Protein AF-0000000081340055 (afdb_homodimer)

Secondary structure (DSSP, 8-state):
--GGGGTT---------------------------------------------------------------------------------------------------------------------------------------HHHHHHHHHHHHHHHHHHHTTPPTTSHHHHHHHHHHGGGSBPPPTTTEEEEEEHHHHHHHHHHTTSGGG--SEEEEEE-TTS--B---TT--HHHHHHHH-TT-EEEEEETTTTEEEEEEHHHHHHHHH-SS--S--EEEEEEE-TT-HHHHTT-B--HHHHHHBHHHHHHHTT-S-GGG--TTS-EEEEE-TT-EEEEEE-GGG-EEEEEEEEEEEEEEEE---HHHHHHHHHHHHSS-TTS-GGGGGGGG-EEEEEETT-EEEE-TT-EEEEEEEEEEEEEEEEE-BGGGHHHHHHHHHHHHHHHHTTSS-GGGSPTTHHHHHHHHIIIIIHHHHHHHHHTT--HHHH-HHHHHHHHHHHHTHHHHHHHHHHHH-HHHHHHHHHHHHHHHHHHHHHHHHHHHHHHHHHHHHTS----/--GGGGTT---------------------------------------------------------------------------------------------------------------------------------------HHHHHHHHHHHHHHHHHHHTTPPTTSHHHHHHHHHHGGGSBPPPTTTEEEEEEHHHHHHHHHHHTSGGG--SEEEEEE-TTS--B---TT--HHHHHHHH-TT-EEEEEETTTTEEEEEEHHHHHHHHH-SS--S--EEEEEEE-TT-HHHHTT-B--HHHHHHBHHHHHHHTT-S-GGG--TTS-EEEEE-TT-EEEEEE-GGG-EEEEEEEEEEEEEEEE---HHHHHHHHHHHHSS-TTS-GGGGSGGG-EEEEEETT-EEEE-TT-EEEEEEEEEEEEEEEEE-BGGGHHHHHHHHHHHHHHHHTTSS-GGGSPTTHHHHHHHHIIIIIHHHHHHHHHTT--HHHH-HHHHHHHHHHHHTHHHHHHHHHHHH-HHHHHHHHHHHHHHHHHHHHHHHHHHHHHHHHHHHHTS----

Organism: NCBI:txid860376

Nearest PDB structures (foldseek):
  3n9o-assembly1_A  TM=9.324E-01  e=3.678E-40  Caenorhabditis elegans
  3puq-assembly2_C  TM=9.234E-01  e=2.428E-39  Caenorhabditis elegans
  3pur-assembly1_A  TM=9.350E-01  e=6.592E-39  Caenorhabditis elegans
  3n9n-assembly1_A  TM=9.316E-01  e=6.236E-39  Caenorhabditis elegans
  3pur-assembly2_C  TM=9.306E-01  e=1.148E-38  Caenorhabditis elegans

Structure (mmCIF, N/CA/C/O backbone):
data_AF-0000000081340055-model_v1
#
loop_
_entity.id
_entity.type
_entity.pdbx_description
1 polymer 'JmjC domain-containing protein'
#
loop_
_atom_site.group_PDB
_atom_site.id
_atom_site.type_symbol
_atom_site.label_atom_id
_atom_site.label_alt_id
_atom_site.label_comp_id
_atom_site.label_asym_id
_atom_site.label_entity_id
_atom_site.label_seq_id
_atom_site.pdbx_PDB_ins_code
_atom_site.Cartn_x
_atom_site.Cartn_y
_atom_site.Cartn_z
_atom_site.occupancy
_atom_site.B_iso_or_equiv
_atom_site.auth_seq_id
_atom_site.auth_comp_id
_atom_site.auth_asym_id
_atom_site.auth_atom_id
_atom_site.pdbx_PDB_model_num
ATOM 1 N N . MET A 1 1 ? -4.934 23.891 14.578 1 26 1 MET A N 1
ATOM 2 C CA . MET A 1 1 ? -6.066 24 15.492 1 26 1 MET A CA 1
ATOM 3 C C . MET A 1 1 ? -7.371 24.172 14.727 1 26 1 MET A C 1
ATOM 5 O O . MET A 1 1 ? -8.453 24.094 15.305 1 26 1 MET A O 1
ATOM 9 N N . ALA A 1 2 ? -7.152 24.594 13.43 1 32.16 2 ALA A N 1
ATOM 10 C CA . ALA A 1 2 ? -8.375 24.875 12.688 1 32.16 2 ALA A CA 1
ATOM 11 C C . ALA A 1 2 ? -9.102 23.594 12.305 1 32.16 2 ALA A C 1
ATOM 13 O O . ALA A 1 2 ? -10.336 23.531 12.312 1 32.16 2 ALA A O 1
ATOM 14 N N . LYS A 1 3 ? -8.375 22.578 11.961 1 35.69 3 LYS A N 1
ATOM 15 C CA . LYS A 1 3 ? -9.055 21.391 11.453 1 35.69 3 LYS A CA 1
ATOM 16 C C . LYS A 1 3 ? -9.836 20.688 12.555 1 35.69 3 LYS A C 1
ATOM 18 O O . LYS A 1 3 ? -10.875 20.078 12.297 1 35.69 3 LYS A O 1
ATOM 23 N N . ALA A 1 4 ? -9.5 20.578 13.758 1 31.42 4 ALA A N 1
ATOM 24 C CA . ALA A 1 4 ? -10.062 19.766 14.836 1 31.42 4 ALA A CA 1
ATOM 25 C C . ALA A 1 4 ? -11.461 20.25 15.219 1 31.42 4 ALA A C 1
ATOM 27 O O . ALA A 1 4 ? -12.195 19.562 15.922 1 31.42 4 ALA A O 1
ATOM 28 N N . ALA A 1 5 ? -11.844 21.328 14.977 1 28.83 5 ALA A N 1
ATOM 29 C CA . ALA A 1 5 ? -13.102 21.766 15.586 1 28.83 5 ALA A CA 1
ATOM 30 C C . ALA A 1 5 ? -14.273 20.953 15.055 1 28.83 5 ALA A C 1
ATOM 32 O O . ALA A 1 5 ? -15.344 20.906 15.68 1 28.83 5 ALA A O 1
ATOM 33 N N . GLN A 1 6 ? -14.203 20.453 13.867 1 29.7 6 GLN A N 1
ATOM 34 C CA . GLN A 1 6 ? -15.477 20.172 13.211 1 29.7 6 GLN A CA 1
ATOM 35 C C . GLN A 1 6 ? -15.977 18.766 13.547 1 29.7 6 GLN A C 1
ATOM 37 O O . GLN A 1 6 ? -17 18.328 13.031 1 29.7 6 GLN A O 1
ATOM 42 N N . LEU A 1 7 ? -15.398 17.906 14.242 1 27.39 7 LEU A N 1
ATOM 43 C CA . LEU A 1 7 ? -15.734 16.484 14.164 1 27.39 7 LEU A CA 1
ATOM 44 C C . LEU A 1 7 ? -17 16.188 14.961 1 27.39 7 LEU A C 1
ATOM 46 O O . LEU A 1 7 ? -17.297 15.016 15.227 1 27.39 7 LEU A O 1
ATOM 50 N N . ALA A 1 8 ? -17.891 16.938 15.539 1 21.75 8 ALA A N 1
ATOM 51 C CA . ALA A 1 8 ? -18.844 16.469 16.547 1 21.75 8 ALA A CA 1
ATOM 52 C C . ALA A 1 8 ? -20.047 15.797 15.891 1 21.75 8 ALA A C 1
ATOM 54 O O . ALA A 1 8 ? -20.859 15.156 16.562 1 21.75 8 ALA A O 1
ATOM 55 N N . SER A 1 9 ? -20.5 15.867 14.555 1 20.02 9 SER A N 1
ATOM 56 C CA . SER A 1 9 ? -21.953 15.789 14.469 1 20.02 9 SER A CA 1
ATOM 57 C C . SER A 1 9 ? -22.422 14.359 14.211 1 20.02 9 SER A C 1
ATOM 59 O O . SER A 1 9 ? -23.594 14.117 13.922 1 20.02 9 SER A O 1
ATOM 61 N N . ARG A 1 10 ? -21.75 13.227 14.156 1 21 10 ARG A N 1
ATOM 62 C CA . ARG A 1 10 ? -22.328 12.227 13.258 1 21 10 ARG A CA 1
ATOM 63 C C . ARG A 1 10 ? -23.438 11.445 13.938 1 21 10 ARG A C 1
ATOM 65 O O . ARG A 1 10 ? -23.188 10.414 14.57 1 21 10 ARG A O 1
ATOM 72 N N . LYS A 1 11 ? -24.422 11.914 14.664 1 19.48 11 LYS A N 1
ATOM 73 C CA . LYS A 1 11 ? -25.234 10.836 15.234 1 19.48 11 LYS A CA 1
ATOM 74 C C . LYS A 1 11 ? -26.156 10.227 14.188 1 19.48 11 LYS A C 1
ATOM 76 O O . LYS A 1 11 ? -27.219 10.781 13.891 1 19.48 11 LYS A O 1
ATOM 81 N N . ARG A 1 12 ? -25.781 9.844 12.805 1 17.83 12 ARG A N 1
ATOM 82 C CA . ARG A 1 12 ? -26.891 9.461 11.93 1 17.83 12 ARG A CA 1
ATOM 83 C C . ARG A 1 12 ? -27.438 8.086 12.297 1 17.83 12 ARG A C 1
ATOM 85 O O . ARG A 1 12 ? -26.656 7.168 12.594 1 17.83 12 ARG A O 1
ATOM 92 N N . THR A 1 13 ? -28.797 7.953 12.57 1 18.56 13 THR A N 1
ATOM 93 C CA . THR A 1 13 ? -29.75 6.91 12.938 1 18.56 13 THR A CA 1
ATOM 94 C C . THR A 1 13 ? -30.062 6.02 11.742 1 18.56 13 THR A C 1
ATOM 96 O O . THR A 1 13 ? -30.562 6.496 10.719 1 18.56 13 THR A O 1
ATOM 99 N N . LYS A 1 14 ? -29.203 5.047 11.312 1 20.17 14 LYS A N 1
ATOM 100 C CA . LYS A 1 14 ? -29.312 4.094 10.211 1 20.17 14 LYS A CA 1
ATOM 101 C C . LYS A 1 14 ? -30.594 3.283 10.32 1 20.17 14 LYS A C 1
ATOM 103 O O . LYS A 1 14 ? -30.844 2.629 11.336 1 20.17 14 LYS A O 1
ATOM 108 N N . SER A 1 15 ? -31.734 3.674 9.688 1 17.7 15 SER A N 1
ATOM 109 C CA . SER A 1 15 ? -32.969 2.916 9.602 1 17.7 15 SER A CA 1
ATOM 110 C C . SER A 1 15 ? -32.812 1.673 8.734 1 17.7 15 SER A C 1
ATOM 112 O O . SER A 1 15 ? -32.312 1.758 7.609 1 17.7 15 SER A O 1
ATOM 114 N N . ILE A 1 16 ? -32.625 0.493 9.211 1 18.08 16 ILE A N 1
ATOM 115 C CA . ILE A 1 16 ? -32.375 -0.893 8.836 1 18.08 16 ILE A CA 1
ATOM 116 C C . ILE A 1 16 ? -33.562 -1.425 8.008 1 18.08 16 ILE A C 1
ATOM 118 O O . ILE A 1 16 ? -34.656 -1.566 8.516 1 18.08 16 ILE A O 1
ATOM 122 N N . ALA A 1 17 ? -33.719 -0.918 6.742 1 17.42 17 ALA A N 1
ATOM 123 C CA . ALA A 1 17 ? -34.875 -1.454 6.004 1 17.42 17 ALA A CA 1
ATOM 124 C C . ALA A 1 17 ? -34.75 -2.961 5.809 1 17.42 17 ALA A C 1
ATOM 126 O O . ALA A 1 17 ? -33.625 -3.473 5.613 1 17.42 17 ALA A O 1
ATOM 127 N N . ALA A 1 18 ? -35.781 -3.791 6.039 1 17.92 18 ALA A N 1
ATOM 128 C CA . ALA A 1 18 ? -36.219 -5.164 6.25 1 17.92 18 ALA A CA 1
ATOM 129 C C . ALA A 1 18 ? -36.344 -5.91 4.922 1 17.92 18 ALA A C 1
ATOM 131 O O . ALA A 1 18 ? -37.219 -5.613 4.117 1 17.92 18 ALA A O 1
ATOM 132 N N . ALA A 1 19 ? -35.375 -5.879 3.971 1 18.47 19 ALA A N 1
ATOM 133 C CA . ALA A 1 19 ? -35.781 -6.496 2.711 1 18.47 19 ALA A CA 1
ATOM 134 C C . ALA A 1 19 ? -36.125 -7.961 2.914 1 18.47 19 ALA A C 1
ATOM 136 O O . ALA A 1 19 ? -35.562 -8.648 3.752 1 18.47 19 ALA A O 1
ATOM 137 N N . PRO A 1 20 ? -37.188 -8.477 2.174 1 17.44 20 PRO A N 1
ATOM 138 C CA . PRO A 1 20 ? -38 -9.68 2.293 1 17.44 20 PRO A CA 1
ATOM 139 C C . PRO A 1 20 ? -37.281 -10.945 1.85 1 17.44 20 PRO A C 1
ATOM 141 O O . PRO A 1 20 ? -36.312 -10.867 1.103 1 17.44 20 PRO A O 1
ATOM 144 N N . GLN A 1 21 ? -37.562 -12.062 2.5 1 16.98 21 GLN A N 1
ATOM 145 C CA . GLN A 1 21 ? -37.125 -13.438 2.717 1 16.98 21 GLN A CA 1
ATOM 146 C C . GLN A 1 21 ? -37.406 -14.305 1.491 1 16.98 21 GLN A C 1
ATOM 148 O O . GLN A 1 21 ? -37.531 -15.523 1.599 1 16.98 21 GLN A O 1
ATOM 153 N N . LYS A 1 22 ? -37.25 -13.773 0.214 1 16.59 22 LYS A N 1
ATOM 154 C CA . LYS A 1 22 ? -37.938 -14.719 -0.662 1 16.59 22 LYS A CA 1
ATOM 155 C C . LYS A 1 22 ? -37.344 -16.109 -0.533 1 16.59 22 LYS A C 1
ATOM 157 O O . LYS A 1 22 ? -36.125 -16.266 -0.433 1 16.59 22 LYS A O 1
ATOM 162 N N . ARG A 1 23 ? -38.094 -17.234 -0.459 1 16.23 23 ARG A N 1
ATOM 163 C CA . ARG A 1 23 ? -38.188 -18.656 -0.117 1 16.23 23 ARG A CA 1
ATOM 164 C C . ARG A 1 23 ? -37.688 -19.531 -1.262 1 16.23 23 ARG A C 1
ATOM 166 O O . ARG A 1 23 ? -37.719 -20.75 -1.182 1 16.23 23 ARG A O 1
ATOM 173 N N . GLN A 1 24 ? -36.812 -19.047 -2.203 1 16.69 24 GLN A N 1
ATOM 174 C CA . GLN A 1 24 ? -36.938 -19.906 -3.371 1 16.69 24 GLN A CA 1
ATOM 175 C C . GLN A 1 24 ? -36.5 -21.344 -3.047 1 16.69 24 GLN A C 1
ATOM 177 O O . GLN A 1 24 ? -35.594 -21.562 -2.258 1 16.69 24 GLN A O 1
ATOM 182 N N . LYS A 1 25 ? -37.281 -22.406 -3.59 1 16.56 25 LYS A N 1
ATOM 183 C CA . LYS A 1 25 ? -37.594 -23.828 -3.484 1 16.56 25 LYS A CA 1
ATOM 184 C C . LYS A 1 25 ? -36.469 -24.688 -4 1 16.56 25 LYS A C 1
ATOM 186 O O . LYS A 1 25 ? -35.875 -24.391 -5.039 1 16.56 25 LYS A O 1
ATOM 191 N N . ILE A 1 26 ? -35.875 -25.516 -3.188 1 16.91 26 ILE A N 1
ATOM 192 C CA . ILE A 1 26 ? -34.781 -26.438 -3.096 1 16.91 26 ILE A CA 1
ATOM 193 C C . ILE A 1 26 ? -35 -27.625 -4.031 1 16.91 26 ILE A C 1
ATOM 195 O O . ILE A 1 26 ? -35.812 -28.516 -3.734 1 16.91 26 ILE A O 1
ATOM 199 N N . ALA A 1 27 ? -35.281 -27.422 -5.41 1 16.36 27 ALA A N 1
ATOM 200 C CA . ALA A 1 27 ? -35.75 -28.656 -6.031 1 16.36 27 ALA A CA 1
ATOM 201 C C . ALA A 1 27 ? -34.688 -29.75 -5.984 1 16.36 27 ALA A C 1
ATOM 203 O O . ALA A 1 27 ? -33.5 -29.469 -6.199 1 16.36 27 ALA A O 1
ATOM 204 N N . PHE A 1 28 ? -34.938 -30.891 -5.414 1 16.53 28 PHE A N 1
ATOM 205 C CA . PHE A 1 28 ? -34.312 -32.125 -4.953 1 16.53 28 PHE A CA 1
ATOM 206 C C . PHE A 1 28 ? -33.938 -33 -6.129 1 16.53 28 PHE A C 1
ATOM 208 O O . PHE A 1 28 ? -33.406 -34.094 -5.941 1 16.53 28 PHE A O 1
ATOM 215 N N . THR A 1 29 ? -33.625 -32.5 -7.344 1 16.69 29 THR A N 1
ATOM 216 C CA . THR A 1 29 ? -33.812 -33.594 -8.297 1 16.69 29 THR A CA 1
ATOM 217 C C . THR A 1 29 ? -32.875 -34.75 -8.023 1 16.69 29 THR A C 1
ATOM 219 O O . THR A 1 29 ? -31.781 -34.531 -7.48 1 16.69 29 THR A O 1
ATOM 222 N N . SER A 1 30 ? -33.312 -36.094 -8.32 1 15.72 30 SER A N 1
ATOM 223 C CA . SER A 1 30 ? -33.094 -37.5 -7.996 1 15.72 30 SER A CA 1
ATOM 224 C C . SER A 1 30 ? -31.797 -38.031 -8.586 1 15.72 30 SER A C 1
ATOM 226 O O . SER A 1 30 ? -31.281 -37.469 -9.555 1 15.72 30 SER A O 1
ATOM 228 N N . PRO A 1 31 ? -31.203 -39 -8.039 1 17.2 31 PRO A N 1
ATOM 229 C CA . PRO A 1 31 ? -29.922 -39.719 -7.914 1 17.2 31 PRO A CA 1
ATOM 230 C C . PRO A 1 31 ? -29.594 -40.594 -9.133 1 17.2 31 PRO A C 1
ATOM 232 O O . PRO A 1 31 ? -28.516 -41.156 -9.211 1 17.2 31 PRO A O 1
ATOM 235 N N . PRO A 1 32 ? -29.859 -40.219 -10.469 1 16.7 32 PRO A N 1
ATOM 236 C CA . PRO A 1 32 ? -30.047 -41.531 -11.133 1 16.7 32 PRO A CA 1
ATOM 237 C C . PRO A 1 32 ? -28.797 -42.406 -11.055 1 16.7 32 PRO A C 1
ATOM 239 O O . PRO A 1 32 ? -27.688 -41.906 -10.898 1 16.7 32 PRO A O 1
ATOM 242 N N . VAL A 1 33 ? -28.953 -43.688 -10.859 1 17.12 33 VAL A N 1
ATOM 243 C CA . VAL A 1 33 ? -28.25 -44.938 -10.516 1 17.12 33 VAL A CA 1
ATOM 244 C C . VAL A 1 33 ? -27.422 -45.406 -11.703 1 17.12 33 VAL A C 1
ATOM 246 O O . VAL A 1 33 ? -27.969 -45.688 -12.773 1 17.12 33 VAL A O 1
ATOM 249 N N . ILE A 1 34 ? -26.344 -44.75 -11.977 1 16.73 34 ILE A N 1
ATOM 250 C CA . ILE A 1 34 ? -25.5 -45.094 -13.125 1 16.73 34 ILE A CA 1
ATOM 251 C C . ILE A 1 34 ? -25.125 -46.562 -13.094 1 16.73 34 ILE A C 1
ATOM 253 O O . ILE A 1 34 ? -24.641 -47.062 -12.078 1 16.73 34 ILE A O 1
ATOM 257 N N . SER A 1 35 ? -25.719 -47.312 -14.008 1 15.49 35 SER A N 1
ATOM 258 C CA . SER A 1 35 ? -25.625 -48.75 -14.227 1 15.49 35 SER A CA 1
ATOM 259 C C . SER A 1 35 ? -24.172 -49.156 -14.484 1 15.49 35 SER A C 1
ATOM 261 O O . SER A 1 35 ? -23.406 -48.406 -15.086 1 15.49 35 SER A O 1
ATOM 263 N N . ALA A 1 36 ? -23.75 -50.281 -13.922 1 16.58 36 ALA A N 1
ATOM 264 C CA . ALA A 1 36 ? -22.562 -51.031 -13.523 1 16.58 36 ALA A CA 1
ATOM 265 C C . ALA A 1 36 ? -21.938 -51.75 -14.719 1 16.58 36 ALA A C 1
ATOM 267 O O . ALA A 1 36 ? -20.875 -52.375 -14.602 1 16.58 36 ALA A O 1
ATOM 268 N N . HIS A 1 37 ? -22.281 -51.375 -15.992 1 16.06 37 HIS A N 1
ATOM 269 C CA . HIS A 1 37 ? -22.062 -52.625 -16.688 1 16.06 37 HIS A CA 1
ATOM 270 C C . HIS A 1 37 ? -20.594 -53.062 -16.625 1 16.06 37 HIS A C 1
ATOM 272 O O . HIS A 1 37 ? -19.703 -52.188 -16.719 1 16.06 37 HIS A O 1
ATOM 278 N N . PRO A 1 38 ? -20.297 -54.312 -16.406 1 15.76 38 PRO A N 1
ATOM 279 C CA . PRO A 1 38 ? -19.172 -55.125 -15.922 1 15.76 38 PRO A CA 1
ATOM 280 C C . PRO A 1 38 ? -18.078 -55.312 -16.969 1 15.76 38 PRO A C 1
ATOM 282 O O . PRO A 1 38 ? -16.891 -55.344 -16.625 1 15.76 38 PRO A O 1
ATOM 285 N N . GLN A 1 39 ? -18.406 -55.312 -18.312 1 15.02 39 GLN A N 1
ATOM 286 C CA . GLN A 1 39 ? -18.031 -56.625 -18.828 1 15.02 39 GLN A CA 1
ATOM 287 C C . GLN A 1 39 ? -16.516 -56.781 -18.891 1 15.02 39 GLN A C 1
ATOM 289 O O . GLN A 1 39 ? -15.781 -55.812 -18.734 1 15.02 39 GLN A O 1
ATOM 294 N N . HIS A 1 40 ? -16.047 -57.312 -20.156 1 15.46 40 HIS A N 1
ATOM 295 C CA . HIS A 1 40 ? -15.344 -58.531 -20.531 1 15.46 40 HIS A CA 1
ATOM 296 C C . HIS A 1 40 ? -13.836 -58.312 -20.531 1 15.46 40 HIS A C 1
ATOM 298 O O . HIS A 1 40 ? -13.367 -57.156 -20.562 1 15.46 40 HIS A O 1
ATOM 304 N N . LEU A 1 41 ? -13.102 -59.188 -21.375 1 15.11 41 LEU A N 1
ATOM 305 C CA . LEU A 1 41 ? -12.18 -60.312 -21.234 1 15.11 41 LEU A CA 1
ATOM 306 C C . LEU A 1 41 ? -10.758 -59.875 -21.578 1 15.11 41 LEU A C 1
ATOM 308 O O . LEU A 1 41 ? -9.812 -60.219 -20.859 1 15.11 41 LEU A O 1
ATOM 312 N N . THR A 1 42 ? -10.492 -59.344 -22.812 1 15.66 42 THR A N 1
ATOM 313 C CA . THR A 1 42 ? -9.633 -60.219 -23.609 1 15.66 42 THR A CA 1
ATOM 314 C C . THR A 1 42 ? -8.156 -59.938 -23.312 1 15.66 42 THR A C 1
ATOM 316 O O . THR A 1 42 ? -7.773 -58.781 -23.094 1 15.66 42 THR A O 1
ATOM 319 N N . GLU A 1 43 ? -7.348 -61 -23.188 1 15.72 43 GLU A N 1
ATOM 320 C CA . GLU A 1 43 ? -6.051 -61.438 -22.656 1 15.72 43 GLU A CA 1
ATOM 321 C C . GLU A 1 43 ? -4.91 -60.938 -23.547 1 15.72 43 GLU A C 1
ATOM 323 O O . GLU A 1 43 ? -3.748 -60.969 -23.141 1 15.72 43 GLU A O 1
ATOM 328 N N . LYS A 1 44 ? -5.047 -60.375 -24.703 1 16.55 44 LYS A N 1
ATOM 329 C CA . LYS A 1 44 ? -4.082 -60.969 -25.625 1 16.55 44 LYS A CA 1
ATOM 330 C C . LYS A 1 44 ? -2.652 -60.719 -25.172 1 16.55 44 LYS A C 1
ATOM 332 O O . LYS A 1 44 ? -2.344 -59.625 -24.656 1 16.55 44 LYS A O 1
ATOM 337 N N . ARG A 1 45 ? -1.72 -61.688 -25.516 1 15.41 45 ARG A N 1
ATOM 338 C CA . ARG A 1 45 ? -0.477 -62.344 -25.125 1 15.41 45 ARG A CA 1
ATOM 339 C C . ARG A 1 45 ? 0.719 -61.438 -25.344 1 15.41 45 ARG A C 1
ATOM 341 O O . ARG A 1 45 ? 1.474 -61.156 -24.406 1 15.41 45 ARG A O 1
ATOM 348 N N . ARG A 1 46 ? 1.57 -61.812 -26.391 1 15.01 46 ARG A N 1
ATOM 349 C CA . ARG A 1 46 ? 2.838 -62.5 -26.172 1 15.01 46 ARG A CA 1
ATOM 350 C C . ARG A 1 46 ? 4.008 -61.531 -26.219 1 15.01 46 ARG A C 1
ATOM 352 O O . ARG A 1 46 ? 4.848 -61.5 -25.312 1 15.01 46 ARG A O 1
ATOM 359 N N . ARG A 1 47 ? 4.488 -61.156 -27.453 1 15.45 47 ARG A N 1
ATOM 360 C CA . ARG A 1 47 ? 5.793 -61.656 -27.859 1 15.45 47 ARG A CA 1
ATOM 361 C C . ARG A 1 47 ? 6.914 -60.719 -27.422 1 15.45 47 ARG A C 1
ATOM 363 O O . ARG A 1 47 ? 6.719 -59.5 -27.344 1 15.45 47 ARG A O 1
ATOM 370 N N . SER A 1 48 ? 8.078 -61.312 -27.109 1 14.98 48 SER A N 1
ATOM 371 C CA . SER A 1 48 ? 9.352 -61.156 -26.406 1 14.98 48 SER A CA 1
ATOM 372 C C . SER A 1 48 ? 10.32 -60.281 -27.188 1 14.98 48 SER A C 1
ATOM 374 O O . SER A 1 48 ? 11.328 -59.844 -26.641 1 14.98 48 SER A O 1
ATOM 376 N N . LYS A 1 49 ? 10.188 -59.781 -28.375 1 15.27 49 LYS A N 1
ATOM 377 C CA . LYS A 1 49 ? 11.414 -60.031 -29.125 1 15.27 49 LYS A CA 1
ATOM 378 C C . LYS A 1 49 ? 12.586 -59.25 -28.516 1 15.27 49 LYS A C 1
ATOM 380 O O . LYS A 1 49 ? 12.422 -58.125 -28.062 1 15.27 49 LYS A O 1
ATOM 385 N N . THR A 1 50 ? 13.828 -59.844 -28.641 1 15.09 50 THR A N 1
ATOM 386 C CA . THR A 1 50 ? 15.156 -60 -28.047 1 15.09 50 THR A CA 1
ATOM 387 C C . THR A 1 50 ? 16.016 -58.781 -28.328 1 15.09 50 THR A C 1
ATOM 389 O O . THR A 1 50 ? 16.656 -58.25 -27.422 1 15.09 50 THR A O 1
ATOM 392 N N . PRO A 1 51 ? 16.5 -58.469 -29.625 1 14.82 51 PRO A N 1
ATOM 393 C CA . PRO A 1 51 ? 17.906 -58.844 -29.75 1 14.82 51 PRO A CA 1
ATOM 394 C C . PRO A 1 51 ? 18.859 -57.844 -29.125 1 14.82 51 PRO A C 1
ATOM 396 O O . PRO A 1 51 ? 18.422 -56.906 -28.438 1 14.82 51 PRO A O 1
ATOM 399 N N . ALA A 1 52 ? 19.844 -57.219 -30.094 1 15 52 ALA A N 1
ATOM 400 C CA . ALA A 1 52 ? 21.281 -57.375 -30.297 1 15 52 ALA A CA 1
ATOM 401 C C . ALA A 1 52 ? 22.047 -56.219 -29.656 1 15 52 ALA A C 1
ATOM 403 O O . ALA A 1 52 ? 21.5 -55.125 -29.469 1 15 52 ALA A O 1
ATOM 404 N N . ALA A 1 53 ? 23.375 -56.469 -29.391 1 14.92 53 ALA A N 1
ATOM 405 C CA . ALA A 1 53 ? 24.547 -56.25 -28.547 1 14.92 53 ALA A CA 1
ATOM 406 C C . ALA A 1 53 ? 25.281 -54.969 -28.969 1 14.92 53 ALA A C 1
ATOM 408 O O . ALA A 1 53 ? 26.016 -54.375 -28.172 1 14.92 53 ALA A O 1
ATOM 409 N N . SER A 1 54 ? 25.266 -54.438 -30.156 1 14.52 54 SER A N 1
ATOM 410 C CA . SER A 1 54 ? 26.641 -54.312 -30.656 1 14.52 54 SER A CA 1
ATOM 411 C C . SER A 1 54 ? 27.438 -53.312 -29.859 1 14.52 54 SER A C 1
ATOM 413 O O . SER A 1 54 ? 26.875 -52.375 -29.266 1 14.52 54 SER A O 1
ATOM 415 N N . THR A 1 55 ? 28.891 -53.406 -30.047 1 14.27 55 THR A N 1
ATOM 416 C CA . THR A 1 55 ? 30.234 -53.344 -29.484 1 14.27 55 THR A CA 1
ATOM 417 C C . THR A 1 55 ? 30.75 -51.906 -29.453 1 14.27 55 THR A C 1
ATOM 419 O O . THR A 1 55 ? 31.344 -51.5 -28.469 1 14.27 55 THR A O 1
ATOM 422 N N . ARG A 1 56 ? 30.922 -51.156 -30.625 1 14.23 56 ARG A N 1
ATOM 423 C CA . ARG A 1 56 ? 32.312 -50.969 -31 1 14.23 56 ARG A CA 1
ATOM 424 C C . ARG A 1 56 ? 32.969 -49.906 -30.125 1 14.23 56 ARG A C 1
ATOM 426 O O . ARG A 1 56 ? 32.281 -49.062 -29.531 1 14.23 56 ARG A O 1
ATOM 433 N N . GLN A 1 57 ? 34.094 -49.312 -30.766 1 13.93 57 GLN A N 1
ATOM 434 C CA . GLN A 1 57 ? 35.531 -49.219 -30.562 1 13.93 57 GLN A CA 1
ATOM 435 C C . GLN A 1 57 ? 35.875 -47.938 -29.797 1 13.93 57 GLN A C 1
ATOM 437 O O . GLN A 1 57 ? 36.531 -47.969 -28.734 1 13.93 57 GLN A O 1
ATOM 442 N N . ALA A 1 58 ? 36.875 -47.094 -30.422 1 13.76 58 ALA A N 1
ATOM 443 C CA . ALA A 1 58 ? 38.312 -46.938 -30.188 1 13.76 58 ALA A CA 1
ATOM 444 C C . ALA A 1 58 ? 38.625 -45.656 -29.438 1 13.76 58 ALA A C 1
ATOM 446 O O . ALA A 1 58 ? 39.312 -45.688 -28.406 1 13.76 58 ALA A O 1
ATOM 447 N N . LEU A 1 59 ? 39.312 -44.625 -30.156 1 14.01 59 LEU A N 1
ATOM 448 C CA . LEU A 1 59 ? 40.75 -44.344 -30.047 1 14.01 59 LEU A CA 1
ATOM 449 C C . LEU A 1 59 ? 41 -43.188 -29.078 1 14.01 59 LEU A C 1
ATOM 451 O O . LEU A 1 59 ? 40.094 -42.438 -28.719 1 14.01 59 LEU A O 1
ATOM 455 N N . GLN A 1 60 ? 41.906 -42.125 -29.484 1 14.25 60 GLN A N 1
ATOM 456 C CA . GLN A 1 60 ? 43.312 -41.906 -29.188 1 14.25 60 GLN A CA 1
ATOM 457 C C . GLN A 1 60 ? 43.469 -40.781 -28.188 1 14.25 60 GLN A C 1
ATOM 459 O O . GLN A 1 60 ? 42.562 -40 -27.953 1 14.25 60 GLN A O 1
ATOM 464 N N . GLN A 1 61 ? 44.594 -39.844 -28.453 1 14.09 61 GLN A N 1
ATOM 465 C CA . GLN A 1 61 ? 45.906 -39.625 -27.875 1 14.09 61 GLN A CA 1
ATOM 466 C C . GLN A 1 61 ? 45.938 -38.375 -27.016 1 14.09 61 GLN A C 1
ATOM 468 O O . GLN A 1 61 ? 46.406 -38.375 -25.875 1 14.09 61 GLN A O 1
ATOM 473 N N . ILE A 1 62 ? 46.188 -37.062 -27.578 1 13.83 62 ILE A N 1
ATOM 474 C CA . ILE A 1 62 ? 47.562 -36.562 -27.516 1 13.83 62 ILE A CA 1
ATOM 475 C C . ILE A 1 62 ? 47.719 -35.719 -26.25 1 13.83 62 ILE A C 1
ATOM 477 O O . ILE A 1 62 ? 46.75 -35.188 -25.719 1 13.83 62 ILE A O 1
ATOM 481 N N . THR A 1 63 ? 48.719 -34.719 -26.328 1 14.07 63 THR A N 1
ATOM 482 C CA . THR A 1 63 ? 50.031 -34.5 -25.75 1 14.07 63 THR A CA 1
ATOM 483 C C . THR A 1 63 ? 49.969 -33.438 -24.641 1 14.07 63 THR A C 1
ATOM 485 O O . THR A 1 63 ? 50.438 -33.656 -23.531 1 14.07 63 THR A O 1
ATOM 488 N N . ALA A 1 64 ? 50.625 -32.156 -24.859 1 13.89 64 ALA A N 1
ATOM 489 C CA . ALA A 1 64 ? 51.969 -31.844 -24.328 1 13.89 64 ALA A CA 1
ATOM 490 C C . ALA A 1 64 ? 51.875 -31.047 -23.031 1 13.89 64 ALA A C 1
ATOM 492 O O . ALA A 1 64 ? 50.812 -30.453 -22.734 1 13.89 64 ALA A O 1
ATOM 493 N N . PRO A 1 65 ? 52.875 -30.062 -22.859 1 14.06 65 PRO A N 1
ATOM 494 C CA . PRO A 1 65 ? 54.031 -29.938 -21.938 1 14.06 65 PRO A CA 1
ATOM 495 C C . PRO A 1 65 ? 53.75 -28.969 -20.797 1 14.06 65 PRO A C 1
ATOM 497 O O . PRO A 1 65 ? 52.656 -28.391 -20.719 1 14.06 65 PRO A O 1
ATOM 500 N N . ARG A 1 66 ? 54.719 -27.859 -20.703 1 13.77 66 ARG A N 1
ATOM 501 C CA . ARG A 1 66 ? 55.844 -27.609 -19.812 1 13.77 66 ARG A CA 1
ATOM 502 C C . ARG A 1 66 ? 55.469 -26.594 -18.734 1 13.77 66 ARG A C 1
ATOM 504 O O . ARG A 1 66 ? 55.688 -26.828 -17.547 1 13.77 66 ARG A O 1
ATOM 511 N N . SER A 1 67 ? 55.531 -25.172 -18.984 1 13.38 67 SER A N 1
ATOM 512 C CA . SER A 1 67 ? 56.719 -24.469 -18.5 1 13.38 67 SER A CA 1
ATOM 513 C C . SER A 1 67 ? 56.531 -23.953 -17.078 1 13.38 67 SER A C 1
ATOM 515 O O . SER A 1 67 ? 55.375 -23.797 -16.625 1 13.38 67 SER A O 1
ATOM 517 N N . ASN A 1 68 ? 57.531 -23.031 -16.516 1 13.48 68 ASN A N 1
ATOM 518 C CA . ASN A 1 68 ? 58.625 -22.859 -15.555 1 13.48 68 ASN A CA 1
ATOM 519 C C . ASN A 1 68 ? 58.219 -21.906 -14.43 1 13.48 68 ASN A C 1
ATOM 521 O O . ASN A 1 68 ? 58.406 -22.234 -13.25 1 13.48 68 ASN A O 1
ATOM 525 N N . ALA A 1 69 ? 58.5 -20.484 -14.484 1 13.53 69 ALA A N 1
ATOM 526 C CA . ALA A 1 69 ? 59.625 -19.891 -13.766 1 13.53 69 ALA A CA 1
ATOM 527 C C . ALA A 1 69 ? 59.219 -19.438 -12.375 1 13.53 69 ALA A C 1
ATOM 529 O O . ALA A 1 69 ? 59.844 -19.797 -11.383 1 13.53 69 ALA A O 1
ATOM 530 N N . GLY A 1 70 ? 59.094 -18.094 -12.133 1 13.75 70 GLY A N 1
ATOM 531 C CA . GLY A 1 70 ? 60.125 -17.359 -11.406 1 13.75 70 GLY A CA 1
ATOM 532 C C . GLY A 1 70 ? 59.875 -17.281 -9.914 1 13.75 70 GLY A C 1
ATOM 533 O O . GLY A 1 70 ? 58.719 -17.469 -9.469 1 13.75 70 GLY A O 1
ATOM 534 N N . LYS A 1 71 ? 60.812 -16.672 -9.031 1 14.51 71 LYS A N 1
ATOM 535 C CA . LYS A 1 71 ? 61.781 -16.812 -7.945 1 14.51 71 LYS A CA 1
ATOM 536 C C . LYS A 1 71 ? 61.281 -16.109 -6.68 1 14.51 71 LYS A C 1
ATOM 538 O O . LYS A 1 71 ? 61.312 -16.703 -5.598 1 14.51 71 LYS A O 1
ATOM 543 N N . SER A 1 72 ? 61.594 -14.836 -6.371 1 13.57 72 SER A N 1
ATOM 544 C CA . SER A 1 72 ? 62.625 -14.547 -5.395 1 13.57 72 SER A CA 1
ATOM 545 C C . SER A 1 72 ? 62.062 -14.367 -3.996 1 13.57 72 SER A C 1
ATOM 547 O O . SER A 1 72 ? 62.5 -15.016 -3.045 1 13.57 72 SER A O 1
ATOM 549 N N . LEU A 1 73 ? 62.125 -13.07 -3.363 1 13.84 73 LEU A N 1
ATOM 550 C CA . LEU A 1 73 ? 63.125 -12.695 -2.377 1 13.84 73 LEU A CA 1
ATOM 551 C C . LEU A 1 73 ? 62.562 -12.789 -0.962 1 13.84 73 LEU A C 1
ATOM 553 O O . LEU A 1 73 ? 61.344 -12.805 -0.773 1 13.84 73 LEU A O 1
ATOM 557 N N . GLN A 1 74 ? 63 -11.859 0.048 1 13.47 74 GLN A N 1
ATOM 558 C CA . GLN A 1 74 ? 63.875 -12 1.2 1 13.47 74 GLN A CA 1
ATOM 559 C C . GLN A 1 74 ? 63.094 -11.922 2.508 1 13.47 74 GLN A C 1
ATOM 561 O O . GLN A 1 74 ? 63.219 -12.805 3.361 1 13.47 74 GLN A O 1
ATOM 566 N N . PRO A 1 75 ? 63.219 -10.734 3.434 1 13.6 75 PRO A N 1
ATOM 567 C CA . PRO A 1 75 ? 64.062 -10.805 4.637 1 13.6 75 PRO A CA 1
ATOM 568 C C . PRO A 1 75 ? 63.25 -11.109 5.895 1 13.6 75 PRO A C 1
ATOM 570 O O . PRO A 1 75 ? 62 -11.07 5.863 1 13.6 75 PRO A O 1
ATOM 573 N N . ASN A 1 76 ? 63.594 -10.297 7.066 1 13.66 76 ASN A N 1
ATOM 574 C CA . ASN A 1 76 ? 64.312 -10.586 8.312 1 13.66 76 ASN A CA 1
ATOM 575 C C . ASN A 1 76 ? 63.312 -10.695 9.492 1 13.66 76 ASN A C 1
ATOM 577 O O . ASN A 1 76 ? 62.156 -10.32 9.375 1 13.66 76 ASN A O 1
ATOM 581 N N . VAL A 1 77 ? 63.562 -9.844 10.656 1 13.78 77 VAL A N 1
ATOM 582 C CA . VAL A 1 77 ? 64.188 -10.195 11.922 1 13.78 77 VAL A CA 1
ATOM 583 C C . VAL A 1 77 ? 63.156 -10.266 13.031 1 13.78 77 VAL A C 1
ATOM 585 O O . VAL A 1 77 ? 63.062 -11.266 13.742 1 13.78 77 VAL A O 1
ATOM 588 N N . LEU A 1 78 ? 62.969 -9.117 13.93 1 13.74 78 LEU A N 1
ATOM 589 C CA . LEU A 1 78 ? 63.531 -9.102 15.273 1 13.74 78 LEU A CA 1
ATOM 590 C C . LEU A 1 78 ? 62.531 -9.656 16.281 1 13.74 78 LEU A C 1
ATOM 592 O O . LEU A 1 78 ? 61.344 -9.719 16.016 1 13.74 78 LEU A O 1
ATOM 596 N N . SER A 1 79 ? 62.688 -9.164 17.656 1 13.77 79 SER A N 1
ATOM 597 C CA . SER A 1 79 ? 63.062 -9.719 18.938 1 13.77 79 SER A CA 1
ATOM 598 C C . SER A 1 79 ? 61.875 -9.93 19.844 1 13.77 79 SER A C 1
ATOM 600 O O . SER A 1 79 ? 60.781 -9.445 19.562 1 13.77 79 SER A O 1
ATOM 602 N N . ASN A 1 80 ? 62 -9.414 21.234 1 13.62 80 ASN A N 1
ATOM 603 C CA . ASN A 1 80 ? 62.25 -10.062 22.516 1 13.62 80 ASN A CA 1
ATOM 604 C C . ASN A 1 80 ? 60.938 -10.195 23.312 1 13.62 80 ASN A C 1
ATOM 606 O O . ASN A 1 80 ? 60.438 -11.305 23.516 1 13.62 80 ASN A O 1
ATOM 610 N N . ASP A 1 81 ? 60.875 -9.414 24.562 1 13.68 81 ASP A N 1
ATOM 611 C CA . ASP A 1 81 ? 61.094 -9.875 25.922 1 13.68 81 ASP A CA 1
ATOM 612 C C . ASP A 1 81 ? 59.75 -10.172 26.609 1 13.68 81 ASP A C 1
ATOM 614 O O . ASP A 1 81 ? 58.688 -9.734 26.141 1 13.68 81 ASP A O 1
ATOM 618 N N . ASP A 1 82 ? 59.719 -9.875 28.094 1 13.71 82 ASP A N 1
ATOM 619 C CA . ASP A 1 82 ? 59.688 -10.664 29.328 1 13.71 82 ASP A CA 1
ATOM 620 C C . ASP A 1 82 ? 58.281 -10.656 29.938 1 13.71 82 ASP A C 1
ATOM 622 O O . ASP A 1 82 ? 57.719 -11.711 30.219 1 13.71 82 ASP A O 1
ATOM 626 N N . ASP A 1 83 ? 58.031 -9.719 31 1 13.93 83 ASP A N 1
ATOM 627 C CA . ASP A 1 83 ? 58.031 -10.031 32.438 1 13.93 83 ASP A CA 1
ATOM 628 C C . ASP A 1 83 ? 56.656 -10.406 32.906 1 13.93 83 ASP A C 1
ATOM 630 O O . ASP A 1 83 ? 55.656 -10.109 32.25 1 13.93 83 ASP A O 1
ATOM 634 N N . ILE A 1 84 ? 56.344 -10.172 34.375 1 13.7 84 ILE A N 1
ATOM 635 C CA . ILE A 1 84 ? 56.188 -10.906 35.625 1 13.7 84 ILE A CA 1
ATOM 636 C C . ILE A 1 84 ? 54.719 -10.891 36.062 1 13.7 84 ILE A C 1
ATOM 638 O O . ILE A 1 84 ? 54.125 -11.945 36.281 1 13.7 84 ILE A O 1
ATOM 642 N N . MET A 1 85 ? 54.312 -9.961 37.125 1 13.85 85 MET A N 1
ATOM 643 C CA . MET A 1 85 ? 54.062 -10.312 38.5 1 13.85 85 MET A CA 1
ATOM 644 C C . MET A 1 85 ? 52.594 -10.641 38.719 1 13.85 85 MET A C 1
ATOM 646 O O . MET A 1 85 ? 51.75 -10.273 37.938 1 13.85 85 MET A O 1
ATOM 650 N N . GLN A 1 86 ? 52.125 -10.828 40.156 1 13.08 86 GLN A N 1
ATOM 651 C CA . GLN A 1 86 ? 51.625 -11.703 41.188 1 13.08 86 GLN A CA 1
ATOM 652 C C . GLN A 1 86 ? 50.219 -11.281 41.625 1 13.08 86 GLN A C 1
ATOM 654 O O . GLN A 1 86 ? 49.375 -12.133 41.938 1 13.08 86 GLN A O 1
ATOM 659 N N . ARG A 1 87 ? 49.75 -10.047 41.719 1 12.77 87 ARG A N 1
ATOM 660 C CA . ARG A 1 87 ? 49.25 -9.695 43.031 1 12.77 87 ARG A CA 1
ATOM 661 C C . ARG A 1 87 ? 47.969 -10.445 43.375 1 12.77 87 ARG A C 1
ATOM 663 O O . ARG A 1 87 ? 47.219 -10.812 42.469 1 12.77 87 ARG A O 1
ATOM 670 N N . THR A 1 88 ? 47.594 -10.484 44.75 1 13.39 88 THR A N 1
ATOM 671 C CA . THR A 1 88 ? 47.156 -11.172 45.969 1 13.39 88 THR A CA 1
ATOM 672 C C . THR A 1 88 ? 45.656 -11.141 46.094 1 13.39 88 THR A C 1
ATOM 674 O O . THR A 1 88 ? 45 -12.18 46.219 1 13.39 88 THR A O 1
ATOM 677 N N . THR A 1 89 ? 45.094 -10.289 47.125 1 13.24 89 THR A N 1
ATOM 678 C CA . THR A 1 89 ? 44.625 -10.703 48.438 1 13.24 89 THR A CA 1
ATOM 679 C C . THR A 1 89 ? 43.125 -10.883 48.438 1 13.24 89 THR A C 1
ATOM 681 O O . THR A 1 89 ? 42.625 -11.922 48.875 1 13.24 89 THR A O 1
ATOM 684 N N . ARG A 1 90 ? 42.25 -9.828 48.812 1 13.19 90 ARG A N 1
ATOM 685 C CA . ARG A 1 90 ? 41.625 -9.664 50.125 1 13.19 90 ARG A CA 1
ATOM 686 C C . ARG A 1 90 ? 40.281 -10.375 50.188 1 13.19 90 ARG A C 1
ATOM 688 O O . ARG A 1 90 ? 39.656 -10.594 49.188 1 13.19 90 ARG A O 1
ATOM 695 N N . SER A 1 91 ? 39.625 -10.438 51.531 1 13.14 91 SER A N 1
ATOM 696 C CA . SER A 1 91 ? 39 -11.211 52.625 1 13.14 91 SER A CA 1
ATOM 697 C C . SER A 1 91 ? 37.5 -11.125 52.562 1 13.14 91 SER A C 1
ATOM 699 O O . SER A 1 91 ? 36.781 -12.141 52.656 1 13.14 91 SER A O 1
ATOM 701 N N . ARG A 1 92 ? 36.75 -9.984 52.688 1 13.11 92 ARG A N 1
ATOM 702 C CA . ARG A 1 92 ? 36 -9.812 53.938 1 13.11 92 ARG A CA 1
ATOM 703 C C . ARG A 1 92 ? 34.719 -10.633 53.906 1 13.11 92 ARG A C 1
ATOM 705 O O . ARG A 1 92 ? 34.188 -10.945 52.844 1 13.11 92 ARG A O 1
ATOM 712 N N . SER A 1 93 ? 33.969 -10.758 55.219 1 13.08 93 SER A N 1
ATOM 713 C CA . SER A 1 93 ? 33.312 -11.586 56.219 1 13.08 93 SER A CA 1
ATOM 714 C C . SER A 1 93 ? 31.781 -11.484 56.094 1 13.08 93 SER A C 1
ATOM 716 O O . SER A 1 93 ? 31.078 -12.492 56.188 1 13.08 93 SER A O 1
ATOM 718 N N . LYS A 1 94 ? 31.062 -10.375 56.094 1 13.46 94 LYS A N 1
ATOM 719 C CA . LYS A 1 94 ? 30.156 -10.164 57.219 1 13.46 94 LYS A CA 1
ATOM 720 C C . LYS A 1 94 ? 28.938 -11.078 57.125 1 13.46 94 LYS A C 1
ATOM 722 O O . LYS A 1 94 ? 28.422 -11.32 56.031 1 13.46 94 LYS A O 1
ATOM 727 N N . SER A 1 95 ? 28.328 -11.477 58.344 1 13.39 95 SER A N 1
ATOM 728 C CA . SER A 1 95 ? 27.594 -12.484 59.094 1 13.39 95 SER A CA 1
ATOM 729 C C . SER A 1 95 ? 26.078 -12.281 58.938 1 13.39 95 SER A C 1
ATOM 731 O O . SER A 1 95 ? 25.344 -13.242 58.75 1 13.39 95 SER A O 1
ATOM 733 N N . VAL A 1 96 ? 25.453 -11.125 59.25 1 13.5 96 VAL A N 1
ATOM 734 C CA . VAL A 1 96 ? 24.578 -11.188 60.438 1 13.5 96 VAL A CA 1
ATOM 735 C C . VAL A 1 96 ? 23.281 -11.922 60.062 1 13.5 96 VAL A C 1
ATOM 737 O O . VAL A 1 96 ? 22.938 -12.039 58.906 1 13.5 96 VAL A O 1
ATOM 740 N N . ILE A 1 97 ? 22.156 -11.648 61.094 1 13.52 97 ILE A N 1
ATOM 741 C CA . ILE A 1 97 ? 21.391 -12.398 62.094 1 13.52 97 ILE A CA 1
ATOM 742 C C . ILE A 1 97 ? 20 -12.688 61.562 1 13.52 97 ILE A C 1
ATOM 744 O O . ILE A 1 97 ? 19.547 -13.844 61.531 1 13.52 97 ILE A O 1
ATOM 748 N N . PRO A 1 98 ? 18.875 -11.859 62.031 1 13.4 98 PRO A N 1
ATOM 749 C CA . PRO A 1 98 ? 18 -12.414 63.062 1 13.4 98 PRO A CA 1
ATOM 750 C C . PRO A 1 98 ? 16.766 -13.094 62.469 1 13.4 98 PRO A C 1
ATOM 752 O O . PRO A 1 98 ? 16.5 -12.984 61.281 1 13.4 98 PRO A O 1
ATOM 755 N N . SER A 1 99 ? 15.5 -12.57 63.125 1 13.15 99 SER A N 1
ATOM 756 C CA . SER A 1 99 ? 14.547 -13.18 64.062 1 13.15 99 SER A CA 1
ATOM 757 C C . SER A 1 99 ? 13.32 -13.703 63.312 1 13.15 99 SER A C 1
ATOM 759 O O . SER A 1 99 ? 13.039 -14.906 63.312 1 13.15 99 SER A O 1
ATOM 761 N N . GLY A 1 100 ? 12.047 -13.055 63.594 1 13.16 100 GLY A N 1
ATOM 762 C CA . GLY A 1 100 ? 11.039 -13.633 64.5 1 13.16 100 GLY A CA 1
ATOM 763 C C . GLY A 1 100 ? 9.938 -14.359 63.75 1 13.16 100 GLY A C 1
ATOM 764 O O . GLY A 1 100 ? 9.859 -15.594 63.781 1 13.16 100 GLY A O 1
ATOM 765 N N . LEU A 1 101 ? 8.641 -13.711 63.75 1 14.02 101 LEU A N 1
ATOM 766 C CA . LEU A 1 101 ? 7.484 -14.109 64.562 1 14.02 101 LEU A CA 1
ATOM 767 C C . LEU A 1 101 ? 6.566 -15.031 63.75 1 14.02 101 LEU A C 1
ATOM 769 O O . LEU A 1 101 ? 6.594 -15.023 62.531 1 14.02 101 LEU A O 1
ATOM 773 N N . LEU A 1 102 ? 5.367 -15.352 64.5 1 13.55 102 LEU A N 1
ATOM 774 C CA . LEU A 1 102 ? 4.668 -16.547 64.938 1 13.55 102 LEU A CA 1
ATOM 775 C C . LEU A 1 102 ? 3.52 -16.891 63.969 1 13.55 102 LEU A C 1
ATOM 777 O O . LEU A 1 102 ? 3.402 -18.031 63.531 1 13.55 102 LEU A O 1
ATOM 781 N N . PRO A 1 103 ? 2.256 -16.203 64 1 13.73 103 PRO A N 1
ATOM 782 C CA . PRO A 1 103 ? 1.206 -16.984 64.688 1 13.73 103 PRO A CA 1
ATOM 783 C C . PRO A 1 103 ? 0.468 -17.906 63.719 1 13.73 103 PRO A C 1
ATOM 785 O O . PRO A 1 103 ? 0.596 -17.781 62.5 1 13.73 103 PRO A O 1
ATOM 788 N N . THR A 1 104 ? -0.924 -18.156 64.188 1 13.72 104 THR A N 1
ATOM 789 C CA . THR A 1 104 ? -1.729 -19.312 64.625 1 13.72 104 THR A CA 1
ATOM 790 C C . THR A 1 104 ? -2.609 -19.781 63.469 1 13.72 104 THR A C 1
ATOM 792 O O . THR A 1 104 ? -2.879 -19.031 62.531 1 13.72 104 THR A O 1
ATOM 795 N N . PRO A 1 105 ? -3.602 -20.734 63.875 1 13.89 105 PRO A N 1
ATOM 796 C CA . PRO A 1 105 ? -4.027 -22.062 63.438 1 13.89 105 PRO A CA 1
ATOM 797 C C . PRO A 1 105 ? -5.336 -22.031 62.656 1 13.89 105 PRO A C 1
ATOM 799 O O . PRO A 1 105 ? -5.586 -22.922 61.844 1 13.89 105 PRO A O 1
ATOM 802 N N . LYS A 1 106 ? -6.223 -21.047 62.688 1 14.05 106 LYS A N 1
ATOM 803 C CA . LYS A 1 106 ? -7.492 -21.578 63.156 1 14.05 106 LYS A CA 1
ATOM 804 C C . LYS A 1 106 ? -8.109 -22.531 62.156 1 14.05 106 LYS A C 1
ATOM 806 O O . LYS A 1 106 ? -7.98 -22.312 60.938 1 14.05 106 LYS A O 1
ATOM 811 N N . THR A 1 107 ? -9.078 -23.469 62.688 1 13.45 107 THR A N 1
ATOM 812 C CA . THR A 1 107 ? -9.586 -24.828 62.531 1 13.45 107 THR A CA 1
ATOM 813 C C . THR A 1 107 ? -10.812 -24.844 61.625 1 13.45 107 THR A C 1
ATOM 815 O O . THR A 1 107 ? -11.055 -25.828 60.906 1 13.45 107 THR A O 1
ATOM 818 N N . ALA A 1 108 ? -11.773 -23.922 61.594 1 13.86 108 ALA A N 1
ATOM 819 C CA . ALA A 1 108 ? -13.047 -24.516 61.969 1 13.86 108 ALA A CA 1
ATOM 820 C C . ALA A 1 108 ? -13.555 -25.469 60.906 1 13.86 108 ALA A C 1
ATOM 822 O O . ALA A 1 108 ? -13.156 -25.375 59.719 1 13.86 108 ALA A O 1
ATOM 823 N N . GLN A 1 109 ? -14.938 -25.891 61.125 1 13.84 109 GLN A N 1
ATOM 824 C CA . GLN A 1 109 ? -15.773 -27.062 61.344 1 13.84 109 GLN A CA 1
ATOM 825 C C . GLN A 1 109 ? -16.453 -27.5 60.031 1 13.84 109 GLN A C 1
ATOM 827 O O . GLN A 1 109 ? -16.578 -26.703 59.094 1 13.84 109 GLN A O 1
ATOM 832 N N . ALA A 1 110 ? -17.5 -28.453 60.219 1 14.05 110 ALA A N 1
ATOM 833 C CA . ALA A 1 110 ? -17.875 -29.797 59.812 1 14.05 110 ALA A CA 1
ATOM 834 C C . ALA A 1 110 ? -18.953 -29.781 58.75 1 14.05 110 ALA A C 1
ATOM 836 O O . ALA A 1 110 ? -18.922 -30.562 57.812 1 14.05 110 ALA A O 1
ATOM 837 N N . THR A 1 111 ? -20 -28.906 58.75 1 14.34 111 THR A N 1
ATOM 838 C CA . THR A 1 111 ? -21.219 -29.672 58.938 1 14.34 111 THR A CA 1
ATOM 839 C C . THR A 1 111 ? -21.609 -30.422 57.688 1 14.34 111 THR A C 1
ATOM 841 O O . THR A 1 111 ? -21.344 -29.953 56.562 1 14.34 111 THR A O 1
ATOM 844 N N . PRO A 1 112 ? -22.625 -31.422 57.844 1 14.55 112 PRO A N 1
ATOM 845 C CA . PRO A 1 112 ? -22.906 -32.781 57.375 1 14.55 112 PRO A CA 1
ATOM 846 C C . PRO A 1 112 ? -23.703 -32.812 56.094 1 14.55 112 PRO A C 1
ATOM 848 O O . PRO A 1 112 ? -23.312 -33.469 55.125 1 14.55 112 PRO A O 1
ATOM 851 N N . GLY A 1 113 ? -25.109 -32.594 56.188 1 14.12 113 GLY A N 1
ATOM 852 C CA . GLY A 1 113 ? -25.969 -33.75 56.125 1 14.12 113 GLY A CA 1
ATOM 853 C C . GLY A 1 113 ? -26.406 -34.125 54.719 1 14.12 113 GLY A C 1
ATOM 854 O O . GLY A 1 113 ? -26.234 -35.25 54.281 1 14.12 113 GLY A O 1
ATOM 855 N N . LYS A 1 114 ? -27.672 -33.625 54.281 1 14.64 114 LYS A N 1
ATOM 856 C CA . LYS A 1 114 ? -28.891 -34.406 54.094 1 14.64 114 LYS A CA 1
ATOM 857 C C . LYS A 1 114 ? -29 -34.969 52.688 1 14.64 114 LYS A C 1
ATOM 859 O O . LYS A 1 114 ? -28.562 -34.312 51.719 1 14.64 114 LYS A O 1
ATOM 864 N N . THR A 1 115 ? -29.703 -36.125 52.5 1 15.09 115 THR A N 1
ATOM 865 C CA . THR A 1 115 ? -29.797 -37.375 51.719 1 15.09 115 THR A CA 1
ATOM 866 C C . THR A 1 115 ? -30.688 -37.219 50.5 1 15.09 115 THR A C 1
ATOM 868 O O . THR A 1 115 ? -30.531 -37.938 49.531 1 15.09 115 THR A O 1
ATOM 871 N N . ASN A 1 116 ? -31.688 -36.281 50.406 1 15 116 ASN A N 1
ATOM 872 C CA . ASN A 1 116 ? -32.938 -36.906 50.062 1 15 116 ASN A CA 1
ATOM 873 C C . ASN A 1 116 ? -32.938 -37.406 48.594 1 15 116 ASN A C 1
ATOM 875 O O . ASN A 1 116 ? -32.375 -36.75 47.719 1 15 116 ASN A O 1
ATOM 879 N N . VAL A 1 117 ? -33.625 -38.562 48.344 1 15.52 117 VAL A N 1
ATOM 880 C CA . VAL A 1 117 ? -33.719 -39.781 47.5 1 15.52 117 VAL A CA 1
ATOM 881 C C . VAL A 1 117 ? -34.594 -39.5 46.281 1 15.52 117 VAL A C 1
ATOM 883 O O . VAL A 1 117 ? -34.531 -40.25 45.312 1 15.52 117 VAL A O 1
ATOM 886 N N . LEU A 1 118 ? -35.25 -38.438 46.094 1 15.7 118 LEU A N 1
ATOM 887 C CA . LEU A 1 118 ? -36.562 -38.844 45.594 1 15.7 118 LEU A CA 1
ATOM 888 C C . LEU A 1 118 ? -36.438 -39.531 44.25 1 15.7 118 LEU A C 1
ATOM 890 O O . LEU A 1 118 ? -35.5 -39.281 43.5 1 15.7 118 LEU A O 1
ATOM 894 N N . PRO A 1 119 ? -37.625 -40.25 43.812 1 15.98 119 PRO A N 1
ATOM 895 C CA . PRO A 1 119 ? -38.031 -41.469 43.094 1 15.98 119 PRO A CA 1
ATOM 896 C C . PRO A 1 119 ? -37.969 -41.312 41.594 1 15.98 119 PRO A C 1
ATOM 898 O O . PRO A 1 119 ? -37.938 -40.188 41.094 1 15.98 119 PRO A O 1
ATOM 901 N N . THR A 1 120 ? -38.281 -42.469 40.906 1 15.94 120 THR A N 1
ATOM 902 C CA . THR A 1 120 ? -37.938 -43.344 39.812 1 15.94 120 THR A CA 1
ATOM 903 C C . THR A 1 120 ? -38.656 -42.906 38.531 1 15.94 120 THR A C 1
ATOM 905 O O . THR A 1 120 ? -38.094 -42.938 37.438 1 15.94 120 THR A O 1
ATOM 908 N N . ASP A 1 121 ? -40.031 -42.656 38.594 1 15.45 121 ASP A N 1
ATOM 909 C CA . ASP A 1 121 ? -40.781 -43.625 37.781 1 15.45 121 ASP A CA 1
ATOM 910 C C . ASP A 1 121 ? -40.719 -43.25 36.281 1 15.45 121 ASP A C 1
ATOM 912 O O . ASP A 1 121 ? -40.406 -44.094 35.438 1 15.45 121 ASP A O 1
ATOM 916 N N . GLY A 1 122 ? -41.625 -42.312 35.844 1 16.72 122 GLY A N 1
ATOM 917 C CA . GLY A 1 122 ? -42.688 -42.594 34.906 1 16.72 122 GLY A CA 1
ATOM 918 C C . GLY A 1 122 ? -42.219 -42.625 33.438 1 16.72 122 GLY A C 1
ATOM 919 O O . GLY A 1 122 ? -41.188 -42.031 33.125 1 16.72 122 GLY A O 1
ATOM 920 N N . SER A 1 123 ? -42.875 -43.531 32.531 1 16.67 123 SER A N 1
ATOM 921 C CA . SER A 1 123 ? -42.844 -44.375 31.359 1 16.67 123 SER A CA 1
ATOM 922 C C . SER A 1 123 ? -42.938 -43.562 30.078 1 16.67 123 SER A C 1
ATOM 924 O O . SER A 1 123 ? -42.719 -44.062 28.969 1 16.67 123 SER A O 1
ATOM 926 N N . SER A 1 124 ? -43.375 -42.312 30.078 1 17.55 124 SER A N 1
ATOM 927 C CA . SER A 1 124 ? -44.219 -42.062 28.906 1 17.55 124 SER A CA 1
ATOM 928 C C . SER A 1 124 ? -43.406 -42.125 27.625 1 17.55 124 SER A C 1
ATOM 930 O O . SER A 1 124 ? -42.281 -41.656 27.562 1 17.55 124 SER A O 1
ATOM 932 N N . GLN A 1 125 ? -43.906 -43 26.625 1 16.81 125 GLN A N 1
ATOM 933 C CA . GLN A 1 125 ? -43.625 -43.656 25.344 1 16.81 125 GLN A CA 1
ATOM 934 C C . GLN A 1 125 ? -43.562 -42.594 24.219 1 16.81 125 GLN A C 1
ATOM 936 O O . GLN A 1 125 ? -44.562 -42.344 23.547 1 16.81 125 GLN A O 1
ATOM 941 N N . ARG A 1 126 ? -43.25 -41.406 24.484 1 16.33 126 ARG A N 1
ATOM 942 C CA . ARG A 1 126 ? -43.594 -40.562 23.344 1 16.33 126 ARG A CA 1
ATOM 943 C C . ARG A 1 126 ? -42.938 -41.094 22.078 1 16.33 126 ARG A C 1
ATOM 945 O O . ARG A 1 126 ? -41.75 -41.5 22.109 1 16.33 126 ARG A O 1
ATOM 952 N N . LYS A 1 127 ? -43.781 -41.312 21.016 1 17.53 127 LYS A N 1
ATOM 953 C CA . LYS A 1 127 ? -43.812 -41.75 19.641 1 17.53 127 LYS A CA 1
ATOM 954 C C . LYS A 1 127 ? -42.812 -40.938 18.781 1 17.53 127 LYS A C 1
ATOM 956 O O . LYS A 1 127 ? -42.906 -39.719 18.719 1 17.53 127 LYS A O 1
ATOM 961 N N . ALA A 1 128 ? -41.656 -41.375 18.625 1 17.36 128 ALA A N 1
ATOM 962 C CA . ALA A 1 128 ? -40.531 -40.906 17.797 1 17.36 128 ALA A CA 1
ATOM 963 C C . ALA A 1 128 ? -40.906 -40.875 16.312 1 17.36 128 ALA A C 1
ATOM 965 O O . ALA A 1 128 ? -40.812 -41.906 15.641 1 17.36 128 ALA A O 1
ATOM 966 N N . ARG A 1 129 ? -42.156 -40.375 16.047 1 20 129 ARG A N 1
ATOM 967 C CA . ARG A 1 129 ? -42.406 -40.531 14.625 1 20 129 ARG A CA 1
ATOM 968 C C . ARG A 1 129 ? -41.281 -39.875 13.805 1 20 129 ARG A C 1
ATOM 970 O O . ARG A 1 129 ? -41.031 -38.688 13.969 1 20 129 ARG A O 1
ATOM 977 N N . GLU A 1 130 ? -40.281 -40.594 13.57 1 18.56 130 GLU A N 1
ATOM 978 C CA . GLU A 1 130 ? -39.125 -40.312 12.727 1 18.56 130 GLU A CA 1
ATOM 979 C C . GLU A 1 130 ? -39.562 -39.875 11.336 1 18.56 130 GLU A C 1
ATOM 981 O O . GLU A 1 130 ? -40.125 -40.656 10.562 1 18.56 130 GLU A O 1
ATOM 986 N N . SER A 1 131 ? -40.344 -38.781 11.281 1 20.11 131 SER A N 1
ATOM 987 C CA . SER A 1 131 ? -40.688 -38.375 9.906 1 20.11 131 SER A CA 1
ATOM 988 C C . SER A 1 131 ? -39.438 -38.281 9.047 1 20.11 131 SER A C 1
ATOM 990 O O . SER A 1 131 ? -38.438 -37.625 9.438 1 20.11 131 SER A O 1
ATOM 992 N N . ARG A 1 132 ? -39.156 -39.312 8.297 1 21.06 132 ARG A N 1
ATOM 993 C CA . ARG A 1 132 ? -38.156 -39.531 7.25 1 21.06 132 ARG A CA 1
ATOM 994 C C . ARG A 1 132 ? -38.219 -38.406 6.211 1 21.06 132 ARG A C 1
ATOM 996 O O . ARG A 1 132 ? -39.156 -38.344 5.414 1 21.06 132 ARG A O 1
ATOM 1003 N N . SER A 1 133 ? -37.969 -37.219 6.633 1 19.61 133 SER A N 1
ATOM 1004 C CA . SER A 1 133 ? -37.875 -36.156 5.633 1 19.61 133 SER A CA 1
ATOM 1005 C C . SER A 1 133 ? -36.938 -36.531 4.496 1 19.61 133 SER A C 1
ATOM 1007 O O . SER A 1 133 ? -35.781 -36.906 4.734 1 19.61 133 SER A O 1
ATOM 1009 N N . LYS A 1 134 ? -37.469 -37.094 3.438 1 22.89 134 LYS A N 1
ATOM 1010 C CA . LYS A 1 134 ? -36.906 -37.406 2.133 1 22.89 134 LYS A CA 1
ATOM 1011 C C . LYS A 1 134 ? -36.094 -36.219 1.584 1 22.89 134 LYS A C 1
ATOM 1013 O O . LYS A 1 134 ? -36.656 -35.188 1.27 1 22.89 134 LYS A O 1
ATOM 1018 N N . SER A 1 135 ? -34.906 -35.938 2.096 1 21.81 135 SER A N 1
ATOM 1019 C CA . SER A 1 135 ? -33.969 -34.969 1.559 1 21.81 135 SER A CA 1
ATOM 1020 C C . SER A 1 135 ? -33.688 -35.219 0.082 1 21.81 135 SER A C 1
ATOM 1022 O O . SER A 1 135 ? -33.094 -36.25 -0.271 1 21.81 135 SER A O 1
ATOM 1024 N N . VAL A 1 136 ? -34.656 -35 -0.757 1 23.2 136 VAL A N 1
ATOM 1025 C CA . VAL A 1 136 ? -34.406 -35.031 -2.195 1 23.2 136 VAL A CA 1
ATOM 1026 C C . VAL A 1 136 ? -33.219 -34.125 -2.531 1 23.2 136 VAL A C 1
ATOM 1028 O O . VAL A 1 136 ? -33.281 -32.906 -2.352 1 23.2 136 VAL A O 1
ATOM 1031 N N . VAL A 1 137 ? -32.062 -34.5 -2.344 1 26.55 137 VAL A N 1
ATOM 1032 C CA . VAL A 1 137 ? -30.844 -33.875 -2.898 1 26.55 137 VAL A CA 1
ATOM 1033 C C . VAL A 1 137 ? -31.016 -33.688 -4.402 1 26.55 137 VAL A C 1
ATOM 1035 O O . VAL A 1 137 ? -31.172 -34.656 -5.152 1 26.55 137 VAL A O 1
ATOM 1038 N N . GLY A 1 138 ? -31.734 -32.719 -4.859 1 26.48 138 GLY A N 1
ATOM 1039 C CA . GLY A 1 138 ? -31.844 -32.344 -6.262 1 26.48 138 GLY A CA 1
ATOM 1040 C C . GLY A 1 138 ? -30.516 -32.438 -7 1 26.48 138 GLY A C 1
ATOM 1041 O O . GLY A 1 138 ? -29.5 -31.922 -6.527 1 26.48 138 GLY A O 1
ATOM 1042 N N . ALA A 1 139 ? -30.266 -33.469 -7.664 1 29.08 139 ALA A N 1
ATOM 1043 C CA . ALA A 1 139 ? -29.234 -33.625 -8.695 1 29.08 139 ALA A CA 1
ATOM 1044 C C . ALA A 1 139 ? -29.125 -32.344 -9.547 1 29.08 139 ALA A C 1
ATOM 1046 O O . ALA A 1 139 ? -30.125 -31.875 -10.086 1 29.08 139 ALA A O 1
ATOM 1047 N N . GLN A 1 140 ? -28.344 -31.438 -9.242 1 32.19 140 GLN A N 1
ATOM 1048 C CA . GLN A 1 140 ? -28.016 -30.391 -10.195 1 32.19 140 GLN A CA 1
ATOM 1049 C C . GLN A 1 140 ? -28.062 -30.906 -11.625 1 32.19 140 GLN A C 1
ATOM 1051 O O . GLN A 1 140 ? -27.297 -31.781 -12.008 1 32.19 140 GLN A O 1
ATOM 1056 N N . GLY A 1 141 ? -29.141 -31.078 -12.203 1 34.69 141 GLY A N 1
ATOM 1057 C CA . GLY A 1 141 ? -29.516 -31.531 -13.531 1 34.69 141 GLY A CA 1
ATOM 1058 C C . GLY A 1 141 ? -28.609 -30.984 -14.617 1 34.69 141 GLY A C 1
ATOM 1059 O O . GLY A 1 141 ? -28.391 -29.781 -14.719 1 34.69 141 GLY A O 1
ATOM 1060 N N . ARG A 1 142 ? -27.547 -31.703 -15.031 1 43.47 142 ARG A N 1
ATOM 1061 C CA . ARG A 1 142 ? -26.859 -31.469 -16.297 1 43.47 142 ARG A CA 1
ATOM 1062 C C . ARG A 1 142 ? -27.859 -31.078 -17.391 1 43.47 142 ARG A C 1
ATOM 1064 O O . ARG A 1 142 ? -28.75 -31.844 -17.734 1 43.47 142 ARG A O 1
ATOM 1071 N N . THR A 1 143 ? -28 -29.891 -17.5 1 50.75 143 THR A N 1
ATOM 1072 C CA . THR A 1 143 ? -28.812 -29.547 -18.672 1 50.75 143 THR A CA 1
ATOM 1073 C C . THR A 1 143 ? -28.344 -30.312 -19.906 1 50.75 143 THR A C 1
ATOM 1075 O O . THR A 1 143 ? -27.141 -30.469 -20.109 1 50.75 143 THR A O 1
ATOM 1078 N N . PRO A 1 144 ? -29.156 -31.031 -20.516 1 56.19 144 PRO A N 1
ATOM 1079 C CA . PRO A 1 144 ? -28.844 -31.844 -21.703 1 56.19 144 PRO A CA 1
ATOM 1080 C C . PRO A 1 144 ? -27.859 -31.141 -22.656 1 56.19 144 PRO A C 1
ATOM 1082 O O . PRO A 1 144 ? -27.016 -31.797 -23.25 1 56.19 144 PRO A O 1
ATOM 1085 N N . GLY A 1 145 ? -27.828 -29.875 -22.719 1 67.31 145 GLY A N 1
ATOM 1086 C CA . GLY A 1 145 ? -26.922 -29.125 -23.578 1 67.31 145 GLY A CA 1
ATOM 1087 C C . GLY A 1 145 ? -25.484 -29.172 -23.094 1 67.31 145 GLY A C 1
ATOM 1088 O O . GLY A 1 145 ? -24.562 -29.406 -23.875 1 67.31 145 GLY A O 1
ATOM 1089 N N . LYS A 1 146 ? -25.359 -29.141 -21.875 1 75.31 146 LYS A N 1
ATOM 1090 C CA . LYS A 1 146 ? -24.031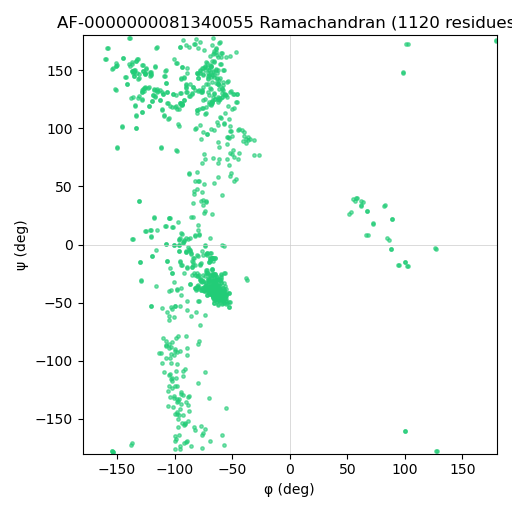 -29.188 -21.281 1 75.31 146 LYS A CA 1
ATOM 1091 C C . LYS A 1 146 ? -23.422 -30.578 -21.422 1 75.31 146 LYS A C 1
ATOM 1093 O O . LYS A 1 146 ? -22.219 -30.719 -21.703 1 75.31 146 LYS A O 1
ATOM 1098 N N . ALA A 1 147 ? -24.172 -31.594 -21.188 1 80.25 147 ALA A N 1
ATOM 1099 C CA . ALA A 1 147 ? -23.688 -32.969 -21.297 1 80.25 147 ALA A CA 1
ATOM 1100 C C . ALA A 1 147 ? -23.25 -33.281 -22.719 1 80.25 147 ALA A C 1
ATOM 1102 O O . ALA A 1 147 ? -22.219 -33.938 -22.938 1 80.25 147 ALA A O 1
ATOM 1103 N N . ARG A 1 148 ? -24 -32.844 -23.625 1 84.38 148 ARG A N 1
ATOM 1104 C CA . ARG A 1 148 ? -23.656 -33.062 -25.016 1 84.38 148 ARG A CA 1
ATOM 1105 C C . ARG A 1 148 ? -22.375 -32.312 -25.391 1 84.38 148 ARG A C 1
ATOM 1107 O O . ARG A 1 148 ? -21.516 -32.844 -26.109 1 84.38 148 ARG A O 1
ATOM 1114 N N . LYS A 1 149 ? -22.281 -31.156 -24.922 1 87.94 149 LYS A N 1
ATOM 1115 C CA . LYS A 1 149 ? -21.094 -30.359 -25.172 1 87.94 149 LYS A CA 1
ATOM 1116 C C . LYS A 1 149 ? -19.844 -31.016 -24.578 1 87.94 149 LYS A C 1
ATOM 1118 O O . LYS A 1 149 ? -18.797 -31.062 -25.219 1 87.94 149 LYS A O 1
ATOM 1123 N N . LEU A 1 150 ? -20.016 -31.594 -23.484 1 90.19 150 LEU A N 1
ATOM 1124 C CA . LEU A 1 150 ? -18.922 -32.281 -22.797 1 90.19 150 LEU A CA 1
ATOM 1125 C C . LEU A 1 150 ? -18.516 -33.531 -23.547 1 90.19 150 LEU A C 1
ATOM 1127 O O . LEU A 1 150 ? -17.344 -33.875 -23.609 1 90.19 150 LEU A O 1
ATOM 1131 N N . GLU A 1 151 ? -19.469 -34.188 -24 1 91.69 151 GLU A N 1
ATOM 1132 C CA . GLU A 1 151 ? -19.172 -35.406 -24.781 1 91.69 151 GLU A CA 1
ATOM 1133 C C . GLU A 1 151 ? -18.406 -35.062 -26.047 1 91.69 151 GLU A C 1
ATOM 1135 O O . GLU A 1 151 ? -17.469 -35.75 -26.422 1 91.69 151 GLU A O 1
ATOM 1140 N N . LYS A 1 152 ? -18.859 -34.094 -26.656 1 93.06 152 LYS A N 1
ATOM 1141 C CA . LYS A 1 152 ? -18.156 -33.625 -27.844 1 93.06 152 LYS A CA 1
ATOM 1142 C C . LYS A 1 152 ? -16.719 -33.219 -27.5 1 93.06 152 LYS A C 1
ATOM 1144 O O . LYS A 1 152 ? -15.789 -33.5 -28.25 1 93.06 152 LYS A O 1
ATOM 1149 N N . LEU A 1 153 ? -16.594 -32.5 -26.484 1 93.5 153 LEU A N 1
ATOM 1150 C CA . LEU A 1 153 ? -15.273 -32.062 -26.016 1 93.5 153 LEU A CA 1
ATOM 1151 C C . LEU A 1 153 ? -14.375 -33.281 -25.766 1 93.5 153 LEU A C 1
ATOM 1153 O O . LEU A 1 153 ? -13.219 -33.281 -26.172 1 93.5 153 LEU A O 1
ATOM 1157 N N . ARG A 1 154 ? -14.898 -34.281 -25.156 1 92.94 154 ARG A N 1
ATOM 1158 C CA . ARG A 1 154 ? -14.141 -35.5 -24.859 1 92.94 154 ARG A CA 1
ATOM 1159 C C . ARG A 1 154 ? -13.656 -36.156 -26.141 1 92.94 154 ARG A C 1
ATOM 1161 O O . ARG A 1 154 ? -12.516 -36.625 -26.219 1 92.94 154 ARG A O 1
ATOM 1168 N N . LYS A 1 155 ? -14.523 -36.188 -27.016 1 93.25 155 LYS A N 1
ATOM 1169 C CA . LYS A 1 155 ? -14.188 -36.812 -28.297 1 93.25 155 LYS A CA 1
ATOM 1170 C C . LYS A 1 155 ? -13.062 -36.031 -28.984 1 93.25 155 LYS A C 1
ATOM 1172 O O . LYS A 1 155 ? -12.102 -36.656 -29.469 1 93.25 155 LYS A O 1
ATOM 1177 N N . GLU A 1 156 ? -13.242 -34.781 -29.031 1 92.94 156 GLU A N 1
ATOM 1178 C CA . GLU A 1 156 ? -12.25 -33.938 -29.703 1 92.94 156 GLU A CA 1
ATOM 1179 C C . GLU A 1 156 ? -10.906 -34 -28.984 1 92.94 156 GLU A C 1
ATOM 1181 O O . GLU A 1 156 ? -9.852 -33.938 -29.609 1 92.94 156 GLU A O 1
ATOM 1186 N N . VAL A 1 157 ? -10.922 -34.031 -27.703 1 91.5 157 VAL A N 1
ATOM 1187 C CA . VAL A 1 157 ? -9.695 -34.094 -26.906 1 91.5 157 VAL A CA 1
ATOM 1188 C C . VAL A 1 157 ? -9.023 -35.469 -27.125 1 91.5 157 VAL A C 1
ATOM 1190 O O . VAL A 1 157 ? -7.801 -35.531 -27.219 1 91.5 157 VAL A O 1
ATOM 1193 N N . ASN A 1 158 ? -9.828 -36.5 -27.172 1 89.81 158 ASN A N 1
ATOM 1194 C CA . ASN A 1 158 ? -9.289 -37.812 -27.484 1 89.81 158 ASN A CA 1
ATOM 1195 C C . ASN A 1 158 ? -8.609 -37.844 -28.844 1 89.81 158 ASN A C 1
ATOM 1197 O O . ASN A 1 158 ? -7.562 -38.469 -29.016 1 89.81 158 ASN A O 1
ATOM 1201 N N . ASP A 1 159 ? -9.227 -37.188 -29.719 1 90.31 159 ASP A N 1
ATOM 1202 C CA . ASP A 1 159 ? -8.648 -37.094 -31.062 1 90.31 159 ASP A CA 1
ATOM 1203 C C . ASP A 1 159 ? -7.328 -36.344 -31.031 1 90.31 159 ASP A C 1
ATOM 1205 O O . ASP A 1 159 ? -6.379 -36.688 -31.734 1 90.31 159 ASP A O 1
ATOM 1209 N N . LEU A 1 160 ? -7.289 -35.281 -30.312 1 88.31 160 LEU A N 1
ATOM 1210 C CA . LEU A 1 160 ? -6.066 -34.5 -30.141 1 88.31 160 LEU A CA 1
ATOM 1211 C C . LEU A 1 160 ? -4.945 -35.375 -29.578 1 88.31 160 LEU A C 1
ATOM 1213 O O . LEU A 1 160 ? -3.809 -35.312 -30.062 1 88.31 160 LEU A O 1
ATOM 1217 N N . ASN A 1 161 ? -5.277 -36.219 -28.688 1 85.25 161 ASN A N 1
ATOM 1218 C CA . ASN A 1 161 ? -4.289 -37.031 -28.016 1 85.25 161 ASN A CA 1
ATOM 1219 C C . ASN A 1 161 ? -3.83 -38.188 -28.906 1 85.25 161 ASN A C 1
ATOM 1221 O O . ASN A 1 161 ? -2.691 -38.656 -28.797 1 85.25 161 ASN A O 1
ATOM 1225 N N . LYS A 1 162 ? -4.621 -38.656 -29.719 1 85.69 162 LYS A N 1
ATOM 1226 C CA . LYS A 1 162 ? -4.312 -39.781 -30.594 1 85.69 162 LYS A CA 1
ATOM 1227 C C . LYS A 1 162 ? -3.242 -39.406 -31.609 1 85.69 162 LYS A C 1
ATOM 1229 O O . LYS A 1 162 ? -2.486 -40.25 -32.062 1 85.69 162 LYS A O 1
ATOM 1234 N N . ASN A 1 163 ? -3.223 -38.188 -32 1 84.94 163 ASN A N 1
ATOM 1235 C CA . ASN A 1 163 ? -2.264 -37.75 -33 1 84.94 163 ASN A CA 1
ATOM 1236 C C . ASN A 1 163 ? -0.847 -37.688 -32.438 1 84.94 163 ASN A C 1
ATOM 1238 O O . ASN A 1 163 ? 0.12 -37.594 -33.188 1 84.94 163 ASN A O 1
ATOM 1242 N N . ASN A 1 164 ? -0.637 -37.875 -31.156 1 80.56 164 ASN A N 1
ATOM 1243 C CA . ASN A 1 164 ? 0.641 -37.875 -30.453 1 80.56 164 ASN A CA 1
ATOM 1244 C C . ASN A 1 164 ? 1.468 -36.625 -30.75 1 80.56 164 ASN A C 1
ATOM 1246 O O . ASN A 1 164 ? 2.678 -36.719 -30.969 1 80.56 164 ASN A O 1
ATOM 1250 N N . TRP A 1 165 ? 0.767 -35.531 -31.094 1 84.75 165 TRP A N 1
ATOM 1251 C CA . TRP A 1 165 ? 1.48 -34.25 -31.234 1 84.75 165 TRP A CA 1
ATOM 1252 C C . TRP A 1 165 ? 1.923 -33.719 -29.875 1 84.75 165 TRP A C 1
ATOM 1254 O O . TRP A 1 165 ? 1.173 -33.781 -28.906 1 84.75 165 TRP A O 1
ATOM 1264 N N . ASN A 1 166 ? 3.141 -33.219 -29.906 1 84.88 166 ASN A N 1
ATOM 1265 C CA . ASN A 1 166 ? 3.566 -32.531 -28.672 1 84.88 166 ASN A CA 1
ATOM 1266 C C . ASN A 1 166 ? 2.832 -31.219 -28.484 1 84.88 166 ASN A C 1
ATOM 1268 O O . ASN A 1 166 ? 2.576 -30.5 -29.453 1 84.88 166 ASN A O 1
ATOM 1272 N N . VAL A 1 167 ? 2.547 -30.953 -27.281 1 87.94 167 VAL A N 1
ATOM 1273 C CA . VAL A 1 167 ? 1.891 -29.703 -26.938 1 87.94 167 VAL A CA 1
ATOM 1274 C C . VAL A 1 167 ? 2.723 -28.531 -27.438 1 87.94 167 VAL A C 1
ATOM 1276 O O . VAL A 1 167 ? 3.941 -28.5 -27.25 1 87.94 167 VAL A O 1
ATOM 1279 N N . GLY A 1 168 ? 2.055 -27.594 -28.172 1 88.25 168 GLY A N 1
ATOM 1280 C CA . GLY A 1 168 ? 2.732 -26.391 -28.609 1 88.25 168 GLY A CA 1
ATOM 1281 C C . GLY A 1 168 ? 3.133 -26.422 -30.078 1 88.25 168 GLY A C 1
ATOM 1282 O O . GLY A 1 168 ? 3.455 -25.391 -30.672 1 88.25 168 GLY A O 1
ATOM 1283 N N . THR A 1 169 ? 3.17 -27.594 -30.641 1 90.06 169 THR A N 1
ATOM 1284 C CA . THR A 1 169 ? 3.469 -27.672 -32.062 1 90.06 169 THR A CA 1
ATOM 1285 C C . THR A 1 169 ? 2.395 -26.969 -32.875 1 90.06 169 THR A C 1
ATOM 1287 O O . THR A 1 169 ? 1.288 -26.734 -32.406 1 90.06 169 THR A O 1
ATOM 1290 N N . LYS A 1 170 ? 2.766 -26.688 -34.125 1 91.06 170 LYS A N 1
ATOM 1291 C CA . LYS A 1 170 ? 1.841 -25.969 -35 1 91.06 170 LYS A CA 1
ATOM 1292 C C . LYS A 1 170 ? 0.545 -26.75 -35.188 1 91.06 170 LYS A C 1
ATOM 1294 O O . LYS A 1 170 ? -0.544 -26.172 -35.188 1 91.06 170 LYS A O 1
ATOM 1299 N N . GLU A 1 171 ? 0.732 -28.031 -35.406 1 91.94 171 GLU A N 1
ATOM 1300 C CA . GLU A 1 171 ? -0.437 -28.875 -35.594 1 91.94 171 GLU A CA 1
ATOM 1301 C C . GLU A 1 171 ? -1.292 -28.953 -34.344 1 91.94 171 GLU A C 1
ATOM 1303 O O . GLU A 1 171 ? -2.521 -28.891 -34.406 1 91.94 171 GLU A O 1
ATOM 1308 N N . TRP A 1 172 ? -0.647 -29.125 -33.281 1 92.81 172 TRP A N 1
ATOM 1309 C CA . TRP A 1 172 ? -1.355 -29.172 -32.031 1 92.81 172 TRP A CA 1
ATOM 1310 C C . TRP A 1 172 ? -2.131 -27.891 -31.766 1 92.81 172 TRP A C 1
ATOM 1312 O O . TRP A 1 172 ? -3.307 -27.922 -31.406 1 92.81 172 TRP A O 1
ATOM 1322 N N . ILE A 1 173 ? -1.485 -26.781 -32 1 93.62 173 ILE A N 1
ATOM 1323 C CA . ILE A 1 173 ? -2.084 -25.469 -31.766 1 93.62 173 ILE A CA 1
ATOM 1324 C C . ILE A 1 173 ? -3.301 -25.297 -32.688 1 93.62 173 ILE A C 1
ATOM 1326 O O . ILE A 1 173 ? -4.336 -24.781 -32.25 1 93.62 173 ILE A O 1
ATOM 1330 N N . LYS A 1 174 ? -3.15 -25.625 -33.906 1 93.69 174 LYS A N 1
ATOM 1331 C CA . LYS A 1 174 ? -4.254 -25.516 -34.844 1 93.69 174 LYS A CA 1
ATOM 1332 C C . LYS A 1 174 ? -5.477 -26.281 -34.375 1 93.69 174 LYS A C 1
ATOM 1334 O O . LYS A 1 174 ? -6.594 -25.766 -34.375 1 93.69 174 LYS A O 1
ATOM 1339 N N . LYS A 1 175 ? -5.234 -27.484 -34 1 93.69 175 LYS A N 1
ATOM 1340 C CA . LYS A 1 175 ? -6.328 -28.312 -33.5 1 93.69 175 LYS A CA 1
ATOM 1341 C C . LYS A 1 175 ? -6.875 -27.766 -32.188 1 93.69 175 LYS A C 1
ATOM 1343 O O . LYS A 1 175 ? -8.086 -27.797 -31.953 1 93.69 175 LYS A O 1
ATOM 1348 N N . PHE A 1 176 ? -6.012 -27.422 -31.328 1 94 176 PHE A N 1
ATOM 1349 C CA . PHE A 1 176 ? -6.395 -26.891 -30.031 1 94 176 PHE A CA 1
ATOM 1350 C C . PHE A 1 176 ? -7.32 -25.688 -30.172 1 94 176 PHE A C 1
ATOM 1352 O O . PHE A 1 176 ? -8.312 -25.578 -29.453 1 94 176 PHE A O 1
ATOM 1359 N N . LYS A 1 177 ? -7.051 -24.828 -31.078 1 95.19 177 LYS A N 1
ATOM 1360 C CA . LYS A 1 177 ? -7.871 -23.641 -31.344 1 95.19 177 LYS A CA 1
ATOM 1361 C C . LYS A 1 177 ? -9.297 -24.047 -31.719 1 95.19 177 LYS A C 1
ATOM 1363 O O . LYS A 1 177 ? -10.25 -23.359 -31.359 1 95.19 177 LYS A O 1
ATOM 1368 N N . GLN A 1 178 ? -9.391 -25.125 -32.344 1 93.81 178 GLN A N 1
ATOM 1369 C CA . GLN A 1 178 ? -10.703 -25.609 -32.75 1 93.81 178 GLN A CA 1
ATOM 1370 C C . GLN A 1 178 ? -11.5 -26.156 -31.578 1 93.81 178 GLN A C 1
ATOM 1372 O O . GLN A 1 178 ? -12.734 -26.141 -31.594 1 93.81 178 GLN A O 1
ATOM 1377 N N . ILE A 1 179 ? -10.812 -26.594 -30.641 1 94 179 ILE A N 1
ATOM 1378 C CA . ILE A 1 179 ? -11.453 -27.266 -29.5 1 94 179 ILE A CA 1
ATOM 1379 C C . ILE A 1 179 ? -11.82 -26.234 -28.438 1 94 179 ILE A C 1
ATOM 1381 O O . ILE A 1 179 ? -12.688 -26.484 -27.594 1 94 179 ILE A O 1
ATOM 1385 N N . LEU A 1 180 ? -11.234 -25.078 -28.438 1 94.38 180 LEU A N 1
ATOM 1386 C CA . LEU A 1 180 ? -11.344 -24.078 -27.375 1 94.38 180 LEU A CA 1
ATOM 1387 C C . LEU A 1 180 ? -12.805 -23.719 -27.125 1 94.38 180 LEU A C 1
ATOM 1389 O O . LEU A 1 180 ? -13.25 -23.688 -25.969 1 94.38 180 LEU A O 1
ATOM 1393 N N . PRO A 1 181 ? -13.586 -23.516 -28.141 1 93.12 181 PRO A N 1
ATOM 1394 C CA . PRO A 1 181 ? -14.969 -23.094 -27.906 1 93.12 181 PRO A CA 1
ATOM 1395 C C . PRO A 1 181 ? -15.812 -24.188 -27.25 1 93.12 181 PRO A C 1
ATOM 1397 O O . PRO A 1 181 ? -16.922 -23.922 -26.797 1 93.12 181 PRO A O 1
ATOM 1400 N N . LEU A 1 182 ? -15.328 -25.406 -27.188 1 93.94 182 LEU A N 1
ATOM 1401 C CA . LEU A 1 182 ? -16.094 -26.516 -26.656 1 93.94 182 LEU A CA 1
ATOM 1402 C C . LEU A 1 182 ? -15.969 -26.594 -25.141 1 93.94 182 LEU A C 1
ATOM 1404 O O . LEU A 1 182 ? -16.75 -27.297 -24.484 1 93.94 182 LEU A O 1
ATOM 1408 N N . PHE A 1 183 ? -15.047 -25.906 -24.594 1 95.56 183 PHE A N 1
ATOM 1409 C CA . PHE A 1 183 ? -14.883 -25.922 -23.141 1 95.56 183 PHE A CA 1
ATOM 1410 C C . PHE A 1 183 ? -16.047 -25.219 -22.453 1 95.56 183 PHE A C 1
ATOM 1412 O O . PHE A 1 183 ? -16.656 -24.312 -23.031 1 95.56 183 PHE A O 1
ATOM 1419 N N . LEU A 1 184 ? -16.266 -25.625 -21.234 1 94.25 184 LEU A N 1
ATOM 1420 C CA . LEU A 1 184 ? -17.391 -25.094 -20.469 1 94.25 184 LEU A CA 1
ATOM 1421 C C . LEU A 1 184 ? -17.062 -23.703 -19.938 1 94.25 184 LEU A C 1
ATOM 1423 O O . LEU A 1 184 ? -15.938 -23.438 -19.516 1 94.25 184 LEU A O 1
ATOM 1427 N N . ASP A 1 185 ? -18.125 -22.906 -19.859 1 94.94 185 ASP A N 1
ATOM 1428 C CA . ASP A 1 185 ? -18.016 -21.609 -19.203 1 94.94 185 ASP A CA 1
ATOM 1429 C C . ASP A 1 185 ? -18.031 -21.75 -17.688 1 94.94 185 ASP A C 1
ATOM 1431 O O . ASP A 1 185 ? -18.625 -22.672 -17.141 1 94.94 185 ASP A O 1
ATOM 1435 N N . PRO A 1 186 ? -17.375 -20.859 -17.062 1 96.69 186 PRO A N 1
ATOM 1436 C CA . PRO A 1 186 ? -17.406 -20.922 -15.602 1 96.69 186 PRO A CA 1
ATOM 1437 C C . PRO A 1 186 ? -18.75 -20.469 -15.031 1 96.69 186 PRO A C 1
ATOM 1439 O O . PRO A 1 186 ? -19.453 -19.672 -15.648 1 96.69 186 PRO A O 1
ATOM 1442 N N . THR A 1 187 ? -19.031 -21.016 -13.867 1 94.5 187 THR A N 1
ATOM 1443 C CA . THR A 1 187 ? -20.172 -20.531 -13.109 1 94.5 187 THR A CA 1
ATOM 1444 C C . THR A 1 187 ? -19.812 -19.281 -12.32 1 94.5 187 THR A C 1
ATOM 1446 O O . THR A 1 187 ? -18.625 -18.953 -12.188 1 94.5 187 THR A O 1
ATOM 1449 N N . GLN A 1 188 ? -20.734 -18.672 -11.734 1 92.88 188 GLN A N 1
ATOM 1450 C CA . GLN A 1 188 ? -20.516 -17.469 -10.945 1 92.88 188 GLN A CA 1
ATOM 1451 C C . GLN A 1 188 ? -19.75 -17.797 -9.664 1 92.88 188 GLN A C 1
ATOM 1453 O O . GLN A 1 188 ? -19.078 -16.922 -9.094 1 92.88 188 GLN A O 1
ATOM 1458 N N . ASN A 1 189 ? -19.906 -18.953 -9.258 1 93.56 189 ASN A N 1
ATOM 1459 C CA . ASN A 1 189 ? -19.219 -19.359 -8.047 1 93.56 189 ASN A CA 1
ATOM 1460 C C . ASN A 1 189 ? -17.734 -19.641 -8.32 1 93.56 189 ASN A C 1
ATOM 1462 O O . ASN A 1 189 ? -16.938 -19.734 -7.387 1 93.56 189 ASN A O 1
ATOM 1466 N N . GLU A 1 190 ? -17.453 -19.781 -9.547 1 96.56 190 GLU A N 1
ATOM 1467 C CA . GLU A 1 190 ? -16.062 -20.078 -9.938 1 96.56 190 GLU A CA 1
ATOM 1468 C C . GLU A 1 190 ? -15.359 -18.812 -10.414 1 96.56 190 GLU A C 1
ATOM 1470 O O . GLU A 1 190 ? -14.25 -18.5 -9.961 1 96.56 190 GLU A O 1
ATOM 1475 N N . VAL A 1 191 ? -15.977 -18.172 -11.32 1 97.75 191 VAL A N 1
ATOM 1476 C CA . VAL A 1 191 ? -15.461 -16.922 -11.875 1 97.75 191 VAL A CA 1
ATOM 1477 C C . VAL A 1 191 ? -16.547 -15.852 -11.828 1 97.75 191 VAL A C 1
ATOM 1479 O O . VAL A 1 191 ? -17.656 -16.062 -12.32 1 97.75 191 VAL A O 1
ATOM 1482 N N . GLU A 1 192 ? -16.25 -14.797 -11.242 1 97.38 192 GLU A N 1
ATOM 1483 C CA . GLU A 1 192 ? -17.188 -13.688 -11.188 1 97.38 192 GLU A CA 1
ATOM 1484 C C . GLU A 1 192 ? -16.641 -12.453 -11.906 1 97.38 192 GLU A C 1
ATOM 1486 O O . GLU A 1 192 ? -15.516 -12.031 -11.648 1 97.38 192 GLU A O 1
ATOM 1491 N N . TYR A 1 193 ? -17.438 -11.93 -12.82 1 97.62 193 TYR A N 1
ATOM 1492 C CA . TYR A 1 193 ? -17.094 -10.703 -13.531 1 97.62 193 TYR A CA 1
ATOM 1493 C C . TYR A 1 193 ? -17.609 -9.477 -12.781 1 97.62 193 TYR A C 1
ATOM 1495 O O . TYR A 1 193 ? -18.766 -9.453 -12.328 1 97.62 193 TYR A O 1
ATOM 1503 N N . VAL A 1 194 ? -16.75 -8.531 -12.609 1 97.19 194 VAL A N 1
ATOM 1504 C CA . VAL A 1 194 ? -17.141 -7.281 -11.984 1 97.19 194 VAL A CA 1
ATOM 1505 C C . VAL A 1 194 ? -16.797 -6.109 -12.898 1 97.19 194 VAL A C 1
ATOM 1507 O O . VAL A 1 194 ? -15.852 -6.191 -13.695 1 97.19 194 VAL A O 1
ATOM 1510 N N . LYS A 1 195 ? -17.562 -5.051 -12.781 1 96.44 195 LYS A N 1
ATOM 1511 C CA . LYS A 1 195 ? -17.438 -3.912 -13.688 1 96.44 195 LYS A CA 1
ATOM 1512 C C . LYS A 1 195 ? -16.078 -3.225 -13.508 1 96.44 195 LYS A C 1
ATOM 1514 O O . LYS A 1 195 ? -15.445 -2.848 -14.492 1 96.44 195 LYS A O 1
ATOM 1519 N N . ASN A 1 196 ? -15.758 -2.934 -12.289 1 94.5 196 ASN A N 1
ATOM 1520 C CA . ASN A 1 196 ? -14.516 -2.232 -12 1 94.5 196 ASN A CA 1
ATOM 1521 C C . ASN A 1 196 ? -14.031 -2.525 -10.578 1 94.5 196 ASN A C 1
ATOM 1523 O O . ASN A 1 196 ? -14.586 -3.383 -9.891 1 94.5 196 ASN A O 1
ATOM 1527 N N . GLY A 1 197 ? -12.945 -1.885 -10.234 1 92.94 197 GLY A N 1
ATOM 1528 C CA . GLY A 1 197 ? -12.359 -2.115 -8.93 1 92.94 197 GLY A CA 1
ATOM 1529 C C . GLY A 1 197 ? -13.258 -1.688 -7.785 1 92.94 197 GLY A C 1
ATOM 1530 O O . GLY A 1 197 ? -13.227 -2.285 -6.707 1 92.94 197 GLY A O 1
ATOM 1531 N N . LEU A 1 198 ? -14.047 -0.68 -7.98 1 89.19 198 LEU A N 1
ATOM 1532 C CA . LEU A 1 198 ? -14.969 -0.197 -6.957 1 89.19 198 LEU A CA 1
ATOM 1533 C C . LEU A 1 198 ? -16.016 -1.256 -6.621 1 89.19 198 LEU A C 1
ATOM 1535 O O . LEU A 1 198 ? -16.312 -1.491 -5.445 1 89.19 198 LEU A O 1
ATOM 1539 N N . GLU A 1 199 ? -16.516 -1.78 -7.609 1 93.88 199 GLU A N 1
ATOM 1540 C CA . GLU A 1 199 ? -17.5 -2.832 -7.418 1 93.88 199 GLU A CA 1
ATOM 1541 C C . GLU A 1 199 ? -16.891 -4.043 -6.719 1 93.88 199 GLU A C 1
ATOM 1543 O O . GLU A 1 199 ? -17.531 -4.652 -5.852 1 93.88 199 GLU A O 1
ATOM 1548 N N . LEU A 1 200 ? -15.688 -4.414 -7.117 1 94.56 200 LEU A N 1
ATOM 1549 C CA . LEU A 1 200 ? -15.008 -5.527 -6.465 1 94.56 200 LEU A CA 1
ATOM 1550 C C . LEU A 1 200 ? -14.836 -5.258 -4.973 1 94.56 200 LEU A C 1
ATOM 1552 O O . LEU A 1 200 ? -15.133 -6.121 -4.145 1 94.56 200 LEU A O 1
ATOM 1556 N N . GLU A 1 201 ? -14.312 -4.129 -4.676 1 89.62 201 GLU A N 1
ATOM 1557 C CA . GLU A 1 201 ? -14.094 -3.76 -3.279 1 89.62 201 GLU A CA 1
ATOM 1558 C C . GLU A 1 201 ? -15.398 -3.783 -2.488 1 89.62 201 GLU A C 1
ATOM 1560 O O . GLU A 1 201 ? -15.43 -4.262 -1.354 1 89.62 201 GLU A O 1
ATOM 1565 N N . LYS A 1 202 ? -16.422 -3.193 -3.066 1 88.69 202 LYS A N 1
ATOM 1566 C CA . LYS A 1 202 ? -17.719 -3.193 -2.42 1 88.69 202 LYS A CA 1
ATOM 1567 C C . LYS A 1 202 ? -18.219 -4.617 -2.162 1 88.69 202 LYS A C 1
ATOM 1569 O O . LYS A 1 202 ? -18.719 -4.918 -1.082 1 88.69 202 LYS A O 1
ATOM 1574 N N . MET A 1 203 ? -18.062 -5.402 -3.09 1 91.94 203 MET A N 1
ATOM 1575 C CA . MET A 1 203 ? -18.516 -6.785 -2.984 1 91.94 203 MET A CA 1
ATOM 1576 C C . MET A 1 203 ? -17.75 -7.523 -1.891 1 91.94 203 MET A C 1
ATOM 1578 O O . MET A 1 203 ? -18.344 -8.227 -1.073 1 91.94 203 MET A O 1
ATOM 1582 N N . LEU A 1 204 ? -16.5 -7.391 -1.86 1 92.38 204 LEU A N 1
ATOM 1583 C CA . LEU A 1 204 ? -15.68 -8.086 -0.872 1 92.38 204 LEU A CA 1
ATOM 1584 C C . LEU A 1 204 ? -15.93 -7.527 0.526 1 92.38 204 LEU A C 1
ATOM 1586 O O . LEU A 1 204 ? -15.906 -8.273 1.509 1 92.38 204 LEU A O 1
ATOM 1590 N N . THR A 1 205 ? -16.062 -6.242 0.577 1 86.62 205 THR A N 1
ATOM 1591 C CA . THR A 1 205 ? -16.375 -5.625 1.859 1 86.62 205 THR A CA 1
ATOM 1592 C C . THR A 1 205 ? -17.672 -6.199 2.43 1 86.62 205 THR A C 1
ATOM 1594 O O . THR A 1 205 ? -17.766 -6.465 3.629 1 86.62 205 THR A O 1
ATOM 1597 N N . ARG A 1 206 ? -18.688 -6.367 1.565 1 87.62 206 ARG A N 1
ATOM 1598 C CA . ARG A 1 206 ? -19.969 -6.949 1.985 1 87.62 206 ARG A CA 1
ATOM 1599 C C . ARG A 1 206 ? -19.766 -8.375 2.486 1 87.62 206 ARG A C 1
ATOM 1601 O O . ARG A 1 206 ? -20.484 -8.828 3.385 1 87.62 206 ARG A O 1
ATOM 1608 N N . LYS A 1 207 ? -18.781 -9 1.929 1 89.81 207 LYS A N 1
ATOM 1609 C CA . LYS A 1 207 ? -18.531 -10.391 2.297 1 89.81 207 LYS A CA 1
ATOM 1610 C C . LYS A 1 207 ? -17.641 -10.469 3.539 1 89.81 207 LYS A C 1
ATOM 1612 O O . LYS A 1 207 ? -17.359 -11.562 4.035 1 89.81 207 LYS A O 1
ATOM 1617 N N . GLY A 1 208 ? -17.141 -9.43 4.035 1 86 208 GLY A N 1
ATOM 1618 C CA . GLY A 1 208 ? -16.344 -9.453 5.25 1 86 208 GLY A CA 1
ATOM 1619 C C . GLY A 1 208 ? -14.984 -8.789 5.086 1 86 208 GLY A C 1
ATOM 1620 O O . GLY A 1 208 ? -14.18 -8.789 6.016 1 86 208 GLY A O 1
ATOM 1621 N N . GLY A 1 209 ? -14.688 -8.367 3.898 1 88 209 GLY A N 1
ATOM 1622 C CA . GLY A 1 209 ? -13.422 -7.688 3.664 1 88 209 GLY A CA 1
ATOM 1623 C C . GLY A 1 209 ? -12.625 -8.281 2.52 1 88 209 GLY A C 1
ATOM 1624 O O . GLY A 1 209 ? -13.062 -9.25 1.895 1 88 209 GLY A O 1
ATOM 1625 N N . LEU A 1 210 ? -11.461 -7.77 2.271 1 88.81 210 LEU A N 1
ATOM 1626 C CA . LEU A 1 210 ? -10.617 -8.211 1.17 1 88.81 210 LEU A CA 1
ATOM 1627 C C . LEU A 1 210 ? -10.195 -9.664 1.353 1 88.81 210 LEU A C 1
ATOM 1629 O O . LEU A 1 210 ? -9.961 -10.375 0.373 1 88.81 210 LEU A O 1
ATOM 1633 N N . GLU A 1 211 ? -10.141 -10.078 2.559 1 90.5 211 GLU A N 1
ATOM 1634 C CA . GLU A 1 211 ? -9.703 -11.438 2.873 1 90.5 211 GLU A CA 1
ATOM 1635 C C . GLU A 1 211 ? -10.766 -12.461 2.482 1 90.5 211 GLU A C 1
ATOM 1637 O O . GLU A 1 211 ? -10.5 -13.664 2.467 1 90.5 211 GLU A O 1
ATOM 1642 N N . SER A 1 212 ? -11.891 -11.984 2.109 1 90.38 212 SER A N 1
ATOM 1643 C CA . SER A 1 212 ? -12.961 -12.867 1.656 1 90.38 212 SER A CA 1
ATOM 1644 C C . SER A 1 212 ? -12.773 -13.258 0.193 1 90.38 212 SER A C 1
ATOM 1646 O O . SER A 1 212 ? -13.641 -13.898 -0.399 1 90.38 212 SER A O 1
ATOM 1648 N N . TYR A 1 213 ? -11.703 -12.914 -0.358 1 89.88 213 TYR A N 1
ATOM 1649 C CA . TYR A 1 213 ? -11.281 -13.281 -1.706 1 89.88 213 TYR A CA 1
ATOM 1650 C C . TYR A 1 213 ? -11.234 -14.789 -1.871 1 89.88 213 TYR A C 1
ATOM 1652 O O . TYR A 1 213 ? -10.359 -15.453 -1.312 1 89.88 213 TYR A O 1
ATOM 1660 N N . ASP A 1 214 ? -12.305 -15.414 -2.617 1 88.44 214 ASP A N 1
ATOM 1661 C CA . ASP A 1 214 ? -12.484 -16.859 -2.523 1 88.44 214 ASP A CA 1
ATOM 1662 C C . ASP A 1 214 ? -12.594 -17.484 -3.908 1 88.44 214 ASP A C 1
ATOM 1664 O O . ASP A 1 214 ? -12.555 -18.719 -4.043 1 88.44 214 ASP A O 1
ATOM 1668 N N . LYS A 1 215 ? -12.812 -16.734 -4.883 1 96.19 215 LYS A N 1
ATOM 1669 C CA . LYS A 1 215 ? -12.953 -17.234 -6.246 1 96.19 215 LYS A CA 1
ATOM 1670 C C . LYS A 1 215 ? -12.242 -16.328 -7.242 1 96.19 215 LYS A C 1
ATOM 1672 O O . LYS A 1 215 ? -11.625 -15.328 -6.855 1 96.19 215 LYS A O 1
ATOM 1677 N N . ILE A 1 216 ? -12.281 -16.719 -8.492 1 98.25 216 ILE A N 1
ATOM 1678 C CA . ILE A 1 216 ? -11.641 -15.914 -9.523 1 98.25 216 ILE A CA 1
ATOM 1679 C C . ILE A 1 216 ? -12.508 -14.695 -9.836 1 98.25 216 ILE A C 1
ATOM 1681 O O . ILE A 1 216 ? -13.727 -14.812 -9.977 1 98.25 216 ILE A O 1
ATOM 1685 N N . TYR A 1 217 ? -11.906 -13.586 -9.859 1 98.31 217 TYR A N 1
ATOM 1686 C CA . TYR A 1 217 ? -12.594 -12.367 -10.273 1 98.31 217 TYR A CA 1
ATOM 1687 C C . TYR A 1 217 ? -11.953 -11.781 -11.523 1 98.31 217 TYR A C 1
ATOM 1689 O O . TYR A 1 217 ? -10.727 -11.719 -11.633 1 98.31 217 TYR A O 1
ATOM 1697 N N . ILE A 1 218 ? -12.758 -11.422 -12.445 1 98.62 218 ILE A N 1
ATOM 1698 C CA . ILE A 1 218 ? -12.32 -10.688 -13.625 1 98.62 218 ILE A CA 1
ATOM 1699 C C . ILE A 1 218 ? -12.867 -9.258 -13.57 1 98.62 218 ILE A C 1
ATOM 1701 O O . ILE A 1 218 ? -14.078 -9.055 -13.625 1 98.62 218 ILE A O 1
ATOM 1705 N N . VAL A 1 219 ? -11.961 -8.336 -13.477 1 98.25 219 VAL A N 1
ATOM 1706 C CA . VAL A 1 219 ? -12.328 -6.926 -13.406 1 98.25 219 VAL A CA 1
ATOM 1707 C C . VAL A 1 219 ? -12.266 -6.305 -14.805 1 98.25 219 VAL A C 1
ATOM 1709 O O . VAL A 1 219 ? -11.188 -6.238 -15.406 1 98.25 219 VAL A O 1
ATOM 1712 N N . LYS A 1 220 ? -13.328 -5.762 -15.289 1 98.06 220 LYS A N 1
ATOM 1713 C CA . LYS A 1 220 ? -13.438 -5.32 -16.672 1 98.06 220 LYS A CA 1
ATOM 1714 C C . LYS A 1 220 ? -12.703 -4 -16.891 1 98.06 220 LYS A C 1
ATOM 1716 O O . LYS A 1 220 ? -12.078 -3.793 -17.938 1 98.06 220 LYS A O 1
ATOM 1721 N N . GLU A 1 221 ? -12.828 -3.123 -15.867 1 94.75 221 GLU A N 1
ATOM 1722 C CA . GLU A 1 221 ? -12.172 -1.821 -15.93 1 94.75 221 GLU A CA 1
ATOM 1723 C C . GLU A 1 221 ? -11.32 -1.577 -14.688 1 94.75 221 GLU A C 1
ATOM 1725 O O . GLU A 1 221 ? -11.719 -1.933 -13.57 1 94.75 221 GLU A O 1
ATOM 1730 N N . LYS A 1 222 ? -10.242 -0.822 -14.836 1 91.44 222 LYS A N 1
ATOM 1731 C CA . LYS A 1 222 ? -9.25 -0.747 -13.766 1 91.44 222 LYS A CA 1
ATOM 1732 C C . LYS A 1 222 ? -9.633 0.317 -12.742 1 91.44 222 LYS A C 1
ATOM 1734 O O . LYS A 1 222 ? -9.016 0.411 -11.68 1 91.44 222 LYS A O 1
ATOM 1739 N N . THR A 1 223 ? -10.641 1.088 -13.047 1 87.62 223 THR A N 1
ATOM 1740 C CA . THR A 1 223 ? -11.031 2.141 -12.109 1 87.62 223 THR A CA 1
ATOM 1741 C C . THR A 1 223 ? -11.305 1.562 -10.727 1 87.62 223 THR A C 1
ATOM 1743 O O . THR A 1 223 ? -12.062 0.596 -10.586 1 87.62 223 THR A O 1
ATOM 1746 N N . GLY A 1 224 ? -10.695 2.125 -9.734 1 88.75 224 GLY A N 1
ATOM 1747 C CA . GLY A 1 224 ? -10.938 1.69 -8.367 1 88.75 224 GLY A CA 1
ATOM 1748 C C . GLY A 1 224 ? -10.031 0.555 -7.934 1 88.75 224 GLY A C 1
ATOM 1749 O O . GLY A 1 224 ? -10.016 0.178 -6.762 1 88.75 224 GLY A O 1
ATOM 1750 N N . LEU A 1 225 ? -9.195 0.029 -8.797 1 92.75 225 LEU A N 1
ATOM 1751 C CA . LEU A 1 225 ? -8.328 -1.098 -8.477 1 92.75 225 LEU A CA 1
ATOM 1752 C C . LEU A 1 225 ? -7.039 -0.62 -7.812 1 92.75 225 LEU A C 1
ATOM 1754 O O . LEU A 1 225 ? -6.316 -1.415 -7.203 1 92.75 225 LEU A O 1
ATOM 1758 N N . GLY A 1 226 ? -6.766 0.622 -7.996 1 89.94 226 GLY A N 1
ATOM 1759 C CA . GLY A 1 226 ? -5.508 1.143 -7.484 1 89.94 226 GLY A CA 1
ATOM 1760 C C . GLY A 1 226 ? -4.305 0.672 -8.273 1 89.94 226 GLY A C 1
ATOM 1761 O O . GLY A 1 226 ? -3.184 0.656 -7.762 1 89.94 226 GLY A O 1
ATOM 1762 N N . ILE A 1 227 ? -4.547 0.2 -9.477 1 92.88 227 ILE A N 1
ATOM 1763 C CA . ILE A 1 227 ? -3.471 -0.267 -10.352 1 92.88 227 ILE A CA 1
ATOM 1764 C C . ILE A 1 227 ? -2.959 0.89 -11.203 1 92.88 227 ILE A C 1
ATOM 1766 O O . ILE A 1 227 ? -3.732 1.76 -11.609 1 92.88 227 ILE A O 1
ATOM 1770 N N . GLU A 1 228 ? -1.623 0.969 -11.344 1 89.62 228 GLU A N 1
ATOM 1771 C CA . GLU A 1 228 ? -1.022 1.919 -12.273 1 89.62 228 GLU A CA 1
ATOM 1772 C C . GLU A 1 228 ? -0.334 1.197 -13.43 1 89.62 228 GLU A C 1
ATOM 1774 O O . GLU A 1 228 ? 0.483 0.301 -13.211 1 89.62 228 GLU A O 1
ATOM 1779 N N . ILE A 1 229 ? -0.735 1.555 -14.562 1 90.62 229 ILE A N 1
ATOM 1780 C CA . ILE A 1 229 ? -0.15 1.032 -15.789 1 90.62 229 ILE A CA 1
ATOM 1781 C C . ILE A 1 229 ? 0.077 2.174 -16.781 1 90.62 229 ILE A C 1
ATOM 1783 O O . ILE A 1 229 ? -0.601 3.203 -16.719 1 90.62 229 ILE A O 1
ATOM 1787 N N . PRO A 1 230 ? 1.127 1.962 -17.578 1 85.56 230 PRO A N 1
ATOM 1788 C CA . PRO A 1 230 ? 1.311 2.996 -18.594 1 85.56 230 PRO A CA 1
ATOM 1789 C C . PRO A 1 230 ? 0.104 3.133 -19.531 1 85.56 230 PRO A C 1
ATOM 1791 O O . PRO A 1 230 ? -0.8 2.295 -19.5 1 85.56 230 PRO A O 1
ATOM 1794 N N . ASP A 1 231 ? 0.093 4.203 -20.219 1 77.62 231 ASP A N 1
ATOM 1795 C CA . ASP A 1 231 ? -1.041 4.512 -21.078 1 77.62 231 ASP A CA 1
ATOM 1796 C C . ASP A 1 231 ? -1.229 3.439 -22.141 1 77.62 231 ASP A C 1
ATOM 1798 O O . ASP A 1 231 ? -0.398 2.537 -22.281 1 77.62 231 ASP A O 1
ATOM 1802 N N . SER A 1 232 ? -2.273 3.57 -22.875 1 73.69 232 SER A N 1
ATOM 1803 C CA . SER A 1 232 ? -2.709 2.545 -23.812 1 73.69 232 SER A CA 1
ATOM 1804 C C . SER A 1 232 ? -1.737 2.418 -24.984 1 73.69 232 SER A C 1
ATOM 1806 O O . SER A 1 232 ? -1.771 1.431 -25.719 1 73.69 232 SER A O 1
ATOM 1808 N N . ARG A 1 233 ? -0.781 3.223 -25.156 1 82.62 233 ARG A N 1
ATOM 1809 C CA . ARG A 1 233 ? 0.136 3.156 -26.297 1 82.62 233 ARG A CA 1
ATOM 1810 C C . ARG A 1 233 ? 1.406 2.395 -25.922 1 82.62 233 ARG A C 1
ATOM 1812 O O . ARG A 1 233 ? 2.291 2.215 -26.766 1 82.62 233 ARG A O 1
ATOM 1819 N N . PHE A 1 234 ? 1.39 1.883 -24.719 1 90.62 234 PHE A N 1
ATOM 1820 C CA . PHE A 1 234 ? 2.561 1.156 -24.25 1 90.62 234 PHE A CA 1
ATOM 1821 C C . PHE A 1 234 ? 2.709 -0.172 -24.984 1 90.62 234 PHE A C 1
ATOM 1823 O O . PHE A 1 234 ? 1.777 -0.98 -25 1 90.62 234 PHE A O 1
ATOM 1830 N N . ASP A 1 235 ? 3.859 -0.369 -25.641 1 93.56 235 ASP A N 1
ATOM 1831 C CA . ASP A 1 235 ? 4.117 -1.599 -26.391 1 93.56 235 ASP A CA 1
ATOM 1832 C C . ASP A 1 235 ? 5.547 -2.086 -26.172 1 93.56 235 ASP A C 1
ATOM 1834 O O . ASP A 1 235 ? 6.238 -1.609 -25.266 1 93.56 235 ASP A O 1
ATOM 1838 N N . ILE A 1 236 ? 5.867 -3.1 -26.953 1 95.25 236 ILE A N 1
ATOM 1839 C CA . ILE A 1 236 ? 7.145 -3.773 -26.734 1 95.25 236 ILE A CA 1
ATOM 1840 C C . ILE A 1 236 ? 8.289 -2.818 -27.062 1 95.25 236 ILE A C 1
ATOM 1842 O O . ILE A 1 236 ? 9.383 -2.928 -26.484 1 95.25 236 ILE A O 1
ATOM 1846 N N . ARG A 1 237 ? 8.102 -1.865 -27.906 1 94.5 237 ARG A N 1
ATOM 1847 C CA . ARG A 1 237 ? 9.133 -0.872 -28.203 1 94.5 237 ARG A CA 1
ATOM 1848 C C . ARG A 1 237 ? 9.445 -0.022 -26.984 1 94.5 237 ARG A C 1
ATOM 1850 O O . ARG A 1 237 ? 10.602 0.339 -26.75 1 94.5 237 ARG A O 1
ATOM 1857 N N . ASN A 1 238 ? 8.406 0.299 -26.266 1 94.38 238 ASN A N 1
ATOM 1858 C CA . ASN A 1 238 ? 8.602 1.035 -25.016 1 94.38 238 ASN A CA 1
ATOM 1859 C C . ASN A 1 238 ? 9.445 0.238 -24.031 1 94.38 238 ASN A C 1
ATOM 1861 O O . ASN A 1 238 ? 10.297 0.8 -23.328 1 94.38 238 ASN A O 1
ATOM 1865 N N . VAL A 1 239 ? 9.203 -1.038 -23.984 1 96.06 239 VAL A N 1
ATOM 1866 C CA . VAL A 1 239 ? 9.969 -1.903 -23.094 1 96.06 239 VAL A CA 1
ATOM 1867 C C . VAL A 1 239 ? 11.438 -1.881 -23.5 1 96.06 239 VAL A C 1
ATOM 1869 O O . VAL A 1 239 ? 12.32 -1.741 -22.641 1 96.06 239 VAL A O 1
ATOM 1872 N N . CYS A 1 240 ? 11.648 -1.973 -24.781 1 96.62 240 CYS A N 1
ATOM 1873 C CA . CYS A 1 240 ? 13.016 -1.94 -25.297 1 96.62 240 CYS A CA 1
ATOM 1874 C C . CYS A 1 240 ? 13.68 -0.599 -25.016 1 96.62 240 CYS A C 1
ATOM 1876 O O . CYS A 1 240 ? 14.859 -0.546 -24.672 1 96.62 240 CYS A O 1
ATOM 1878 N N . GLN A 1 241 ? 12.938 0.404 -25.109 1 94.94 241 GLN A N 1
ATOM 1879 C CA . GLN A 1 241 ? 13.469 1.739 -24.859 1 94.94 241 GLN A CA 1
ATOM 1880 C C . GLN A 1 241 ? 13.867 1.907 -23.406 1 94.94 241 GLN A C 1
ATOM 1882 O O . GLN A 1 241 ? 14.883 2.543 -23.109 1 94.94 241 GLN A O 1
ATOM 1887 N N . LEU A 1 242 ? 13.117 1.363 -22.578 1 92.94 242 LEU A N 1
ATOM 1888 C CA . LEU A 1 242 ? 13.328 1.548 -21.156 1 92.94 242 LEU A CA 1
ATOM 1889 C C . LEU A 1 242 ? 14.422 0.616 -20.641 1 92.94 242 LEU A C 1
ATOM 1891 O O . LEU A 1 242 ? 15.242 1.015 -19.812 1 92.94 242 LEU A O 1
ATOM 1895 N N . LEU A 1 243 ? 14.492 -0.601 -21.156 1 95.94 243 LEU A N 1
ATOM 1896 C CA . LEU A 1 243 ? 15.422 -1.589 -20.609 1 95.94 243 LEU A CA 1
ATOM 1897 C C . LEU A 1 243 ? 16.656 -1.731 -21.5 1 95.94 243 LEU A C 1
ATOM 1899 O O . LEU A 1 243 ? 17.703 -2.199 -21.047 1 95.94 243 LEU A O 1
ATOM 1903 N N . GLY A 1 244 ? 16.484 -1.408 -22.703 1 96.31 244 GLY A N 1
ATOM 1904 C CA . GLY A 1 244 ? 17.562 -1.586 -23.672 1 96.31 244 GLY A CA 1
ATOM 1905 C C . GLY A 1 244 ? 17.422 -2.857 -24.484 1 96.31 244 GLY A C 1
ATOM 1906 O O . GLY A 1 244 ? 17 -3.891 -23.969 1 96.31 244 GLY A O 1
ATOM 1907 N N . ASP A 1 245 ? 17.875 -2.826 -25.766 1 96.88 245 ASP A N 1
ATOM 1908 C CA . ASP A 1 245 ? 17.766 -3.949 -26.688 1 96.88 245 ASP A CA 1
ATOM 1909 C C . ASP A 1 245 ? 18.656 -5.113 -26.25 1 96.88 245 ASP A C 1
ATOM 1911 O O . ASP A 1 245 ? 18.344 -6.273 -26.531 1 96.88 245 ASP A O 1
ATOM 1915 N N . ASP A 1 246 ? 19.688 -4.75 -25.516 1 97.12 246 ASP A N 1
ATOM 1916 C CA . ASP A 1 246 ? 20.672 -5.758 -25.172 1 97.12 246 ASP A CA 1
ATOM 1917 C C . ASP A 1 246 ? 20.312 -6.461 -23.859 1 97.12 246 ASP A C 1
ATOM 1919 O O . ASP A 1 246 ? 21.031 -7.34 -23.391 1 97.12 246 ASP A O 1
ATOM 1923 N N . PHE A 1 247 ? 19.188 -6.152 -23.328 1 97 247 PHE A N 1
ATOM 1924 C CA . PHE A 1 247 ? 18.75 -6.77 -22.094 1 97 247 PHE A CA 1
ATOM 1925 C C . PHE A 1 247 ? 18.438 -8.25 -22.297 1 97 247 PHE A C 1
ATOM 1927 O O . PHE A 1 247 ? 17.75 -8.617 -23.25 1 97 247 PHE A O 1
ATOM 1934 N N . ASP A 1 248 ? 18.922 -9.086 -21.391 1 96.5 248 ASP A N 1
ATOM 1935 C CA . ASP A 1 248 ? 18.688 -10.523 -21.5 1 96.5 248 ASP A CA 1
ATOM 1936 C C . ASP A 1 248 ? 17.344 -10.906 -20.906 1 96.5 248 ASP A C 1
ATOM 1938 O O . ASP A 1 248 ? 16.984 -10.469 -19.812 1 96.5 248 ASP A O 1
ATOM 1942 N N . ILE A 1 249 ? 16.625 -11.75 -21.625 1 96.19 249 ILE A N 1
ATOM 1943 C CA . ILE A 1 249 ? 15.359 -12.25 -21.109 1 96.19 249 ILE A CA 1
ATOM 1944 C C . ILE A 1 249 ? 15.25 -13.742 -21.375 1 96.19 249 ILE A C 1
ATOM 1946 O O . ILE A 1 249 ? 15.875 -14.266 -22.297 1 96.19 249 ILE A O 1
ATOM 1950 N N . GLY A 1 250 ? 14.547 -14.406 -20.484 1 94.56 250 GLY A N 1
ATOM 1951 C CA . GLY A 1 250 ? 14.148 -15.781 -20.734 1 94.56 250 GLY A CA 1
ATOM 1952 C C . GLY A 1 250 ? 12.867 -15.898 -21.547 1 94.56 250 GLY A C 1
ATOM 1953 O O . GLY A 1 250 ? 11.891 -15.203 -21.266 1 94.56 250 GLY A O 1
ATOM 1954 N N . VAL A 1 251 ? 12.906 -16.734 -22.641 1 95.5 251 VAL A N 1
ATOM 1955 C CA . VAL A 1 251 ? 11.75 -16.891 -23.516 1 95.5 251 VAL A CA 1
ATOM 1956 C C . VAL A 1 251 ? 11.477 -18.375 -23.734 1 95.5 251 VAL A C 1
ATOM 1958 O O . VAL A 1 251 ? 12.406 -19.188 -23.828 1 95.5 251 VAL A O 1
ATOM 1961 N N . ILE A 1 252 ? 10.219 -18.703 -23.797 1 92.94 252 ILE A N 1
ATOM 1962 C CA . ILE A 1 252 ? 9.812 -20.078 -24.109 1 92.94 252 ILE A CA 1
ATOM 1963 C C . ILE A 1 252 ? 9.57 -20.234 -25.609 1 92.94 252 ILE A C 1
ATOM 1965 O O . ILE A 1 252 ? 8.789 -19.469 -26.188 1 92.94 252 ILE A O 1
ATOM 1969 N N . ASP A 1 253 ? 10.297 -21.109 -26.141 1 92.94 253 ASP A N 1
ATOM 1970 C CA . ASP A 1 253 ? 9.93 -21.562 -27.484 1 92.94 253 ASP A CA 1
ATOM 1971 C C . ASP A 1 253 ? 8.695 -22.453 -27.453 1 92.94 253 ASP A C 1
ATOM 1973 O O . ASP A 1 253 ? 8.766 -23.594 -27.016 1 92.94 253 ASP A O 1
ATOM 1977 N N . VAL A 1 254 ? 7.645 -22.016 -27.969 1 91.62 254 VAL A N 1
ATOM 1978 C CA . VAL A 1 254 ? 6.344 -22.641 -27.766 1 91.62 254 VAL A CA 1
ATOM 1979 C C . VAL A 1 254 ? 6.32 -24.016 -28.438 1 91.62 254 VAL A C 1
ATOM 1981 O O . VAL A 1 254 ? 5.762 -24.969 -27.891 1 91.62 254 VAL A O 1
ATOM 1984 N N . GLU A 1 255 ? 6.914 -24.156 -29.562 1 88.12 255 GLU A N 1
ATOM 1985 C CA . GLU A 1 255 ? 6.934 -25.422 -30.281 1 88.12 255 GLU A CA 1
ATOM 1986 C C . GLU A 1 255 ? 7.77 -26.469 -29.547 1 88.12 255 GLU A C 1
ATOM 1988 O O . GLU A 1 255 ? 7.414 -27.641 -29.5 1 88.12 255 GLU A O 1
ATOM 1993 N N . ARG A 1 256 ? 8.828 -25.969 -28.969 1 84.56 256 ARG A N 1
ATOM 1994 C CA . ARG A 1 256 ? 9.727 -26.891 -28.297 1 84.56 256 ARG A CA 1
ATOM 1995 C C . ARG A 1 256 ? 9.406 -26.984 -26.797 1 84.56 256 ARG A C 1
ATOM 1997 O O . ARG A 1 256 ? 9.883 -27.891 -26.109 1 84.56 256 ARG A O 1
ATOM 2004 N N . GLN A 1 257 ? 8.648 -26.062 -26.406 1 81.19 257 GLN A N 1
ATOM 2005 C CA . GLN A 1 257 ? 8.297 -25.969 -24.984 1 81.19 257 GLN A CA 1
ATOM 2006 C C . GLN A 1 257 ? 9.547 -25.906 -24.109 1 81.19 257 GLN A C 1
ATOM 2008 O O . GLN A 1 257 ? 9.609 -26.578 -23.078 1 81.19 257 GLN A O 1
ATOM 2013 N N . GLN A 1 258 ? 10.523 -25.203 -24.562 1 84.19 258 GLN A N 1
ATOM 2014 C CA . GLN A 1 258 ? 11.789 -25.031 -23.844 1 84.19 258 GLN A CA 1
ATOM 2015 C C . GLN A 1 258 ? 12.125 -23.547 -23.672 1 84.19 258 GLN A C 1
ATOM 2017 O O . GLN A 1 258 ? 11.844 -22.734 -24.547 1 84.19 258 GLN A O 1
ATOM 2022 N N . THR A 1 259 ? 12.742 -23.375 -22.578 1 88.12 259 THR A N 1
ATOM 2023 C CA . THR A 1 259 ? 13.141 -22 -22.281 1 88.12 259 THR A CA 1
ATOM 2024 C C . THR A 1 259 ? 14.531 -21.703 -22.844 1 88.12 259 THR A C 1
ATOM 2026 O O . THR A 1 259 ? 15.422 -22.547 -22.766 1 88.12 259 THR A O 1
ATOM 2029 N N . GLU A 1 260 ? 14.703 -20.594 -23.469 1 91.62 260 GLU A N 1
ATOM 2030 C CA . GLU A 1 260 ? 15.992 -20.125 -23.969 1 91.62 260 GLU A CA 1
ATOM 2031 C C . GLU A 1 260 ? 16.234 -18.656 -23.609 1 91.62 260 GLU A C 1
ATOM 2033 O O . GLU A 1 260 ? 15.281 -17.922 -23.312 1 91.62 260 GLU A O 1
ATOM 2038 N N . LYS A 1 261 ? 17.469 -18.312 -23.609 1 94.38 261 LYS A N 1
ATOM 2039 C CA . LYS A 1 261 ? 17.844 -16.922 -23.375 1 94.38 261 LYS A CA 1
ATOM 2040 C C . LYS A 1 261 ? 18.031 -16.172 -24.688 1 94.38 261 LYS A C 1
ATOM 2042 O O . LYS A 1 261 ? 18.562 -16.719 -25.656 1 94.38 261 LYS A O 1
ATOM 2047 N N . MET A 1 262 ? 17.625 -14.938 -24.672 1 95.12 262 MET A N 1
ATOM 2048 C CA . MET A 1 262 ? 17.844 -14.102 -25.844 1 95.12 262 MET A CA 1
ATOM 2049 C C . MET A 1 262 ? 17.797 -12.625 -25.484 1 95.12 262 MET A C 1
ATOM 2051 O O . MET A 1 262 ? 17.438 -12.266 -24.359 1 95.12 262 MET A O 1
ATOM 2055 N N . LYS A 1 263 ? 18.188 -11.844 -26.406 1 97.56 263 LYS A N 1
ATOM 2056 C CA . LYS A 1 263 ? 18.141 -10.398 -26.203 1 97.56 263 LYS A CA 1
ATOM 2057 C C . LYS A 1 263 ? 16.734 -9.859 -26.422 1 97.56 263 LYS A C 1
ATOM 2059 O O . LYS A 1 263 ? 16.031 -10.312 -27.312 1 97.56 263 LYS A O 1
ATOM 2064 N N . LEU A 1 264 ? 16.406 -8.875 -25.609 1 97.94 264 LEU A N 1
ATOM 2065 C CA . LEU A 1 264 ? 15.094 -8.266 -25.688 1 97.94 264 LEU A CA 1
ATOM 2066 C C . LEU A 1 264 ? 14.836 -7.699 -27.078 1 97.94 264 LEU A C 1
ATOM 2068 O O . LEU A 1 264 ? 13.734 -7.828 -27.609 1 97.94 264 LEU A O 1
ATOM 2072 N N . GLY A 1 265 ? 15.797 -7.086 -27.609 1 97.69 265 GLY A N 1
ATOM 2073 C CA . GLY A 1 265 ? 15.664 -6.547 -28.953 1 97.69 265 GLY A CA 1
ATOM 2074 C C . GLY A 1 265 ? 15.328 -7.602 -30 1 97.69 265 GLY A C 1
ATOM 2075 O O . GLY A 1 265 ? 14.508 -7.371 -30.891 1 97.69 265 GLY A O 1
ATOM 2076 N N . ASP A 1 266 ? 15.984 -8.734 -29.906 1 96.25 266 ASP A N 1
ATOM 2077 C CA . ASP A 1 266 ? 15.719 -9.828 -30.828 1 96.25 266 ASP A CA 1
ATOM 2078 C C . ASP A 1 266 ? 14.297 -10.352 -30.656 1 96.25 266 ASP A C 1
ATOM 2080 O O . ASP A 1 266 ? 13.617 -10.641 -31.656 1 96.25 266 ASP A O 1
ATOM 2084 N N . PHE A 1 267 ? 13.984 -10.523 -29.531 1 97.31 267 PHE A N 1
ATOM 2085 C CA . PHE A 1 267 ? 12.617 -10.945 -29.25 1 97.31 267 PHE A CA 1
ATOM 2086 C C . PHE A 1 267 ? 11.609 -9.961 -29.828 1 97.31 267 PHE A C 1
ATOM 2088 O O . PHE A 1 267 ? 10.641 -10.367 -30.469 1 97.31 267 PHE A O 1
ATOM 2095 N N . ALA A 1 268 ? 11.836 -8.664 -29.516 1 96.88 268 ALA A N 1
ATOM 2096 C CA . ALA A 1 268 ? 10.945 -7.609 -30 1 96.88 268 ALA A CA 1
ATOM 2097 C C . ALA A 1 268 ? 10.844 -7.637 -31.516 1 96.88 268 ALA A C 1
ATOM 2099 O O . ALA A 1 268 ? 9.742 -7.516 -32.062 1 96.88 268 ALA A O 1
ATOM 2100 N N . ASN A 1 269 ? 11.914 -7.809 -32.125 1 95.5 269 ASN A N 1
ATOM 2101 C CA . ASN A 1 269 ? 11.93 -7.867 -33.594 1 95.5 269 ASN A CA 1
ATOM 2102 C C . ASN A 1 269 ? 11.086 -9.023 -34.125 1 95.5 269 ASN A C 1
ATOM 2104 O O . ASN A 1 269 ? 10.352 -8.867 -35.094 1 95.5 269 ASN A O 1
ATOM 2108 N N . GLU A 1 270 ? 11.25 -10.125 -33.469 1 95.25 270 GLU A N 1
ATOM 2109 C CA . GLU A 1 270 ? 10.469 -11.281 -33.906 1 95.25 270 GLU A CA 1
ATOM 2110 C C . GLU A 1 270 ? 8.977 -11.062 -33.656 1 95.25 270 GLU A C 1
ATOM 2112 O O . GLU A 1 270 ? 8.148 -11.383 -34.5 1 95.25 270 GLU A O 1
ATOM 2117 N N . MET A 1 271 ? 8.625 -10.523 -32.562 1 95.31 271 MET A N 1
ATOM 2118 C CA . MET A 1 271 ? 7.23 -10.312 -32.188 1 95.31 271 MET A CA 1
ATOM 2119 C C . MET A 1 271 ? 6.559 -9.305 -33.094 1 95.31 271 MET A C 1
ATOM 2121 O O . MET A 1 271 ? 5.363 -9.414 -33.375 1 95.31 271 MET A O 1
ATOM 2125 N N . MET A 1 272 ? 7.301 -8.375 -33.531 1 94.31 272 MET A N 1
ATOM 2126 C CA . MET A 1 272 ? 6.734 -7.285 -34.312 1 94.31 272 MET A CA 1
ATOM 2127 C C . MET A 1 272 ? 6.527 -7.703 -35.75 1 94.31 272 MET A C 1
ATOM 2129 O O . MET A 1 272 ? 5.855 -7.008 -36.531 1 94.31 272 MET A O 1
ATOM 2133 N N . LYS A 1 273 ? 7.047 -8.828 -36.031 1 92 273 LYS A N 1
ATOM 2134 C CA . LYS A 1 273 ? 6.785 -9.336 -37.375 1 92 273 LYS A CA 1
ATOM 2135 C C . LYS A 1 273 ? 5.316 -9.695 -37.562 1 92 273 LYS A C 1
ATOM 2137 O O . LYS A 1 273 ? 4.758 -10.453 -36.75 1 92 273 LYS A O 1
ATOM 2142 N N . LYS A 1 274 ? 4.691 -9.117 -38.5 1 80.5 274 LYS A N 1
ATOM 2143 C CA . LYS A 1 274 ? 3.287 -9.422 -38.75 1 80.5 274 LYS A CA 1
ATOM 2144 C C . LYS A 1 274 ? 3.135 -10.773 -39.438 1 80.5 274 LYS A C 1
ATOM 2146 O O . LYS A 1 274 ? 2.17 -11.5 -39.219 1 80.5 274 LYS A O 1
ATOM 2151 N N . LYS A 1 275 ? 4.016 -11.055 -40.344 1 82.62 275 LYS A N 1
ATOM 2152 C CA . LYS A 1 275 ? 4.008 -12.312 -41.094 1 82.62 275 LYS A CA 1
ATOM 2153 C C . LYS A 1 275 ? 5.398 -12.945 -41.094 1 82.62 275 LYS A C 1
ATOM 2155 O O . LYS A 1 275 ? 6.406 -12.242 -41.031 1 82.62 275 LYS A O 1
ATOM 2160 N N . GLY A 1 276 ? 5.379 -14.281 -41.094 1 82.69 276 GLY A N 1
ATOM 2161 C CA . GLY A 1 276 ? 6.625 -15 -41.344 1 82.69 276 GLY A CA 1
ATOM 2162 C C . GLY A 1 276 ? 7.469 -15.133 -40.062 1 82.69 276 GLY A C 1
ATOM 2163 O O . GLY A 1 276 ? 8.695 -15.023 -40.125 1 82.69 276 GLY A O 1
ATOM 2164 N N . ARG A 1 277 ? 6.781 -15.266 -38.938 1 89.31 277 ARG A N 1
ATOM 2165 C CA . ARG A 1 277 ? 7.551 -15.523 -37.75 1 89.31 277 ARG A CA 1
ATOM 2166 C C . ARG A 1 277 ? 8.242 -16.875 -37.812 1 89.31 277 ARG A C 1
ATOM 2168 O O . ARG A 1 277 ? 7.648 -17.859 -38.25 1 89.31 277 ARG A O 1
ATOM 2175 N N . THR A 1 278 ? 9.492 -16.859 -37.531 1 85.69 278 THR A N 1
ATOM 2176 C CA . THR A 1 278 ? 10.273 -18.094 -37.562 1 85.69 278 THR A CA 1
ATOM 2177 C C . THR A 1 278 ? 9.969 -18.969 -36.344 1 85.69 278 THR A C 1
ATOM 2179 O O . THR A 1 278 ? 10.07 -20.188 -36.406 1 85.69 278 THR A O 1
ATOM 2182 N N . LYS A 1 279 ? 9.656 -18.297 -35.281 1 91.31 279 LYS A N 1
ATOM 2183 C CA . LYS A 1 279 ? 9.344 -18.953 -34.031 1 91.31 279 LYS A CA 1
ATOM 2184 C C . LYS A 1 279 ? 8.227 -18.234 -33.281 1 91.31 279 LYS A C 1
ATOM 2186 O O . LYS A 1 279 ? 8.094 -17 -33.375 1 91.31 279 LYS A O 1
ATOM 2191 N N . ILE A 1 280 ? 7.449 -19.047 -32.656 1 95 280 ILE A N 1
ATOM 2192 C CA . ILE A 1 280 ? 6.5 -18.469 -31.719 1 95 280 ILE A CA 1
ATOM 2193 C C . ILE A 1 280 ? 7.094 -18.484 -30.312 1 95 280 ILE A C 1
ATOM 2195 O O . ILE A 1 280 ? 7.406 -19.562 -29.781 1 95 280 ILE A O 1
ATOM 2199 N N . LEU A 1 281 ? 7.215 -17.266 -29.75 1 96.06 281 LEU A N 1
ATOM 2200 C CA . LEU A 1 281 ? 7.934 -17.125 -28.484 1 96.06 281 LEU A CA 1
ATOM 2201 C C . LEU A 1 281 ? 7.027 -16.516 -27.422 1 96.06 281 LEU A C 1
ATOM 2203 O O . LEU A 1 281 ? 6.109 -15.758 -27.734 1 96.06 281 LEU A O 1
ATOM 2207 N N . ASN A 1 282 ? 7.258 -16.906 -26.219 1 96.56 282 ASN A N 1
ATOM 2208 C CA . ASN A 1 282 ? 6.508 -16.453 -25.062 1 96.56 282 ASN A CA 1
ATOM 2209 C C . ASN A 1 282 ? 7.438 -16.062 -23.906 1 96.56 282 ASN A C 1
ATOM 2211 O O . ASN A 1 282 ? 8.125 -16.906 -23.344 1 96.56 282 ASN A O 1
ATOM 2215 N N . ALA A 1 283 ? 7.484 -14.758 -23.625 1 96.31 283 ALA A N 1
ATOM 2216 C CA . ALA A 1 283 ? 8.297 -14.258 -22.516 1 96.31 283 ALA A CA 1
ATOM 2217 C C . ALA A 1 283 ? 7.449 -14.07 -21.25 1 96.31 283 ALA A C 1
ATOM 2219 O O . ALA A 1 283 ? 6.785 -13.047 -21.094 1 96.31 283 ALA A O 1
ATOM 2220 N N . ILE A 1 284 ? 7.539 -14.961 -20.328 1 90.88 284 ILE A N 1
ATOM 2221 C CA . ILE A 1 284 ? 6.629 -14.891 -19.188 1 90.88 284 ILE A CA 1
ATOM 2222 C C . ILE A 1 284 ? 7.43 -14.758 -17.891 1 90.88 284 ILE A C 1
ATOM 2224 O O . ILE A 1 284 ? 6.879 -14.883 -16.797 1 90.88 284 ILE A O 1
ATOM 2228 N N . SER A 1 285 ? 8.758 -14.461 -18.016 1 89.62 285 SER A N 1
ATOM 2229 C CA . SER A 1 285 ? 9.578 -14.477 -16.797 1 89.62 285 SER A CA 1
ATOM 2230 C C . SER A 1 285 ? 10.312 -13.148 -16.625 1 89.62 285 SER A C 1
ATOM 2232 O O . SER A 1 285 ? 11.258 -13.062 -15.836 1 89.62 285 SER A O 1
ATOM 2234 N N . LEU A 1 286 ? 9.953 -12.172 -17.391 1 95.56 286 LEU A N 1
ATOM 2235 C CA . LEU A 1 286 ? 10.586 -10.867 -17.172 1 95.56 286 LEU A CA 1
ATOM 2236 C C . LEU A 1 286 ? 10.078 -10.227 -15.883 1 95.56 286 LEU A C 1
ATOM 2238 O O . LEU A 1 286 ? 9.039 -9.555 -15.883 1 95.56 286 LEU A O 1
ATOM 2242 N N . GLU A 1 287 ? 10.836 -10.445 -14.844 1 95.69 287 GLU A N 1
ATOM 2243 C CA . GLU A 1 287 ? 10.516 -9.875 -13.539 1 95.69 287 GLU A CA 1
ATOM 2244 C C . GLU A 1 287 ? 11.094 -8.469 -13.391 1 95.69 287 GLU A C 1
ATOM 2246 O O . GLU A 1 287 ? 12.305 -8.266 -13.562 1 95.69 287 GLU A O 1
ATOM 2251 N N . ILE A 1 288 ? 10.242 -7.48 -13 1 95.31 288 ILE A N 1
ATOM 2252 C CA . ILE A 1 288 ? 10.695 -6.105 -13.156 1 95.31 288 ILE A CA 1
ATOM 2253 C C . ILE A 1 288 ? 10.711 -5.406 -11.805 1 95.31 288 ILE A C 1
ATOM 2255 O O . ILE A 1 288 ? 10.977 -4.203 -11.719 1 95.31 288 ILE A O 1
ATOM 2259 N N . THR A 1 289 ? 10.477 -6.086 -10.711 1 92 289 THR A N 1
ATOM 2260 C CA . THR A 1 289 ? 10.359 -5.469 -9.391 1 92 289 THR A CA 1
ATOM 2261 C C . THR A 1 289 ? 11.578 -4.598 -9.094 1 92 289 THR A C 1
ATOM 2263 O O . THR A 1 289 ? 11.453 -3.5 -8.555 1 92 289 THR A O 1
ATOM 2266 N N . ASN A 1 290 ? 12.758 -5.078 -9.438 1 88.81 290 ASN A N 1
ATOM 2267 C CA . ASN A 1 290 ? 13.992 -4.383 -9.078 1 88.81 290 ASN A CA 1
ATOM 2268 C C . ASN A 1 290 ? 14.602 -3.668 -10.281 1 88.81 290 ASN A C 1
ATOM 2270 O O . ASN A 1 290 ? 15.812 -3.479 -10.344 1 88.81 290 ASN A O 1
ATOM 2274 N N . LEU A 1 291 ? 13.812 -3.379 -11.242 1 91.5 291 LEU A N 1
ATOM 2275 C CA . LEU A 1 291 ? 14.219 -2.605 -12.414 1 91.5 291 LEU A CA 1
ATOM 2276 C C . LEU A 1 291 ? 13.539 -1.241 -12.43 1 91.5 291 LEU A C 1
ATOM 2278 O O . LEU A 1 291 ? 12.539 -1.048 -13.133 1 91.5 291 LEU A O 1
ATOM 2282 N N . PRO A 1 292 ? 14.102 -0.36 -11.742 1 82.81 292 PRO A N 1
ATOM 2283 C CA . PRO A 1 292 ? 13.43 0.927 -11.547 1 82.81 292 PRO A CA 1
ATOM 2284 C C . PRO A 1 292 ? 13.156 1.655 -12.859 1 82.81 292 PRO A C 1
ATOM 2286 O O . PRO A 1 292 ? 12.219 2.451 -12.945 1 82.81 292 PRO A O 1
ATOM 2289 N N . GLN A 1 293 ? 13.953 1.402 -13.922 1 84.75 293 GLN A N 1
ATOM 2290 C CA . GLN A 1 293 ? 13.773 2.045 -15.219 1 84.75 293 GLN A CA 1
ATOM 2291 C C . GLN A 1 293 ? 12.367 1.803 -15.758 1 84.75 293 GLN A C 1
ATOM 2293 O O . GLN A 1 293 ? 11.836 2.617 -16.516 1 84.75 293 GLN A O 1
ATOM 2298 N N . ILE A 1 294 ? 11.781 0.708 -15.273 1 90.94 294 ILE A N 1
ATOM 2299 C CA . ILE A 1 294 ? 10.484 0.367 -15.844 1 90.94 294 ILE A CA 1
ATOM 2300 C C . ILE A 1 294 ? 9.477 0.144 -14.719 1 90.94 294 ILE A C 1
ATOM 2302 O O . ILE A 1 294 ? 8.289 0.444 -14.875 1 90.94 294 ILE A O 1
ATOM 2306 N N . SER A 1 295 ? 9.922 -0.321 -13.609 1 90 295 SER A N 1
ATOM 2307 C CA . SER A 1 295 ? 9.008 -0.697 -12.531 1 90 295 SER A CA 1
ATOM 2308 C C . SER A 1 295 ? 8.258 0.515 -11.992 1 90 295 SER A C 1
ATOM 2310 O O . SER A 1 295 ? 7.129 0.388 -11.508 1 90 295 SER A O 1
ATOM 2312 N N . SER A 1 296 ? 8.797 1.687 -12.117 1 82.75 296 SER A N 1
ATOM 2313 C CA . SER A 1 296 ? 8.203 2.906 -11.578 1 82.75 296 SER A CA 1
ATOM 2314 C C . SER A 1 296 ? 6.926 3.275 -12.328 1 82.75 296 SER A C 1
ATOM 2316 O O . SER A 1 296 ? 6.117 4.062 -11.836 1 82.75 296 SER A O 1
ATOM 2318 N N . MET A 1 297 ? 6.699 2.666 -13.453 1 86.25 297 MET A N 1
ATOM 2319 C CA . MET A 1 297 ? 5.531 2.967 -14.273 1 86.25 297 MET A CA 1
ATOM 2320 C C . MET A 1 297 ? 4.352 2.08 -13.891 1 86.25 297 MET A C 1
ATOM 2322 O O . MET A 1 297 ? 3.234 2.283 -14.367 1 86.25 297 MET A O 1
ATOM 2326 N N . PHE A 1 298 ? 4.66 1.182 -13.023 1 91.38 298 PHE A N 1
ATOM 2327 C CA . PHE A 1 298 ? 3.643 0.193 -12.695 1 91.38 298 PHE A CA 1
ATOM 2328 C C . PHE A 1 298 ? 3.404 0.141 -11.195 1 91.38 298 PHE A C 1
ATOM 2330 O O . PHE A 1 298 ? 4.32 0.381 -10.406 1 91.38 298 PHE A O 1
ATOM 2337 N N . GLU A 1 299 ? 2.17 -0.141 -10.836 1 92.12 299 GLU A N 1
ATOM 2338 C CA . GLU A 1 299 ? 1.809 -0.425 -9.445 1 92.12 299 GLU A CA 1
ATOM 2339 C C . GLU A 1 299 ? 0.768 -1.537 -9.367 1 92.12 299 GLU A C 1
ATOM 2341 O O . GLU A 1 299 ? -0.184 -1.563 -10.148 1 92.12 299 GLU A O 1
ATOM 2346 N N . GLN A 1 300 ? 0.973 -2.393 -8.422 1 95.62 300 GLN A N 1
ATOM 2347 C CA . GLN A 1 300 ? 0.047 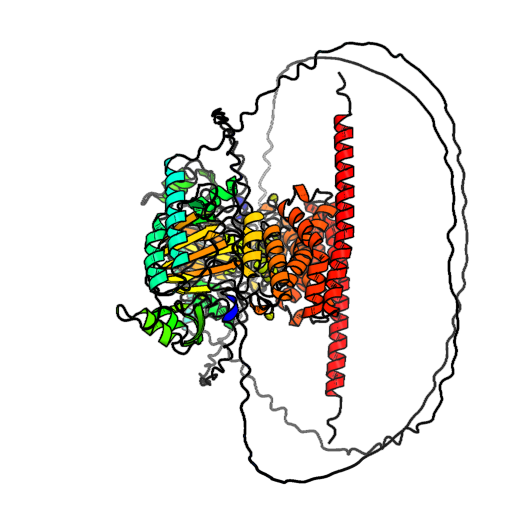-3.498 -8.203 1 95.62 300 GLN A CA 1
ATOM 2348 C C . GLN A 1 300 ? -1.319 -2.992 -7.754 1 95.62 300 GLN A C 1
ATOM 2350 O O . GLN A 1 300 ? -1.431 -1.891 -7.211 1 95.62 300 GLN A O 1
ATOM 2355 N N . PRO A 1 301 ? -2.34 -3.838 -7.98 1 95.75 301 PRO A N 1
ATOM 2356 C CA . PRO A 1 301 ? -3.635 -3.494 -7.391 1 95.75 301 PRO A CA 1
ATOM 2357 C C . PRO A 1 301 ? -3.568 -3.35 -5.871 1 95.75 301 PRO A C 1
ATOM 2359 O O . PRO A 1 301 ? -2.793 -4.051 -5.211 1 95.75 301 PRO A O 1
ATOM 2362 N N . LYS A 1 302 ? -4.438 -2.494 -5.34 1 92.44 302 LYS A N 1
ATOM 2363 C CA . LYS A 1 302 ? -4.508 -2.205 -3.91 1 92.44 302 LYS A CA 1
ATOM 2364 C C . LYS A 1 302 ? -4.715 -3.482 -3.1 1 92.44 302 LYS A C 1
ATOM 2366 O O . LYS A 1 302 ? -4.074 -3.678 -2.066 1 92.44 302 LYS A O 1
ATOM 2371 N N . MET A 1 303 ? -5.555 -4.289 -3.568 1 93.69 303 MET A N 1
ATOM 2372 C CA . MET A 1 303 ? -5.883 -5.523 -2.863 1 93.69 303 MET A CA 1
ATOM 2373 C C . MET A 1 303 ? -4.652 -6.414 -2.719 1 93.69 303 MET A C 1
ATOM 2375 O O . MET A 1 303 ? -4.457 -7.047 -1.679 1 93.69 303 MET A O 1
ATOM 2379 N N . VAL A 1 304 ? -3.826 -6.461 -3.715 1 96.81 304 VAL A N 1
ATOM 2380 C CA . VAL A 1 304 ? -2.615 -7.273 -3.707 1 96.81 304 VAL A CA 1
ATOM 2381 C C . VAL A 1 304 ? -1.647 -6.746 -2.648 1 96.81 304 VAL A C 1
ATOM 2383 O O . VAL A 1 304 ? -1.117 -7.516 -1.845 1 96.81 304 VAL A O 1
ATOM 2386 N N . ARG A 1 305 ? -1.481 -5.504 -2.627 1 94.5 305 ARG A N 1
ATOM 2387 C CA . ARG A 1 305 ? -0.568 -4.867 -1.683 1 94.5 305 ARG A CA 1
ATOM 2388 C C . ARG A 1 305 ? -1.031 -5.082 -0.245 1 94.5 305 ARG A C 1
ATOM 2390 O O . ARG A 1 305 ? -0.211 -5.277 0.654 1 94.5 305 ARG A O 1
ATOM 2397 N N . LYS A 1 306 ? -2.287 -5.055 -0.029 1 93 306 LYS A N 1
ATOM 2398 C CA . LYS A 1 306 ? -2.854 -5.164 1.312 1 93 306 LYS A CA 1
ATOM 2399 C C . LYS A 1 306 ? -2.822 -6.605 1.805 1 93 306 LYS A C 1
ATOM 2401 O O . LYS A 1 306 ? -2.648 -6.855 3 1 93 306 LYS A O 1
ATOM 2406 N N . LEU A 1 307 ? -2.936 -7.539 0.905 1 96.25 307 LEU A N 1
ATOM 2407 C CA . LEU A 1 307 ? -3.074 -8.93 1.306 1 96.25 307 LEU A CA 1
ATOM 2408 C C . LEU A 1 307 ? -1.719 -9.633 1.325 1 96.25 307 LEU A C 1
ATOM 2410 O O . LEU A 1 307 ? -1.573 -10.695 1.928 1 96.25 307 LEU A O 1
ATOM 2414 N N . SER A 1 308 ? -0.714 -9.133 0.712 1 97.5 308 SER A N 1
ATOM 2415 C CA . SER A 1 308 ? 0.57 -9.797 0.513 1 97.5 308 SER A CA 1
ATOM 2416 C C . SER A 1 308 ? 1.316 -9.961 1.832 1 97.5 308 SER A C 1
ATOM 2418 O O . SER A 1 308 ? 1.672 -8.977 2.479 1 97.5 308 SER A O 1
ATOM 2420 N N . MET A 1 309 ? 1.609 -11.203 2.18 1 97.38 309 MET A N 1
ATOM 2421 C CA . MET A 1 309 ? 2.412 -11.523 3.357 1 97.38 309 MET A CA 1
ATOM 2422 C C . MET A 1 309 ? 3.807 -10.914 3.246 1 97.38 309 MET A C 1
ATOM 2424 O O . MET A 1 309 ? 4.328 -10.367 4.223 1 97.38 309 MET A O 1
ATOM 2428 N N . THR A 1 310 ? 4.348 -11.047 2.084 1 97.31 310 THR A N 1
ATOM 2429 C CA . THR A 1 310 ? 5.699 -10.547 1.843 1 97.31 310 THR A CA 1
ATOM 2430 C C . THR A 1 310 ? 5.75 -9.031 1.994 1 97.31 310 THR A C 1
ATOM 2432 O O . THR A 1 310 ? 6.676 -8.492 2.607 1 97.31 310 THR A O 1
ATOM 2435 N N . GLN A 1 311 ? 4.742 -8.391 1.437 1 95.94 311 GLN A N 1
ATOM 2436 C CA . GLN A 1 311 ? 4.711 -6.934 1.536 1 95.94 311 GLN A CA 1
ATOM 2437 C C . GLN A 1 311 ? 4.59 -6.488 2.99 1 95.94 311 GLN A C 1
ATOM 2439 O O . GLN A 1 311 ? 5.211 -5.5 3.393 1 95.94 311 GLN A O 1
ATOM 2444 N N . LYS A 1 312 ? 3.777 -7.148 3.756 1 95.81 312 LYS A N 1
ATOM 2445 C CA . LYS A 1 312 ? 3.627 -6.82 5.172 1 95.81 312 LYS A CA 1
ATOM 2446 C C . LYS A 1 312 ? 4.965 -6.906 5.898 1 95.81 312 LYS A C 1
ATOM 2448 O O . LYS A 1 312 ? 5.312 -6.016 6.676 1 95.81 312 LYS A O 1
ATOM 2453 N N . LEU A 1 313 ? 5.711 -7.961 5.656 1 96.62 313 LEU A N 1
ATOM 2454 C CA . LEU A 1 313 ? 7.012 -8.148 6.293 1 96.62 313 LEU A CA 1
ATOM 2455 C C . LEU A 1 313 ? 7.992 -7.062 5.848 1 96.62 313 LEU A C 1
ATOM 2457 O O . LEU A 1 313 ? 8.773 -6.562 6.656 1 96.62 313 LEU A O 1
ATOM 2461 N N . ILE A 1 314 ? 7.941 -6.723 4.574 1 93.62 314 ILE A N 1
ATOM 2462 C CA . ILE A 1 314 ? 8.828 -5.699 4.027 1 93.62 314 ILE A CA 1
ATOM 2463 C C . ILE A 1 314 ? 8.523 -4.352 4.684 1 93.62 314 ILE A C 1
ATOM 2465 O O . ILE A 1 314 ? 9.445 -3.645 5.105 1 93.62 314 ILE A O 1
ATOM 2469 N N . ASP A 1 315 ? 7.273 -4.051 4.816 1 91.69 315 ASP A N 1
ATOM 2470 C CA . ASP A 1 315 ? 6.84 -2.74 5.297 1 91.69 315 ASP A CA 1
ATOM 2471 C C . ASP A 1 315 ? 7.27 -2.52 6.746 1 91.69 315 ASP A C 1
ATOM 2473 O O . ASP A 1 315 ? 7.555 -1.391 7.148 1 91.69 315 ASP A O 1
ATOM 2477 N N . ILE A 1 316 ? 7.352 -3.578 7.516 1 92.19 316 ILE A N 1
ATOM 2478 C CA . ILE A 1 316 ? 7.703 -3.41 8.922 1 92.19 316 ILE A CA 1
ATOM 2479 C C . ILE A 1 316 ? 9.18 -3.748 9.133 1 92.19 316 ILE A C 1
ATOM 2481 O O . ILE A 1 316 ? 9.664 -3.781 10.266 1 92.19 316 ILE A O 1
ATOM 2485 N N . GLY A 1 317 ? 9.891 -4.137 8.047 1 89.94 317 GLY A N 1
ATOM 2486 C CA . GLY A 1 317 ? 11.336 -4.25 8.078 1 89.94 317 GLY A CA 1
ATOM 2487 C C . GLY A 1 317 ? 11.82 -5.617 8.531 1 89.94 317 GLY A C 1
ATOM 2488 O O . GLY A 1 317 ? 12.922 -5.746 9.07 1 89.94 317 GLY A O 1
ATOM 2489 N N . HIS A 1 318 ? 10.984 -6.59 8.406 1 93.94 318 HIS A N 1
ATOM 2490 C CA . HIS A 1 318 ? 11.375 -7.91 8.891 1 93.94 318 HIS A CA 1
ATOM 2491 C C . HIS A 1 318 ? 11.648 -8.859 7.73 1 93.94 318 HIS A C 1
ATOM 2493 O O . HIS A 1 318 ? 11.688 -10.078 7.918 1 93.94 318 HIS A O 1
ATOM 2499 N N . LEU A 1 319 ? 11.82 -8.312 6.566 1 93.62 319 LEU A N 1
ATOM 2500 C CA . LEU A 1 319 ? 12.312 -9.047 5.406 1 93.62 319 LEU A CA 1
ATOM 2501 C C . LEU A 1 319 ? 13.406 -8.266 4.684 1 93.62 319 LEU A C 1
ATOM 2503 O O . LEU A 1 319 ? 13.109 -7.387 3.871 1 93.62 319 LEU A O 1
ATOM 2507 N N . PRO A 1 320 ? 14.586 -8.633 4.934 1 88.56 320 PRO A N 1
ATOM 2508 C CA . PRO A 1 320 ? 15.688 -7.906 4.301 1 88.56 320 PRO A CA 1
ATOM 2509 C C . PRO A 1 320 ? 15.633 -7.965 2.775 1 88.56 320 PRO A C 1
ATOM 2511 O O . PRO A 1 320 ? 15.102 -8.922 2.211 1 88.56 320 PRO A O 1
ATOM 2514 N N . LYS A 1 321 ? 16.219 -7.008 2.131 1 86.75 321 LYS A N 1
ATOM 2515 C CA . LYS A 1 321 ? 16.125 -6.801 0.689 1 86.75 321 LYS A CA 1
ATOM 2516 C C . LYS A 1 321 ? 16.625 -8.023 -0.078 1 86.75 321 LYS A C 1
ATOM 2518 O O . LYS A 1 321 ? 16.031 -8.406 -1.091 1 86.75 321 LYS A O 1
ATOM 2523 N N . ASN A 1 322 ? 17.688 -8.625 0.382 1 88.81 322 ASN A N 1
ATOM 2524 C CA . ASN A 1 322 ? 18.281 -9.758 -0.33 1 88.81 322 ASN A CA 1
ATOM 2525 C C . ASN A 1 322 ? 17.359 -10.977 -0.299 1 88.81 322 ASN A C 1
ATOM 2527 O O . ASN A 1 322 ? 17.562 -11.93 -1.054 1 88.81 322 ASN A O 1
ATOM 2531 N N . LEU A 1 323 ? 16.328 -10.914 0.536 1 91.31 323 LEU A N 1
ATOM 2532 C CA . LEU A 1 323 ? 15.422 -12.047 0.672 1 91.31 323 LEU A CA 1
ATOM 2533 C C . LEU A 1 323 ? 14.078 -11.758 0.008 1 91.31 323 LEU A C 1
ATOM 2535 O O . LEU A 1 323 ? 13.188 -12.602 0.009 1 91.31 323 LEU A O 1
ATOM 2539 N N . HIS A 1 324 ? 13.938 -10.57 -0.582 1 93.44 324 HIS A N 1
ATOM 2540 C CA . HIS A 1 324 ? 12.695 -10.234 -1.273 1 93.44 324 HIS A CA 1
ATOM 2541 C C . HIS A 1 324 ? 12.438 -11.195 -2.428 1 93.44 324 HIS A C 1
ATOM 2543 O O . HIS A 1 324 ? 13.297 -11.391 -3.287 1 93.44 324 HIS A O 1
ATOM 2549 N N . PRO A 1 325 ? 11.234 -11.797 -2.393 1 94 325 PRO A N 1
ATOM 2550 C CA . PRO A 1 325 ? 10.93 -12.641 -3.553 1 94 325 PRO A CA 1
ATOM 2551 C C . PRO A 1 325 ? 10.75 -11.836 -4.836 1 94 325 PRO A C 1
ATOM 2553 O O . PRO A 1 325 ? 9.953 -10.891 -4.875 1 94 325 PRO A O 1
ATOM 2556 N N . THR A 1 326 ? 11.484 -12.133 -5.832 1 91.44 326 THR A N 1
ATOM 2557 C CA . THR A 1 326 ? 11.406 -11.453 -7.117 1 91.44 326 THR A CA 1
ATOM 2558 C C . THR A 1 326 ? 10.352 -12.094 -8.016 1 91.44 326 THR A C 1
ATOM 2560 O O . THR A 1 326 ? 10.672 -12.625 -9.078 1 91.44 326 THR A O 1
ATOM 2563 N N . VAL A 1 327 ? 9.141 -12.102 -7.605 1 94.38 327 VAL A N 1
ATOM 2564 C CA . VAL A 1 327 ? 8.023 -12.703 -8.312 1 94.38 327 VAL A CA 1
ATOM 2565 C C . VAL A 1 327 ? 6.816 -11.766 -8.266 1 94.38 327 VAL A C 1
ATOM 2567 O O . VAL A 1 327 ? 5.727 -12.125 -8.719 1 94.38 327 VAL A O 1
ATOM 2570 N N . ARG A 1 328 ? 6.957 -10.617 -7.73 1 93.69 328 ARG A N 1
ATOM 2571 C CA . ARG A 1 328 ? 5.852 -9.727 -7.379 1 93.69 328 ARG A CA 1
ATOM 2572 C C . ARG A 1 328 ? 5.34 -8.977 -8.602 1 93.69 328 ARG A C 1
ATOM 2574 O O . ARG A 1 328 ? 4.156 -8.648 -8.688 1 93.69 328 ARG A O 1
ATOM 2581 N N . ASN A 1 329 ? 6.23 -8.633 -9.5 1 96.69 329 ASN A N 1
ATOM 2582 C CA . ASN A 1 329 ? 5.867 -7.891 -10.703 1 96.69 329 ASN A CA 1
ATOM 2583 C C . ASN A 1 329 ? 6.523 -8.484 -11.945 1 96.69 329 ASN A C 1
ATOM 2585 O O . ASN A 1 329 ? 7.754 -8.492 -12.062 1 96.69 329 ASN A O 1
ATOM 2589 N N . TYR A 1 330 ? 5.699 -8.891 -12.844 1 97.19 330 TYR A N 1
ATOM 2590 C CA . TYR A 1 330 ? 6.176 -9.414 -14.125 1 97.19 330 TYR A CA 1
ATOM 2591 C C . TYR A 1 330 ? 5.609 -8.602 -15.281 1 97.19 330 TYR A C 1
ATOM 2593 O O . TYR A 1 330 ? 4.504 -8.062 -15.195 1 97.19 330 TYR A O 1
ATOM 2601 N N . LEU A 1 331 ? 6.422 -8.484 -16.266 1 97.19 331 LEU A N 1
ATOM 2602 C CA . LEU A 1 331 ? 5.914 -8.148 -17.594 1 97.19 331 LEU A CA 1
ATOM 2603 C C . LEU A 1 331 ? 5.93 -9.359 -18.516 1 97.19 331 LEU A C 1
ATOM 2605 O O . LEU A 1 331 ? 6.996 -9.828 -18.922 1 97.19 331 LEU A O 1
ATOM 2609 N N . LEU A 1 332 ? 4.762 -9.852 -18.781 1 97.75 332 LEU A N 1
ATOM 2610 C CA . LEU A 1 332 ? 4.629 -10.984 -19.688 1 97.75 332 LEU A CA 1
ATOM 2611 C C . LEU A 1 332 ? 4.34 -10.516 -21.109 1 97.75 332 LEU A C 1
ATOM 2613 O O . LEU A 1 332 ? 3.504 -9.633 -21.328 1 97.75 332 LEU A O 1
ATOM 2617 N N . MET A 1 333 ? 5.094 -11.039 -22.016 1 97.75 333 MET A N 1
ATOM 2618 C CA . MET A 1 333 ? 4.906 -10.719 -23.422 1 97.75 333 MET A CA 1
ATOM 2619 C C . MET A 1 333 ? 4.793 -11.992 -24.266 1 97.75 333 MET A C 1
ATOM 2621 O O . MET A 1 333 ? 5.762 -12.742 -24.391 1 97.75 333 MET A O 1
ATOM 2625 N N . GLY A 1 334 ? 3.639 -12.18 -24.812 1 96.88 334 GLY A N 1
ATOM 2626 C CA . GLY A 1 334 ? 3.379 -13.398 -25.578 1 96.88 334 GLY A CA 1
ATOM 2627 C C . GLY A 1 334 ? 2.957 -13.125 -27 1 96.88 334 GLY A C 1
ATOM 2628 O O . GLY A 1 334 ? 2.137 -12.242 -27.266 1 96.88 334 GLY A O 1
ATOM 2629 N N . MET A 1 335 ? 3.539 -13.891 -27.984 1 96.81 335 MET A N 1
ATOM 2630 C CA . MET A 1 335 ? 3.146 -13.812 -29.391 1 96.81 335 MET A CA 1
ATOM 2631 C C . MET A 1 335 ? 1.822 -14.531 -29.625 1 96.81 335 MET A C 1
ATOM 2633 O O . MET A 1 335 ? 1.475 -15.453 -28.891 1 96.81 335 MET A O 1
ATOM 2637 N N . LYS A 1 336 ? 1.146 -14.023 -30.656 1 96.56 336 LYS A N 1
ATOM 2638 C CA . LYS A 1 336 ? -0.035 -14.758 -31.094 1 96.56 336 LYS A CA 1
ATOM 2639 C C . LYS A 1 336 ? 0.275 -16.25 -31.281 1 96.56 336 LYS A C 1
ATOM 2641 O O . LYS A 1 336 ? 1.325 -16.609 -31.812 1 96.56 336 LYS A O 1
ATOM 2646 N N . ASP A 1 337 ? -0.601 -17.094 -30.656 1 95.38 337 ASP A N 1
ATOM 2647 C CA . ASP A 1 337 ? -0.568 -18.547 -30.781 1 95.38 337 ASP A CA 1
ATOM 2648 C C . ASP A 1 337 ? 0.388 -19.156 -29.766 1 95.38 337 ASP A C 1
ATOM 2650 O O . ASP A 1 337 ? 0.673 -20.359 -29.828 1 95.38 337 ASP A O 1
ATOM 2654 N N . SER A 1 338 ? 0.936 -18.312 -28.922 1 95.75 338 SER A N 1
ATOM 2655 C CA . SER A 1 338 ? 1.715 -18.891 -27.828 1 95.75 338 SER A CA 1
ATOM 2656 C C . SER A 1 338 ? 0.814 -19.609 -26.828 1 95.75 338 SER A C 1
ATOM 2658 O O . SER A 1 338 ? -0.336 -19.203 -26.625 1 95.75 338 SER A O 1
ATOM 2660 N N . TYR A 1 339 ? 1.336 -20.672 -26.25 1 94.31 339 TYR A N 1
ATOM 2661 C CA . TYR A 1 339 ? 0.594 -21.5 -25.297 1 94.31 339 TYR A CA 1
ATOM 2662 C C . TYR A 1 339 ? 1.46 -21.859 -24.094 1 94.31 339 TYR A C 1
ATOM 2664 O O . TYR A 1 339 ? 2.609 -22.281 -24.25 1 94.31 339 TYR A O 1
ATOM 2672 N N . THR A 1 340 ? 0.962 -21.594 -22.938 1 92.44 340 THR A N 1
ATOM 2673 C CA . THR A 1 340 ? 1.554 -22.078 -21.703 1 92.44 340 THR A CA 1
ATOM 2674 C C . THR A 1 340 ? 0.751 -23.25 -21.141 1 92.44 340 THR A C 1
ATOM 2676 O O . THR A 1 340 ? -0.436 -23.109 -20.844 1 92.44 340 THR A O 1
ATOM 2679 N N . ASN A 1 341 ? 1.399 -24.328 -21.047 1 90.69 341 ASN A N 1
ATOM 2680 C CA . ASN A 1 341 ? 0.738 -25.562 -20.625 1 90.69 341 ASN A CA 1
ATOM 2681 C C . ASN A 1 341 ? 0.226 -25.453 -19.188 1 90.69 341 ASN A C 1
ATOM 2683 O O . ASN A 1 341 ? 0.538 -24.5 -18.484 1 90.69 341 ASN A O 1
ATOM 2687 N N . SER A 1 342 ? -0.6 -26.484 -18.812 1 92.75 342 SER A N 1
ATOM 2688 C CA . SER A 1 342 ? -1.241 -26.516 -17.5 1 92.75 342 SER A CA 1
ATOM 2689 C C . SER A 1 342 ? -0.207 -26.5 -16.391 1 92.75 342 SER A C 1
ATOM 2691 O O . SER A 1 342 ? 0.777 -27.25 -16.422 1 92.75 342 SER A O 1
ATOM 2693 N N . HIS A 1 343 ? -0.417 -25.703 -15.406 1 92.5 343 HIS A N 1
ATOM 2694 C CA . HIS A 1 343 ? 0.468 -25.594 -14.258 1 92.5 343 HIS A CA 1
ATOM 2695 C C . HIS A 1 343 ? -0.25 -24.969 -13.062 1 92.5 343 HIS A C 1
ATOM 2697 O O . HIS A 1 343 ? -1.338 -24.406 -13.211 1 92.5 343 HIS A O 1
ATOM 2703 N N . CYS A 1 344 ? 0.286 -25.203 -11.961 1 95.31 344 CYS A N 1
ATOM 2704 C CA . CYS A 1 344 ? -0.042 -24.469 -10.742 1 95.31 344 CYS A CA 1
ATOM 2705 C C . CYS A 1 344 ? 1.083 -23.516 -10.359 1 95.31 344 CYS A C 1
ATOM 2707 O O . CYS A 1 344 ? 2.256 -23.891 -10.375 1 95.31 344 CYS A O 1
ATOM 2709 N N . ASP A 1 345 ? 0.71 -22.328 -10.086 1 96.19 345 ASP A N 1
ATOM 2710 C CA . ASP A 1 345 ? 1.756 -21.359 -9.742 1 96.19 345 ASP A CA 1
ATOM 2711 C C . ASP A 1 345 ? 2.475 -21.781 -8.461 1 96.19 345 ASP A C 1
ATOM 2713 O O . ASP A 1 345 ? 1.847 -22.266 -7.523 1 96.19 345 ASP A O 1
ATOM 2717 N N . PHE A 1 346 ? 3.734 -21.562 -8.43 1 96.56 346 PHE A N 1
ATOM 2718 C CA . PHE A 1 346 ? 4.59 -22.016 -7.34 1 96.56 346 PHE A CA 1
ATOM 2719 C C . PHE A 1 346 ? 4.055 -21.531 -5.996 1 96.56 346 PHE A C 1
ATOM 2721 O O . PHE A 1 346 ? 3.527 -20.422 -5.898 1 96.56 346 PHE A O 1
ATOM 2728 N N . GLY A 1 347 ? 4.141 -22.375 -5.008 1 96.81 347 GLY A N 1
ATOM 2729 C CA . GLY A 1 347 ? 3.701 -22.047 -3.662 1 96.81 347 GLY A CA 1
ATOM 2730 C C . GLY A 1 347 ? 2.199 -21.844 -3.559 1 96.81 347 GLY A C 1
ATOM 2731 O O . GLY A 1 347 ? 1.697 -21.406 -2.523 1 96.81 347 GLY A O 1
ATOM 2732 N N . GLY A 1 348 ? 1.504 -22.156 -4.664 1 97.69 348 GLY A N 1
ATOM 2733 C CA . GLY A 1 348 ? 0.075 -21.891 -4.648 1 97.69 348 GLY A CA 1
ATOM 2734 C C . GLY A 1 348 ? -0.249 -20.422 -4.512 1 97.69 348 GLY A C 1
ATOM 2735 O O . GLY A 1 348 ? -1.194 -20.047 -3.812 1 97.69 348 GLY A O 1
ATOM 2736 N N . THR A 1 349 ? 0.503 -19.594 -5.098 1 98.12 349 THR A N 1
ATOM 2737 C CA . THR A 1 349 ? 0.388 -18.141 -4.93 1 98.12 349 THR A CA 1
ATOM 2738 C C . THR A 1 349 ? -0.883 -17.625 -5.594 1 98.12 349 THR A C 1
ATOM 2740 O O . THR A 1 349 ? -1.391 -18.234 -6.539 1 98.12 349 THR A O 1
ATOM 2743 N N . ASN A 1 350 ? -1.411 -16.547 -5.02 1 98.25 350 ASN A N 1
ATOM 2744 C CA . ASN A 1 350 ? -2.395 -15.734 -5.738 1 98.25 350 ASN A CA 1
ATOM 2745 C C . ASN A 1 350 ? -1.767 -15.008 -6.922 1 98.25 350 ASN A C 1
ATOM 2747 O O . ASN A 1 350 ? -0.571 -14.703 -6.91 1 98.25 350 ASN A O 1
ATOM 2751 N N . VAL A 1 351 ? -2.648 -14.75 -7.879 1 98.06 351 VAL A N 1
ATOM 2752 C CA . VAL A 1 351 ? -2.15 -14.109 -9.086 1 98.06 351 VAL A CA 1
ATOM 2753 C C . VAL A 1 351 ? -2.994 -12.875 -9.406 1 98.06 351 VAL A C 1
ATOM 2755 O O . VAL A 1 351 ? -4.219 -12.906 -9.273 1 98.06 351 VAL A O 1
ATOM 2758 N N . TYR A 1 352 ? -2.359 -11.766 -9.664 1 98.31 352 TYR A N 1
ATOM 2759 C CA . TYR A 1 352 ? -3.004 -10.68 -10.383 1 98.31 352 TYR A CA 1
ATOM 2760 C C . TYR A 1 352 ? -2.449 -10.555 -11.797 1 98.31 352 TYR A C 1
ATOM 2762 O O . TYR A 1 352 ? -1.261 -10.789 -12.023 1 98.31 352 TYR A O 1
ATOM 2770 N N . TYR A 1 353 ? -3.312 -10.312 -12.75 1 98.44 353 TYR A N 1
ATOM 2771 C CA . TYR A 1 353 ? -3.008 -10.414 -14.18 1 98.44 353 TYR A CA 1
ATOM 2772 C C . TYR A 1 353 ? -3.783 -9.367 -14.969 1 98.44 353 TYR A C 1
ATOM 2774 O O . TYR A 1 353 ? -4.965 -9.555 -15.273 1 98.44 353 TYR A O 1
ATOM 2782 N N . HIS A 1 354 ? -3.074 -8.289 -15.352 1 97.94 354 HIS A N 1
ATOM 2783 C CA . HIS A 1 354 ? -3.713 -7.211 -16.094 1 97.94 354 HIS A CA 1
ATOM 2784 C C . HIS A 1 354 ? -3.287 -7.234 -17.562 1 97.94 354 HIS A C 1
ATOM 2786 O O . HIS A 1 354 ? -2.1 -7.098 -17.875 1 97.94 354 HIS A O 1
ATOM 2792 N N . LEU A 1 355 ? -4.211 -7.348 -18.422 1 97.5 355 LEU A N 1
ATOM 2793 C CA . LEU A 1 355 ? -3.912 -7.355 -19.844 1 97.5 355 LEU A CA 1
ATOM 2794 C C . LEU A 1 355 ? -3.744 -5.938 -20.375 1 97.5 355 LEU A C 1
ATOM 2796 O O . LEU A 1 355 ? -4.727 -5.27 -20.703 1 97.5 355 LEU A O 1
ATOM 2800 N N . VAL A 1 356 ? -2.506 -5.531 -20.516 1 96.25 356 VAL A N 1
ATOM 2801 C CA . VAL A 1 356 ? -2.197 -4.199 -21.031 1 96.25 356 VAL A CA 1
ATOM 2802 C C . VAL A 1 356 ? -2.627 -4.098 -22.5 1 96.25 356 VAL A C 1
ATOM 2804 O O . VAL A 1 356 ? -3.207 -3.094 -22.922 1 96.25 356 VAL A O 1
ATOM 2807 N N . SER A 1 357 ? -2.322 -5.164 -23.281 1 96.06 357 SER A N 1
ATOM 2808 C CA . SER A 1 357 ? -2.746 -5.27 -24.672 1 96.06 357 SER A CA 1
ATOM 2809 C C . SER A 1 357 ? -2.928 -6.723 -25.094 1 96.06 357 SER A C 1
ATOM 2811 O O . SER A 1 357 ? -2.365 -7.629 -24.469 1 96.06 357 SER A O 1
ATOM 2813 N N . GLY A 1 358 ? -3.781 -6.875 -26.062 1 96.69 358 GLY A N 1
ATOM 2814 C CA . GLY A 1 358 ? -3.98 -8.195 -26.641 1 96.69 358 GLY A CA 1
ATOM 2815 C C . GLY A 1 358 ? -5.219 -8.898 -26.109 1 96.69 358 GLY A C 1
ATOM 2816 O O . GLY A 1 358 ? -6.203 -8.242 -25.766 1 96.69 358 GLY A O 1
ATOM 2817 N N . LYS A 1 359 ? -5.172 -10.25 -26.312 1 98.12 359 LYS A N 1
ATOM 2818 C CA . LYS A 1 359 ? -6.277 -11.125 -25.938 1 98.12 359 LYS A CA 1
ATOM 2819 C C . LYS A 1 359 ? -5.777 -12.523 -25.594 1 98.12 359 LYS A C 1
ATOM 2821 O O . LYS A 1 359 ? -4.93 -13.078 -26.297 1 98.12 359 LYS A O 1
ATOM 2826 N N . LYS A 1 360 ? -6.266 -13.016 -24.5 1 98.12 360 LYS A N 1
ATOM 2827 C CA . LYS A 1 360 ? -5.82 -14.344 -24.062 1 98.12 360 LYS A CA 1
ATOM 2828 C C . LYS A 1 360 ? -6.996 -15.188 -23.578 1 98.12 360 LYS A C 1
ATOM 2830 O O . LYS A 1 360 ? -8.039 -14.656 -23.203 1 98.12 360 LYS A O 1
ATOM 2835 N N . VAL A 1 361 ? -6.781 -16.484 -23.656 1 98.31 361 VAL A N 1
ATOM 2836 C CA . VAL A 1 361 ? -7.75 -17.453 -23.172 1 98.31 361 VAL A CA 1
ATOM 2837 C C . VAL A 1 361 ? -7.148 -18.234 -22 1 98.31 361 VAL A C 1
ATOM 2839 O O . VAL A 1 361 ? -6.012 -18.719 -22.078 1 98.31 361 VAL A O 1
ATOM 2842 N N . PHE A 1 362 ? -7.945 -18.344 -20.984 1 98.56 362 PHE A N 1
ATOM 2843 C CA . PHE A 1 362 ? -7.555 -19.156 -19.828 1 98.56 362 PHE A CA 1
ATOM 2844 C C . PHE A 1 362 ? -8.391 -20.422 -19.734 1 98.56 362 PHE A C 1
ATOM 2846 O O . PHE A 1 362 ? -9.617 -20.375 -19.891 1 98.56 362 PHE A O 1
ATOM 2853 N N . LEU A 1 363 ? -7.766 -21.516 -19.594 1 98.12 363 LEU A N 1
ATOM 2854 C CA . LEU A 1 363 ? -8.375 -22.734 -19.078 1 98.12 363 LEU A CA 1
ATOM 2855 C C . LEU A 1 363 ? -7.996 -22.953 -17.609 1 98.12 363 LEU A C 1
ATOM 2857 O O . LEU A 1 363 ? -6.816 -22.906 -17.266 1 98.12 363 LEU A O 1
ATOM 2861 N N . VAL A 1 364 ? -9.039 -23.188 -16.781 1 98.31 364 VAL A N 1
ATOM 2862 C CA . VAL A 1 364 ? -8.75 -23.281 -15.359 1 98.31 364 VAL A CA 1
ATOM 2863 C C . VAL A 1 364 ? -9.484 -24.469 -14.758 1 98.31 364 VAL A C 1
ATOM 2865 O O . VAL A 1 364 ? -10.547 -24.875 -15.242 1 98.31 364 VAL A O 1
ATOM 2868 N N . ALA A 1 365 ? -8.93 -25.078 -13.75 1 97.94 365 ALA A N 1
ATOM 2869 C CA . ALA A 1 365 ? -9.555 -26.094 -12.906 1 97.94 365 ALA A CA 1
ATOM 2870 C C . ALA A 1 365 ? -9.422 -25.734 -11.43 1 97.94 365 ALA A C 1
ATOM 2872 O O . ALA A 1 365 ? -8.344 -25.328 -10.977 1 97.94 365 ALA A O 1
ATOM 2873 N N . PRO A 1 366 ? -10.484 -25.812 -10.609 1 97.31 366 PRO A N 1
ATOM 2874 C CA . PRO A 1 366 ? -10.445 -25.406 -9.203 1 97.31 366 PRO A CA 1
ATOM 2875 C C . PRO A 1 366 ? -9.5 -26.266 -8.367 1 97.31 366 PRO A C 1
ATOM 2877 O O . PRO A 1 366 ? -9.289 -27.453 -8.68 1 97.31 366 PRO A O 1
ATOM 2880 N N . PRO A 1 367 ? -8.953 -25.719 -7.367 1 96.56 367 PRO A N 1
ATOM 2881 C CA . PRO A 1 367 ? -7.984 -26.422 -6.531 1 96.56 367 PRO A CA 1
ATOM 2882 C C . PRO A 1 367 ? -8.648 -27.375 -5.539 1 96.56 367 PRO A C 1
ATOM 2884 O O . PRO A 1 367 ? -8.336 -27.344 -4.344 1 96.56 367 PRO A O 1
ATOM 2887 N N . THR A 1 368 ? -9.43 -28.234 -6.008 1 95.88 368 THR A N 1
ATOM 2888 C CA . THR A 1 368 ? -9.945 -29.297 -5.156 1 95.88 368 THR A CA 1
ATOM 2889 C C . THR A 1 368 ? -8.844 -30.312 -4.844 1 95.88 368 THR A C 1
ATOM 2891 O O . THR A 1 368 ? -7.871 -30.438 -5.586 1 95.88 368 THR A O 1
ATOM 2894 N N . GLU A 1 369 ? -9.055 -31.016 -3.73 1 95.56 369 GLU A N 1
ATOM 2895 C CA . GLU A 1 369 ? -8.062 -32.031 -3.385 1 95.56 369 GLU A CA 1
ATOM 2896 C C . GLU A 1 369 ? -7.898 -33.031 -4.508 1 95.56 369 GLU A C 1
ATOM 2898 O O . GLU A 1 369 ? -6.785 -33.5 -4.785 1 95.56 369 GLU A O 1
ATOM 2903 N N . ASN A 1 370 ? -8.961 -33.375 -5.121 1 95.94 370 ASN A N 1
ATOM 2904 C CA . ASN A 1 370 ? -8.898 -34.312 -6.234 1 95.94 370 ASN A CA 1
ATOM 2905 C C . ASN A 1 370 ? -8.078 -33.781 -7.391 1 95.94 370 ASN A C 1
ATOM 2907 O O . ASN A 1 370 ? -7.199 -34.469 -7.918 1 95.94 370 ASN A O 1
ATOM 2911 N N . ASN A 1 371 ? -8.375 -32.625 -7.816 1 96.94 371 ASN A N 1
ATOM 2912 C CA . ASN A 1 371 ? -7.641 -32 -8.93 1 96.94 371 ASN A CA 1
ATOM 2913 C C . ASN A 1 371 ? -6.16 -31.859 -8.602 1 96.94 371 ASN A C 1
ATOM 2915 O O . ASN A 1 371 ? -5.305 -32.094 -9.453 1 96.94 371 ASN A O 1
ATOM 2919 N N . LEU A 1 372 ? -5.855 -31.484 -7.398 1 96.19 372 LEU A N 1
ATOM 2920 C CA . LEU A 1 372 ? -4.469 -31.281 -6.992 1 96.19 372 LEU A CA 1
ATOM 2921 C C . LEU A 1 372 ? -3.715 -32.594 -6.965 1 96.19 372 LEU A C 1
ATOM 2923 O O . LEU A 1 372 ? -2.549 -32.656 -7.359 1 96.19 372 LEU A O 1
ATOM 2927 N N . LYS A 1 373 ? -4.383 -33.594 -6.496 1 94.75 373 LYS A N 1
ATOM 2928 C CA . LYS A 1 373 ? -3.764 -34.938 -6.484 1 94.75 373 LYS A CA 1
ATOM 2929 C C . LYS A 1 373 ? -3.498 -35.438 -7.902 1 94.75 373 LYS A C 1
ATOM 2931 O O . LYS A 1 373 ? -2.424 -35.969 -8.188 1 94.75 373 LYS A O 1
ATOM 2936 N N . MET A 1 374 ? -4.508 -35.281 -8.734 1 94.31 374 MET A N 1
ATOM 2937 C CA . MET A 1 374 ? -4.348 -35.688 -10.125 1 94.31 374 MET A CA 1
ATOM 2938 C C . MET A 1 374 ? -3.213 -34.938 -10.797 1 94.31 374 MET A C 1
ATOM 2940 O O . MET A 1 374 ? -2.455 -35.5 -11.586 1 94.31 374 MET A O 1
ATOM 2944 N N . PHE A 1 375 ? -3.152 -33.719 -10.469 1 94.06 375 PHE A N 1
ATOM 2945 C CA . PHE A 1 375 ? -2.094 -32.875 -11.031 1 94.06 375 PHE A CA 1
ATOM 2946 C C . PHE A 1 375 ? -0.727 -33.344 -10.531 1 94.06 375 PHE A C 1
ATOM 2948 O O . PHE A 1 375 ? 0.229 -33.406 -11.305 1 94.06 375 PHE A O 1
ATOM 2955 N N . ALA A 1 376 ? -0.603 -33.562 -9.258 1 92.94 376 ALA A N 1
ATOM 2956 C CA . ALA A 1 376 ? 0.646 -34.062 -8.672 1 92.94 376 ALA A CA 1
ATOM 2957 C C . ALA A 1 376 ? 1.086 -35.344 -9.328 1 92.94 376 ALA A C 1
ATOM 2959 O O . ALA A 1 376 ? 2.262 -35.531 -9.656 1 92.94 376 ALA A O 1
ATOM 2960 N N . ASP A 1 377 ? 0.154 -36.219 -9.523 1 92.06 377 ASP A N 1
ATOM 2961 C CA . ASP A 1 377 ? 0.438 -37.5 -10.164 1 92.06 377 ASP A CA 1
ATOM 2962 C C . ASP A 1 377 ? 0.9 -37.312 -11.602 1 92.06 377 ASP A C 1
ATOM 2964 O O . ASP A 1 377 ? 1.795 -38.031 -12.078 1 92.06 377 ASP A O 1
ATOM 2968 N N . PHE A 1 378 ? 0.221 -36.438 -12.188 1 91.19 378 PHE A N 1
ATOM 2969 C CA . PHE A 1 378 ? 0.577 -36.094 -13.562 1 91.19 378 PHE A CA 1
ATOM 2970 C C . PHE A 1 378 ? 2.01 -35.594 -13.648 1 91.19 378 PHE A C 1
ATOM 2972 O O . PHE A 1 378 ? 2.771 -36 -14.523 1 91.19 378 PHE A O 1
ATOM 2979 N N . GLU A 1 379 ? 2.42 -34.719 -12.812 1 89.5 379 GLU A N 1
ATOM 2980 C CA . GLU A 1 379 ? 3.758 -34.125 -12.805 1 89.5 379 GLU A CA 1
ATOM 2981 C C . GLU A 1 379 ? 4.816 -35.188 -12.492 1 89.5 379 GLU A C 1
ATOM 2983 O O . GLU A 1 379 ? 5.949 -35.094 -12.969 1 89.5 379 GLU A O 1
ATOM 2988 N N . LEU A 1 380 ? 4.426 -36.094 -11.727 1 88.38 380 LEU A N 1
ATOM 2989 C CA . LEU A 1 380 ? 5.352 -37.156 -11.352 1 88.38 380 LEU A CA 1
ATOM 2990 C C . LEU A 1 380 ? 5.609 -38.094 -12.523 1 88.38 380 LEU A C 1
ATOM 2992 O O . LEU A 1 380 ? 6.656 -38.75 -12.594 1 88.38 380 LEU A O 1
ATOM 2996 N N . ARG A 1 381 ? 4.625 -38.062 -13.359 1 80.25 381 ARG A N 1
ATOM 2997 C CA . ARG A 1 381 ? 4.785 -38.938 -14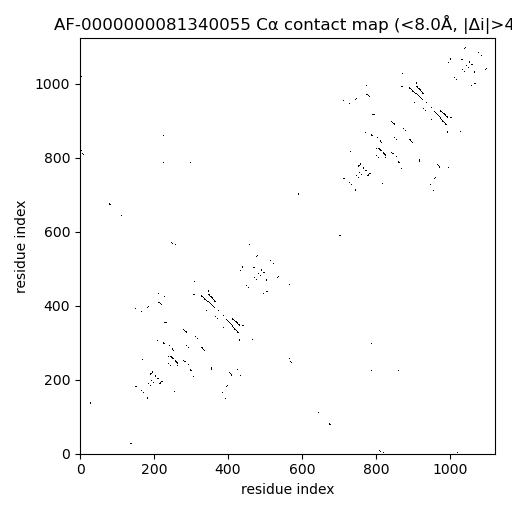.516 1 80.25 381 ARG A CA 1
ATOM 2998 C C . ARG A 1 381 ? 5.707 -38.312 -15.555 1 80.25 381 ARG A C 1
ATOM 3000 O O . ARG A 1 381 ? 5.715 -37.094 -15.734 1 80.25 381 ARG A O 1
ATOM 3007 N N . GLN A 1 382 ? 6.91 -38.844 -15.938 1 61.38 382 GLN A N 1
ATOM 3008 C CA . GLN A 1 382 ? 8.047 -38.375 -16.734 1 61.38 382 GLN A CA 1
ATOM 3009 C C . GLN A 1 382 ? 7.617 -37.969 -18.141 1 61.38 382 GLN A C 1
ATOM 3011 O O . GLN A 1 382 ? 8.391 -37.375 -18.875 1 61.38 382 GLN A O 1
ATOM 3016 N N . ASN A 1 383 ? 6.324 -38.094 -18.516 1 58.81 383 ASN A N 1
ATOM 3017 C CA . ASN A 1 383 ? 6.02 -37.75 -19.891 1 58.81 383 ASN A CA 1
ATOM 3018 C C . ASN A 1 383 ? 5.449 -36.344 -20 1 58.81 383 ASN A C 1
ATOM 3020 O O . ASN A 1 383 ? 4.23 -36.156 -20.047 1 58.81 383 ASN A O 1
ATOM 3024 N N . ARG A 1 384 ? 6.297 -35.25 -20 1 57.94 384 ARG A N 1
ATOM 3025 C CA . ARG A 1 384 ? 5.973 -33.844 -19.859 1 57.94 384 ARG A CA 1
ATOM 3026 C C . ARG A 1 384 ? 5.324 -33.281 -21.141 1 57.94 384 ARG A C 1
ATOM 3028 O O . ARG A 1 384 ? 4.883 -32.125 -21.172 1 57.94 384 ARG A O 1
ATOM 3035 N N . THR A 1 385 ? 5.191 -34.094 -22.078 1 61.88 385 THR A N 1
ATOM 3036 C CA . THR A 1 385 ? 4.672 -33.562 -23.328 1 61.88 385 THR A CA 1
ATOM 3037 C C . THR A 1 385 ? 3.158 -33.75 -23.406 1 61.88 385 THR A C 1
ATOM 3039 O O . THR A 1 385 ? 2.527 -33.344 -24.375 1 61.88 385 THR A O 1
ATOM 3042 N N . GLU A 1 386 ? 2.732 -34.125 -22.297 1 74.75 386 GLU A N 1
ATOM 3043 C CA . GLU A 1 386 ? 1.301 -34.438 -22.297 1 74.75 386 GLU A CA 1
ATOM 3044 C C . GLU A 1 386 ? 0.502 -33.25 -21.75 1 74.75 386 GLU A C 1
ATOM 3046 O O . GLU A 1 386 ? 1.074 -32.312 -21.172 1 74.75 386 GLU A O 1
ATOM 3051 N N . TRP A 1 387 ? -0.699 -33.25 -22.156 1 84.38 387 TRP A N 1
ATOM 3052 C CA . TRP A 1 387 ? -1.675 -32.25 -21.75 1 84.38 387 TRP A CA 1
ATOM 3053 C C . TRP A 1 387 ? -2.488 -32.75 -20.547 1 84.38 387 TRP A C 1
ATOM 3055 O O . TRP A 1 387 ? -3.1 -33.812 -20.594 1 84.38 387 TRP A O 1
ATOM 3065 N N . PHE A 1 388 ? -2.48 -32.062 -19.469 1 87.56 388 PHE A N 1
ATOM 3066 C CA . PHE A 1 388 ? -3.035 -32.5 -18.203 1 87.56 388 PHE A CA 1
ATOM 3067 C C . PHE A 1 388 ? -4.559 -32.438 -18.219 1 87.56 388 PHE A C 1
ATOM 3069 O O . PHE A 1 388 ? -5.23 -33.281 -17.594 1 87.56 388 PHE A O 1
ATOM 3076 N N . PHE A 1 389 ? -5.129 -31.453 -18.781 1 90.88 389 PHE A N 1
ATOM 3077 C CA . PHE A 1 389 ? -6.531 -31.125 -18.578 1 90.88 389 PHE A CA 1
ATOM 3078 C C . PHE A 1 389 ? -7.434 -32.219 -19.109 1 90.88 389 PHE A C 1
ATOM 3080 O O . PHE A 1 389 ? -8.625 -32.281 -18.781 1 90.88 389 PHE A O 1
ATOM 3087 N N . ASP A 1 390 ? -6.941 -33.125 -19.828 1 88.38 390 ASP A N 1
ATOM 3088 C CA . ASP A 1 390 ? -7.738 -34.281 -20.281 1 88.38 390 ASP A CA 1
ATOM 3089 C C . ASP A 1 390 ? -8.117 -35.188 -19.109 1 88.38 390 ASP A C 1
ATOM 3091 O O . ASP A 1 390 ? -9.094 -35.906 -19.172 1 88.38 390 ASP A O 1
ATOM 3095 N N . GLN A 1 391 ? -7.371 -35.094 -18.031 1 87.88 391 GLN A N 1
ATOM 3096 C CA . GLN A 1 391 ? -7.59 -35.938 -16.859 1 87.88 391 GLN A CA 1
ATOM 3097 C C . GLN A 1 391 ? -8.727 -35.406 -16 1 87.88 391 GLN A C 1
ATOM 3099 O O . GLN A 1 391 ? -9.32 -36.125 -15.211 1 87.88 391 GLN A O 1
ATOM 3104 N N . VAL A 1 392 ? -8.961 -34.094 -16.125 1 92.56 392 VAL A N 1
ATOM 3105 C CA . VAL A 1 392 ? -9.977 -33.469 -15.273 1 92.56 392 VAL A CA 1
ATOM 3106 C C . VAL A 1 392 ? -10.922 -32.625 -16.125 1 92.56 392 VAL A C 1
ATOM 3108 O O . VAL A 1 392 ? -11.328 -31.547 -15.727 1 92.56 392 VAL A O 1
ATOM 3111 N N . LEU A 1 393 ? -11.242 -33.031 -17.234 1 91.69 393 LEU A N 1
ATOM 3112 C CA . LEU A 1 393 ? -11.938 -32.281 -18.266 1 91.69 393 LEU A CA 1
ATOM 3113 C C . LEU A 1 393 ? -13.258 -31.734 -17.75 1 91.69 393 LEU A C 1
ATOM 3115 O O . LEU A 1 393 ? -13.664 -30.625 -18.109 1 91.69 393 LEU A O 1
ATOM 3119 N N . GLU A 1 394 ? -13.945 -32.438 -16.922 1 91.81 394 GLU A N 1
ATOM 3120 C CA . GLU A 1 394 ? -15.258 -32.031 -16.422 1 91.81 394 GLU A CA 1
ATOM 3121 C C . GLU A 1 394 ? -15.148 -30.797 -15.539 1 91.81 394 GLU A C 1
ATOM 3123 O O . GLU A 1 394 ? -16.109 -30.031 -15.422 1 91.81 394 GLU A O 1
ATOM 3128 N N . ASP A 1 395 ? -14 -30.656 -14.992 1 95.31 395 ASP A N 1
ATOM 3129 C CA . ASP A 1 395 ? -13.812 -29.547 -14.055 1 95.31 395 ASP A CA 1
ATOM 3130 C C . ASP A 1 395 ? -13.18 -28.344 -14.75 1 95.31 395 ASP A C 1
ATOM 3132 O O . ASP A 1 395 ? -13.062 -27.266 -14.156 1 95.31 395 ASP A O 1
ATOM 3136 N N . VAL A 1 396 ? -12.781 -28.469 -16.016 1 97.25 396 VAL A N 1
ATOM 3137 C CA . VAL A 1 396 ? -12.07 -27.391 -16.703 1 97.25 396 VAL A CA 1
ATOM 3138 C C . VAL A 1 396 ? -13.062 -26.328 -17.188 1 97.25 396 VAL A C 1
ATOM 3140 O O . VAL A 1 396 ? -14.125 -26.672 -17.703 1 97.25 396 VAL A O 1
ATOM 3143 N N . ARG A 1 397 ? -12.75 -25.094 -16.906 1 97.5 397 ARG A N 1
ATOM 3144 C CA . ARG A 1 397 ? -13.516 -23.938 -17.391 1 97.5 397 ARG A CA 1
ATOM 3145 C C . ARG A 1 397 ? -12.672 -23.062 -18.297 1 97.5 397 ARG A C 1
ATOM 3147 O O . ARG A 1 397 ? -11.445 -23.031 -18.188 1 97.5 397 ARG A O 1
ATOM 3154 N N . MET A 1 398 ? -13.367 -22.391 -19.156 1 97.56 398 MET A N 1
ATOM 3155 C CA . MET A 1 398 ? -12.672 -21.516 -20.094 1 97.56 398 MET A CA 1
ATOM 3156 C C . MET A 1 398 ? -13.234 -20.094 -20.016 1 97.56 398 MET A C 1
ATOM 3158 O O . MET A 1 398 ? -14.445 -19.906 -19.938 1 97.56 398 MET A O 1
ATOM 3162 N N . PHE A 1 399 ? -12.352 -19.078 -19.984 1 98 399 PHE A N 1
ATOM 3163 C CA . PHE A 1 399 ? -12.766 -17.688 -20.141 1 98 399 PHE A CA 1
ATOM 3164 C C . PHE A 1 399 ? -11.711 -16.891 -20.891 1 98 399 PHE A C 1
ATOM 3166 O O . PHE A 1 399 ? -10.57 -17.328 -21.016 1 98 399 PHE A O 1
ATOM 3173 N N . GLU A 1 400 ? -12.117 -15.797 -21.422 1 97.94 400 GLU A N 1
ATOM 3174 C CA . GLU A 1 400 ? -11.234 -14.922 -22.188 1 97.94 400 GLU A CA 1
ATOM 3175 C C . GLU A 1 400 ? -10.922 -13.648 -21.406 1 97.94 400 GLU A C 1
ATOM 3177 O O . GLU A 1 400 ? -11.742 -13.164 -20.641 1 97.94 400 GLU A O 1
ATOM 3182 N N . LEU A 1 401 ? -9.727 -13.195 -21.578 1 98.12 401 LEU A N 1
ATOM 3183 C CA . LEU A 1 401 ? -9.289 -11.891 -21.094 1 98.12 401 LEU A CA 1
ATOM 3184 C C . LEU A 1 401 ? -8.953 -10.953 -22.25 1 98.12 401 LEU A C 1
ATOM 3186 O O . LEU A 1 401 ? -8.234 -11.336 -23.172 1 98.12 401 LEU A O 1
ATOM 3190 N N . GLU A 1 402 ? -9.492 -9.773 -22.141 1 97.62 402 GLU A N 1
ATOM 3191 C CA . GLU A 1 402 ? -9.242 -8.758 -23.156 1 97.62 402 GLU A CA 1
ATOM 3192 C C . GLU A 1 402 ? -8.492 -7.562 -22.578 1 97.62 402 GLU A C 1
ATOM 3194 O O . GLU A 1 402 ? -8.328 -7.457 -21.359 1 97.62 402 GLU A O 1
ATOM 3199 N N . ARG A 1 403 ? -8.062 -6.738 -23.531 1 96.38 403 ARG A N 1
ATOM 3200 C CA . ARG A 1 403 ? -7.297 -5.559 -23.141 1 96.38 403 ARG A CA 1
ATOM 3201 C C . ARG A 1 403 ? -8.031 -4.77 -22.062 1 96.38 403 ARG A C 1
ATOM 3203 O O . ARG A 1 403 ? -9.234 -4.531 -22.172 1 96.38 403 ARG A O 1
ATOM 3210 N N . GLY A 1 404 ? -7.266 -4.438 -21.031 1 95.62 404 GLY A N 1
ATOM 3211 C CA . GLY A 1 404 ? -7.82 -3.594 -19.984 1 95.62 404 GLY A CA 1
ATOM 3212 C C . GLY A 1 404 ? -8.383 -4.379 -18.812 1 95.62 404 GLY A C 1
ATOM 3213 O O . GLY A 1 404 ? -8.602 -3.83 -17.734 1 95.62 404 GLY A O 1
ATOM 3214 N N . MET A 1 405 ? -8.641 -5.645 -19.016 1 97.75 405 MET A N 1
ATOM 3215 C CA . MET A 1 405 ? -9.195 -6.477 -17.969 1 97.75 405 MET A CA 1
ATOM 3216 C C . MET A 1 405 ? -8.102 -6.945 -17 1 97.75 405 MET A C 1
ATOM 3218 O O . MET A 1 405 ? -6.941 -7.082 -17.406 1 97.75 405 MET A O 1
ATOM 3222 N N . THR A 1 406 ? -8.492 -7.09 -15.766 1 98.5 406 THR A N 1
ATOM 3223 C CA . THR A 1 406 ? -7.594 -7.609 -14.742 1 98.5 406 THR A CA 1
ATOM 3224 C C . THR A 1 406 ? -8.141 -8.898 -14.141 1 98.5 406 THR A C 1
ATOM 3226 O O . THR A 1 406 ? -9.281 -8.93 -13.672 1 98.5 406 THR A O 1
ATOM 3229 N N . LEU A 1 407 ? -7.355 -9.891 -14.219 1 98.69 407 LEU A N 1
ATOM 3230 C CA . LEU A 1 407 ? -7.668 -11.164 -13.586 1 98.69 407 LEU A CA 1
ATOM 3231 C C . LEU A 1 407 ? -7.098 -11.234 -12.172 1 98.69 407 LEU A C 1
ATOM 3233 O O . LEU A 1 407 ? -5.914 -10.969 -11.969 1 98.69 407 LEU A O 1
ATOM 3237 N N . MET A 1 408 ? -7.926 -11.492 -11.203 1 98.31 408 MET A N 1
ATOM 3238 C CA . MET A 1 408 ? -7.543 -11.836 -9.836 1 98.31 408 MET A CA 1
ATOM 3239 C C . MET A 1 408 ? -7.836 -13.305 -9.539 1 98.31 408 MET A C 1
ATOM 3241 O O . MET A 1 408 ? -9 -13.703 -9.422 1 98.31 408 MET A O 1
ATOM 3245 N N . MET A 1 409 ? -6.812 -14.07 -9.383 1 98.25 409 MET A N 1
ATOM 3246 C CA . MET A 1 409 ? -6.996 -15.516 -9.234 1 98.25 409 MET A CA 1
ATOM 3247 C C . MET A 1 409 ? -6.391 -16 -7.926 1 98.25 409 MET A C 1
ATOM 3249 O O . MET A 1 409 ? -5.184 -15.891 -7.715 1 98.25 409 MET A O 1
ATOM 3253 N N . PRO A 1 410 ? -7.215 -16.562 -7.059 1 97.19 410 PRO A N 1
ATOM 3254 C CA . PRO A 1 410 ? -6.676 -17.109 -5.812 1 97.19 410 PRO A CA 1
ATOM 3255 C C . PRO A 1 410 ? -5.75 -18.312 -6.039 1 97.19 410 PRO A C 1
ATOM 3257 O O . PRO A 1 410 ? -5.793 -18.938 -7.098 1 97.19 410 PRO A O 1
ATOM 3260 N N . GLY A 1 411 ? -5.047 -18.594 -5.012 1 96.75 411 GLY A N 1
ATOM 3261 C CA . GLY A 1 411 ? -4.016 -19.625 -5.098 1 96.75 411 GLY A CA 1
ATOM 3262 C C . GLY A 1 411 ? -4.57 -21.016 -5.34 1 96.75 411 GLY A C 1
ATOM 3263 O O . GLY A 1 411 ? -5.656 -21.344 -4.859 1 96.75 411 GLY A O 1
ATOM 3264 N N . GLY A 1 412 ? -3.748 -21.797 -6.121 1 96.81 412 GLY A N 1
ATOM 3265 C CA . GLY A 1 412 ? -3.998 -23.219 -6.238 1 96.81 412 GLY A CA 1
ATOM 3266 C C . GLY A 1 412 ? -4.723 -23.594 -7.516 1 96.81 412 GLY A C 1
ATOM 3267 O O . GLY A 1 412 ? -4.766 -24.766 -7.887 1 96.81 412 GLY A O 1
ATOM 3268 N N . TRP A 1 413 ? -5.293 -22.625 -8.18 1 98 413 TRP A N 1
ATOM 3269 C CA . TRP A 1 413 ? -5.984 -22.953 -9.43 1 98 413 TRP A CA 1
ATOM 3270 C C . TRP A 1 413 ? -5.004 -23.453 -10.484 1 98 413 TRP A C 1
ATOM 3272 O O . TRP A 1 413 ? -3.988 -22.812 -10.75 1 98 413 TRP A O 1
ATOM 3282 N N . ILE A 1 414 ? -5.297 -24.625 -11.008 1 97.62 414 ILE A N 1
ATOM 3283 C CA . ILE A 1 414 ? -4.539 -25.125 -12.148 1 97.62 414 ILE A CA 1
ATOM 3284 C C . ILE A 1 414 ? -4.992 -24.406 -13.422 1 97.62 414 ILE A C 1
ATOM 3286 O O . ILE A 1 414 ? -6.191 -24.234 -13.648 1 97.62 414 ILE A O 1
ATOM 3290 N N . HIS A 1 415 ? -4.035 -23.953 -14.188 1 98 415 HIS A N 1
ATOM 3291 C CA . HIS A 1 415 ? -4.488 -23.203 -15.344 1 98 415 HIS A CA 1
ATOM 3292 C C . HIS A 1 415 ? -3.496 -23.312 -16.5 1 98 415 HIS A C 1
ATOM 3294 O O . HIS A 1 415 ? -2.342 -23.688 -16.297 1 98 415 HIS A O 1
ATOM 3300 N N . SER A 1 416 ? -3.941 -23.125 -17.672 1 96.5 416 SER A N 1
ATOM 3301 C CA . SER A 1 416 ? -3.178 -22.938 -18.906 1 96.5 416 SER A CA 1
ATOM 3302 C C . SER A 1 416 ? -3.637 -21.688 -19.656 1 96.5 416 SER A C 1
ATOM 3304 O O . SER A 1 416 ? -4.746 -21.203 -19.438 1 96.5 416 SER A O 1
ATOM 3306 N N . VAL A 1 417 ? -2.742 -21.141 -20.438 1 97.5 417 VAL A N 1
ATOM 3307 C CA . VAL A 1 417 ? -3.045 -19.859 -21.062 1 97.5 417 VAL A CA 1
ATOM 3308 C C . VAL A 1 417 ? -2.727 -19.938 -22.562 1 97.5 417 VAL A C 1
ATOM 3310 O O . VAL A 1 417 ? -1.636 -20.359 -22.953 1 97.5 417 VAL A O 1
ATOM 3313 N N . PHE A 1 418 ? -3.67 -19.578 -23.344 1 97.56 418 PHE A N 1
ATOM 3314 C CA . PHE A 1 418 ? -3.498 -19.469 -24.781 1 97.56 418 PHE A CA 1
ATOM 3315 C C . PHE A 1 418 ? -3.592 -18.016 -25.234 1 97.56 418 PHE A C 1
ATOM 3317 O O . PHE A 1 418 ? -4.512 -17.297 -24.844 1 97.56 418 PHE A O 1
ATOM 3324 N N . THR A 1 419 ? -2.65 -17.578 -26.062 1 97.81 419 THR A N 1
ATOM 3325 C CA . THR A 1 419 ? -2.592 -16.188 -26.516 1 97.81 419 THR A CA 1
ATOM 3326 C C . THR A 1 419 ? -3.238 -16.047 -27.891 1 97.81 419 THR A C 1
ATOM 3328 O O . THR A 1 419 ? -2.703 -16.531 -28.891 1 97.81 419 THR A O 1
ATOM 3331 N N . LEU A 1 420 ? -4.27 -15.32 -27.953 1 97.12 420 LEU A N 1
ATOM 3332 C CA . LEU A 1 420 ? -5.023 -15.156 -29.203 1 97.12 420 LEU A CA 1
ATOM 3333 C C . LEU A 1 420 ? -4.438 -14.031 -30.047 1 97.12 420 LEU A C 1
ATOM 3335 O O . LEU A 1 420 ? -4.516 -14.07 -31.281 1 97.12 420 LEU A O 1
ATOM 3339 N N . GLU A 1 421 ? -3.934 -13.023 -29.375 1 96.88 421 GLU A N 1
ATOM 3340 C CA . GLU A 1 421 ? -3.271 -11.875 -29.984 1 96.88 421 GLU A CA 1
ATOM 3341 C C . GLU A 1 421 ? -1.981 -11.523 -29.25 1 96.88 421 GLU A C 1
ATOM 3343 O O . GLU A 1 421 ? -1.842 -11.82 -28.047 1 96.88 421 GLU A O 1
ATOM 3348 N N . ASP A 1 422 ? -0.99 -10.938 -30.078 1 97.06 422 ASP A N 1
ATOM 3349 C CA . ASP A 1 422 ? 0.195 -10.461 -29.375 1 97.06 422 ASP A CA 1
ATOM 3350 C C . ASP A 1 422 ? -0.193 -9.664 -28.125 1 97.06 422 ASP A C 1
ATOM 3352 O O . ASP A 1 422 ? -1.04 -8.773 -28.203 1 97.06 422 ASP A O 1
ATOM 3356 N N . SER A 1 423 ? 0.45 -10.062 -27.031 1 97.12 423 SER A N 1
ATOM 3357 C CA . SER A 1 423 ? -0.05 -9.523 -25.766 1 97.12 423 SER A CA 1
ATOM 3358 C C . SER A 1 423 ? 1.095 -9.07 -24.875 1 97.12 423 SER A C 1
ATOM 3360 O O . SER A 1 423 ? 2.18 -9.648 -24.891 1 97.12 423 SER A O 1
ATOM 3362 N N . ILE A 1 424 ? 0.846 -8 -24.125 1 97.19 424 ILE A N 1
ATOM 3363 C CA . ILE A 1 424 ? 1.66 -7.555 -23 1 97.19 424 ILE A CA 1
ATOM 3364 C C . ILE A 1 424 ? 0.824 -7.566 -21.719 1 97.19 424 ILE A C 1
ATOM 3366 O O . ILE A 1 424 ? -0.288 -7.035 -21.703 1 97.19 424 ILE A O 1
ATOM 3370 N N . VAL A 1 425 ? 1.353 -8.188 -20.719 1 97.62 425 VAL A N 1
ATOM 3371 C CA . VAL A 1 425 ? 0.625 -8.359 -19.469 1 97.62 425 VAL A CA 1
ATOM 3372 C C . VAL A 1 425 ? 1.475 -7.859 -18.297 1 97.62 425 VAL A C 1
ATOM 3374 O O . VAL A 1 425 ? 2.689 -8.078 -18.266 1 97.62 425 VAL A O 1
ATOM 3377 N N . PHE A 1 426 ? 0.87 -7.086 -17.406 1 97.5 426 PHE A N 1
ATOM 3378 C CA . PHE A 1 426 ? 1.446 -6.797 -16.094 1 97.5 426 PHE A CA 1
ATOM 3379 C C . PHE A 1 426 ? 0.835 -7.691 -15.031 1 97.5 426 PHE A C 1
ATOM 3381 O O . PHE A 1 426 ? -0.377 -7.66 -14.805 1 97.5 426 PHE A O 1
ATOM 3388 N N . GLY A 1 427 ? 1.67 -8.469 -14.422 1 97.94 427 GLY A N 1
ATOM 3389 C CA . GLY A 1 427 ? 1.157 -9.406 -13.438 1 97.94 427 GLY A CA 1
ATOM 3390 C C . GLY A 1 427 ? 2.18 -9.781 -12.375 1 97.94 427 GLY A C 1
ATOM 3391 O O . GLY A 1 427 ? 3.275 -9.219 -12.336 1 97.94 427 GLY A O 1
ATOM 3392 N N . GLY A 1 428 ? 1.729 -10.664 -11.477 1 97.81 428 GLY A N 1
ATOM 3393 C CA . GLY A 1 428 ? 2.611 -11.117 -10.414 1 97.81 428 GLY A CA 1
ATOM 3394 C C . GLY A 1 428 ? 1.948 -12.102 -9.469 1 97.81 428 GLY A C 1
ATOM 3395 O O . GLY A 1 428 ? 0.789 -12.469 -9.656 1 97.81 428 GLY A O 1
ATOM 3396 N N . ASN A 1 429 ? 2.73 -12.578 -8.578 1 98.12 429 ASN A N 1
ATOM 3397 C CA . ASN A 1 429 ? 2.324 -13.586 -7.598 1 98.12 429 ASN A CA 1
ATOM 3398 C C . ASN A 1 429 ? 2.514 -13.086 -6.168 1 98.12 429 ASN A C 1
ATOM 3400 O O . ASN A 1 429 ? 3.395 -12.266 -5.902 1 98.12 429 ASN A O 1
ATOM 3404 N N . TYR A 1 430 ? 1.643 -13.531 -5.285 1 97.94 430 TYR A N 1
ATOM 3405 C CA . TYR A 1 430 ? 1.807 -13.148 -3.889 1 97.94 430 TYR A CA 1
ATOM 3406 C C . TYR A 1 430 ? 1.178 -14.18 -2.961 1 97.94 430 TYR A C 1
ATOM 3408 O O . TYR A 1 430 ? 0.276 -14.922 -3.363 1 97.94 430 TYR A O 1
ATOM 3416 N N . LEU A 1 431 ? 1.737 -14.273 -1.769 1 98.25 431 LEU A N 1
ATOM 3417 C CA . LEU A 1 431 ? 1.183 -15.086 -0.695 1 98.25 431 LEU A CA 1
ATOM 3418 C C . LEU A 1 431 ? 0.244 -14.266 0.184 1 98.25 431 LEU A C 1
ATOM 3420 O O . LEU A 1 431 ? 0.472 -13.078 0.399 1 98.25 431 LEU A O 1
ATOM 3424 N N . SER A 1 432 ? -0.782 -14.867 0.633 1 97.69 432 SER A N 1
ATOM 3425 C CA . SER A 1 432 ? -1.718 -14.195 1.527 1 97.69 432 SER A CA 1
ATOM 3426 C C . SER A 1 432 ? -2.18 -15.125 2.646 1 97.69 432 SER A C 1
ATOM 3428 O O . SER A 1 432 ? -2.195 -16.344 2.48 1 97.69 432 SER A O 1
ATOM 3430 N N . LEU A 1 433 ? -2.568 -14.602 3.758 1 96.75 433 LEU A N 1
ATOM 3431 C CA . LEU A 1 433 ? -2.93 -15.383 4.934 1 96.75 433 LEU A CA 1
ATOM 3432 C C . LEU A 1 433 ? -4.238 -16.141 4.707 1 96.75 433 LEU A C 1
ATOM 3434 O O . LEU A 1 433 ? -4.422 -17.234 5.223 1 96.75 433 LEU A O 1
ATOM 3438 N N . ASN A 1 434 ? -5.145 -15.547 3.961 1 95.19 434 ASN A N 1
ATOM 3439 C CA . ASN A 1 434 ? -6.449 -16.172 3.77 1 95.19 434 ASN A CA 1
ATOM 3440 C C . ASN A 1 434 ? -6.352 -17.422 2.912 1 95.19 434 ASN A C 1
ATOM 3442 O O . ASN A 1 434 ? -7.289 -18.219 2.867 1 95.19 434 ASN A O 1
ATOM 3446 N N . LYS A 1 435 ? -5.219 -17.578 2.238 1 96.38 435 LYS A N 1
ATOM 3447 C CA . LYS A 1 435 ? -5.027 -18.75 1.401 1 96.38 435 LYS A CA 1
ATOM 3448 C C . LYS A 1 435 ? -3.855 -19.594 1.897 1 96.38 435 LYS A C 1
ATOM 3450 O O . LYS A 1 435 ? -3.303 -20.406 1.147 1 96.38 435 LYS A O 1
ATOM 3455 N N . ILE A 1 436 ? -3.518 -19.5 3.082 1 96.69 436 ILE A N 1
ATOM 3456 C CA . ILE A 1 436 ? -2.314 -20.125 3.633 1 96.69 436 ILE A CA 1
ATOM 3457 C C . ILE A 1 436 ? -2.416 -21.641 3.521 1 96.69 436 ILE A C 1
ATOM 3459 O O . ILE A 1 436 ? -1.411 -22.312 3.299 1 96.69 436 ILE A O 1
ATOM 3463 N N . ASN A 1 437 ? -3.611 -22.188 3.711 1 95.06 437 ASN A N 1
ATOM 3464 C CA . ASN A 1 437 ? -3.791 -23.625 3.592 1 95.06 437 ASN A CA 1
ATOM 3465 C C . ASN A 1 437 ? -3.41 -24.125 2.201 1 95.06 437 ASN A C 1
ATOM 3467 O O . ASN A 1 437 ? -2.738 -25.156 2.064 1 95.06 437 ASN A O 1
ATOM 3471 N N . ILE A 1 438 ? -3.818 -23.406 1.218 1 96.69 438 ILE A N 1
ATOM 3472 C CA . ILE A 1 438 ? -3.516 -23.781 -0.16 1 96.69 438 ILE A CA 1
ATOM 3473 C C . ILE A 1 438 ? -2.025 -23.578 -0.433 1 96.69 438 ILE A C 1
ATOM 3475 O O . ILE A 1 438 ? -1.4 -24.375 -1.125 1 96.69 438 ILE A O 1
ATOM 3479 N N . HIS A 1 439 ? -1.44 -22.469 0.075 1 97.88 439 HIS A N 1
ATOM 3480 C CA . HIS A 1 439 ? -0.013 -22.219 -0.092 1 97.88 439 HIS A CA 1
ATOM 3481 C C . HIS A 1 439 ? 0.814 -23.391 0.436 1 97.88 439 HIS A C 1
ATOM 3483 O O . HIS A 1 439 ? 1.697 -23.891 -0.261 1 97.88 439 HIS A O 1
ATOM 3489 N N . LEU A 1 440 ? 0.476 -23.828 1.598 1 97 440 LEU A N 1
ATOM 3490 C CA . LEU A 1 440 ? 1.236 -24.891 2.258 1 97 440 LEU A CA 1
ATOM 3491 C C . LEU A 1 440 ? 0.999 -26.234 1.581 1 97 440 LEU A C 1
ATOM 3493 O O . LEU A 1 440 ? 1.928 -27.031 1.431 1 97 440 LEU A O 1
ATOM 3497 N N . ARG A 1 441 ? -0.22 -26.469 1.173 1 95.81 441 ARG A N 1
ATOM 3498 C CA . ARG A 1 441 ? -0.55 -27.719 0.499 1 95.81 441 ARG A CA 1
ATOM 3499 C C . ARG A 1 441 ? 0.216 -27.859 -0.813 1 95.81 441 ARG A C 1
ATOM 3501 O O . ARG A 1 441 ? 0.773 -28.906 -1.107 1 95.81 441 ARG A O 1
ATOM 3508 N N . ILE A 1 442 ? 0.201 -26.812 -1.56 1 97.12 442 ILE A N 1
ATOM 3509 C CA . ILE A 1 442 ? 0.902 -26.844 -2.838 1 97.12 442 ILE A CA 1
ATOM 3510 C C . ILE A 1 442 ? 2.406 -26.969 -2.602 1 97.12 442 ILE A C 1
ATOM 3512 O O . ILE A 1 442 ? 3.102 -27.672 -3.334 1 97.12 442 ILE A O 1
ATOM 3516 N N . HIS A 1 443 ? 2.867 -26.281 -1.613 1 94.94 443 HIS A N 1
ATOM 3517 C CA . HIS A 1 443 ? 4.281 -26.391 -1.279 1 94.94 443 HIS A CA 1
ATOM 3518 C C . HIS A 1 443 ? 4.641 -27.828 -0.901 1 94.94 443 HIS A C 1
ATOM 3520 O O . HIS A 1 443 ? 5.73 -28.312 -1.228 1 94.94 443 HIS A O 1
ATOM 3526 N N . GLU A 1 444 ? 3.787 -28.484 -0.213 1 94.06 444 GLU A N 1
ATOM 3527 C CA . GLU A 1 444 ? 3.986 -29.891 0.122 1 94.06 444 GLU A CA 1
ATOM 3528 C C . GLU A 1 444 ? 4.113 -30.734 -1.137 1 94.06 444 GLU A C 1
ATOM 3530 O O . GLU A 1 444 ? 4.98 -31.609 -1.219 1 94.06 444 GLU A O 1
ATOM 3535 N N . ILE A 1 445 ? 3.25 -30.5 -2.057 1 94.44 445 ILE A N 1
ATOM 3536 C CA . ILE A 1 445 ? 3.312 -31.203 -3.332 1 94.44 445 ILE A CA 1
ATOM 3537 C C . ILE A 1 445 ? 4.645 -30.906 -4.02 1 94.44 445 ILE A C 1
ATOM 3539 O O . ILE A 1 445 ? 5.301 -31.812 -4.531 1 94.44 445 ILE A O 1
ATOM 3543 N N . GLU A 1 446 ? 5.035 -29.672 -4.016 1 94.88 446 GLU A N 1
ATOM 3544 C CA . GLU A 1 446 ? 6.297 -29.266 -4.633 1 94.88 446 GLU A CA 1
ATOM 3545 C C . GLU A 1 446 ? 7.48 -29.969 -3.969 1 94.88 446 GLU A C 1
ATOM 3547 O O . GLU A 1 446 ? 8.422 -30.391 -4.648 1 94.88 446 GLU A O 1
ATOM 3552 N N . GLU A 1 447 ? 7.445 -30.078 -2.705 1 91.25 447 GLU A N 1
ATOM 3553 C CA . GLU A 1 447 ? 8.516 -30.75 -1.977 1 91.25 447 GLU A CA 1
ATOM 3554 C C . GLU A 1 447 ? 8.633 -32.219 -2.393 1 91.25 447 GLU A C 1
ATOM 3556 O O . GLU A 1 447 ? 9.742 -32.75 -2.496 1 91.25 447 GLU A O 1
ATOM 3561 N N . GLU A 1 448 ? 7.531 -32.812 -2.566 1 91.62 448 GLU A N 1
ATOM 3562 C CA . GLU A 1 448 ? 7.535 -34.188 -3.041 1 91.62 448 GLU A CA 1
ATOM 3563 C C . GLU A 1 448 ? 8.156 -34.312 -4.43 1 91.62 448 GLU A C 1
ATOM 3565 O O . GLU A 1 448 ? 8.93 -35.219 -4.703 1 91.62 448 GLU A O 1
ATOM 3570 N N . LEU A 1 449 ? 7.797 -33.406 -5.246 1 92.44 449 LEU A N 1
ATOM 3571 C CA . LEU A 1 449 ? 8.344 -33.375 -6.602 1 92.44 449 LEU A CA 1
ATOM 3572 C C . LEU A 1 449 ? 9.844 -33.156 -6.578 1 92.44 449 LEU A C 1
ATOM 3574 O O . LEU A 1 449 ? 10.578 -33.688 -7.418 1 92.44 449 LEU A O 1
ATOM 3578 N N . ILE A 1 450 ? 10.266 -32.312 -5.684 1 90.56 450 ILE A N 1
ATOM 3579 C CA . ILE A 1 450 ? 11.695 -32.062 -5.539 1 90.56 450 ILE A CA 1
ATOM 3580 C C . ILE A 1 450 ? 12.414 -33.312 -5.078 1 90.56 450 ILE A C 1
ATOM 3582 O O . ILE A 1 450 ? 13.477 -33.656 -5.609 1 90.56 450 ILE A O 1
ATOM 3586 N N . GLN A 1 451 ? 11.883 -34 -4.137 1 89.56 451 GLN A N 1
ATOM 3587 C CA . GLN A 1 451 ? 12.477 -35.219 -3.607 1 89.56 451 GLN A CA 1
ATOM 3588 C C . GLN A 1 451 ? 12.609 -36.281 -4.695 1 89.56 451 GLN A C 1
ATOM 3590 O O . GLN A 1 451 ? 13.578 -37.031 -4.703 1 89.56 451 GLN A O 1
ATOM 3595 N N . LYS A 1 452 ? 11.711 -36.219 -5.594 1 91.88 452 LYS A N 1
ATOM 3596 C CA . LYS A 1 452 ? 11.719 -37.188 -6.688 1 91.88 452 LYS A CA 1
ATOM 3597 C C . LYS A 1 452 ? 12.492 -36.656 -7.887 1 91.88 452 LYS A C 1
ATOM 3599 O O . LYS A 1 452 ? 12.484 -37.25 -8.961 1 91.88 452 LYS A O 1
ATOM 3604 N N . GLN A 1 453 ? 13.039 -35.469 -7.75 1 90.31 453 GLN A N 1
ATOM 3605 C CA . GLN A 1 453 ? 13.922 -34.844 -8.734 1 90.31 453 GLN A CA 1
ATOM 3606 C C . GLN A 1 453 ? 13.164 -34.5 -10.016 1 90.31 453 GLN A C 1
ATOM 3608 O O . GLN A 1 453 ? 13.711 -34.594 -11.109 1 90.31 453 GLN A O 1
ATOM 3613 N N . VAL A 1 454 ? 11.922 -34.25 -9.852 1 87.38 454 VAL A N 1
ATOM 3614 C CA . VAL A 1 454 ? 11.094 -33.844 -10.977 1 87.38 454 VAL A CA 1
ATOM 3615 C C . VAL A 1 454 ? 11.273 -32.375 -11.25 1 87.38 454 VAL A C 1
ATOM 3617 O O . VAL A 1 454 ? 11.297 -31.922 -12.406 1 87.38 454 VAL A O 1
ATOM 3620 N N . ILE A 1 455 ? 11.383 -31.609 -10.195 1 88.5 455 ILE A N 1
ATOM 3621 C CA . ILE A 1 455 ? 11.617 -30.172 -10.328 1 88.5 455 ILE A CA 1
ATOM 3622 C C . ILE A 1 455 ? 12.758 -29.75 -9.398 1 88.5 455 ILE A C 1
ATOM 3624 O O . ILE A 1 455 ? 13.102 -30.469 -8.469 1 88.5 455 ILE A O 1
ATOM 3628 N N . ASP A 1 456 ? 13.305 -28.578 -9.789 1 89.56 456 ASP A N 1
ATOM 3629 C CA . ASP A 1 456 ? 14.328 -27.969 -8.953 1 89.56 456 ASP A CA 1
ATOM 3630 C C . ASP A 1 456 ? 13.719 -26.969 -7.973 1 89.56 456 ASP A C 1
ATOM 3632 O O . ASP A 1 456 ? 12.695 -26.359 -8.266 1 89.56 456 ASP A O 1
ATOM 3636 N N . TYR A 1 457 ? 14.406 -26.812 -6.871 1 87.75 457 TYR A N 1
ATOM 3637 C CA . TYR A 1 457 ? 13.945 -25.875 -5.848 1 87.75 457 TYR A CA 1
ATOM 3638 C C . TYR A 1 457 ? 13.852 -24.469 -6.398 1 87.75 457 TYR A C 1
ATOM 3640 O O . TYR A 1 457 ? 13.016 -23.672 -5.953 1 87.75 457 TYR A O 1
ATOM 3648 N N . SER A 1 458 ? 14.664 -24.156 -7.344 1 86.56 458 SER A N 1
ATOM 3649 C CA . SER A 1 458 ? 14.695 -22.812 -7.914 1 86.56 458 SER A CA 1
ATOM 3650 C C . SER A 1 458 ? 13.391 -22.484 -8.633 1 86.56 458 SER A C 1
ATOM 3652 O O . SER A 1 458 ? 13.117 -21.328 -8.922 1 86.56 458 SER A O 1
ATOM 3654 N N . LEU A 1 459 ? 12.539 -23.484 -8.852 1 89.44 459 LEU A N 1
ATOM 3655 C CA . LEU A 1 459 ? 11.281 -23.281 -9.555 1 89.44 459 LEU A CA 1
ATOM 3656 C C . LEU A 1 459 ? 10.133 -23.078 -8.562 1 89.44 459 LEU A C 1
ATOM 3658 O O . LEU A 1 459 ? 8.984 -22.906 -8.969 1 89.44 459 LEU A O 1
ATOM 3662 N N . THR A 1 460 ? 10.469 -23.125 -7.309 1 94 460 THR A N 1
ATOM 3663 C CA . THR A 1 460 ? 9.477 -22.875 -6.273 1 94 460 THR A CA 1
ATOM 3664 C C . THR A 1 460 ? 9.516 -21.422 -5.824 1 94 460 THR A C 1
ATOM 3666 O O . THR A 1 460 ? 10.375 -20.641 -6.266 1 94 460 THR A O 1
ATOM 3669 N N . PHE A 1 461 ? 8.508 -21.062 -5.047 1 96.44 461 PHE A N 1
ATOM 3670 C CA . PHE A 1 461 ? 8.445 -19.703 -4.531 1 96.44 461 PHE A CA 1
ATOM 3671 C C . PHE A 1 461 ? 9.688 -19.375 -3.701 1 96.44 461 PHE A C 1
ATOM 3673 O O . PHE A 1 461 ? 9.984 -20.078 -2.734 1 96.44 461 PHE A O 1
ATOM 3680 N N . PRO A 1 462 ? 10.383 -18.25 -4.039 1 94.75 462 PRO A N 1
ATOM 3681 C CA . PRO A 1 462 ? 11.625 -17.922 -3.34 1 94.75 462 PRO A CA 1
ATOM 3682 C C . PRO A 1 462 ? 11.422 -17.703 -1.843 1 94.75 462 PRO A C 1
ATOM 3684 O O . PRO A 1 462 ? 10.602 -16.875 -1.446 1 94.75 462 PRO A O 1
ATOM 3687 N N . ASN A 1 463 ? 12.188 -18.484 -1.08 1 94.25 463 ASN A N 1
ATOM 3688 C CA . ASN A 1 463 ? 12.203 -18.344 0.371 1 94.25 463 ASN A CA 1
ATOM 3689 C C . ASN A 1 463 ? 10.836 -18.609 0.977 1 94.25 463 ASN A C 1
ATOM 3691 O O . ASN A 1 463 ? 10.43 -17.938 1.93 1 94.25 463 ASN A O 1
ATOM 3695 N N . PHE A 1 464 ? 10.141 -19.5 0.379 1 96.44 464 PHE A N 1
ATOM 3696 C CA . PHE A 1 464 ? 8.789 -19.828 0.813 1 96.44 464 PHE A CA 1
ATOM 3697 C C . PHE A 1 464 ? 8.758 -20.156 2.301 1 96.44 464 PHE A C 1
ATOM 3699 O O . PHE A 1 464 ? 7.98 -19.562 3.057 1 96.44 464 PHE A O 1
ATOM 3706 N N . GLU A 1 465 ? 9.578 -21.094 2.814 1 95.19 465 GLU A N 1
ATOM 3707 C CA . GLU A 1 465 ? 9.586 -21.547 4.203 1 95.19 465 GLU A CA 1
ATOM 3708 C C . GLU A 1 465 ? 9.93 -20.406 5.152 1 95.19 465 GLU A C 1
ATOM 3710 O O . GLU A 1 465 ? 9.273 -20.234 6.18 1 95.19 465 GLU A O 1
ATOM 3715 N N . LEU A 1 466 ? 10.914 -19.688 4.773 1 94.94 466 LEU A N 1
ATOM 3716 C CA . LEU A 1 466 ? 11.344 -18.578 5.613 1 94.94 466 LEU A CA 1
ATOM 3717 C C . LEU A 1 466 ? 10.227 -17.562 5.781 1 94.94 466 LEU A C 1
ATOM 3719 O O . LEU A 1 466 ? 10.031 -17.016 6.875 1 94.94 466 LEU A O 1
ATOM 3723 N N . ILE A 1 467 ? 9.547 -17.234 4.742 1 96.88 467 ILE A N 1
ATOM 3724 C CA . ILE A 1 467 ? 8.469 -16.25 4.781 1 96.88 467 ILE A CA 1
ATOM 3725 C C . ILE A 1 467 ? 7.367 -16.734 5.727 1 96.88 467 ILE A C 1
ATOM 3727 O O . ILE A 1 467 ? 6.832 -15.953 6.516 1 96.88 467 ILE A O 1
ATOM 3731 N N . GLN A 1 468 ? 7.035 -18.047 5.664 1 97.25 468 GLN A N 1
ATOM 3732 C CA . GLN A 1 468 ? 6.051 -18.594 6.602 1 97.25 468 GLN A CA 1
ATOM 3733 C C . GLN A 1 468 ? 6.504 -18.391 8.047 1 97.25 468 GLN A C 1
ATOM 3735 O O . GLN A 1 468 ? 5.715 -17.984 8.898 1 97.25 468 GLN A O 1
ATOM 3740 N N . LEU A 1 469 ? 7.742 -18.719 8.289 1 96.56 469 LEU A N 1
ATOM 3741 C CA . LEU A 1 469 ? 8.289 -18.656 9.641 1 96.56 469 LEU A CA 1
ATOM 3742 C C . LEU A 1 469 ? 8.344 -17.219 10.141 1 96.56 469 LEU A C 1
ATOM 3744 O O . LEU A 1 469 ? 8.031 -16.953 11.297 1 96.56 469 LEU A O 1
ATOM 3748 N N . ARG A 1 470 ? 8.672 -16.312 9.305 1 96.12 470 ARG A N 1
ATOM 3749 C CA . ARG A 1 470 ? 8.781 -14.906 9.703 1 96.12 470 ARG A CA 1
ATOM 3750 C C . ARG A 1 470 ? 7.402 -14.289 9.922 1 96.12 470 ARG A C 1
ATOM 3752 O O . ARG A 1 470 ? 7.223 -13.461 10.812 1 96.12 470 ARG A O 1
ATOM 3759 N N . VAL A 1 471 ? 6.461 -14.633 9.078 1 97.81 471 VAL A N 1
ATOM 3760 C CA . VAL A 1 471 ? 5.098 -14.148 9.281 1 97.81 471 VAL A CA 1
ATOM 3761 C C . VAL A 1 471 ? 4.574 -14.633 10.633 1 97.81 471 VAL A C 1
ATOM 3763 O O . VAL A 1 471 ? 3.906 -13.891 11.352 1 97.81 471 VAL A O 1
ATOM 3766 N N . LEU A 1 472 ? 4.832 -15.922 10.93 1 97.88 472 LEU A N 1
ATOM 3767 C CA . LEU A 1 472 ? 4.43 -16.453 12.227 1 97.88 472 LEU A CA 1
ATOM 3768 C C . LEU A 1 472 ? 5.07 -15.648 13.359 1 97.88 472 LEU A C 1
ATOM 3770 O O . LEU A 1 472 ? 4.387 -15.242 14.305 1 97.88 472 LEU A O 1
ATOM 3774 N N . LYS A 1 473 ? 6.344 -15.43 13.25 1 96.38 473 LYS A N 1
ATOM 3775 C CA . LYS A 1 473 ? 7.137 -14.836 14.328 1 96.38 473 LYS A CA 1
ATOM 3776 C C . LYS A 1 473 ? 6.777 -13.367 14.531 1 96.38 473 LYS A C 1
ATOM 3778 O O . LYS A 1 473 ? 6.629 -12.906 15.664 1 96.38 473 LYS A O 1
ATOM 3783 N N . TRP A 1 474 ? 6.621 -12.641 13.445 1 96.06 474 TRP A N 1
ATOM 3784 C CA . TRP A 1 474 ? 6.625 -11.188 13.57 1 96.06 474 TRP A CA 1
ATOM 3785 C C . TRP A 1 474 ? 5.215 -10.625 13.406 1 96.06 474 TRP A C 1
ATOM 3787 O O . TRP A 1 474 ? 4.965 -9.469 13.734 1 96.06 474 TRP A O 1
ATOM 3797 N N . ILE A 1 475 ? 4.297 -11.367 12.922 1 96.38 475 ILE A N 1
ATOM 3798 C CA . ILE A 1 475 ? 2.961 -10.828 12.68 1 96.38 475 ILE A CA 1
ATOM 3799 C C . ILE A 1 475 ? 1.931 -11.617 13.477 1 96.38 475 ILE A C 1
ATOM 3801 O O . ILE A 1 475 ? 1.216 -11.062 14.312 1 96.38 475 ILE A O 1
ATOM 3805 N N . LEU A 1 476 ? 1.912 -12.938 13.352 1 97.56 476 LEU A N 1
ATOM 3806 C CA . LEU A 1 476 ? 0.826 -13.742 13.891 1 97.56 476 LEU A CA 1
ATOM 3807 C C . LEU A 1 476 ? 1.001 -13.945 15.398 1 97.56 476 LEU A C 1
ATOM 3809 O O . LEU A 1 476 ? 0.045 -13.805 16.156 1 97.56 476 LEU A O 1
ATOM 3813 N N . LEU A 1 477 ? 2.24 -14.344 15.812 1 97 477 LEU A N 1
ATOM 3814 C CA . LEU A 1 477 ? 2.482 -14.594 17.234 1 97 477 LEU A CA 1
ATOM 3815 C C . LEU A 1 477 ? 2.244 -13.328 18.047 1 97 477 LEU A C 1
ATOM 3817 O O . LEU A 1 477 ? 1.581 -13.367 19.078 1 97 477 LEU A O 1
ATOM 3821 N N . PRO A 1 478 ? 2.766 -12.188 17.594 1 95.19 478 PRO A N 1
ATOM 3822 C CA . PRO A 1 478 ? 2.471 -10.953 18.344 1 95.19 478 PRO A CA 1
ATOM 3823 C C . PRO A 1 478 ? 0.973 -10.68 18.453 1 95.19 478 PRO A C 1
ATOM 3825 O O . PRO A 1 478 ? 0.51 -10.18 19.484 1 95.19 478 PRO A O 1
ATOM 3828 N N . LYS A 1 479 ? 0.221 -10.945 17.453 1 94.81 479 LYS A N 1
ATOM 3829 C CA . LYS A 1 479 ? -1.228 -10.773 17.516 1 94.81 479 LYS A CA 1
ATOM 3830 C C . LYS A 1 479 ? -1.85 -11.688 18.562 1 94.81 479 LYS A C 1
ATOM 3832 O O . LYS A 1 479 ? -2.775 -11.289 19.266 1 94.81 479 LYS A O 1
ATOM 3837 N N . LEU A 1 480 ? -1.39 -12.898 18.562 1 96.06 480 LEU A N 1
ATOM 3838 C CA . LEU A 1 480 ? -1.875 -13.859 19.547 1 96.06 480 LEU A CA 1
ATOM 3839 C C . LEU A 1 480 ? -1.542 -13.398 20.953 1 96.06 480 LEU A C 1
ATOM 3841 O O . LEU A 1 480 ? -2.373 -13.508 21.859 1 96.06 480 LEU A O 1
ATOM 3845 N N . VAL A 1 481 ? -0.32 -12.914 21.141 1 93.75 481 VAL A N 1
ATOM 3846 C CA . VAL A 1 481 ? 0.103 -12.391 22.438 1 93.75 481 VAL A CA 1
ATOM 3847 C C . VAL A 1 481 ? -0.808 -11.234 22.844 1 93.75 481 VAL A C 1
ATOM 3849 O O . VAL A 1 481 ? -1.254 -11.164 24 1 93.75 481 VAL A O 1
ATOM 3852 N N . GLU A 1 482 ? -1.068 -10.336 21.922 1 91.75 482 GLU A N 1
ATOM 3853 C CA . GLU A 1 482 ? -1.941 -9.203 22.219 1 91.75 482 GLU A CA 1
ATOM 3854 C C . GLU A 1 482 ? -3.34 -9.672 22.609 1 91.75 482 GLU A C 1
ATOM 3856 O O . GLU A 1 482 ? -3.941 -9.133 23.547 1 91.75 482 GLU A O 1
ATOM 3861 N N . ALA A 1 483 ? -3.873 -10.594 21.859 1 93.31 483 ALA A N 1
ATOM 3862 C CA . ALA A 1 483 ? -5.191 -11.133 22.172 1 93.31 483 ALA A CA 1
ATOM 3863 C C . ALA A 1 483 ? -5.211 -11.727 23.578 1 93.31 483 ALA A C 1
ATOM 3865 O O . ALA A 1 483 ? -6.164 -11.523 24.344 1 93.31 483 ALA A O 1
ATOM 3866 N N . ASN A 1 484 ? -4.184 -12.508 23.922 1 92.56 484 ASN A N 1
ATOM 3867 C CA . ASN A 1 484 ? -4.074 -13.102 25.25 1 92.56 484 ASN A CA 1
ATOM 3868 C C . ASN A 1 484 ? -3.992 -12.031 26.344 1 92.56 484 ASN A C 1
ATOM 3870 O O . ASN A 1 484 ? -4.652 -12.141 27.375 1 92.56 484 ASN A O 1
ATOM 3874 N N . ASP A 1 485 ? -3.168 -11.016 26.062 1 87 485 ASP A N 1
ATOM 3875 C CA . ASP A 1 485 ? -3 -9.93 27.016 1 87 485 ASP A CA 1
ATOM 3876 C C . ASP A 1 485 ? -4.324 -9.219 27.281 1 87 485 ASP A C 1
ATOM 3878 O O . ASP A 1 485 ? -4.586 -8.773 28.406 1 87 485 ASP A O 1
ATOM 3882 N N . GLN A 1 486 ? -5.121 -9.102 26.281 1 87.19 486 GLN A N 1
ATOM 3883 C CA . GLN A 1 486 ? -6.398 -8.414 26.406 1 87.19 486 GLN A CA 1
ATOM 3884 C C . GLN A 1 486 ? -7.516 -9.383 26.766 1 87.19 486 GLN A C 1
ATOM 3886 O O . GLN A 1 486 ? -8.688 -8.992 26.844 1 87.19 486 GLN A O 1
ATOM 3891 N N . LYS A 1 487 ? -7.16 -10.672 26.984 1 90.12 487 LYS A N 1
ATOM 3892 C CA . LYS A 1 487 ? -8.102 -11.719 27.359 1 90.12 487 LYS A CA 1
ATOM 3893 C C . LYS A 1 487 ? -9.211 -11.852 26.312 1 90.12 487 LYS A C 1
ATOM 3895 O O . LYS A 1 487 ? -10.391 -11.938 26.656 1 90.12 487 LYS A O 1
ATOM 3900 N N . LEU A 1 488 ? -8.797 -11.742 25.094 1 91.75 488 LEU A N 1
ATOM 3901 C CA . LEU A 1 488 ? -9.734 -11.883 23.984 1 91.75 488 LEU A CA 1
ATOM 3902 C C . LEU A 1 488 ? -9.508 -13.203 23.25 1 91.75 488 LEU A C 1
ATOM 3904 O O . LEU A 1 488 ? -8.383 -13.711 23.203 1 91.75 488 LEU A O 1
ATOM 3908 N N . ASP A 1 489 ? -10.602 -13.719 22.703 1 93.12 489 ASP A N 1
ATOM 3909 C CA . ASP A 1 489 ? -10.531 -14.898 21.844 1 93.12 489 ASP A CA 1
ATOM 3910 C C . ASP A 1 489 ? -9.977 -14.547 20.469 1 93.12 489 ASP A C 1
ATOM 3912 O O . ASP A 1 489 ? -10.641 -13.867 19.688 1 93.12 489 ASP A O 1
ATOM 3916 N N . MET A 1 490 ? -8.828 -15.148 20.172 1 93.44 490 MET A N 1
ATOM 3917 C CA . MET A 1 490 ? -8.148 -14.82 18.906 1 93.44 490 MET A CA 1
ATOM 3918 C C . MET A 1 490 ? -9.023 -15.188 17.719 1 93.44 490 MET A C 1
ATOM 3920 O O . MET A 1 490 ? -9.023 -14.477 16.703 1 93.44 490 MET A O 1
ATOM 3924 N N . GLU A 1 491 ? -9.703 -16.266 17.703 1 91.38 491 GLU A N 1
ATOM 3925 C CA . GLU A 1 491 ? -10.555 -16.719 16.609 1 91.38 491 GLU A CA 1
ATOM 3926 C C . GLU A 1 491 ? -11.672 -15.719 16.328 1 91.38 491 GLU A C 1
ATOM 3928 O O . GLU A 1 491 ? -12.07 -15.539 15.18 1 91.38 491 GLU A O 1
ATOM 3933 N N . MET A 1 492 ? -12.078 -15.047 17.344 1 90.38 492 MET A N 1
ATOM 3934 C CA . MET A 1 492 ? -13.148 -14.062 17.203 1 90.38 492 MET A CA 1
ATOM 3935 C C . MET A 1 492 ? -12.602 -12.742 16.688 1 90.38 492 MET A C 1
ATOM 3937 O O . MET A 1 492 ? -13.281 -12.031 15.938 1 90.38 492 MET A O 1
ATOM 3941 N N . VAL A 1 493 ? -11.422 -12.438 17.172 1 89.31 493 VAL A N 1
ATOM 3942 C CA . VAL A 1 493 ? -10.852 -11.148 16.812 1 89.31 493 VAL A CA 1
ATOM 3943 C C . VAL A 1 493 ? -10.242 -11.211 15.422 1 89.31 493 VAL A C 1
ATOM 3945 O O . VAL A 1 493 ? -10.305 -10.234 14.664 1 89.31 493 VAL A O 1
ATOM 3948 N N . ASP A 1 494 ? -9.648 -12.328 15.07 1 92.88 494 ASP A N 1
ATOM 3949 C CA . ASP A 1 494 ? -8.953 -12.523 13.805 1 92.88 494 ASP A CA 1
ATOM 3950 C C . ASP A 1 494 ? -9.016 -13.977 13.359 1 92.88 494 ASP A C 1
ATOM 3952 O O . ASP A 1 494 ? -8.039 -14.719 13.508 1 92.88 494 ASP A O 1
ATOM 3956 N N . ARG A 1 495 ? -10.078 -14.258 12.758 1 92.62 495 ARG A N 1
ATOM 3957 C CA . ARG A 1 495 ? -10.336 -15.641 12.344 1 92.62 495 ARG A CA 1
ATOM 3958 C C . ARG A 1 495 ? -9.281 -16.109 11.359 1 92.62 495 ARG A C 1
ATOM 3960 O O . ARG A 1 495 ? -8.812 -17.25 11.438 1 92.62 495 ARG A O 1
ATOM 3967 N N . ILE A 1 496 ? -8.922 -15.352 10.445 1 93.88 496 ILE A N 1
ATOM 3968 C CA . ILE A 1 496 ? -7.961 -15.711 9.406 1 93.88 496 ILE A CA 1
ATOM 3969 C C . ILE A 1 496 ? -6.582 -15.914 10.031 1 93.88 496 ILE A C 1
ATOM 3971 O O . ILE A 1 496 ? -5.891 -16.891 9.711 1 93.88 496 ILE A O 1
ATOM 3975 N N . GLY A 1 497 ? -6.188 -14.984 10.898 1 95.31 497 GLY A N 1
ATOM 3976 C CA . GLY A 1 497 ? -4.922 -15.141 11.602 1 95.31 497 GLY A CA 1
ATOM 3977 C C . GLY A 1 497 ? -4.852 -16.406 12.43 1 95.31 497 GLY A C 1
ATOM 3978 O O . GLY A 1 497 ? -3.824 -17.094 12.438 1 95.31 497 GLY A O 1
ATOM 3979 N N . TRP A 1 498 ? -5.949 -16.703 13.117 1 95.69 498 TRP A N 1
ATOM 3980 C CA . TRP A 1 498 ? -6.016 -17.906 13.938 1 95.69 498 TRP A CA 1
ATOM 3981 C C . TRP A 1 498 ? -5.859 -19.156 13.086 1 95.69 498 TRP A C 1
ATOM 3983 O O . TRP A 1 498 ? -5.09 -20.047 13.422 1 95.69 498 TRP A O 1
ATOM 3993 N N . ALA A 1 499 ? -6.566 -19.156 11.992 1 95.62 499 ALA A N 1
ATOM 3994 C CA . ALA A 1 499 ? -6.461 -20.297 11.078 1 95.62 499 ALA A CA 1
ATOM 3995 C C . ALA A 1 499 ? -5.043 -20.422 10.531 1 95.62 499 ALA A C 1
ATOM 3997 O O . ALA A 1 499 ? -4.523 -21.531 10.383 1 95.62 499 ALA A O 1
ATOM 3998 N N . ALA A 1 500 ? -4.445 -19.359 10.188 1 97.12 500 ALA A N 1
ATOM 3999 C CA . ALA A 1 500 ? -3.084 -19.359 9.656 1 97.12 500 ALA A CA 1
ATOM 4000 C C . ALA A 1 500 ? -2.102 -19.953 10.664 1 97.12 500 ALA A C 1
ATOM 4002 O O . ALA A 1 500 ? -1.218 -20.719 10.297 1 97.12 500 ALA A O 1
ATOM 4003 N N . ILE A 1 501 ? -2.27 -19.547 11.914 1 97.38 501 ILE A N 1
ATOM 4004 C CA . ILE A 1 501 ? -1.42 -20.062 12.984 1 97.38 501 ILE A CA 1
ATOM 4005 C C . ILE A 1 501 ? -1.527 -21.594 13.023 1 97.38 501 ILE A C 1
ATOM 4007 O O . ILE A 1 501 ? -0.513 -22.297 13.094 1 97.38 501 ILE A O 1
ATOM 4011 N N . TYR A 1 502 ? -2.717 -22.031 12.945 1 95.69 502 TYR A N 1
ATOM 4012 C CA . TYR A 1 502 ? -2.957 -23.484 13 1 95.69 502 TYR A CA 1
ATOM 4013 C C . TYR A 1 502 ? -2.279 -24.188 11.836 1 95.69 502 TYR A C 1
ATOM 4015 O O . TYR A 1 502 ? -1.593 -25.188 12.031 1 95.69 502 TYR A O 1
ATOM 4023 N N . HIS A 1 503 ? -2.455 -23.703 10.68 1 96.56 503 HIS A N 1
ATOM 4024 C CA . HIS A 1 503 ? -1.905 -24.344 9.492 1 96.56 503 HIS A CA 1
ATOM 4025 C C . HIS A 1 503 ? -0.381 -24.312 9.5 1 96.56 503 HIS A C 1
ATOM 4027 O O . HIS A 1 503 ? 0.268 -25.312 9.188 1 96.56 503 HIS A O 1
ATOM 4033 N N . ILE A 1 504 ? 0.229 -23.219 9.852 1 97.19 504 ILE A N 1
ATOM 4034 C CA . ILE A 1 504 ? 1.683 -23.125 9.906 1 97.19 504 ILE A CA 1
ATOM 4035 C C . ILE A 1 504 ? 2.229 -24.078 10.961 1 97.19 504 ILE A C 1
ATOM 4037 O O . ILE A 1 504 ? 3.246 -24.75 10.734 1 97.19 504 ILE A O 1
ATOM 4041 N N . ASN A 1 505 ? 1.482 -24.125 12.086 1 96.62 505 ASN A N 1
ATOM 4042 C CA . ASN A 1 505 ? 1.894 -25.016 13.156 1 96.62 505 ASN A CA 1
ATOM 4043 C C . ASN A 1 505 ? 1.854 -26.469 12.719 1 96.62 505 ASN A C 1
ATOM 4045 O O . ASN A 1 505 ? 2.686 -27.281 13.148 1 96.62 505 ASN A O 1
ATOM 4049 N N . GLN A 1 506 ? 0.917 -26.828 11.906 1 95.31 506 GLN A N 1
ATOM 4050 C CA . GLN A 1 506 ? 0.805 -28.188 11.391 1 95.31 506 GLN A CA 1
ATOM 4051 C C . GLN A 1 506 ? 2.012 -28.547 10.523 1 95.31 506 GLN A C 1
ATOM 4053 O O . GLN A 1 506 ? 2.414 -29.719 10.461 1 95.31 506 GLN A O 1
ATOM 4058 N N . TYR A 1 507 ? 2.562 -27.578 9.891 1 95.88 507 TYR A N 1
ATOM 4059 C CA . TYR A 1 507 ? 3.674 -27.828 8.977 1 95.88 507 TYR A CA 1
ATOM 4060 C C . TYR A 1 507 ? 5.004 -27.453 9.633 1 95.88 507 TYR A C 1
ATOM 4062 O O . TYR A 1 507 ? 6.023 -27.344 8.945 1 95.88 507 TYR A O 1
ATOM 4070 N N . LYS A 1 508 ? 5.031 -27.281 10.906 1 95.69 508 LYS A N 1
ATOM 4071 C CA . LYS A 1 508 ? 6.184 -26.812 11.664 1 95.69 508 LYS A CA 1
ATOM 4072 C C . LYS A 1 508 ? 7.426 -27.641 11.352 1 95.69 508 LYS A C 1
ATOM 4074 O O . LYS A 1 508 ? 8.469 -27.078 11 1 95.69 508 LYS A O 1
ATOM 4079 N N . ASN A 1 509 ? 7.344 -28.938 11.398 1 93.31 509 ASN A N 1
ATOM 4080 C CA . ASN A 1 509 ? 8.508 -29.797 11.211 1 93.31 509 ASN A CA 1
ATOM 4081 C C . ASN A 1 509 ? 9.055 -29.703 9.789 1 93.31 509 ASN A C 1
ATOM 4083 O O . ASN A 1 509 ? 10.266 -29.625 9.594 1 93.31 509 ASN A O 1
ATOM 4087 N N . ALA A 1 510 ? 8.156 -29.719 8.859 1 92 510 ALA A N 1
ATOM 4088 C CA . ALA A 1 510 ? 8.578 -29.625 7.461 1 92 510 ALA A CA 1
ATOM 4089 C C . ALA A 1 510 ? 9.266 -28.297 7.188 1 92 510 ALA A C 1
ATOM 4091 O O . ALA A 1 510 ? 10.281 -28.234 6.488 1 92 510 ALA A O 1
ATOM 4092 N N . LEU A 1 511 ? 8.742 -27.234 7.703 1 93.31 511 LEU A N 1
ATOM 4093 C CA . LEU A 1 511 ? 9.289 -25.891 7.496 1 93.31 511 LEU A CA 1
ATOM 4094 C C . LEU A 1 511 ? 10.672 -25.766 8.125 1 93.31 511 LEU A C 1
ATOM 4096 O O . LEU A 1 511 ? 11.602 -25.266 7.496 1 93.31 511 LEU A O 1
ATOM 4100 N N . LEU A 1 512 ? 10.797 -26.25 9.352 1 93.12 512 LEU A N 1
ATOM 4101 C CA . LEU A 1 512 ? 12.055 -26.156 10.07 1 93.12 512 LEU A CA 1
ATOM 4102 C C . LEU A 1 512 ? 13.125 -27.016 9.414 1 93.12 512 LEU A C 1
ATOM 4104 O O . LEU A 1 512 ? 14.281 -26.609 9.305 1 93.12 512 LEU A O 1
ATOM 4108 N N . GLU A 1 513 ? 12.742 -28.188 8.984 1 90.5 513 GLU A N 1
ATOM 4109 C CA . GLU A 1 513 ? 13.695 -29.094 8.336 1 90.5 513 GLU A CA 1
ATOM 4110 C C . GLU A 1 513 ? 14.195 -28.516 7.012 1 90.5 513 GLU A C 1
ATOM 4112 O O . GLU A 1 513 ? 15.375 -28.641 6.684 1 90.5 513 GLU A O 1
ATOM 4117 N N . SER A 1 514 ? 13.312 -27.984 6.297 1 87.19 514 SER A N 1
ATOM 4118 C CA . SER A 1 514 ? 13.695 -27.359 5.035 1 87.19 514 SER A CA 1
ATOM 4119 C C . SER A 1 514 ? 14.664 -26.188 5.266 1 87.19 514 SER A C 1
ATOM 4121 O O . SER A 1 514 ? 15.656 -26.062 4.551 1 87.19 514 SER A O 1
ATOM 4123 N N . GLU A 1 515 ? 14.375 -25.359 6.238 1 87.38 515 GLU A N 1
ATOM 4124 C CA . GLU A 1 515 ? 15.234 -24.219 6.535 1 87.38 515 GLU A CA 1
ATOM 4125 C C . GLU A 1 515 ? 16.578 -24.672 7.094 1 87.38 515 GLU A C 1
ATOM 4127 O O . GLU A 1 515 ? 17.609 -24.031 6.844 1 87.38 515 GLU A O 1
ATOM 4132 N N . LYS A 1 516 ? 16.562 -25.703 7.875 1 87.94 516 LYS A N 1
ATOM 4133 C CA . LYS A 1 516 ? 17.812 -26.266 8.383 1 87.94 516 LYS A CA 1
ATOM 4134 C C . LYS A 1 516 ? 18.719 -26.703 7.238 1 87.94 516 LYS A C 1
ATOM 4136 O O . LYS A 1 516 ? 19.922 -26.469 7.266 1 87.94 516 LYS A O 1
ATOM 4141 N N . THR A 1 517 ? 18.109 -27.312 6.227 1 83.75 517 THR A N 1
ATOM 4142 C CA . THR A 1 517 ? 18.844 -27.828 5.074 1 83.75 517 THR A CA 1
ATOM 4143 C C . THR A 1 517 ? 19.375 -26.672 4.223 1 83.75 517 THR A C 1
ATOM 4145 O O . THR A 1 517 ? 20.484 -26.75 3.697 1 83.75 517 THR A O 1
ATOM 4148 N N . ARG A 1 518 ? 18.734 -25.594 4.195 1 81.38 518 ARG A N 1
ATOM 4149 C CA . ARG A 1 518 ? 19.078 -24.531 3.264 1 81.38 518 ARG A CA 1
ATOM 4150 C C . ARG A 1 518 ? 19.953 -23.469 3.932 1 81.38 518 ARG A C 1
ATOM 4152 O O . ARG A 1 518 ? 20.812 -22.875 3.285 1 81.38 518 ARG A O 1
ATOM 4159 N N . ARG A 1 519 ? 19.656 -23.188 5.16 1 81.38 519 ARG A N 1
ATOM 4160 C CA . ARG A 1 519 ? 20.312 -22.047 5.766 1 81.38 519 ARG A CA 1
ATOM 4161 C C . ARG A 1 519 ? 21.125 -22.469 6.984 1 81.38 519 ARG A C 1
ATOM 4163 O O . ARG A 1 519 ? 21.891 -21.656 7.543 1 81.38 519 ARG A O 1
ATOM 4170 N N . GLY A 1 520 ? 21 -23.625 7.414 1 80.31 520 GLY A N 1
ATOM 4171 C CA . GLY A 1 520 ? 21.844 -24.125 8.492 1 80.31 520 GLY A CA 1
ATOM 4172 C C . GLY A 1 520 ? 21.141 -24.125 9.836 1 80.31 520 GLY A C 1
ATOM 4173 O O . GLY A 1 520 ? 20.094 -23.484 10.008 1 80.31 520 GLY A O 1
ATOM 4174 N N . LYS A 1 521 ? 21.75 -24.672 10.781 1 77 521 LYS A N 1
ATOM 4175 C CA . LYS A 1 521 ? 21.156 -24.984 12.078 1 77 521 LYS A CA 1
ATOM 4176 C C . LYS A 1 521 ? 21.062 -23.719 12.945 1 77 521 LYS A C 1
ATOM 4178 O O . LYS A 1 521 ? 20.125 -23.578 13.734 1 77 521 LYS A O 1
ATOM 4183 N N . ARG A 1 522 ? 21.859 -22.875 12.797 1 72.81 522 ARG A N 1
ATOM 4184 C CA . ARG A 1 522 ? 21.875 -21.688 13.648 1 72.81 522 ARG A CA 1
ATOM 4185 C C . ARG A 1 522 ? 20.641 -20.828 13.414 1 72.81 522 ARG A C 1
ATOM 4187 O O . ARG A 1 522 ? 20.078 -20.281 14.359 1 72.81 522 ARG A O 1
ATOM 4194 N N . MET A 1 523 ? 20.219 -20.828 12.227 1 77.06 523 MET A N 1
ATOM 4195 C CA . MET A 1 523 ? 19.062 -20.016 11.875 1 77.06 523 MET A CA 1
ATOM 4196 C C . MET A 1 523 ? 17.781 -20.625 12.438 1 77.06 523 MET A C 1
ATOM 4198 O O . MET A 1 523 ? 16.844 -19.906 12.781 1 77.06 523 MET A O 1
ATOM 4202 N N . ILE A 1 524 ? 17.891 -21.844 12.688 1 85.38 524 ILE A N 1
ATOM 4203 C CA . ILE A 1 524 ? 16.688 -22.594 13.039 1 85.38 524 ILE A CA 1
ATOM 4204 C C . ILE A 1 524 ? 16.375 -22.406 14.523 1 85.38 524 ILE A C 1
ATOM 4206 O O . ILE A 1 524 ? 15.227 -22.484 14.945 1 85.38 524 ILE A O 1
ATOM 4210 N N . LYS A 1 525 ? 17.375 -22.141 15.25 1 86.38 525 LYS A N 1
ATOM 4211 C CA . LYS A 1 525 ? 17.172 -22.031 16.703 1 86.38 525 LYS A CA 1
ATOM 4212 C C . LYS A 1 525 ? 16.188 -20.938 17.047 1 86.38 525 LYS A C 1
ATOM 4214 O O . LYS A 1 525 ? 15.352 -21.109 17.938 1 86.38 525 LYS A O 1
ATOM 4219 N N . GLU A 1 526 ? 16.297 -19.922 16.375 1 87.81 526 GLU A N 1
ATOM 4220 C CA . GLU A 1 526 ? 15.398 -18.812 16.609 1 87.81 526 GLU A CA 1
ATOM 4221 C C . GLU A 1 526 ? 13.953 -19.188 16.328 1 87.81 526 GLU A C 1
ATOM 4223 O O . GLU A 1 526 ? 13.039 -18.797 17.062 1 87.81 526 GLU A O 1
ATOM 4228 N N . TYR A 1 527 ? 13.695 -19.938 15.32 1 93.25 527 TYR A N 1
ATOM 4229 C CA . TYR A 1 527 ? 12.336 -20.297 14.945 1 93.25 527 TYR A CA 1
ATOM 4230 C C . TYR A 1 527 ? 11.812 -21.438 15.812 1 93.25 527 TYR A C 1
ATOM 4232 O O . TYR A 1 527 ? 10.609 -21.531 16.062 1 93.25 527 TYR A O 1
ATOM 4240 N N . GLU A 1 528 ? 12.773 -22.234 16.297 1 93.94 528 GLU A N 1
ATOM 4241 C CA . GLU A 1 528 ? 12.367 -23.234 17.297 1 93.94 528 GLU A CA 1
ATOM 4242 C C . GLU A 1 528 ? 11.828 -22.547 18.547 1 93.94 528 GLU A C 1
ATOM 4244 O O . GLU A 1 528 ? 10.812 -22.984 19.109 1 93.94 528 GLU A O 1
ATOM 4249 N N . ARG A 1 529 ? 12.492 -21.547 18.938 1 93.5 529 ARG A N 1
ATOM 4250 C CA . ARG A 1 529 ? 12.023 -20.766 20.094 1 93.5 529 ARG A CA 1
ATOM 4251 C C . ARG A 1 529 ? 10.664 -20.156 19.812 1 93.5 529 ARG A C 1
ATOM 4253 O O . ARG A 1 529 ? 9.805 -20.094 20.688 1 93.5 529 ARG A O 1
ATOM 4260 N N . THR A 1 530 ? 10.484 -19.672 18.609 1 95.06 530 THR A N 1
ATOM 4261 C CA . THR A 1 530 ? 9.211 -19.078 18.203 1 95.06 530 THR A CA 1
ATOM 4262 C C . THR A 1 530 ? 8.078 -20.078 18.375 1 95.06 530 THR A C 1
ATOM 4264 O O . THR A 1 530 ? 7.004 -19.734 18.875 1 95.06 530 THR A O 1
ATOM 4267 N N . PHE A 1 531 ? 8.32 -21.328 17.969 1 96.69 531 PHE A N 1
ATOM 4268 C CA . PHE A 1 531 ? 7.281 -22.344 18.078 1 96.69 531 PHE A CA 1
ATOM 4269 C C . PHE A 1 531 ? 7.035 -22.703 19.531 1 96.69 531 PHE A C 1
ATOM 4271 O O . PHE A 1 531 ? 5.906 -23.031 19.922 1 96.69 531 PHE A O 1
ATOM 4278 N N . THR A 1 532 ? 8.086 -22.625 20.375 1 96.62 532 THR A N 1
ATOM 4279 C CA . THR A 1 532 ? 7.914 -22.844 21.812 1 96.62 532 THR A CA 1
ATOM 4280 C C . THR A 1 532 ? 7.023 -21.766 22.422 1 96.62 532 THR A C 1
ATOM 4282 O O . THR A 1 532 ? 6.109 -22.062 23.188 1 96.62 532 THR A O 1
ATOM 4285 N N . ASP A 1 533 ? 7.336 -20.562 22.062 1 96.25 533 ASP A N 1
ATOM 4286 C CA . ASP A 1 533 ? 6.508 -19.453 22.516 1 96.25 533 ASP A CA 1
ATOM 4287 C C . ASP A 1 533 ? 5.074 -19.594 22.016 1 96.25 533 ASP A C 1
ATOM 4289 O O . ASP A 1 533 ? 4.125 -19.297 22.734 1 96.25 533 ASP A O 1
ATOM 4293 N N . LEU A 1 534 ? 4.961 -20 20.75 1 97.62 534 LEU A N 1
ATOM 4294 C CA . LEU A 1 534 ? 3.639 -20.203 20.172 1 97.62 534 LEU A CA 1
ATOM 4295 C C . LEU A 1 534 ? 2.836 -21.219 20.969 1 97.62 534 LEU A C 1
ATOM 4297 O O . LEU A 1 534 ? 1.657 -21 21.266 1 97.62 534 LEU A O 1
ATOM 4301 N N . ASP A 1 535 ? 3.473 -22.281 21.328 1 96.81 535 ASP A N 1
ATOM 4302 C CA . ASP A 1 535 ? 2.816 -23.328 22.094 1 96.81 535 ASP A CA 1
ATOM 4303 C C . ASP A 1 535 ? 2.299 -22.781 23.422 1 96.81 535 ASP A C 1
ATOM 4305 O O . ASP A 1 535 ? 1.184 -23.109 23.844 1 96.81 535 ASP A O 1
ATOM 4309 N N . GLN A 1 536 ? 3.104 -22.031 24.062 1 97 536 GLN A N 1
ATOM 4310 C CA . GLN A 1 536 ? 2.717 -21.422 25.328 1 97 536 GLN A CA 1
ATOM 4311 C C . GLN A 1 536 ? 1.515 -20.5 25.156 1 97 536 GLN A C 1
ATOM 4313 O O . GLN A 1 536 ? 0.578 -20.531 25.953 1 97 536 GLN A O 1
ATOM 4318 N N . GLN A 1 537 ? 1.574 -19.719 24.125 1 97 537 GLN A N 1
ATOM 4319 C CA . GLN A 1 537 ? 0.491 -18.781 23.875 1 97 537 GLN A CA 1
ATOM 4320 C C . GLN A 1 537 ? -0.789 -19.5 23.469 1 97 537 GLN A C 1
ATOM 4322 O O . GLN A 1 537 ? -1.89 -19.062 23.812 1 97 537 GLN A O 1
ATOM 4327 N N . MET A 1 538 ? -0.656 -20.5 22.688 1 96.38 538 MET A N 1
ATOM 4328 C CA . MET A 1 538 ? -1.818 -21.297 22.281 1 96.38 538 MET A CA 1
ATOM 4329 C C . MET A 1 538 ? -2.469 -21.969 23.484 1 96.38 538 MET A C 1
ATOM 4331 O O . MET A 1 538 ? -3.695 -22.047 23.562 1 96.38 538 MET A O 1
ATOM 4335 N N . LYS A 1 539 ? -1.672 -22.422 24.438 1 95.75 539 LYS A N 1
ATOM 4336 C CA . LYS A 1 539 ? -2.197 -23 25.672 1 95.75 539 LYS A CA 1
ATOM 4337 C C . LYS A 1 539 ? -2.969 -21.953 26.469 1 95.75 539 LYS A C 1
ATOM 4339 O O . LYS A 1 539 ? -4.023 -22.25 27.031 1 95.75 539 LYS A O 1
ATOM 4344 N N . GLN A 1 540 ? -2.395 -20.844 26.5 1 95.31 540 GLN A N 1
ATOM 4345 C CA . GLN A 1 540 ? -3.084 -19.75 27.188 1 95.31 540 GLN A CA 1
ATOM 4346 C C . GLN A 1 540 ? -4.418 -19.438 26.516 1 95.31 540 GLN A C 1
ATOM 4348 O O . GLN A 1 540 ? -5.414 -19.172 27.203 1 95.31 540 GLN A O 1
ATOM 4353 N N . GLN A 1 541 ? -4.418 -19.391 25.234 1 94.31 541 GLN A N 1
ATOM 4354 C CA . GLN A 1 541 ? -5.641 -19.141 24.484 1 94.31 541 GLN A CA 1
ATOM 4355 C C . GLN A 1 541 ? -6.695 -20.203 24.781 1 94.31 541 GLN A C 1
ATOM 4357 O O . GLN A 1 541 ? -7.883 -19.891 24.906 1 94.31 541 GLN A O 1
ATOM 4362 N N . GLU A 1 542 ? -6.297 -21.422 24.859 1 92.31 542 GLU A N 1
ATOM 4363 C CA . GLU A 1 542 ? -7.203 -22.531 25.172 1 92.31 542 GLU A CA 1
ATOM 4364 C C . GLU A 1 542 ? -7.789 -22.391 26.578 1 92.31 542 GLU A C 1
ATOM 4366 O O . GLU A 1 542 ? -8.969 -22.656 26.781 1 92.31 542 GLU A O 1
ATOM 4371 N N . ARG A 1 543 ? -6.953 -21.984 27.469 1 92.56 543 ARG A N 1
ATOM 4372 C CA . ARG A 1 543 ? -7.418 -21.75 28.844 1 92.56 543 ARG A CA 1
ATOM 4373 C C . ARG A 1 543 ? -8.461 -20.641 28.875 1 92.56 543 ARG A C 1
ATOM 4375 O O . ARG A 1 543 ? -9.461 -20.75 29.594 1 92.56 543 ARG A O 1
ATOM 4382 N N . LEU A 1 544 ? -8.18 -19.656 28.156 1 91.5 544 LEU A N 1
ATOM 4383 C CA . LEU A 1 544 ? -9.109 -18.531 28.078 1 91.5 544 LEU A CA 1
ATOM 4384 C C . LEU A 1 544 ? -10.445 -18.969 27.5 1 91.5 544 LEU A C 1
ATOM 4386 O O . LEU A 1 544 ? -11.508 -18.547 27.984 1 91.5 544 LEU A O 1
ATOM 4390 N N . LYS A 1 545 ? -10.461 -19.734 26.453 1 88.25 545 LYS A N 1
ATOM 4391 C CA . LYS A 1 545 ? -11.68 -20.219 25.812 1 88.25 545 LYS A CA 1
ATOM 4392 C C . LYS A 1 545 ? -12.484 -21.109 26.734 1 88.25 545 LYS A C 1
ATOM 4394 O O . LYS A 1 545 ? -13.711 -21.062 26.75 1 88.25 545 LYS A O 1
ATOM 4399 N N . LYS A 1 546 ? -11.82 -21.859 27.547 1 85.81 546 LYS A N 1
ATOM 4400 C CA . LYS A 1 546 ? -12.477 -22.719 28.531 1 85.81 546 LYS A CA 1
ATOM 4401 C C . LYS A 1 546 ? -13.117 -21.906 29.641 1 85.81 546 LYS A C 1
ATOM 4403 O O . LYS A 1 546 ? -14.234 -22.219 30.078 1 85.81 546 LYS A O 1
ATOM 4408 N N . THR A 1 547 ? -12.398 -20.875 30 1 84 547 THR A N 1
ATOM 4409 C CA . THR A 1 547 ? -12.922 -20 31.062 1 84 547 THR A CA 1
ATOM 4410 C C . THR A 1 547 ? -14.148 -19.234 30.562 1 84 547 THR A C 1
ATOM 4412 O O . THR A 1 547 ? -15.109 -19.062 31.312 1 84 547 THR A O 1
ATOM 4415 N N . ASN A 1 548 ? -14.133 -18.75 29.375 1 75.5 548 ASN A N 1
ATOM 4416 C CA . ASN A 1 548 ? -15.25 -18 28.797 1 75.5 548 ASN A CA 1
ATOM 4417 C C . ASN A 1 548 ? -16.469 -18.906 28.609 1 75.5 548 ASN A C 1
ATOM 4419 O O . ASN A 1 548 ? -17.609 -18.469 28.812 1 75.5 548 ASN A O 1
ATOM 4423 N N . LYS A 1 549 ? -16.297 -20.125 28.203 1 68.69 549 LYS A N 1
ATOM 4424 C CA . LYS A 1 549 ? -17.391 -21.078 28.047 1 68.69 549 LYS A CA 1
ATOM 4425 C C . LYS A 1 549 ? -18.016 -21.406 29.406 1 68.69 549 LYS A C 1
ATOM 4427 O O . LYS A 1 549 ? -19.234 -21.547 29.516 1 68.69 549 LYS A O 1
ATOM 4432 N N . LEU A 1 550 ? -17.141 -21.375 30.391 1 65.06 550 LEU A N 1
ATOM 4433 C CA . LEU A 1 550 ? -17.625 -21.641 31.734 1 65.06 550 LEU A CA 1
ATOM 4434 C C . LEU A 1 550 ? -18.422 -20.453 32.281 1 65.06 550 LEU A C 1
ATOM 4436 O O . LEU A 1 550 ? -19.453 -20.641 32.938 1 65.06 550 LEU A O 1
ATOM 4440 N N . ARG A 1 551 ? -18 -19.234 31.922 1 62.16 551 ARG A N 1
ATOM 4441 C CA . ARG A 1 551 ? -18.688 -18.031 32.375 1 62.16 551 ARG A CA 1
ATOM 4442 C C . ARG A 1 551 ? -20.047 -17.891 31.672 1 62.16 551 ARG A C 1
ATOM 4444 O O . ARG A 1 551 ? -21.031 -17.484 32.281 1 62.16 551 ARG A O 1
ATOM 4451 N N . THR A 1 552 ? -20.031 -18.203 30.406 1 63.72 552 THR A N 1
ATOM 4452 C CA . THR A 1 552 ? -21.297 -18.141 29.672 1 63.72 552 THR A CA 1
ATOM 4453 C C . THR A 1 552 ? -22.25 -19.219 30.141 1 63.72 552 THR A C 1
ATOM 4455 O O . THR A 1 552 ? -23.469 -18.984 30.234 1 63.72 552 THR A O 1
ATOM 4458 N N . ARG A 1 553 ? -21.812 -20.344 30.578 1 56.47 553 ARG A N 1
ATOM 4459 C CA . ARG A 1 553 ? -22.656 -21.422 31.125 1 56.47 553 ARG A CA 1
ATOM 4460 C C . ARG A 1 553 ? -23.172 -21.047 32.5 1 56.47 553 ARG A C 1
ATOM 4462 O O . ARG A 1 553 ? -24.312 -21.359 32.844 1 56.47 553 ARG A O 1
ATOM 4469 N N . GLN A 1 554 ? -22.281 -20.312 33.219 1 53.97 554 GLN A N 1
ATOM 4470 C CA . GLN A 1 554 ? -22.688 -19.891 34.562 1 53.97 554 GLN A CA 1
ATOM 4471 C C . GLN A 1 554 ? -23.703 -18.75 34.5 1 53.97 554 GLN A C 1
ATOM 4473 O O . GLN A 1 554 ? -24.625 -18.688 35.281 1 53.97 554 GLN A O 1
ATOM 4478 N N . THR A 1 555 ? -23.5 -17.844 33.5 1 56.06 555 THR A N 1
ATOM 4479 C CA . THR A 1 555 ? -24.469 -16.75 33.344 1 56.06 555 THR A CA 1
ATOM 4480 C C . THR A 1 555 ? -25.781 -17.281 32.781 1 56.06 555 THR A C 1
ATOM 4482 O O . THR A 1 555 ? -26.859 -16.781 33.125 1 56.06 555 THR A O 1
ATOM 4485 N N . SER A 1 556 ? -25.734 -18.156 31.938 1 48.34 556 SER A N 1
ATOM 4486 C CA . SER A 1 556 ? -26.953 -18.766 31.438 1 48.34 556 SER A CA 1
ATOM 4487 C C . SER A 1 556 ? -27.594 -19.672 32.5 1 48.34 556 SER A C 1
ATOM 4489 O O . SER A 1 556 ? -28.797 -19.953 32.438 1 48.34 556 SER A O 1
ATOM 4491 N N . ALA A 1 557 ? -26.875 -20.203 33.469 1 43.47 557 ALA A N 1
ATOM 4492 C CA . ALA A 1 557 ? -27.438 -21.031 34.531 1 43.47 557 ALA A CA 1
ATOM 4493 C C . ALA A 1 557 ? -28 -20.172 35.656 1 43.47 557 ALA A C 1
ATOM 4495 O O . ALA A 1 557 ? -28.516 -20.688 36.656 1 43.47 557 ALA A O 1
ATOM 4496 N N . VAL A 1 558 ? -27.719 -18.844 35.688 1 40.97 558 VAL A N 1
ATOM 4497 C CA . VAL A 1 558 ? -28.422 -18.016 36.656 1 40.97 558 VAL A CA 1
ATOM 4498 C C . VAL A 1 558 ? -29.922 -18.031 36.375 1 40.97 558 VAL A C 1
ATOM 4500 O O . VAL A 1 558 ? -30.359 -17.656 35.312 1 40.97 558 VAL A O 1
ATOM 4503 N N . PRO A 1 559 ? -30.75 -18.766 37.125 1 36.75 559 PRO A N 1
ATOM 4504 C CA . PRO A 1 559 ? -32.219 -18.859 37 1 36.75 559 PRO A CA 1
ATOM 4505 C C . PRO A 1 559 ? -32.875 -17.5 36.906 1 36.75 559 PRO A C 1
ATOM 4507 O O . PRO A 1 559 ? -32.406 -16.531 37.5 1 36.75 559 PRO A O 1
ATOM 4510 N N . SER A 1 560 ? -33.531 -17.203 35.812 1 32.56 560 SER A N 1
ATOM 4511 C CA . SER A 1 560 ? -34.531 -16.141 35.812 1 32.56 560 SER A CA 1
ATOM 4512 C C . SER A 1 560 ? -35.312 -16.109 37.125 1 32.56 560 SER A C 1
ATOM 4514 O O . SER A 1 560 ? -35.906 -17.109 37.531 1 32.56 560 SER A O 1
ATOM 4516 N N . LEU A 1 561 ? -34.906 -15.398 38.094 1 30.28 561 LEU A N 1
ATOM 4517 C CA . LEU A 1 561 ? -35.875 -15.086 39.125 1 30.28 561 LEU A CA 1
ATOM 4518 C C . LEU A 1 561 ? -37.219 -14.648 38.531 1 30.28 561 LEU A C 1
ATOM 4520 O O . LEU A 1 561 ? -37.25 -13.688 37.75 1 30.28 561 LEU A O 1
ATOM 4524 N N . GLN A 1 562 ? -38.25 -15.57 38.438 1 23.66 562 GLN A N 1
ATOM 4525 C CA . GLN A 1 562 ? -39.625 -15.125 38.531 1 23.66 562 GLN A CA 1
ATOM 4526 C C . GLN A 1 562 ? -39.844 -14.297 39.812 1 23.66 562 GLN A C 1
ATOM 4528 O O . GLN A 1 562 ? -39.438 -14.695 40.906 1 23.66 562 GLN A O 1
ATOM 4533 N N . MET B 1 1 ? 5.828 -24.75 -12.695 1 26.31 1 MET B N 1
ATOM 4534 C CA . MET B 1 1 ? 7.199 -25.188 -12.953 1 26.31 1 MET B CA 1
ATOM 4535 C C . MET B 1 1 ? 7.797 -24.453 -14.141 1 26.31 1 MET B C 1
ATOM 4537 O O . MET B 1 1 ? 9.008 -24.5 -14.367 1 26.31 1 MET B O 1
ATOM 4541 N N . ALA B 1 2 ? 6.84 -23.875 -14.922 1 32.59 2 ALA B N 1
ATOM 4542 C CA . ALA B 1 2 ? 7.355 -23.25 -16.141 1 32.59 2 ALA B CA 1
ATOM 4543 C C . ALA B 1 2 ? 8.078 -21.953 -15.828 1 32.59 2 ALA B C 1
ATOM 4545 O O . ALA B 1 2 ? 9.094 -21.641 -16.453 1 32.59 2 ALA B O 1
ATOM 4546 N N . LYS B 1 3 ? 7.602 -21.188 -14.906 1 35.97 3 LYS B N 1
ATOM 4547 C CA . LYS B 1 3 ? 8.188 -19.875 -14.727 1 35.97 3 LYS B CA 1
ATOM 4548 C C . LYS B 1 3 ? 9.609 -19.969 -14.172 1 35.97 3 LYS B C 1
ATOM 4550 O O . LYS B 1 3 ? 10.445 -19.109 -14.43 1 35.97 3 LYS B O 1
ATOM 4555 N N . ALA B 1 4 ? 10.039 -20.781 -13.352 1 31.48 4 ALA B N 1
ATOM 4556 C CA . ALA B 1 4 ? 11.297 -20.828 -12.609 1 31.48 4 ALA B CA 1
ATOM 4557 C C . ALA B 1 4 ? 12.469 -21.062 -13.555 1 31.48 4 ALA B C 1
ATOM 4559 O O . ALA B 1 4 ? 13.633 -20.953 -13.148 1 31.48 4 ALA B O 1
ATOM 4560 N N . ALA B 1 5 ? 12.391 -21.422 -14.664 1 28.66 5 ALA B N 1
ATOM 4561 C CA . ALA B 1 5 ? 13.609 -21.828 -15.367 1 28.66 5 ALA B CA 1
ATOM 4562 C C . ALA B 1 5 ? 14.492 -20.625 -15.672 1 28.66 5 ALA B C 1
ATOM 4564 O O . ALA B 1 5 ? 15.703 -20.766 -15.867 1 28.66 5 ALA B O 1
ATOM 4565 N N . GLN B 1 6 ? 13.914 -19.453 -15.875 1 29.66 6 GLN B N 1
ATOM 4566 C CA . GLN B 1 6 ? 14.664 -18.484 -16.672 1 29.66 6 GLN B CA 1
ATOM 4567 C C . GLN B 1 6 ? 15.594 -17.656 -15.812 1 29.66 6 GLN B C 1
ATOM 4569 O O . GLN B 1 6 ? 16.297 -16.766 -16.312 1 29.66 6 GLN B O 1
ATOM 4574 N N . LEU B 1 7 ? 15.734 -17.656 -14.578 1 27.44 7 LEU B N 1
ATOM 4575 C CA . LEU B 1 7 ? 16.281 -16.547 -13.812 1 27.44 7 LEU B CA 1
ATOM 4576 C C . LEU B 1 7 ? 17.812 -16.516 -13.914 1 27.44 7 LEU B C 1
ATOM 4578 O O . LEU B 1 7 ? 18.469 -15.75 -13.211 1 27.44 7 LEU B O 1
ATOM 4582 N N . ALA B 1 8 ? 18.641 -17.203 -14.656 1 22.05 8 ALA B N 1
ATOM 4583 C CA . ALA B 1 8 ? 20.062 -17.266 -14.289 1 22.05 8 ALA B CA 1
ATOM 4584 C C . ALA B 1 8 ? 20.828 -16.047 -14.828 1 22.05 8 ALA B C 1
ATOM 4586 O O . ALA B 1 8 ? 21.953 -15.789 -14.422 1 22.05 8 ALA B O 1
ATOM 4587 N N . SER B 1 9 ? 20.469 -15.117 -15.852 1 19.78 9 SER B N 1
ATOM 4588 C CA . SER B 1 9 ? 21.656 -14.641 -16.562 1 19.78 9 SER B CA 1
ATOM 4589 C C . SER B 1 9 ? 22.141 -13.305 -16.016 1 19.78 9 SER B C 1
ATOM 4591 O O . SER B 1 9 ? 23 -12.664 -16.594 1 19.78 9 SER B O 1
ATOM 4593 N N . ARG B 1 10 ? 21.938 -12.703 -14.922 1 20.48 10 ARG B N 1
ATOM 4594 C CA . ARG B 1 10 ? 21.906 -11.25 -14.961 1 20.48 10 ARG B CA 1
ATOM 4595 C C . ARG B 1 10 ? 23.312 -10.672 -14.812 1 20.48 10 ARG B C 1
ATOM 4597 O O . ARG B 1 10 ? 23.484 -9.453 -14.703 1 20.48 10 ARG B O 1
ATOM 4604 N N . LYS B 1 11 ? 24.5 -11.055 -14.75 1 20.16 11 LYS B N 1
ATOM 4605 C CA . LYS B 1 11 ? 25.359 -10.117 -14.039 1 20.16 11 LYS B CA 1
ATOM 4606 C C . LYS B 1 11 ? 25.781 -8.961 -14.938 1 20.16 11 LYS B C 1
ATOM 4608 O O . LYS B 1 11 ? 26.641 -9.133 -15.812 1 20.16 11 LYS B O 1
ATOM 4613 N N . ARG B 1 12 ? 24.859 -7.98 -15.555 1 17.36 12 ARG B N 1
ATOM 4614 C CA . ARG B 1 12 ? 25.5 -6.996 -16.422 1 17.36 12 ARG B CA 1
ATOM 4615 C C . ARG B 1 12 ? 26.328 -6.004 -15.609 1 17.36 12 ARG B C 1
ATOM 4617 O O . ARG B 1 12 ? 25.922 -5.59 -14.523 1 17.36 12 ARG B O 1
ATOM 4624 N N . THR B 1 13 ? 27.609 -5.68 -15.93 1 18.27 13 THR B N 1
ATOM 4625 C CA . THR B 1 13 ? 28.781 -4.93 -15.477 1 18.27 13 THR B CA 1
ATOM 4626 C C . THR B 1 13 ? 28.672 -3.461 -15.875 1 18.27 13 THR B C 1
ATOM 4628 O O . THR B 1 13 ? 28.844 -3.115 -17.047 1 18.27 13 THR B O 1
ATOM 4631 N N . LYS B 1 14 ? 27.438 -2.727 -15.734 1 19.64 14 LYS B N 1
ATOM 4632 C CA . LYS B 1 14 ? 27.406 -1.396 -16.328 1 19.64 14 LYS B CA 1
ATOM 4633 C C . LYS B 1 14 ? 28.5 -0.509 -15.75 1 19.64 14 LYS B C 1
ATOM 4635 O O . LYS B 1 14 ? 28.781 -0.566 -14.555 1 19.64 14 LYS B O 1
ATOM 4640 N N . SER B 1 15 ? 29.328 0.275 -16.578 1 17.77 15 SER B N 1
ATOM 4641 C CA . SER B 1 15 ? 30.438 1.207 -16.656 1 17.77 15 SER B CA 1
ATOM 4642 C C . SER B 1 15 ? 30.031 2.607 -16.219 1 17.77 15 SER B C 1
ATOM 4644 O O . SER B 1 15 ? 29.031 3.148 -16.703 1 17.77 15 SER B O 1
ATOM 4646 N N . ILE B 1 16 ? 30.219 3.078 -15.023 1 18.11 16 ILE B N 1
ATOM 4647 C CA . ILE B 1 16 ? 29.953 4.266 -14.219 1 18.11 16 ILE B CA 1
ATOM 4648 C C . ILE B 1 16 ? 30.641 5.477 -14.836 1 18.11 16 ILE B C 1
ATOM 4650 O O . ILE B 1 16 ? 31.875 5.547 -14.883 1 18.11 16 ILE B O 1
ATOM 4654 N N . ALA B 1 17 ? 30.109 6.012 -15.984 1 18.2 17 ALA B N 1
ATOM 4655 C CA . ALA B 1 17 ? 30.797 7.16 -16.578 1 18.2 17 ALA B CA 1
ATOM 4656 C C . ALA B 1 17 ? 30.828 8.344 -15.617 1 18.2 17 ALA B C 1
ATOM 4658 O O . ALA B 1 17 ? 29.875 8.555 -14.867 1 18.2 17 ALA B O 1
ATOM 4659 N N . ALA B 1 18 ? 31.953 9.102 -15.453 1 18.23 18 ALA B N 1
ATOM 4660 C CA . ALA B 1 18 ? 32.688 10.062 -14.633 1 18.23 18 ALA B CA 1
ATOM 4661 C C . ALA B 1 18 ? 32.188 11.484 -14.898 1 18.23 18 ALA B C 1
ATOM 4663 O O . ALA B 1 18 ? 32.406 12.031 -15.984 1 18.23 18 ALA B O 1
ATOM 4664 N N . ALA B 1 19 ? 30.891 11.844 -14.781 1 18.86 19 ALA B N 1
ATOM 4665 C CA . ALA B 1 19 ? 30.578 13.195 -15.234 1 18.86 19 ALA B CA 1
ATOM 4666 C C . ALA B 1 19 ? 31.312 14.242 -14.406 1 18.86 19 ALA B C 1
ATOM 4668 O O . ALA B 1 19 ? 31.5 14.062 -13.203 1 18.86 19 ALA B O 1
ATOM 4669 N N . PRO B 1 20 ? 31.859 15.305 -15.031 1 18.34 20 PRO B N 1
ATOM 4670 C CA . PRO B 1 20 ? 32.844 16.328 -14.664 1 18.34 20 PRO B CA 1
ATOM 4671 C C . PRO B 1 20 ? 32.281 17.375 -13.719 1 18.34 20 PRO B C 1
ATOM 4673 O O . PRO B 1 20 ? 31.047 17.578 -13.68 1 18.34 20 PRO B O 1
ATOM 4676 N N . GLN B 1 21 ? 33 17.75 -12.68 1 18.08 21 GLN B N 1
ATOM 4677 C CA . GLN B 1 21 ? 32.906 18.484 -11.422 1 18.08 21 GLN B CA 1
ATOM 4678 C C . GLN B 1 21 ? 32.844 19.984 -11.68 1 18.08 21 GLN B C 1
ATOM 4680 O O . GLN B 1 21 ? 33.844 20.688 -11.703 1 18.08 21 GLN B O 1
ATOM 4685 N N . LYS B 1 22 ? 31.938 20.578 -12.562 1 17.45 22 LYS B N 1
ATOM 4686 C CA . LYS B 1 22 ? 32.219 22 -12.797 1 17.45 22 LYS B CA 1
ATOM 4687 C C . LYS B 1 22 ? 32.094 22.797 -11.5 1 17.45 22 LYS B C 1
ATOM 4689 O O . LYS B 1 22 ? 31.203 22.531 -10.688 1 17.45 22 LYS B O 1
ATOM 4694 N N . ARG B 1 23 ? 32.938 23.719 -11.203 1 17.45 23 ARG B N 1
ATOM 4695 C CA . ARG B 1 23 ? 33.531 24.547 -10.172 1 17.45 23 ARG B CA 1
ATOM 4696 C C . ARG B 1 23 ? 32.688 25.797 -9.922 1 17.45 23 ARG B C 1
ATOM 4698 O O . ARG B 1 23 ? 33.062 26.656 -9.109 1 17.45 23 ARG B O 1
ATOM 4705 N N . GLN B 1 24 ? 31.344 25.859 -10.227 1 17.52 24 GLN B N 1
ATOM 4706 C CA . GLN B 1 24 ? 31.016 27.281 -10.383 1 17.52 24 GLN B CA 1
ATOM 4707 C C . GLN B 1 24 ? 31.125 28.016 -9.047 1 17.52 24 GLN B C 1
ATOM 4709 O O . GLN B 1 24 ? 30.828 27.438 -7.996 1 17.52 24 GLN B O 1
ATOM 4714 N N . LYS B 1 25 ? 31.688 29.312 -8.992 1 17.78 25 LYS B N 1
ATOM 4715 C CA . LYS B 1 25 ? 32.281 30.359 -8.156 1 17.78 25 LYS B CA 1
ATOM 4716 C C . LYS B 1 25 ? 31.219 31.094 -7.363 1 17.78 25 LYS B C 1
ATOM 4718 O O . LYS B 1 25 ? 30.266 31.641 -7.949 1 17.78 25 LYS B O 1
ATOM 4723 N N . ILE B 1 26 ? 30.906 30.672 -6.172 1 17.61 26 ILE B N 1
ATOM 4724 C CA . ILE B 1 26 ? 29.922 31.125 -5.215 1 17.61 26 ILE B CA 1
ATOM 4725 C C . ILE B 1 26 ? 30.219 32.562 -4.801 1 17.61 26 ILE B C 1
ATOM 4727 O O . ILE B 1 26 ? 31.281 32.844 -4.234 1 17.61 26 ILE B O 1
ATOM 4731 N N . ALA B 1 27 ? 29.766 33.562 -5.59 1 17.09 27 ALA B N 1
ATOM 4732 C CA . ALA B 1 27 ? 30.109 34.969 -5.301 1 17.09 27 ALA B CA 1
ATOM 4733 C C . ALA B 1 27 ? 29.547 35.406 -3.947 1 17.09 27 ALA B C 1
ATOM 4735 O O . ALA B 1 27 ? 28.453 34.969 -3.557 1 17.09 27 ALA B O 1
ATOM 4736 N N . PHE B 1 28 ? 30.312 35.938 -3.047 1 17.34 28 PHE B N 1
ATOM 4737 C CA . PHE B 1 28 ? 30.406 36.281 -1.633 1 17.34 28 PHE B CA 1
ATOM 4738 C C . PHE B 1 28 ? 29.594 37.531 -1.33 1 17.34 28 PHE B C 1
ATOM 4740 O O . PHE B 1 28 ? 29.641 38.062 -0.22 1 17.34 28 PHE B O 1
ATOM 4747 N N . THR B 1 29 ? 28.375 37.812 -1.921 1 17.52 29 THR B N 1
ATOM 4748 C CA . THR B 1 29 ? 28.109 39.219 -1.736 1 17.52 29 THR B CA 1
ATOM 4749 C C . THR B 1 29 ? 27.812 39.531 -0.271 1 17.52 29 THR B C 1
ATOM 4751 O O . THR B 1 29 ? 27.312 38.688 0.462 1 17.52 29 THR B O 1
ATOM 4754 N N . SER B 1 30 ? 28.203 40.781 0.339 1 16.75 30 SER B N 1
ATOM 4755 C CA . SER B 1 30 ? 28.547 41.438 1.599 1 16.75 30 SER B CA 1
ATOM 4756 C C . SER B 1 30 ? 27.281 41.812 2.381 1 16.75 30 SER B C 1
ATOM 4758 O O . SER B 1 30 ? 26.297 42.281 1.801 1 16.75 30 SER B O 1
ATOM 4760 N N . PRO B 1 31 ? 26.984 41.281 3.559 1 17.52 31 PRO B N 1
ATOM 4761 C CA . PRO B 1 31 ? 25.828 41.375 4.457 1 17.52 31 PRO B CA 1
ATOM 4762 C C . PRO B 1 31 ? 25.578 42.781 4.984 1 17.52 31 PRO B C 1
ATOM 4764 O O . PRO B 1 31 ? 26.5 43.406 5.512 1 17.52 31 PRO B O 1
ATOM 4767 N N . PRO B 1 32 ? 24.828 43.656 4.34 1 17.25 32 PRO B N 1
ATOM 4768 C CA . PRO B 1 32 ? 24.891 45.031 4.895 1 17.25 32 PRO B CA 1
ATOM 4769 C C . PRO B 1 32 ? 24.438 45.094 6.352 1 17.25 32 PRO B C 1
ATOM 4771 O O . PRO B 1 32 ? 23.734 44.188 6.82 1 17.25 32 PRO B O 1
ATOM 4774 N N . VAL B 1 33 ? 24.812 46.219 7.117 1 17.06 33 VAL B N 1
ATOM 4775 C CA . VAL B 1 33 ? 25.047 46.688 8.477 1 17.06 33 VAL B CA 1
ATOM 4776 C C . VAL B 1 33 ? 23.719 47.031 9.141 1 17.06 33 VAL B C 1
ATOM 4778 O O . VAL B 1 33 ? 22.891 47.75 8.562 1 17.06 33 VAL B O 1
ATOM 4781 N N . ILE B 1 34 ? 23.25 46.344 10.148 1 17.44 34 ILE B N 1
ATOM 4782 C CA . ILE B 1 34 ? 22.094 46.25 11.031 1 17.44 34 ILE B CA 1
ATOM 4783 C C . ILE B 1 34 ? 22.031 47.5 11.898 1 17.44 34 ILE B C 1
ATOM 4785 O O . ILE B 1 34 ? 22.891 47.75 12.75 1 17.44 34 ILE B O 1
ATOM 4789 N N . SER B 1 35 ? 21.625 48.688 11.344 1 15.89 35 SER B N 1
ATOM 4790 C CA . SER B 1 35 ? 21.734 49.844 12.25 1 15.89 35 SER B CA 1
ATOM 4791 C C . SER B 1 35 ? 20.75 49.719 13.406 1 15.89 35 SER B C 1
ATOM 4793 O O . SER B 1 35 ? 19.594 49.344 13.203 1 15.89 35 SER B O 1
ATOM 4795 N N . ALA B 1 36 ? 21.125 49.719 14.672 1 16.83 36 ALA B N 1
ATOM 4796 C CA . ALA B 1 36 ? 20.703 49.469 16.047 1 16.83 36 ALA B CA 1
ATOM 4797 C C . ALA B 1 36 ? 19.812 50.594 16.562 1 16.83 36 ALA B C 1
ATOM 4799 O O . ALA B 1 36 ? 19.359 50.531 17.703 1 16.83 36 ALA B O 1
ATOM 4800 N N . HIS B 1 37 ? 18.938 51.281 15.758 1 16.67 37 HIS B N 1
ATOM 4801 C CA . HIS B 1 37 ? 18.703 52.5 16.547 1 16.67 37 HIS B CA 1
ATOM 4802 C C . HIS B 1 37 ? 17.953 52.188 17.844 1 16.67 37 HIS B C 1
ATOM 4804 O O . HIS B 1 37 ? 17.156 51.25 17.875 1 16.67 37 HIS B O 1
ATOM 4810 N N . PRO B 1 38 ? 18.156 52.906 18.969 1 16.25 38 PRO B N 1
ATOM 4811 C CA . PRO B 1 38 ? 18.094 52.781 20.422 1 16.25 38 PRO B CA 1
ATOM 4812 C C . PRO B 1 38 ? 16.688 52.938 20.969 1 16.25 38 PRO B C 1
ATOM 4814 O O . PRO B 1 38 ? 16.25 52.125 21.797 1 16.25 38 PRO B O 1
ATOM 4817 N N . GLN B 1 39 ? 15.93 54.094 20.75 1 15.27 39 GLN B N 1
ATOM 4818 C CA . GLN B 1 39 ? 15.773 54.875 21.969 1 15.27 39 GLN B CA 1
ATOM 4819 C C . GLN B 1 39 ? 14.531 54.438 22.75 1 15.27 39 GLN B C 1
ATOM 4821 O O . GLN B 1 39 ? 14.617 54.156 23.938 1 15.27 39 GLN B O 1
ATOM 4826 N N . HIS B 1 40 ? 13.242 55.031 22.5 1 16.28 40 HIS B N 1
ATOM 4827 C CA . HIS B 1 40 ? 12.617 55.938 23.484 1 16.28 40 HIS B CA 1
ATOM 4828 C C . HIS B 1 40 ? 11.594 55.188 24.328 1 16.28 40 HIS B C 1
ATOM 4830 O O . HIS B 1 40 ? 10.898 54.312 23.828 1 16.28 40 HIS B O 1
ATOM 4836 N N . LEU B 1 41 ? 11.602 55.219 25.641 1 15.57 41 LEU B N 1
ATOM 4837 C CA . LEU B 1 41 ? 11.117 54.688 26.906 1 15.57 41 LEU B CA 1
ATOM 4838 C C . LEU B 1 41 ? 9.641 55.031 27.109 1 15.57 41 LEU B C 1
ATOM 4840 O O . LEU B 1 41 ? 8.992 54.5 28.016 1 15.57 41 LEU B O 1
ATOM 4844 N N . THR B 1 42 ? 8.977 55.938 26.312 1 15.55 42 THR B N 1
ATOM 4845 C CA . THR B 1 42 ? 8.211 56.781 27.234 1 15.55 42 THR B CA 1
ATOM 4846 C C . THR B 1 42 ? 7.109 55.969 27.922 1 15.55 42 THR B C 1
ATOM 4848 O O . THR B 1 42 ? 6.699 54.906 27.422 1 15.55 42 THR B O 1
ATOM 4851 N N . GLU B 1 43 ? 6.309 56.594 28.875 1 15.27 43 GLU B N 1
ATOM 4852 C CA . GLU B 1 43 ? 5.707 56.656 30.203 1 15.27 43 GLU B CA 1
ATOM 4853 C C . GLU B 1 43 ? 4.223 56.312 30.156 1 15.27 43 GLU B C 1
ATOM 4855 O O . GLU B 1 43 ? 3.533 56.375 31.172 1 15.27 43 GLU B O 1
ATOM 4860 N N . LYS B 1 44 ? 3.686 55.594 29.188 1 16.05 44 LYS B N 1
ATOM 4861 C CA . LYS B 1 44 ? 2.252 55.875 29.234 1 16.05 44 LYS B CA 1
ATOM 4862 C C . LYS B 1 44 ? 1.664 55.469 30.594 1 16.05 44 LYS B C 1
ATOM 4864 O O . LYS B 1 44 ? 1.774 54.312 31 1 16.05 44 LYS B O 1
ATOM 4869 N N . ARG B 1 45 ? 1.262 56.438 31.438 1 15.2 45 ARG B N 1
ATOM 4870 C CA . ARG B 1 45 ? 0.667 56.5 32.781 1 15.2 45 ARG B CA 1
ATOM 4871 C C . ARG B 1 45 ? -0.619 55.688 32.844 1 15.2 45 ARG B C 1
ATOM 4873 O O . ARG B 1 45 ? -1.16 55.281 31.797 1 15.2 45 ARG B O 1
ATOM 4880 N N . ARG B 1 46 ? -1.674 56.25 33.594 1 15.52 46 ARG B N 1
ATOM 4881 C CA . ARG B 1 46 ? -2.324 55.938 34.844 1 15.52 46 ARG B CA 1
ATOM 4882 C C . ARG B 1 46 ? -3.701 55.312 34.625 1 15.52 46 ARG B C 1
ATOM 4884 O O . ARG B 1 46 ? -4.086 54.375 35.344 1 15.52 46 ARG B O 1
ATOM 4891 N N . ARG B 1 47 ? -4.562 55.781 33.625 1 15.94 47 ARG B N 1
ATOM 4892 C CA . ARG B 1 47 ? -5.785 56.25 34.25 1 15.94 47 ARG B CA 1
ATOM 4893 C C . ARG B 1 47 ? -6.703 55.094 34.625 1 15.94 47 ARG B C 1
ATOM 4895 O O . ARG B 1 47 ? -6.797 54.125 33.906 1 15.94 47 ARG B O 1
ATOM 4902 N N . SER B 1 48 ? -7.227 55.125 35.844 1 15.39 48 SER B N 1
ATOM 4903 C CA . SER B 1 48 ? -7.945 54.344 36.875 1 15.39 48 SER B CA 1
ATOM 4904 C C . SER B 1 48 ? -9.383 54.062 36.438 1 15.39 48 SER B C 1
ATOM 4906 O O . SER B 1 48 ? -10.086 53.281 37.062 1 15.39 48 SER B O 1
ATOM 4908 N N . LYS B 1 49 ? -9.867 54.406 35.188 1 15.88 49 LYS B N 1
ATOM 4909 C CA . LYS B 1 49 ? -11.242 54.812 35.5 1 15.88 49 LYS B CA 1
ATOM 4910 C C . LYS B 1 49 ? -12.055 53.625 36 1 15.88 49 LYS B C 1
ATOM 4912 O O . LYS B 1 49 ? -11.859 52.5 35.562 1 15.88 49 LYS B O 1
ATOM 4917 N N . THR B 1 50 ? -12.961 53.906 36.969 1 15.51 50 THR B N 1
ATOM 4918 C CA . THR B 1 50 ? -13.836 53.438 38.031 1 15.51 50 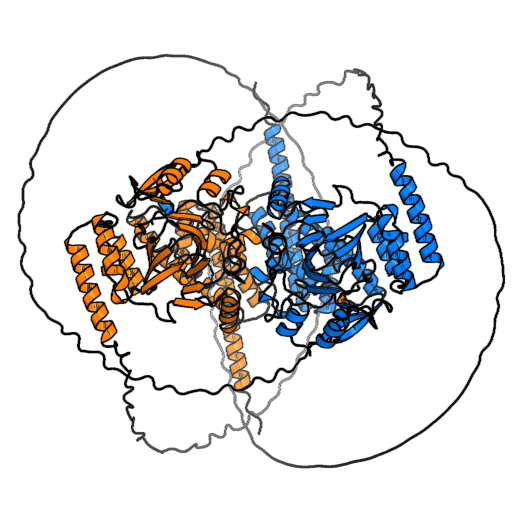THR B CA 1
ATOM 4919 C C . THR B 1 50 ? -15.055 52.719 37.469 1 15.51 50 THR B C 1
ATOM 4921 O O . THR B 1 50 ? -15.898 52.219 38.219 1 15.51 50 THR B O 1
ATOM 4924 N N . PRO B 1 51 ? -14.93 51.969 36.406 1 15.7 51 PRO B N 1
ATOM 4925 C CA . PRO B 1 51 ? -16.344 51.844 36.062 1 15.7 51 PRO B CA 1
ATOM 4926 C C . PRO B 1 51 ? -17.172 51.219 37.188 1 15.7 51 PRO B C 1
ATOM 4928 O O . PRO B 1 51 ? -16.688 50.375 37.906 1 15.7 51 PRO B O 1
ATOM 4931 N N . ALA B 1 52 ? -18.297 51.906 37.5 1 15.19 52 ALA B N 1
ATOM 4932 C CA . ALA B 1 52 ? -19.359 51.844 38.5 1 15.19 52 ALA B CA 1
ATOM 4933 C C . ALA B 1 52 ? -20.047 50.469 38.469 1 15.19 52 ALA B C 1
ATOM 4935 O O . ALA B 1 52 ? -19.953 49.75 37.469 1 15.19 52 ALA B O 1
ATOM 4936 N N . ALA B 1 53 ? -21.172 50.375 39.281 1 14.95 53 ALA B N 1
ATOM 4937 C CA . ALA B 1 53 ? -21.828 49.656 40.375 1 14.95 53 ALA B CA 1
ATOM 4938 C C . ALA B 1 53 ? -22.875 48.688 39.812 1 14.95 53 ALA B C 1
ATOM 4940 O O . ALA B 1 53 ? -23.125 47.625 40.406 1 14.95 53 ALA B O 1
ATOM 4941 N N . SER B 1 54 ? -23.578 48.938 38.688 1 14.84 54 SER B N 1
ATOM 4942 C CA . SER B 1 54 ? -24.984 48.844 39.031 1 14.84 54 SER B CA 1
ATOM 4943 C C . SER B 1 54 ? -25.391 47.406 39.375 1 14.84 54 SER B C 1
ATOM 4945 O O . SER B 1 54 ? -24.891 46.469 38.75 1 14.84 54 SER B O 1
ATOM 4947 N N . THR B 1 55 ? -26.359 47.25 40.406 1 14.37 55 THR B N 1
ATOM 4948 C CA . THR B 1 55 ? -27 46.438 41.438 1 14.37 55 THR B CA 1
ATOM 4949 C C . THR B 1 55 ? -27.891 45.375 40.781 1 14.37 55 THR B C 1
ATOM 4951 O O . THR B 1 55 ? -27.891 44.219 41.25 1 14.37 55 THR B O 1
ATOM 4954 N N . ARG B 1 56 ? -28.969 45.719 39.969 1 14.36 56 ARG B N 1
ATOM 4955 C CA . ARG B 1 56 ? -30.281 45.5 40.562 1 14.36 56 ARG B CA 1
ATOM 4956 C C . ARG B 1 56 ? -30.594 44 40.594 1 14.36 56 ARG B C 1
ATOM 4958 O O . ARG B 1 56 ? -30.031 43.219 39.844 1 14.36 56 ARG B O 1
ATOM 4965 N N . GLN B 1 57 ? -32.031 43.75 40.688 1 14.01 57 GLN B N 1
ATOM 4966 C CA . GLN B 1 57 ? -33 43.125 41.594 1 14.01 57 GLN B CA 1
ATOM 4967 C C . GLN B 1 57 ? -33.25 41.688 41.25 1 14.01 57 GLN B C 1
ATOM 4969 O O . GLN B 1 57 ? -32.781 41.188 40.219 1 14.01 57 GLN B O 1
ATOM 4974 N N . ALA B 1 58 ? -34.656 41.312 41.125 1 13.87 58 ALA B N 1
ATOM 4975 C CA . ALA B 1 58 ? -35.594 40.656 42 1 13.87 58 ALA B CA 1
ATOM 4976 C C . ALA B 1 58 ? -35.812 39.219 41.594 1 13.87 58 ALA B C 1
ATOM 4978 O O . ALA B 1 58 ? -35.656 38.281 42.406 1 13.87 58 ALA B O 1
ATOM 4979 N N . LEU B 1 59 ? -37.125 38.875 41.156 1 13.98 59 LEU B N 1
ATOM 4980 C CA . LEU B 1 59 ? -38.156 38.125 41.906 1 13.98 59 LEU B CA 1
ATOM 4981 C C . LEU B 1 59 ? -38.156 36.656 41.5 1 13.98 59 LEU B C 1
ATOM 4983 O O . LEU B 1 59 ? -38.094 35.781 42.344 1 13.98 59 LEU B O 1
ATOM 4987 N N . GLN B 1 60 ? -39.406 36.125 40.969 1 14.19 60 GLN B N 1
ATOM 4988 C CA . GLN B 1 60 ? -40.438 35.344 41.656 1 14.19 60 GLN B CA 1
ATOM 4989 C C . GLN B 1 60 ? -40.312 33.844 41.344 1 14.19 60 GLN B C 1
ATOM 4991 O O . GLN B 1 60 ? -39.625 33.469 40.406 1 14.19 60 GLN B O 1
ATOM 4996 N N . GLN B 1 61 ? -41.531 33.219 40.969 1 14.27 61 GLN B N 1
ATOM 4997 C CA . GLN B 1 61 ? -42.438 32.312 41.688 1 14.27 61 GLN B CA 1
ATOM 4998 C C . GLN B 1 61 ? -42.188 30.859 41.25 1 14.27 61 GLN B C 1
ATOM 5000 O O . GLN B 1 61 ? -41.969 29.984 42.094 1 14.27 61 GLN B O 1
ATOM 5005 N N . ILE B 1 62 ? -43.344 30.156 40.688 1 13.95 62 ILE B N 1
ATOM 5006 C CA . ILE B 1 62 ? -44.219 29.234 41.375 1 13.95 62 ILE B CA 1
ATOM 5007 C C . ILE B 1 62 ? -43.875 27.797 40.969 1 13.95 62 ILE B C 1
ATOM 5009 O O . ILE B 1 62 ? -43.688 26.938 41.844 1 13.95 62 ILE B O 1
ATOM 5013 N N . THR B 1 63 ? -44.562 27.234 39.969 1 14.12 63 THR B N 1
ATOM 5014 C CA . THR B 1 63 ? -45.594 26.266 40.344 1 14.12 63 THR B CA 1
ATOM 5015 C C . THR B 1 63 ? -45.031 24.844 40.344 1 14.12 63 THR B C 1
ATOM 5017 O O . THR B 1 63 ? -44 24.594 39.719 1 14.12 63 THR B O 1
ATOM 5020 N N . ALA B 1 64 ? -46 23.797 39.938 1 13.98 64 ALA B N 1
ATOM 5021 C CA . ALA B 1 64 ? -46.688 22.75 40.688 1 13.98 64 ALA B CA 1
ATOM 5022 C C . ALA B 1 64 ? -45.969 21.406 40.562 1 13.98 64 ALA B C 1
ATOM 5024 O O . ALA B 1 64 ? -45.125 21.25 39.688 1 13.98 64 ALA B O 1
ATOM 5025 N N . PRO B 1 65 ? -46.812 20.312 40.312 1 13.99 65 PRO B N 1
ATOM 5026 C CA . PRO B 1 65 ? -47.219 19.203 41.188 1 13.99 65 PRO B CA 1
ATOM 5027 C C . PRO B 1 65 ? -46.5 17.891 40.844 1 13.99 65 PRO B C 1
ATOM 5029 O O . PRO B 1 65 ? -46.062 17.172 41.719 1 13.99 65 PRO B O 1
ATOM 5032 N N . ARG B 1 66 ? -46.656 17.328 39.625 1 13.73 66 ARG B N 1
ATOM 5033 C CA . ARG B 1 66 ? -47.469 16.109 39.719 1 13.73 66 ARG B CA 1
ATOM 5034 C C . ARG B 1 66 ? -46.656 14.961 40.281 1 13.73 66 ARG B C 1
ATOM 5036 O O . ARG B 1 66 ? -45.406 14.969 40.219 1 13.73 66 ARG B O 1
ATOM 5043 N N . SER B 1 67 ? -47.25 13.688 40.062 1 13.4 67 SER B N 1
ATOM 5044 C CA . SER B 1 67 ? -47.781 12.555 40.844 1 13.4 67 SER B CA 1
ATOM 5045 C C . SER B 1 67 ? -46.719 11.469 40.969 1 13.4 67 SER B C 1
ATOM 5047 O O . SER B 1 67 ? -45.719 11.445 40.25 1 13.4 67 SER B O 1
ATOM 5049 N N . ASN B 1 68 ? -47.25 10.172 41.219 1 13.17 68 ASN B N 1
ATOM 5050 C CA . ASN B 1 68 ? -47.375 9.164 42.281 1 13.17 68 ASN B CA 1
ATOM 5051 C C . ASN B 1 68 ? -46.469 7.977 42.031 1 13.17 68 ASN B C 1
ATOM 5053 O O . ASN B 1 68 ? -45.719 7.547 42.906 1 13.17 68 ASN B O 1
ATOM 5057 N N . ALA B 1 69 ? -46.906 6.938 41.156 1 13.39 69 ALA B N 1
ATOM 5058 C CA . ALA B 1 69 ? -47.281 5.688 41.812 1 13.39 69 ALA B CA 1
ATOM 5059 C C . ALA B 1 69 ? -46.062 4.82 42.094 1 13.39 69 ALA B C 1
ATOM 5061 O O . ALA B 1 69 ? -45 5.023 41.531 1 13.39 69 ALA B O 1
ATOM 5062 N N . GLY B 1 70 ? -46.438 3.438 42.219 1 13.51 70 GLY B N 1
ATOM 5063 C CA . GLY B 1 70 ? -46.469 2.422 43.25 1 13.51 70 GLY B CA 1
ATOM 5064 C C . GLY B 1 70 ? -45.25 1.545 43.281 1 13.51 70 GLY B C 1
ATOM 5065 O O . GLY B 1 70 ? -44.406 1.603 42.375 1 13.51 70 GLY B O 1
ATOM 5066 N N . LYS B 1 71 ? -45.531 0.126 43.469 1 13.81 71 LYS B N 1
ATOM 5067 C CA . LYS B 1 71 ? -45.375 -0.778 44.625 1 13.81 71 LYS B CA 1
ATOM 5068 C C . LYS B 1 71 ? -44.188 -1.689 44.438 1 13.81 71 LYS B C 1
ATOM 5070 O O . LYS B 1 71 ? -43.562 -1.723 43.375 1 13.81 71 LYS B O 1
ATOM 5075 N N . SER B 1 72 ? -44.438 -3.141 44.469 1 13.38 72 SER B N 1
ATOM 5076 C CA . SER B 1 72 ? -44.219 -4.062 45.594 1 13.38 72 SER B CA 1
ATOM 5077 C C . SER B 1 72 ? -42.969 -4.906 45.375 1 13.38 72 SER B C 1
ATOM 5079 O O . SER B 1 72 ? -42.094 -4.992 46.25 1 13.38 72 SER B O 1
ATOM 5081 N N . LEU B 1 73 ? -43.062 -6.156 44.688 1 13.66 73 LEU B N 1
ATOM 5082 C CA . LEU B 1 73 ? -43.094 -7.395 45.469 1 13.66 73 LEU B CA 1
ATOM 5083 C C . LEU B 1 73 ? -41.688 -7.91 45.719 1 13.66 73 LEU B C 1
ATOM 5085 O O . LEU B 1 73 ? -40.75 -7.57 44.969 1 13.66 73 LEU B O 1
ATOM 5089 N N . GLN B 1 74 ? -41.562 -9.289 46.281 1 13.26 74 GLN B N 1
ATOM 5090 C CA . GLN B 1 74 ? -41.062 -9.969 47.469 1 13.26 74 GLN B CA 1
ATOM 5091 C C . GLN B 1 74 ? -39.781 -10.727 47.156 1 13.26 74 GLN B C 1
ATOM 5093 O O . GLN B 1 74 ? -38.75 -10.578 47.844 1 13.26 74 GLN B O 1
ATOM 5098 N N . PRO B 1 75 ? -39.781 -12.102 46.625 1 13.64 75 PRO B N 1
ATOM 5099 C CA . PRO B 1 75 ? -39.5 -13.188 47.562 1 13.64 75 PRO B CA 1
ATOM 5100 C C . PRO B 1 75 ? -38.031 -13.469 47.75 1 13.64 75 PRO B C 1
ATOM 5102 O O . PRO B 1 75 ? -37.219 -13.07 46.906 1 13.64 75 PRO B O 1
ATOM 5105 N N . ASN B 1 76 ? -37.719 -14.656 48.562 1 13.64 76 ASN B N 1
ATOM 5106 C CA . ASN B 1 76 ? -37 -15.172 49.719 1 13.64 76 ASN B CA 1
ATOM 5107 C C . ASN B 1 76 ? -35.75 -15.922 49.312 1 13.64 76 ASN B C 1
ATOM 5109 O O . ASN B 1 76 ? -34.656 -15.648 49.812 1 13.64 76 ASN B O 1
ATOM 5113 N N . VAL B 1 77 ? -35.875 -17.312 49.031 1 13.62 77 VAL B N 1
ATOM 5114 C CA . VAL B 1 77 ? -35.5 -18.312 50.031 1 13.62 77 VAL B CA 1
ATOM 5115 C C . VAL B 1 77 ? -34 -18.641 49.875 1 13.62 77 VAL B C 1
ATOM 5117 O O . VAL B 1 77 ? -33.375 -18.297 48.875 1 13.62 77 VAL B O 1
ATOM 5120 N N . LEU B 1 78 ? -33.719 -20.125 49.844 1 14.02 78 LEU B N 1
ATOM 5121 C CA . LEU B 1 78 ? -33.219 -21.062 50.812 1 14.02 78 LEU B CA 1
ATOM 5122 C C . LEU B 1 78 ? -31.703 -21.297 50.625 1 14.02 78 LEU B C 1
ATOM 5124 O O . LEU B 1 78 ? -31.156 -20.953 49.594 1 14.02 78 LEU B O 1
ATOM 5128 N N . SER B 1 79 ? -31.281 -22.609 51.031 1 13.75 79 SER B N 1
ATOM 5129 C CA . SER B 1 79 ? -30.484 -23.25 52.062 1 13.75 79 SER B CA 1
ATOM 5130 C C . SER B 1 79 ? -29.094 -23.609 51.531 1 13.75 79 SER B C 1
ATOM 5132 O O . SER B 1 79 ? -28.844 -23.531 50.344 1 13.75 79 SER B O 1
ATOM 5134 N N . ASN B 1 80 ? -28.734 -25 51.812 1 13.57 80 ASN B N 1
ATOM 5135 C CA . ASN B 1 80 ? -27.828 -25.641 52.781 1 13.57 80 ASN B CA 1
ATOM 5136 C C . ASN B 1 80 ? -26.5 -26.031 52.094 1 13.57 80 ASN B C 1
ATOM 5138 O O . ASN B 1 80 ? -25.438 -25.672 52.594 1 13.57 80 ASN B O 1
ATOM 5142 N N . ASP B 1 81 ? -26.438 -27.406 51.625 1 13.64 81 ASP B N 1
ATOM 5143 C CA . ASP B 1 81 ? -25.719 -28.484 52.312 1 13.64 81 ASP B CA 1
ATOM 5144 C C . ASP B 1 81 ? -24.266 -28.531 51.875 1 13.64 81 ASP B C 1
ATOM 5146 O O . ASP B 1 81 ? -23.891 -27.906 50.875 1 13.64 81 ASP B O 1
ATOM 5150 N N . ASP B 1 82 ? -23.844 -29.875 51.5 1 13.81 82 ASP B N 1
ATOM 5151 C CA . ASP B 1 82 ? -23.031 -30.906 52.125 1 13.81 82 ASP B CA 1
ATOM 5152 C C . ASP B 1 82 ? -21.578 -30.828 51.625 1 13.81 82 ASP B C 1
ATOM 5154 O O . ASP B 1 82 ? -21.297 -30.203 50.625 1 13.81 82 ASP B O 1
ATOM 5158 N N . ASP B 1 83 ? -21.016 -32.094 51.438 1 13.59 83 ASP B N 1
ATOM 5159 C CA . ASP B 1 83 ? -20.016 -32.938 52.094 1 13.59 83 ASP B CA 1
ATOM 5160 C C . ASP B 1 83 ? -18.672 -32.875 51.375 1 13.59 83 ASP B C 1
ATOM 5162 O O . ASP B 1 83 ? -17.641 -32.656 52 1 13.59 83 ASP B O 1
ATOM 5166 N N . ILE B 1 84 ? -18.469 -33.844 50.375 1 13.66 84 ILE B N 1
ATOM 5167 C CA . ILE B 1 84 ? -17.672 -35.062 50.625 1 13.66 84 ILE B CA 1
ATOM 5168 C C . ILE B 1 84 ? -16.203 -34.75 50.344 1 13.66 84 ILE B C 1
ATOM 5170 O O . ILE B 1 84 ? -15.883 -33.781 49.625 1 13.66 84 ILE B O 1
ATOM 5174 N N . MET B 1 85 ? -15.484 -35.812 49.75 1 13.97 85 MET B N 1
ATOM 5175 C CA . MET B 1 85 ? -14.484 -36.812 50.188 1 13.97 85 MET B CA 1
ATOM 5176 C C . MET B 1 85 ? -13.086 -36.344 49.781 1 13.97 85 MET B C 1
ATOM 5178 O O . MET B 1 85 ? -12.938 -35.5 48.875 1 13.97 85 MET B O 1
ATOM 5182 N N . GLN B 1 86 ? -12.102 -37.375 49.844 1 13.17 86 GLN B N 1
ATOM 5183 C CA . GLN B 1 86 ? -10.867 -37.844 50.469 1 13.17 86 GLN B CA 1
ATOM 5184 C C . GLN B 1 86 ? -9.68 -37.688 49.531 1 13.17 86 GLN B C 1
ATOM 5186 O O . GLN B 1 86 ? -8.625 -37.188 49.938 1 13.17 86 GLN B O 1
ATOM 5191 N N . ARG B 1 87 ? -9.609 -38.406 48.344 1 13.46 87 ARG B N 1
ATOM 5192 C CA . ARG B 1 87 ? -8.617 -39.469 48.312 1 13.46 87 ARG B CA 1
ATOM 5193 C C . ARG B 1 87 ? -7.215 -38.906 48.125 1 13.46 87 ARG B C 1
ATOM 5195 O O . ARG B 1 87 ? -7.051 -37.781 47.625 1 13.46 87 ARG B O 1
ATOM 5202 N N . THR B 1 88 ? -6.207 -39.938 47.969 1 13.47 88 THR B N 1
ATOM 5203 C CA . THR B 1 88 ? -4.977 -40.562 48.438 1 13.47 88 THR B CA 1
ATOM 5204 C C . THR B 1 88 ? -3.775 -40.062 47.625 1 13.47 88 THR B C 1
ATOM 5206 O O . THR B 1 88 ? -2.779 -39.625 48.219 1 13.47 88 THR B O 1
ATOM 5209 N N . THR B 1 89 ? -3.287 -40.938 46.656 1 13.45 89 THR B N 1
ATOM 5210 C CA . THR B 1 89 ? -2.119 -41.812 46.781 1 13.45 89 THR B CA 1
ATOM 5211 C C . THR B 1 89 ? -0.862 -41.094 46.312 1 13.45 89 THR B C 1
ATOM 5213 O O . THR B 1 89 ? -0.945 -40.031 45.688 1 13.45 89 THR B O 1
ATOM 5216 N N . ARG B 1 90 ? 0.021 -41.906 45.438 1 13.34 90 ARG B N 1
ATOM 5217 C CA . ARG B 1 90 ? 1.236 -42.688 45.594 1 13.34 90 ARG B CA 1
ATOM 5218 C C . ARG B 1 90 ? 2.457 -41.938 45.094 1 13.34 90 ARG B C 1
ATOM 5220 O O . ARG B 1 90 ? 3.441 -41.75 45.812 1 13.34 90 ARG B O 1
ATOM 5227 N N . SER B 1 91 ? 3.127 -42.562 44 1 13.45 91 SER B N 1
ATOM 5228 C CA . SER B 1 91 ? 4.348 -43.344 43.969 1 13.45 91 SER B CA 1
ATOM 5229 C C . SER B 1 91 ? 5.559 -42.5 43.594 1 13.45 91 SER B C 1
ATOM 5231 O O . SER B 1 91 ? 5.41 -41.375 43.125 1 13.45 91 SER B O 1
ATOM 5233 N N . ARG B 1 92 ? 6.637 -43.188 42.812 1 13.41 92 ARG B N 1
ATOM 5234 C CA . ARG B 1 92 ? 7.957 -43.781 43.031 1 13.41 92 ARG B CA 1
ATOM 5235 C C . ARG B 1 92 ? 9.039 -42.938 42.375 1 13.41 92 ARG B C 1
ATOM 5237 O O . ARG B 1 92 ? 10.141 -42.781 42.906 1 13.41 92 ARG B O 1
ATOM 5244 N N . SER B 1 93 ? 9.039 -42.594 41.094 1 12.93 93 SER B N 1
ATOM 5245 C CA . SER B 1 93 ? 10.141 -43.219 40.375 1 12.93 93 SER B CA 1
ATOM 5246 C C . SER B 1 93 ? 11.461 -42.5 40.656 1 12.93 93 SER B C 1
ATOM 5248 O O . SER B 1 93 ? 11.469 -41.344 41 1 12.93 93 SER B O 1
ATOM 5250 N N . LYS B 1 94 ? 12.68 -43.188 40.031 1 13.59 94 LYS B N 1
ATOM 5251 C CA . LYS B 1 94 ? 14.008 -43.781 40.219 1 13.59 94 LYS B CA 1
ATOM 5252 C C . LYS B 1 94 ? 15.102 -42.75 39.938 1 13.59 94 LYS B C 1
ATOM 5254 O O . LYS B 1 94 ? 16.016 -42.562 40.719 1 13.59 94 LYS B O 1
ATOM 5259 N N . SER B 1 95 ? 15.617 -42.656 38.656 1 13.2 95 SER B N 1
ATOM 5260 C CA . SER B 1 95 ? 16.906 -43.281 38.375 1 13.2 95 SER B CA 1
ATOM 5261 C C . SER B 1 95 ? 18.047 -42.312 38.656 1 13.2 95 SER B C 1
ATOM 5263 O O . SER B 1 95 ? 17.828 -41.125 38.844 1 13.2 95 SER B O 1
ATOM 5265 N N . VAL B 1 96 ? 19.125 -42.312 37.656 1 13.45 96 VAL B N 1
ATOM 5266 C CA . VAL B 1 96 ? 20.469 -42.875 37.625 1 13.45 96 VAL B CA 1
ATOM 5267 C C . VAL B 1 96 ? 21.5 -41.781 37.906 1 13.45 96 VAL B C 1
ATOM 5269 O O . VAL B 1 96 ? 21.203 -40.594 37.781 1 13.45 96 VAL B O 1
ATOM 5272 N N . ILE B 1 97 ? 22.75 -41.875 37.062 1 13.59 97 ILE B N 1
ATOM 5273 C CA . ILE B 1 97 ? 24.109 -42.25 37.375 1 13.59 97 ILE B CA 1
ATOM 5274 C C . ILE B 1 97 ? 24.969 -41.031 37.562 1 13.59 97 ILE B C 1
ATOM 5276 O O . ILE B 1 97 ? 24.672 -39.969 37.031 1 13.59 97 ILE B O 1
ATOM 5280 N N . PRO B 1 98 ? 26.375 -41.281 37.781 1 13.8 98 PRO B N 1
ATOM 5281 C CA . PRO B 1 98 ? 27.438 -40.906 38.719 1 13.8 98 PRO B CA 1
ATOM 5282 C C . PRO B 1 98 ? 28.328 -39.812 38.188 1 13.8 98 PRO B C 1
ATOM 5284 O O . PRO B 1 98 ? 28.547 -38.812 38.875 1 13.8 98 PRO B O 1
ATOM 5287 N N . SER B 1 99 ? 29.484 -40.188 37.438 1 13.3 99 SER B N 1
ATOM 5288 C CA . SER B 1 99 ? 30.828 -40.25 38 1 13.3 99 SER B CA 1
ATOM 5289 C C . SER B 1 99 ? 31.594 -38.969 37.719 1 13.3 99 SER B C 1
ATOM 5291 O O . SER B 1 99 ? 31.188 -38.125 36.906 1 13.3 99 SER B O 1
ATOM 5293 N N . GLY B 1 100 ? 33.031 -39.125 37.188 1 13.53 100 GLY B N 1
ATOM 5294 C CA . GLY B 1 100 ? 34.312 -38.969 37.875 1 13.53 100 GLY B CA 1
ATOM 5295 C C . GLY B 1 100 ? 35.062 -37.719 37.469 1 13.53 100 GLY B C 1
ATOM 5296 O O . GLY B 1 100 ? 35.469 -36.938 38.344 1 13.53 100 GLY B O 1
ATOM 5297 N N . LEU B 1 101 ? 35.969 -37.719 36.312 1 14.11 101 LEU B N 1
ATOM 5298 C CA . LEU B 1 101 ? 37.406 -37.844 36.406 1 14.11 101 LEU B CA 1
ATOM 5299 C C . LEU B 1 101 ? 38.062 -36.469 36.406 1 14.11 101 LEU B C 1
ATOM 5301 O O . LEU B 1 101 ? 37.469 -35.5 35.906 1 14.11 101 LEU B O 1
ATOM 5305 N N . LEU B 1 102 ? 39.531 -36.375 36.344 1 14.49 102 LEU B N 1
ATOM 5306 C CA . LEU B 1 102 ? 40.656 -35.906 37.125 1 14.49 102 LEU B CA 1
ATOM 5307 C C . LEU B 1 102 ? 41.281 -34.688 36.5 1 14.49 102 LEU B C 1
ATOM 5309 O O . LEU B 1 102 ? 41.469 -33.656 37.156 1 14.49 102 LEU B O 1
ATOM 5313 N N . PRO B 1 103 ? 42.25 -34.719 35.344 1 14.45 103 PRO B N 1
ATOM 5314 C CA . PRO B 1 103 ? 43.656 -34.469 35.688 1 14.45 103 PRO B CA 1
ATOM 5315 C C . PRO B 1 103 ? 44.094 -33.031 35.5 1 14.45 103 PRO B C 1
ATOM 5317 O O . PRO B 1 103 ? 43.375 -32.25 34.844 1 14.45 103 PRO B O 1
ATOM 5320 N N . THR B 1 104 ? 45.562 -32.75 35.469 1 15.09 104 THR B N 1
ATOM 5321 C CA . THR B 1 104 ? 46.656 -32.031 36.125 1 15.09 104 THR B CA 1
ATOM 5322 C C . THR B 1 104 ? 47.25 -30.984 35.219 1 15.09 104 THR B C 1
ATOM 5324 O O . THR B 1 104 ? 48.094 -30.188 35.656 1 15.09 104 THR B O 1
ATOM 5327 N N . PRO B 1 105 ? 46.719 -30.578 34.094 1 14.05 105 PRO B N 1
ATOM 5328 C CA . PRO B 1 105 ? 47.875 -30.328 33.219 1 14.05 105 PRO B CA 1
ATOM 5329 C C . PRO B 1 105 ? 48.719 -29.141 33.688 1 14.05 105 PRO B C 1
ATOM 5331 O O . PRO B 1 105 ? 48.219 -28.266 34.406 1 14.05 105 PRO B O 1
ATOM 5334 N N . LYS B 1 106 ? 49.938 -28.984 32.969 1 14.99 106 LYS B N 1
ATOM 5335 C CA . LYS B 1 106 ? 51.344 -28.656 33.094 1 14.99 106 LYS B CA 1
ATOM 5336 C C . LYS B 1 106 ? 51.562 -27.156 33 1 14.99 106 LYS B C 1
ATOM 5338 O O . LYS B 1 106 ? 50.75 -26.438 32.406 1 14.99 106 LYS B O 1
ATOM 5343 N N . THR B 1 107 ? 52.812 -26.641 33.312 1 14.9 107 THR B N 1
ATOM 5344 C CA . THR B 1 107 ? 53.562 -25.656 34.094 1 14.9 107 THR B CA 1
ATOM 5345 C C . THR B 1 107 ? 53.969 -24.469 33.188 1 14.9 107 THR B C 1
ATOM 5347 O O . THR B 1 107 ? 53.844 -23.312 33.594 1 14.9 107 THR B O 1
ATOM 5350 N N . ALA B 1 108 ? 54.688 -24.625 32 1 15.07 108 ALA B N 1
ATOM 5351 C CA . ALA B 1 108 ? 56.062 -24.094 32.062 1 15.07 108 ALA B CA 1
ATOM 5352 C C . ALA B 1 108 ? 56.062 -22.594 31.812 1 15.07 108 ALA B C 1
ATOM 5354 O O . ALA B 1 108 ? 55.094 -22.047 31.281 1 15.07 108 ALA B O 1
ATOM 5355 N N . GLN B 1 109 ? 57.312 -22.031 31.406 1 15.55 109 GLN B N 1
ATOM 5356 C CA . GLN B 1 109 ? 58.375 -21.125 31.875 1 15.55 109 GLN B CA 1
ATOM 5357 C C . GLN B 1 109 ? 58.469 -19.875 31 1 15.55 109 GLN B C 1
ATOM 5359 O O . GLN B 1 109 ? 59.125 -18.906 31.359 1 15.55 109 GLN B O 1
ATOM 5364 N N . ALA B 1 110 ? 57.688 -19.75 29.875 1 15.66 110 ALA B N 1
ATOM 5365 C CA . ALA B 1 110 ? 58.469 -19.125 28.812 1 15.66 110 ALA B CA 1
ATOM 5366 C C . ALA B 1 110 ? 58.75 -17.656 29.125 1 15.66 110 ALA B C 1
ATOM 5368 O O . ALA B 1 110 ? 57.875 -16.953 29.641 1 15.66 110 ALA B O 1
ATOM 5369 N N . THR B 1 111 ? 60.031 -17.266 29.031 1 16.72 111 THR B N 1
ATOM 5370 C CA . THR B 1 111 ? 60.969 -16.25 29.469 1 16.72 111 THR B CA 1
ATOM 5371 C C . THR B 1 111 ? 60.75 -14.953 28.688 1 16.72 111 THR B C 1
ATOM 5373 O O . THR B 1 111 ? 60.969 -14.922 27.469 1 16.72 111 THR B O 1
ATOM 5376 N N . PRO B 1 112 ? 59.719 -14.164 28.812 1 16.14 112 PRO B N 1
ATOM 5377 C CA . PRO B 1 112 ? 59.344 -13.133 27.844 1 16.14 112 PRO B CA 1
ATOM 5378 C C . PRO B 1 112 ? 60.375 -12.008 27.766 1 16.14 112 PRO B C 1
ATOM 5380 O O . PRO B 1 112 ? 60.844 -11.508 28.797 1 16.14 112 PRO B O 1
ATOM 5383 N N . GLY B 1 113 ? 61.188 -12.148 26.766 1 16.06 113 GLY B N 1
ATOM 5384 C CA . GLY B 1 113 ? 62.312 -11.328 26.391 1 16.06 113 GLY B CA 1
ATOM 5385 C C . GLY B 1 113 ? 62.031 -9.844 26.406 1 16.06 113 GLY B C 1
ATOM 5386 O O . GLY B 1 113 ? 60.875 -9.438 26.406 1 16.06 113 GLY B O 1
ATOM 5387 N N . LYS B 1 114 ? 63.156 -9.078 26.359 1 16.73 114 LYS B N 1
ATOM 5388 C CA . LYS B 1 114 ? 63.75 -7.812 26.797 1 16.73 114 LYS B CA 1
ATOM 5389 C C . LYS B 1 114 ? 63.25 -6.648 25.938 1 16.73 114 LYS B C 1
ATOM 5391 O O . LYS B 1 114 ? 63.25 -6.723 24.719 1 16.73 114 LYS B O 1
ATOM 5396 N N . THR B 1 115 ? 62.344 -5.859 26.422 1 17.41 115 THR B N 1
ATOM 5397 C CA . THR B 1 115 ? 61.531 -4.727 25.984 1 17.41 115 THR B CA 1
ATOM 5398 C C . THR B 1 115 ? 62.438 -3.547 25.609 1 17.41 115 THR B C 1
ATOM 5400 O O . THR B 1 115 ? 63 -2.895 26.484 1 17.41 115 THR B O 1
ATOM 5403 N N . ASN B 1 116 ? 63.344 -3.904 24.609 1 16.33 116 ASN B N 1
ATOM 5404 C CA . ASN B 1 116 ? 64.375 -2.877 24.406 1 16.33 116 ASN B CA 1
ATOM 5405 C C . ASN B 1 116 ? 63.719 -1.509 24.156 1 16.33 116 ASN B C 1
ATOM 5407 O O . ASN B 1 116 ? 62.781 -1.392 23.391 1 16.33 116 ASN B O 1
ATOM 5411 N N . VAL B 1 117 ? 64 -0.568 25.016 1 18 117 VAL B N 1
ATOM 5412 C CA . VAL B 1 117 ? 63.562 0.761 25.438 1 18 117 VAL B CA 1
ATOM 5413 C C . VAL B 1 117 ? 64 1.794 24.391 1 18 117 VAL B C 1
ATOM 5415 O O . VAL B 1 117 ? 63.781 2.996 24.594 1 18 117 VAL B O 1
ATOM 5418 N N . LEU B 1 118 ? 64.125 1.264 23.125 1 16.88 118 LEU B N 1
ATOM 5419 C CA . LEU B 1 118 ? 65.062 2.178 22.484 1 16.88 118 LEU B CA 1
ATOM 5420 C C . LEU B 1 118 ? 64.562 3.615 22.547 1 16.88 118 LEU B C 1
ATOM 5422 O O . LEU B 1 118 ? 63.375 3.85 22.641 1 16.88 118 LEU B O 1
ATOM 5426 N N . PRO B 1 119 ? 65.562 4.582 22.344 1 17.38 119 PRO B N 1
ATOM 5427 C CA . PRO B 1 119 ? 65.875 5.941 22.75 1 17.38 119 PRO B CA 1
ATOM 5428 C C . PRO B 1 119 ? 65.188 7.012 21.906 1 17.38 119 PRO B C 1
ATOM 5430 O O . PRO B 1 119 ? 65.5 8.203 22.047 1 17.38 119 PRO B O 1
ATOM 5433 N N . THR B 1 120 ? 63.969 6.656 21.531 1 17 120 THR B N 1
ATOM 5434 C CA . THR B 1 120 ? 63.625 7.488 20.375 1 17 120 THR B CA 1
ATOM 5435 C C . THR B 1 120 ? 63.75 8.969 20.719 1 17 120 THR B C 1
ATOM 5437 O O . THR B 1 120 ? 63.188 9.422 21.734 1 17 120 THR B O 1
ATOM 5440 N N . ASP B 1 121 ? 64.688 9.562 20.094 1 16.89 121 ASP B N 1
ATOM 5441 C CA . ASP B 1 121 ? 65.312 10.867 20.141 1 16.89 121 ASP B CA 1
ATOM 5442 C C . ASP B 1 121 ? 64.312 12 20.062 1 16.89 121 ASP B C 1
ATOM 5444 O O . ASP B 1 121 ? 63.188 11.789 19.609 1 16.89 121 ASP B O 1
ATOM 5448 N N . GLY B 1 122 ? 64.75 13.227 20.469 1 16.19 122 GLY B N 1
ATOM 5449 C CA . GLY B 1 122 ? 64.438 14.422 21.234 1 16.19 122 GLY B CA 1
ATOM 5450 C C . GLY B 1 122 ? 63.531 15.383 20.484 1 16.19 122 GLY B C 1
ATOM 5451 O O . GLY B 1 122 ? 62.469 15.773 21 1 16.19 122 GLY B O 1
ATOM 5452 N N . SER B 1 123 ? 64.125 16.266 19.641 1 15.96 123 SER B N 1
ATOM 5453 C CA . SER B 1 123 ? 64.188 17.703 19.875 1 15.96 123 SER B CA 1
ATOM 5454 C C . SER B 1 123 ? 63.062 18.438 19.172 1 15.96 123 SER B C 1
ATOM 5456 O O . SER B 1 123 ? 62.531 19.422 19.703 1 15.96 123 SER B O 1
ATOM 5458 N N . SER B 1 124 ? 62.875 18.234 17.875 1 18.12 124 SER B N 1
ATOM 5459 C CA . SER B 1 124 ? 62.875 19.422 17.031 1 18.12 124 SER B CA 1
ATOM 5460 C C . SER B 1 124 ? 61.562 20.203 17.172 1 18.12 124 SER B C 1
ATOM 5462 O O . SER B 1 124 ? 60.5 19.609 17.156 1 18.12 124 SER B O 1
ATOM 5464 N N . GLN B 1 125 ? 61.625 21.531 17.531 1 16.55 125 GLN B N 1
ATOM 5465 C CA . GLN B 1 125 ? 60.906 22.656 18.078 1 16.55 125 GLN B CA 1
ATOM 5466 C C . GLN B 1 125 ? 59.656 22.984 17.219 1 16.55 125 GLN B C 1
ATOM 5468 O O . GLN B 1 125 ? 59.562 22.516 16.094 1 16.55 125 GLN B O 1
ATOM 5473 N N . ARG B 1 126 ? 59.094 24.281 17.453 1 15.81 126 ARG B N 1
ATOM 5474 C CA . ARG B 1 126 ? 57.906 25.062 17.828 1 15.81 126 ARG B CA 1
ATOM 5475 C C . ARG B 1 126 ? 57.156 25.516 16.594 1 15.81 126 ARG B C 1
ATOM 5477 O O . ARG B 1 126 ? 55.906 25.641 16.625 1 15.81 126 ARG B O 1
ATOM 5484 N N . LYS B 1 127 ? 57.875 26.016 15.523 1 16.7 127 LYS B N 1
ATOM 5485 C CA . LYS B 1 127 ? 57.375 27.328 15.109 1 16.7 127 LYS B CA 1
ATOM 5486 C C . LYS B 1 127 ? 56.125 27.188 14.258 1 16.7 127 LYS B C 1
ATOM 5488 O O . LYS B 1 127 ? 56.031 27.719 13.148 1 16.7 127 LYS B O 1
ATOM 5493 N N . ALA B 1 128 ? 55.531 26.062 14.211 1 16.83 128 ALA B N 1
ATOM 5494 C CA . ALA B 1 128 ? 54.625 26.141 13.055 1 16.83 128 ALA B CA 1
ATOM 5495 C C . ALA B 1 128 ? 53.625 27.266 13.203 1 16.83 128 ALA B C 1
ATOM 5497 O O . ALA B 1 128 ? 52.938 27.359 14.219 1 16.83 128 ALA B O 1
ATOM 5498 N N . ARG B 1 129 ? 53.812 28.375 12.359 1 18.89 129 ARG B N 1
ATOM 5499 C CA . ARG B 1 129 ? 53.094 29.625 12.109 1 18.89 129 ARG B CA 1
ATOM 5500 C C . ARG B 1 129 ? 51.625 29.359 11.82 1 18.89 129 ARG B C 1
ATOM 5502 O O . ARG B 1 129 ? 51.281 28.516 10.992 1 18.89 129 ARG B O 1
ATOM 5509 N N . GLU B 1 130 ? 50.844 29.5 12.805 1 19.16 130 GLU B N 1
ATOM 5510 C CA . GLU B 1 130 ? 49.375 29.438 12.859 1 19.16 130 GLU B CA 1
ATOM 5511 C C . GLU B 1 130 ? 48.75 30.297 11.75 1 19.16 130 GLU B C 1
ATOM 5513 O O . GLU B 1 130 ? 48.812 31.516 11.789 1 19.16 130 GLU B O 1
ATOM 5518 N N . SER B 1 131 ? 49.188 30.016 10.445 1 20.39 131 SER B N 1
ATOM 5519 C CA . SER B 1 131 ? 48.531 30.906 9.492 1 20.39 131 SER B CA 1
ATOM 5520 C C . SER B 1 131 ? 47.031 30.875 9.656 1 20.39 131 SER B C 1
ATOM 5522 O O . SER B 1 131 ? 46.406 29.812 9.617 1 20.39 131 SER B O 1
ATOM 5524 N N . ARG B 1 132 ? 46.469 31.766 10.477 1 20.66 132 ARG B N 1
ATOM 5525 C CA . ARG B 1 132 ? 45.094 32.125 10.734 1 20.66 132 ARG B CA 1
ATOM 5526 C C . ARG B 1 132 ? 44.312 32.312 9.43 1 20.66 132 ARG B C 1
ATOM 5528 O O . ARG B 1 132 ? 44.469 33.344 8.773 1 20.66 132 ARG B O 1
ATOM 5535 N N . SER B 1 133 ? 44.281 31.312 8.594 1 20.39 133 SER B N 1
ATOM 5536 C CA . SER B 1 133 ? 43.469 31.562 7.41 1 20.39 133 SER B CA 1
ATOM 5537 C C . SER B 1 133 ? 42.094 32.031 7.789 1 20.39 133 SER B C 1
ATOM 5539 O O . SER B 1 133 ? 41.406 31.406 8.617 1 20.39 133 SER B O 1
ATOM 5541 N N . LYS B 1 134 ? 41.812 33.344 7.695 1 23.28 134 LYS B N 1
ATOM 5542 C CA . LYS B 1 134 ? 40.594 34.125 7.805 1 23.28 134 LYS B CA 1
ATOM 5543 C C . LYS B 1 134 ? 39.469 33.5 6.957 1 23.28 134 LYS B C 1
ATOM 5545 O O . LYS B 1 134 ? 39.562 33.469 5.727 1 23.28 134 LYS B O 1
ATOM 5550 N N . SER B 1 135 ? 38.906 32.469 7.367 1 23.09 135 SER B N 1
ATOM 5551 C CA . SER B 1 135 ? 37.719 31.875 6.746 1 23.09 135 SER B CA 1
ATOM 5552 C C . SER B 1 135 ? 36.625 32.938 6.5 1 23.09 135 SER B C 1
ATOM 5554 O O . SER B 1 135 ? 36.125 33.531 7.441 1 23.09 135 SER B O 1
ATOM 5556 N N . VAL B 1 136 ? 36.781 33.656 5.418 1 22.38 136 VAL B N 1
ATOM 5557 C CA . VAL B 1 136 ? 35.75 34.594 4.953 1 22.38 136 VAL B CA 1
ATOM 5558 C C . VAL B 1 136 ? 34.406 33.844 4.812 1 22.38 136 VAL B C 1
ATOM 5560 O O . VAL B 1 136 ? 34.281 32.938 3.979 1 22.38 136 VAL B O 1
ATOM 5563 N N . VAL B 1 137 ? 33.781 33.531 5.848 1 26.55 137 VAL B N 1
ATOM 5564 C CA . VAL B 1 137 ? 32.375 33.125 5.836 1 26.55 137 VAL B CA 1
ATOM 5565 C C . VAL B 1 137 ? 31.594 34.062 4.922 1 26.55 137 VAL B C 1
ATOM 5567 O O . VAL B 1 137 ? 31.484 35.281 5.18 1 26.55 137 VAL B O 1
ATOM 5570 N N . GLY B 1 138 ? 31.672 33.875 3.639 1 25.98 138 GLY B N 1
ATOM 5571 C CA . GLY B 1 138 ? 30.891 34.625 2.668 1 25.98 138 GLY B CA 1
ATOM 5572 C C . GLY B 1 138 ? 29.453 34.844 3.1 1 25.98 138 GLY B C 1
ATOM 5573 O O . GLY B 1 138 ? 28.781 33.938 3.535 1 25.98 138 GLY B O 1
ATOM 5574 N N . ALA B 1 139 ? 29.125 35.969 3.625 1 28.14 139 ALA B N 1
ATOM 5575 C CA . ALA B 1 139 ? 27.781 36.5 3.814 1 28.14 139 ALA B CA 1
ATOM 5576 C C . ALA B 1 139 ? 26.891 36.156 2.621 1 28.14 139 ALA B C 1
ATOM 5578 O O . ALA B 1 139 ? 27.234 36.438 1.476 1 28.14 139 ALA B O 1
ATOM 5579 N N . GLN B 1 140 ? 26.25 35.094 2.553 1 32.06 140 GLN B N 1
ATOM 5580 C CA . GLN B 1 140 ? 25.172 34.906 1.587 1 32.06 140 GLN B CA 1
ATOM 5581 C C . GLN B 1 140 ? 24.547 36.25 1.214 1 32.06 140 GLN B C 1
ATOM 5583 O O . GLN B 1 140 ? 23.953 36.906 2.062 1 32.06 140 GLN B O 1
ATOM 5588 N N . GLY B 1 141 ? 25.109 37.031 0.432 1 34.22 141 GLY B N 1
ATOM 5589 C CA . GLY B 1 141 ? 24.781 38.344 -0.11 1 34.22 141 GLY B CA 1
ATOM 5590 C C . GLY B 1 141 ? 23.312 38.5 -0.479 1 34.22 141 GLY B C 1
ATOM 5591 O O . GLY B 1 141 ? 22.766 37.656 -1.229 1 34.22 141 GLY B O 1
ATOM 5592 N N . ARG B 1 142 ? 22.391 38.938 0.386 1 42.44 142 ARG B N 1
ATOM 5593 C CA . ARG B 1 142 ? 21.094 39.5 0.001 1 42.44 142 ARG B CA 1
ATOM 5594 C C . ARG B 1 142 ? 21.172 40.219 -1.326 1 42.44 142 ARG B C 1
ATOM 5596 O O . ARG B 1 142 ? 21.891 41.219 -1.439 1 42.44 142 ARG B O 1
ATOM 5603 N N . THR B 1 143 ? 20.953 39.531 -2.309 1 50.66 143 THR B N 1
ATOM 5604 C CA . THR B 1 143 ? 20.875 40.312 -3.543 1 50.66 143 THR B CA 1
ATOM 5605 C C . THR B 1 143 ? 20.016 41.562 -3.346 1 50.66 143 THR B C 1
ATOM 5607 O O . THR B 1 143 ? 18.984 41.5 -2.686 1 50.66 143 THR B O 1
ATOM 5610 N N . PRO B 1 144 ? 20.531 42.656 -3.578 1 56.25 144 PRO B N 1
ATOM 5611 C CA . PRO B 1 144 ? 19.828 43.938 -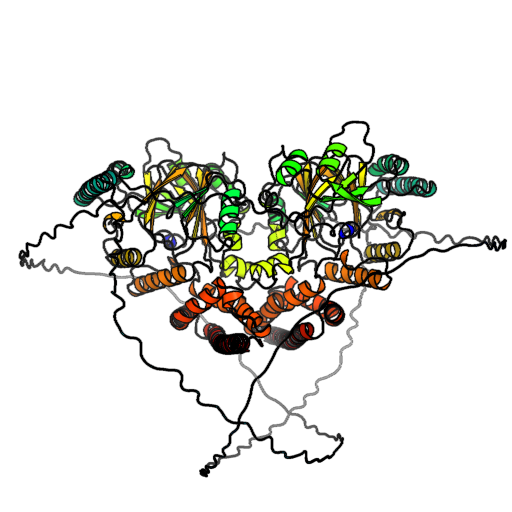3.414 1 56.25 144 PRO B CA 1
ATOM 5612 C C . PRO B 1 144 ? 18.359 43.875 -3.818 1 56.25 144 PRO B C 1
ATOM 5614 O O . PRO B 1 144 ? 17.516 44.5 -3.182 1 56.25 144 PRO B O 1
ATOM 5617 N N . GLY B 1 145 ? 17.984 43.062 -4.734 1 67.56 145 GLY B N 1
ATOM 5618 C CA . GLY B 1 145 ? 16.609 42.906 -5.168 1 67.56 145 GLY B CA 1
ATOM 5619 C C . GLY B 1 145 ? 15.727 42.219 -4.137 1 67.56 145 GLY B C 1
ATOM 5620 O O . GLY B 1 145 ? 14.625 42.688 -3.844 1 67.56 145 GLY B O 1
ATOM 5621 N N . LYS B 1 146 ? 16.312 41.312 -3.514 1 76.88 146 LYS B N 1
ATOM 5622 C CA . LYS B 1 146 ? 15.578 40.594 -2.48 1 76.88 146 LYS B CA 1
ATOM 5623 C C . LYS B 1 146 ? 15.367 41.469 -1.244 1 76.88 146 LYS B C 1
ATOM 5625 O O . LYS B 1 146 ? 14.289 41.469 -0.647 1 76.88 146 LYS B O 1
ATOM 5630 N N . ALA B 1 147 ? 16.344 42.156 -0.841 1 80.81 147 ALA B N 1
ATOM 5631 C CA . ALA B 1 147 ? 16.25 43.031 0.326 1 80.81 147 ALA B CA 1
ATOM 5632 C C . ALA B 1 147 ? 15.211 44.125 0.113 1 80.81 147 ALA B C 1
ATOM 5634 O O . ALA B 1 147 ? 14.438 44.438 1.022 1 80.81 147 ALA B O 1
ATOM 5635 N N . ARG B 1 148 ? 15.211 44.656 -1.045 1 84.19 148 ARG B N 1
ATOM 5636 C CA . ARG B 1 148 ? 14.227 45.688 -1.367 1 84.19 148 ARG B CA 1
ATOM 5637 C C . ARG B 1 148 ? 12.812 45.125 -1.364 1 84.19 148 ARG B C 1
ATOM 5639 O O . ARG B 1 148 ? 11.883 45.75 -0.875 1 84.19 148 ARG B O 1
ATOM 5646 N N . LYS B 1 149 ? 12.703 44 -1.906 1 87.5 149 LYS B N 1
ATOM 5647 C CA . LYS B 1 149 ? 11.398 43.312 -1.938 1 87.5 149 LYS B CA 1
ATOM 5648 C C . LYS B 1 149 ? 10.898 43.031 -0.527 1 87.5 149 LYS B C 1
ATOM 5650 O O . LYS B 1 149 ? 9.719 43.25 -0.232 1 87.5 149 LYS B O 1
ATOM 5655 N N . LEU B 1 150 ? 11.789 42.688 0.288 1 90.06 150 LEU B N 1
ATOM 5656 C CA . LEU B 1 150 ? 11.445 42.375 1.671 1 90.06 150 LEU B CA 1
ATOM 5657 C C . LEU B 1 150 ? 11.047 43.625 2.428 1 90.06 150 LEU B C 1
ATOM 5659 O O . LEU B 1 150 ? 10.148 43.594 3.273 1 90.06 150 LEU B O 1
ATOM 5663 N N . GLU B 1 151 ? 11.719 44.656 2.164 1 91.5 151 GLU B N 1
ATOM 5664 C CA . GLU B 1 151 ? 11.375 45.906 2.797 1 91.5 151 GLU B CA 1
ATOM 5665 C C . GLU B 1 151 ? 9.984 46.375 2.383 1 91.5 151 GLU B C 1
ATOM 5667 O O . GLU B 1 151 ? 9.211 46.875 3.213 1 91.5 151 GLU B O 1
ATOM 5672 N N . LYS B 1 152 ? 9.773 46.281 1.172 1 92.88 152 LYS B N 1
ATOM 5673 C CA . LYS B 1 152 ? 8.438 46.625 0.681 1 92.88 152 LYS B CA 1
ATOM 5674 C C . LYS B 1 152 ? 7.371 45.719 1.315 1 92.88 152 LYS B C 1
ATOM 5676 O O . LYS B 1 152 ? 6.293 46.219 1.68 1 92.88 152 LYS B O 1
ATOM 5681 N N . LEU B 1 153 ? 7.633 44.5 1.369 1 93.44 153 LEU B N 1
ATOM 5682 C CA . LEU B 1 153 ? 6.715 43.562 2.002 1 93.44 153 LEU B CA 1
ATOM 5683 C C . LEU B 1 153 ? 6.445 43.938 3.449 1 93.44 153 LEU B C 1
ATOM 5685 O O . LEU B 1 153 ? 5.293 43.969 3.893 1 93.44 153 LEU B O 1
ATOM 5689 N N . ARG B 1 154 ? 7.441 44.344 4.152 1 92.88 154 ARG B N 1
ATOM 5690 C CA . ARG B 1 154 ? 7.305 44.75 5.547 1 92.88 154 ARG B CA 1
ATOM 5691 C C . ARG B 1 154 ? 6.398 45.969 5.672 1 92.88 154 ARG B C 1
ATOM 5693 O O . ARG B 1 154 ? 5.562 46.031 6.574 1 92.88 154 ARG B O 1
ATOM 5700 N N . LYS B 1 155 ? 6.629 46.844 4.824 1 93.06 155 LYS B N 1
ATOM 5701 C CA . LYS B 1 155 ? 5.824 48.062 4.836 1 93.06 155 LYS B CA 1
ATOM 5702 C C . LYS B 1 155 ? 4.352 47.75 4.59 1 93.06 155 LYS B C 1
ATOM 5704 O O . LYS B 1 155 ? 3.479 48.25 5.301 1 93.06 155 LYS B O 1
ATOM 5709 N N . GLU B 1 156 ? 4.145 46.969 3.588 1 92.75 156 GLU B N 1
ATOM 5710 C CA . GLU B 1 156 ? 2.768 46.625 3.225 1 92.75 156 GLU B CA 1
ATOM 5711 C C . GLU B 1 156 ? 2.094 45.812 4.312 1 92.75 156 GLU B C 1
ATOM 5713 O O . GLU B 1 156 ? 0.893 45.938 4.555 1 92.75 156 GLU B O 1
ATOM 5718 N N . VAL B 1 157 ? 2.814 44.938 4.922 1 91.38 157 VAL B N 1
ATOM 5719 C CA . VAL B 1 157 ? 2.279 44.125 6.004 1 91.38 157 VAL B CA 1
ATOM 5720 C C . VAL B 1 157 ? 1.978 45 7.215 1 91.38 157 VAL B C 1
ATOM 5722 O O . VAL B 1 157 ? 0.964 44.812 7.891 1 91.38 157 VAL B O 1
ATOM 5725 N N . ASN B 1 158 ? 2.867 45.938 7.492 1 89.62 158 ASN B N 1
ATOM 5726 C CA . ASN B 1 158 ? 2.604 46.906 8.562 1 89.62 158 ASN B CA 1
ATOM 5727 C C . ASN B 1 158 ? 1.328 47.688 8.297 1 89.62 158 ASN B C 1
ATOM 5729 O O . ASN B 1 158 ? 0.561 47.969 9.227 1 89.62 158 ASN B O 1
ATOM 5733 N N . ASP B 1 159 ? 1.174 48.031 7.105 1 90.12 159 ASP B N 1
ATOM 5734 C CA . ASP B 1 159 ? -0.034 48.75 6.711 1 90.12 159 ASP B CA 1
ATOM 5735 C C . ASP B 1 159 ? -1.276 47.906 6.91 1 90.12 159 ASP B C 1
ATOM 5737 O O . ASP B 1 159 ? -2.32 48.375 7.344 1 90.12 159 ASP B O 1
ATOM 5741 N N . LEU B 1 160 ? -1.193 46.688 6.543 1 88.12 160 LEU B N 1
ATOM 5742 C CA . LEU B 1 160 ? -2.279 45.719 6.738 1 88.12 160 LEU B CA 1
ATOM 5743 C C . LEU B 1 160 ? -2.656 45.625 8.211 1 88.12 160 LEU B C 1
ATOM 5745 O O . LEU B 1 160 ? -3.84 45.625 8.555 1 88.12 160 LEU B O 1
ATOM 5749 N N . ASN B 1 161 ? -1.69 45.625 9.023 1 84.94 161 ASN B N 1
ATOM 5750 C CA . ASN B 1 161 ? -1.905 45.469 10.461 1 84.94 161 ASN B CA 1
ATOM 5751 C C . ASN B 1 161 ? -2.457 46.75 11.094 1 84.94 161 ASN B C 1
ATOM 5753 O O . ASN B 1 161 ? -3.201 46.688 12.07 1 84.94 161 ASN B O 1
ATOM 5757 N N . LYS B 1 162 ? -2.143 47.812 10.617 1 85.5 162 LYS B N 1
ATOM 5758 C CA . LYS B 1 162 ? -2.572 49.125 11.164 1 85.5 162 LYS B CA 1
ATOM 5759 C C . LYS B 1 162 ? -4.078 49.312 10.984 1 85.5 162 LYS B C 1
ATOM 5761 O O . LYS B 1 162 ? -4.711 50 11.781 1 85.5 162 LYS B O 1
ATOM 5766 N N . ASN B 1 163 ? -4.613 48.75 9.969 1 84.81 163 ASN B N 1
ATOM 5767 C CA . ASN B 1 163 ? -6.039 48.906 9.703 1 84.81 163 ASN B CA 1
ATOM 5768 C C . ASN B 1 163 ? -6.891 48.125 10.688 1 84.81 163 ASN B C 1
ATOM 5770 O O . ASN B 1 163 ? -8.102 48.312 10.758 1 84.81 163 ASN B O 1
ATOM 5774 N N . ASN B 1 164 ? -6.328 47.281 11.516 1 80.44 164 ASN B N 1
ATOM 5775 C CA . ASN B 1 164 ? -6.977 46.469 12.547 1 80.44 164 ASN B CA 1
ATOM 5776 C C . ASN B 1 164 ? -8.117 45.656 11.977 1 80.44 164 ASN B C 1
ATOM 5778 O O . ASN B 1 164 ? -9.188 45.562 12.586 1 80.44 164 ASN B O 1
ATOM 5782 N N . TRP B 1 165 ? -8.023 45.312 10.664 1 84.44 165 TRP B N 1
ATOM 5783 C CA . TRP B 1 165 ? -9 44.406 10.094 1 84.44 165 TRP B CA 1
ATOM 5784 C C . TRP B 1 165 ? -8.766 42.969 10.602 1 84.44 165 TRP B C 1
ATOM 5786 O O . TRP B 1 165 ? -7.617 42.531 10.711 1 84.44 165 TRP B O 1
ATOM 5796 N N . ASN B 1 166 ? -9.883 42.344 10.898 1 84.69 166 ASN B N 1
ATOM 5797 C CA . ASN B 1 166 ? -9.742 40.938 11.227 1 84.69 166 ASN B CA 1
ATOM 5798 C C . ASN B 1 166 ? -9.391 40.094 9.992 1 84.69 166 ASN B C 1
ATOM 5800 O O . ASN B 1 166 ? -9.891 40.344 8.898 1 84.69 166 ASN B O 1
ATOM 5804 N N . VAL B 1 167 ? -8.57 39.156 10.219 1 87.88 167 VAL B N 1
ATOM 5805 C CA . VAL B 1 167 ? -8.188 38.25 9.148 1 87.88 167 VAL B CA 1
ATOM 5806 C C . VAL B 1 167 ? -9.43 37.594 8.539 1 87.88 167 VAL B C 1
ATOM 5808 O O . VAL B 1 167 ? -10.32 37.125 9.266 1 87.88 167 VAL B O 1
ATOM 5811 N N . GLY B 1 168 ? -9.531 37.656 7.176 1 88.38 168 GLY B N 1
ATOM 5812 C CA . GLY B 1 168 ? -10.625 37 6.492 1 88.38 168 GLY B CA 1
ATOM 5813 C C . GLY B 1 168 ? -11.727 37.938 6.051 1 88.38 168 GLY B C 1
ATOM 5814 O O . GLY B 1 168 ? -12.562 37.562 5.223 1 88.38 168 GLY B O 1
ATOM 5815 N N . THR B 1 169 ? -11.758 39.094 6.629 1 89.94 169 THR B N 1
ATOM 5816 C CA . THR B 1 169 ? -12.742 40.094 6.176 1 89.94 169 THR B CA 1
ATOM 5817 C C . THR B 1 169 ? -12.5 40.469 4.715 1 89.94 169 THR B C 1
ATOM 5819 O O . THR B 1 169 ? -11.406 40.25 4.188 1 89.94 169 THR B O 1
ATOM 5822 N N . LYS B 1 170 ? -13.531 41.031 4.133 1 91.06 170 LYS B N 1
ATOM 5823 C CA . LYS B 1 170 ? -13.445 41.406 2.721 1 91.06 170 LYS B CA 1
ATOM 5824 C C . LYS B 1 170 ? -12.305 42.406 2.482 1 91.06 170 LYS B C 1
ATOM 5826 O O . LYS B 1 170 ? -11.57 42.281 1.501 1 91.06 170 LYS B O 1
ATOM 5831 N N . GLU B 1 171 ? -12.227 43.344 3.387 1 91.75 171 GLU B N 1
ATOM 5832 C CA . GLU B 1 171 ? -11.18 44.375 3.258 1 91.75 171 GLU B CA 1
ATOM 5833 C C . GLU B 1 171 ? -9.797 43.75 3.441 1 91.75 171 GLU B C 1
ATOM 5835 O O . GLU B 1 171 ? -8.867 44.062 2.701 1 91.75 171 GLU B O 1
ATOM 5840 N N . TRP B 1 172 ? -9.711 42.938 4.402 1 92.75 172 TRP B N 1
ATOM 5841 C CA . TRP B 1 172 ? -8.438 42.281 4.66 1 92.75 172 TRP B CA 1
ATOM 5842 C C . TRP B 1 172 ? -8.016 41.438 3.457 1 92.75 172 TRP B C 1
ATOM 5844 O O . TRP B 1 172 ? -6.863 41.5 3.02 1 92.75 172 TRP B O 1
ATOM 5854 N N . ILE B 1 173 ? -8.945 40.719 2.916 1 93.69 173 ILE B N 1
ATOM 5855 C CA . ILE B 1 173 ? -8.68 39.812 1.788 1 93.69 173 ILE B CA 1
ATOM 5856 C C . ILE B 1 173 ? -8.234 40.656 0.581 1 93.69 173 ILE B C 1
ATOM 5858 O O . ILE B 1 173 ? -7.297 40.25 -0.127 1 93.69 173 ILE B O 1
ATOM 5862 N N . LYS B 1 174 ? -8.922 41.688 0.311 1 93.62 174 LYS B N 1
ATOM 5863 C CA . LYS B 1 174 ? -8.578 42.562 -0.81 1 93.62 174 LYS B CA 1
ATOM 5864 C C . LYS B 1 174 ? -7.141 43.031 -0.699 1 93.62 174 LYS B C 1
ATOM 5866 O O . LYS B 1 174 ? -6.383 43 -1.669 1 93.62 174 LYS B O 1
ATOM 5871 N N . LYS B 1 175 ? -6.828 43.531 0.449 1 93.56 175 LYS B N 1
ATOM 5872 C CA . LYS B 1 175 ? -5.469 44.031 0.672 1 93.56 175 LYS B CA 1
ATOM 5873 C C . LYS B 1 175 ? -4.457 42.875 0.622 1 93.56 175 LYS B C 1
ATOM 5875 O O . LYS B 1 175 ? -3.355 43.031 0.098 1 93.56 175 LYS B O 1
ATOM 5880 N N . PHE B 1 176 ? -4.793 41.812 1.237 1 94 176 PHE B N 1
ATOM 5881 C CA . PHE B 1 176 ? -3.92 40.656 1.278 1 94 176 PHE B CA 1
ATOM 5882 C C . PHE B 1 176 ? -3.564 40.188 -0.13 1 94 176 PHE B C 1
ATOM 5884 O O . PHE B 1 176 ? -2.412 39.844 -0.408 1 94 176 PHE B O 1
ATOM 5891 N N . LYS B 1 177 ? -4.488 40.156 -1.018 1 95.12 177 LYS B N 1
ATOM 5892 C CA . LYS B 1 177 ? -4.277 39.781 -2.408 1 95.12 177 LYS B CA 1
ATOM 5893 C C . LYS B 1 177 ? -3.232 40.656 -3.074 1 95.12 177 LYS B C 1
ATOM 5895 O O . LYS B 1 177 ? -2.449 40.219 -3.906 1 95.12 177 LYS B O 1
ATOM 5900 N N . GLN B 1 178 ? -3.201 41.844 -2.656 1 93.62 178 GLN B N 1
ATOM 5901 C CA . GLN B 1 178 ? -2.258 42.812 -3.23 1 93.62 178 GLN B CA 1
ATOM 5902 C C . GLN B 1 178 ? -0.841 42.562 -2.721 1 93.62 178 GLN B C 1
ATOM 5904 O O . GLN B 1 178 ? 0.135 42.875 -3.402 1 93.62 178 GLN B O 1
ATOM 5909 N N . ILE B 1 179 ? -0.771 42 -1.595 1 93.94 179 ILE B N 1
ATOM 5910 C CA . ILE B 1 179 ? 0.521 41.812 -0.942 1 93.94 179 ILE B CA 1
ATOM 5911 C C . ILE B 1 179 ? 1.127 40.5 -1.36 1 93.94 179 ILE B C 1
ATOM 5913 O O . ILE B 1 179 ? 2.338 40.281 -1.249 1 93.94 179 ILE B O 1
ATOM 5917 N N . LEU B 1 180 ? 0.36 39.562 -1.857 1 94.31 180 LEU B N 1
ATOM 5918 C CA . LEU B 1 180 ? 0.755 38.188 -2.125 1 94.31 180 LEU B CA 1
ATOM 5919 C C . LEU B 1 180 ? 1.974 38.125 -3.041 1 94.31 180 LEU B C 1
ATOM 5921 O O . LEU B 1 180 ? 2.945 37.438 -2.752 1 94.31 180 LEU B O 1
ATOM 5925 N N . PRO B 1 181 ? 2.006 38.906 -4.066 1 93 181 PRO B N 1
ATOM 5926 C CA . PRO B 1 181 ? 3.133 38.812 -4.996 1 93 181 PRO B CA 1
ATOM 5927 C C . PRO B 1 181 ? 4.445 39.312 -4.387 1 93 181 PRO B C 1
ATOM 5929 O O . PRO B 1 181 ? 5.516 39.094 -4.961 1 93 181 PRO B O 1
ATOM 5932 N N . LEU B 1 182 ? 4.41 39.969 -3.242 1 93.75 182 LEU B N 1
ATOM 5933 C CA . LEU B 1 182 ? 5.605 40.531 -2.627 1 93.75 182 LEU B CA 1
ATOM 5934 C C . LEU B 1 182 ? 6.344 39.469 -1.799 1 93.75 182 LEU B C 1
ATOM 5936 O O . LEU B 1 182 ? 7.5 39.688 -1.419 1 93.75 182 LEU B O 1
ATOM 5940 N N . PHE B 1 183 ? 5.711 38.406 -1.519 1 95.5 183 PHE B N 1
ATOM 5941 C CA . PHE B 1 183 ? 6.363 37.344 -0.737 1 95.5 183 PHE B CA 1
ATOM 5942 C C . PHE B 1 183 ? 7.484 36.688 -1.537 1 95.5 183 PHE B C 1
ATOM 5944 O O . PHE B 1 183 ? 7.434 36.656 -2.768 1 95.5 183 PHE B O 1
ATOM 5951 N N . LEU B 1 184 ? 8.422 36.188 -0.8 1 94.19 184 LEU B N 1
ATOM 5952 C CA . LEU B 1 184 ? 9.602 35.562 -1.418 1 94.19 184 LEU B CA 1
ATOM 5953 C C . LEU B 1 184 ? 9.273 34.188 -1.971 1 94.19 184 LEU B C 1
ATOM 5955 O O . LEU B 1 184 ? 8.516 33.438 -1.358 1 94.19 184 LEU B O 1
ATOM 5959 N N . ASP B 1 185 ? 9.953 33.875 -3.061 1 94.88 185 ASP B N 1
ATOM 5960 C CA . ASP B 1 185 ? 9.883 32.531 -3.617 1 94.88 185 ASP B CA 1
ATOM 5961 C C . ASP B 1 185 ? 10.75 31.562 -2.814 1 94.88 185 ASP B C 1
ATOM 5963 O O . ASP B 1 185 ? 11.766 31.953 -2.244 1 94.88 185 ASP B O 1
ATOM 5967 N N . PRO B 1 186 ? 10.328 30.375 -2.783 1 96.62 186 PRO B N 1
ATOM 5968 C CA . PRO B 1 186 ? 11.164 29.391 -2.084 1 96.62 186 PRO B CA 1
ATOM 5969 C C . PRO B 1 186 ? 12.43 29.047 -2.857 1 96.62 186 PRO B C 1
ATOM 5971 O O . PRO B 1 186 ? 12.453 29.125 -4.086 1 96.62 186 PRO B O 1
ATOM 5974 N N . THR B 1 187 ? 13.422 28.656 -2.074 1 94.5 187 THR B N 1
ATOM 5975 C CA . THR B 1 187 ? 14.617 28.094 -2.68 1 94.5 187 THR B CA 1
ATOM 5976 C C . THR B 1 187 ? 14.422 26.609 -2.99 1 94.5 187 THR B C 1
ATOM 5978 O O . THR B 1 187 ? 13.461 26 -2.523 1 94.5 187 THR B O 1
ATOM 5981 N N . GLN B 1 188 ? 15.328 26.031 -3.648 1 92.88 188 GLN B N 1
ATOM 5982 C CA . GLN B 1 188 ? 15.266 24.609 -3.998 1 92.88 188 GLN B CA 1
ATOM 5983 C C . GLN B 1 188 ? 15.43 23.734 -2.764 1 92.88 188 GLN B C 1
ATOM 5985 O O . GLN B 1 188 ? 14.969 22.594 -2.744 1 92.88 188 GLN B O 1
ATOM 5990 N N . ASN B 1 189 ? 16.062 24.266 -1.843 1 93.56 189 ASN B N 1
ATOM 5991 C CA . ASN B 1 189 ? 16.266 23.516 -0.61 1 93.56 189 ASN B CA 1
ATOM 5992 C C . ASN B 1 189 ? 15.008 23.516 0.254 1 93.56 189 ASN B C 1
ATOM 5994 O O . ASN B 1 189 ? 14.891 22.719 1.188 1 93.56 189 ASN B O 1
ATOM 5998 N N . GLU B 1 190 ? 14.156 24.406 -0.069 1 96.5 190 GLU B N 1
ATOM 5999 C CA . GLU B 1 190 ? 12.922 24.516 0.693 1 96.5 190 GLU B CA 1
ATOM 6000 C C . GLU B 1 190 ? 11.766 23.828 -0.027 1 96.5 190 GLU B C 1
ATOM 6002 O O . GLU B 1 190 ? 11.047 23.016 0.572 1 96.5 190 GLU B O 1
ATOM 6007 N N . VAL B 1 191 ? 11.609 24.203 -1.238 1 97.69 191 VAL B N 1
ATOM 6008 C CA . VAL B 1 191 ? 10.57 23.625 -2.092 1 97.69 191 VAL B CA 1
ATOM 6009 C C . VAL B 1 191 ? 11.188 23.156 -3.408 1 97.69 191 VAL B C 1
ATOM 6011 O O . VAL B 1 191 ? 11.867 23.922 -4.09 1 97.69 191 VAL B O 1
ATOM 6014 N N . GLU B 1 192 ? 10.992 21.953 -3.713 1 97.31 192 GLU B N 1
ATOM 6015 C CA . GLU B 1 192 ? 11.492 21.422 -4.973 1 97.31 192 GLU B CA 1
ATOM 6016 C C . GLU B 1 192 ? 10.352 20.969 -5.875 1 97.31 192 GLU B C 1
ATOM 6018 O O . GLU B 1 192 ? 9.477 20.219 -5.441 1 97.31 192 GLU B O 1
ATOM 6023 N N . TYR B 1 193 ? 10.367 21.453 -7.102 1 97.62 193 TYR B N 1
ATOM 6024 C CA . TYR B 1 193 ? 9.391 21.047 -8.109 1 97.62 193 TYR B CA 1
ATOM 6025 C C . TYR B 1 193 ? 9.891 19.844 -8.891 1 97.62 193 TYR B C 1
ATOM 6027 O O . TYR B 1 193 ? 11.047 19.812 -9.32 1 97.62 193 TYR B O 1
ATOM 6035 N N . VAL B 1 194 ? 9.047 18.875 -9 1 97.19 194 VAL B N 1
ATOM 6036 C CA . VAL B 1 194 ? 9.391 17.703 -9.805 1 97.19 194 VAL B CA 1
ATOM 6037 C C . VAL B 1 194 ? 8.312 17.484 -10.867 1 97.19 194 VAL B C 1
ATOM 6039 O O . VAL B 1 194 ? 7.152 17.844 -10.664 1 97.19 194 VAL B O 1
ATOM 6042 N N . LYS B 1 195 ? 8.719 16.891 -11.961 1 96.44 195 LYS B N 1
ATOM 6043 C CA . LYS B 1 195 ? 7.836 16.734 -13.109 1 96.44 195 LYS B CA 1
ATOM 6044 C C . LYS B 1 195 ? 6.668 15.805 -12.781 1 96.44 195 LYS B C 1
ATOM 6046 O O . LYS B 1 195 ? 5.527 16.078 -13.164 1 96.44 195 LYS B O 1
ATOM 6051 N N . ASN B 1 196 ? 6.984 14.672 -12.242 1 94.56 196 ASN B N 1
ATOM 6052 C CA . ASN B 1 196 ? 5.961 13.68 -11.922 1 94.56 196 ASN B CA 1
ATOM 6053 C C . ASN B 1 196 ? 6.406 12.758 -10.797 1 94.56 196 ASN B C 1
ATOM 6055 O O . ASN B 1 196 ? 7.445 12.984 -10.172 1 94.56 196 ASN B O 1
ATOM 6059 N N . GLY B 1 197 ? 5.555 11.812 -10.5 1 92.94 197 GLY B N 1
ATOM 6060 C CA . GLY B 1 197 ? 5.848 10.898 -9.406 1 92.94 197 GLY B CA 1
ATOM 6061 C C . GLY B 1 197 ? 7.074 10.047 -9.656 1 92.94 197 GLY B C 1
ATOM 6062 O O . GLY B 1 197 ? 7.785 9.672 -8.719 1 92.94 197 GLY B O 1
ATOM 6063 N N . LEU B 1 198 ? 7.352 9.711 -10.883 1 89.31 198 LEU B N 1
ATOM 6064 C CA . LEU B 1 198 ? 8.516 8.906 -11.234 1 89.31 198 LEU B CA 1
ATOM 6065 C C . LEU B 1 198 ? 9.805 9.641 -10.898 1 89.31 198 LEU B C 1
ATOM 6067 O O . LEU B 1 198 ? 10.734 9.047 -10.344 1 89.31 198 LEU B O 1
ATOM 6071 N N . GLU B 1 199 ? 9.812 10.812 -11.266 1 93.88 199 GLU B N 1
ATOM 6072 C CA . GLU B 1 199 ? 10.977 11.633 -10.977 1 93.88 199 GLU B CA 1
ATOM 6073 C C . GLU B 1 199 ? 11.18 11.797 -9.469 1 93.88 199 GLU B C 1
ATOM 6075 O O . GLU B 1 199 ? 12.312 11.758 -8.984 1 93.88 199 GLU B O 1
ATOM 6080 N N . LEU B 1 200 ? 10.086 12.008 -8.75 1 94.56 200 LEU B N 1
ATOM 6081 C CA . LEU B 1 200 ? 10.172 12.117 -7.297 1 94.56 200 LEU B CA 1
ATOM 6082 C C . LEU B 1 200 ? 10.766 10.852 -6.691 1 94.56 200 LEU B C 1
ATOM 6084 O O . LEU B 1 200 ? 11.68 10.922 -5.863 1 94.56 200 LEU B O 1
ATOM 6088 N N . GLU B 1 201 ? 10.227 9.75 -7.07 1 89.56 201 GLU B N 1
ATOM 6089 C CA . GLU B 1 201 ? 10.703 8.469 -6.559 1 89.56 201 GLU B CA 1
ATOM 6090 C C . GLU B 1 201 ? 12.188 8.266 -6.875 1 89.56 201 GLU B C 1
ATOM 6092 O O . GLU B 1 201 ? 12.945 7.797 -6.031 1 89.56 201 GLU B O 1
ATOM 6097 N N . LYS B 1 202 ? 12.547 8.547 -8.102 1 88.69 202 LYS B N 1
ATOM 6098 C CA . LYS B 1 202 ? 13.938 8.43 -8.508 1 88.69 202 LYS B CA 1
ATOM 6099 C C . LYS B 1 202 ? 14.836 9.312 -7.648 1 88.69 202 LYS B C 1
ATOM 6101 O O . LYS B 1 202 ? 15.906 8.891 -7.211 1 88.69 202 LYS B O 1
ATOM 6106 N N . MET B 1 203 ? 14.43 10.461 -7.453 1 92.06 203 MET B N 1
ATOM 6107 C CA . MET B 1 203 ? 15.195 11.422 -6.672 1 92.06 203 MET B CA 1
ATOM 6108 C C . MET B 1 203 ? 15.359 10.945 -5.23 1 92.06 203 MET B C 1
ATOM 6110 O O . MET B 1 203 ? 16.469 10.992 -4.68 1 92.06 203 MET B O 1
ATOM 6114 N N . LEU B 1 204 ? 14.344 10.516 -4.645 1 92.38 204 LEU B N 1
ATOM 6115 C CA . LEU B 1 204 ? 14.398 10.078 -3.254 1 92.38 204 LEU B CA 1
ATOM 6116 C C . LEU B 1 204 ? 15.203 8.789 -3.125 1 92.38 204 LEU B C 1
ATOM 6118 O O . LEU B 1 204 ? 15.906 8.586 -2.133 1 92.38 204 LEU B O 1
ATOM 6122 N N . THR B 1 205 ? 15.016 7.93 -4.07 1 86.69 205 THR B N 1
ATOM 6123 C CA . THR B 1 205 ? 15.797 6.703 -4.074 1 86.69 205 THR B CA 1
ATOM 6124 C C . THR B 1 205 ? 17.297 7.016 -4.105 1 86.69 205 THR B C 1
ATOM 6126 O O . THR B 1 205 ? 18.078 6.379 -3.404 1 86.69 205 THR B O 1
ATOM 6129 N N . ARG B 1 206 ? 17.688 7.992 -4.934 1 87.69 206 ARG B N 1
ATOM 6130 C CA . ARG B 1 206 ? 19.078 8.414 -5.02 1 87.69 206 ARG B CA 1
ATOM 6131 C C . ARG B 1 206 ? 19.562 8.969 -3.682 1 87.69 206 ARG B C 1
ATOM 6133 O O . ARG B 1 206 ? 20.75 8.82 -3.334 1 87.69 206 ARG B O 1
ATOM 6140 N N . LYS B 1 207 ? 18.625 9.523 -2.975 1 89.88 207 LYS B N 1
ATOM 6141 C CA . LYS B 1 207 ? 18.984 10.117 -1.688 1 89.88 207 LYS B CA 1
ATOM 6142 C C . LYS B 1 207 ? 18.953 9.078 -0.575 1 89.88 207 LYS B C 1
ATOM 6144 O O . LYS B 1 207 ? 19.297 9.383 0.573 1 89.88 207 LYS B O 1
ATOM 6149 N N . GLY B 1 208 ? 18.562 7.914 -0.801 1 86 208 GLY B N 1
ATOM 6150 C CA . GLY B 1 208 ? 18.578 6.875 0.216 1 86 208 GLY B CA 1
ATOM 6151 C C . GLY B 1 208 ? 17.234 6.203 0.406 1 86 208 GLY B C 1
ATOM 6152 O O . GLY B 1 208 ? 17.078 5.352 1.285 1 86 208 GLY B O 1
ATOM 6153 N N . GLY B 1 209 ? 16.234 6.656 -0.29 1 88.06 209 GLY B N 1
ATOM 6154 C CA . GLY B 1 209 ? 14.922 6.047 -0.194 1 88.06 209 GLY B CA 1
ATOM 6155 C C . GLY B 1 209 ? 13.828 7.043 0.123 1 88.06 209 GLY B C 1
ATOM 6156 O O . GLY B 1 209 ? 14.086 8.234 0.279 1 88.06 209 GLY B O 1
ATOM 6157 N N . LEU B 1 210 ? 12.633 6.574 0.272 1 88.81 210 LEU B N 1
ATOM 6158 C CA . LEU B 1 210 ? 11.469 7.422 0.524 1 88.81 210 LEU B CA 1
ATOM 6159 C C . LEU B 1 210 ? 11.609 8.156 1.855 1 88.81 210 LEU B C 1
ATOM 6161 O O . LEU B 1 210 ? 11.078 9.258 2.02 1 88.81 210 LEU B O 1
ATOM 6165 N N . GLU B 1 211 ? 12.32 7.574 2.74 1 90.44 211 GLU B N 1
ATOM 6166 C CA . GLU B 1 211 ? 12.492 8.148 4.07 1 90.44 211 GLU B CA 1
ATOM 6167 C C . GLU B 1 211 ? 13.398 9.375 4.031 1 90.44 211 GLU B C 1
ATOM 6169 O O . GLU B 1 211 ? 13.484 10.125 5.008 1 90.44 211 GLU B O 1
ATOM 6174 N N . SER B 1 212 ? 13.969 9.609 2.91 1 90.38 212 SER B N 1
ATOM 6175 C CA . SER B 1 212 ? 14.805 10.797 2.744 1 90.38 212 SER B CA 1
ATOM 6176 C C . SER B 1 212 ? 13.961 12.023 2.432 1 90.38 212 SER B C 1
ATOM 6178 O O . SER B 1 212 ? 14.5 13.094 2.137 1 90.38 212 SER B O 1
ATOM 6180 N N . TYR B 1 213 ? 12.727 11.906 2.506 1 89.81 213 TYR B N 1
ATOM 6181 C CA . TYR B 1 213 ? 11.75 12.984 2.361 1 89.81 213 TYR B CA 1
ATOM 6182 C C . TYR B 1 213 ? 12.016 14.094 3.375 1 89.81 213 TYR B C 1
ATOM 6184 O O . TYR B 1 213 ? 11.781 13.914 4.57 1 89.81 213 TYR B O 1
ATOM 6192 N N . ASP B 1 214 ? 12.633 15.305 2.902 1 88.56 214 ASP B N 1
ATOM 6193 C CA . ASP B 1 214 ? 13.203 16.25 3.863 1 88.56 214 ASP B CA 1
ATOM 6194 C C . ASP B 1 214 ? 12.711 17.656 3.598 1 88.56 214 ASP B C 1
ATOM 6196 O O . ASP B 1 214 ? 12.922 18.562 4.414 1 88.56 214 ASP B O 1
ATOM 6200 N N . LYS B 1 215 ? 12.156 17.906 2.486 1 96.12 215 LYS B N 1
ATOM 6201 C CA . LYS B 1 215 ? 11.672 19.234 2.123 1 96.12 215 LYS B CA 1
ATOM 6202 C C . LYS B 1 215 ? 10.328 19.141 1.398 1 96.12 215 LYS B C 1
ATOM 6204 O O . LYS B 1 215 ? 9.789 18.047 1.212 1 96.12 215 LYS B O 1
ATOM 6209 N N . ILE B 1 216 ? 9.797 20.297 1.074 1 98.19 216 ILE B N 1
ATOM 6210 C CA . ILE B 1 216 ? 8.523 20.312 0.367 1 98.19 216 ILE B CA 1
ATOM 6211 C C . ILE B 1 216 ? 8.734 19.953 -1.098 1 98.19 216 ILE B C 1
ATOM 6213 O O . ILE B 1 216 ? 9.664 20.438 -1.739 1 98.19 216 ILE B O 1
ATOM 6217 N N . TYR B 1 217 ? 7.945 19.078 -1.567 1 98.31 217 TYR B N 1
ATOM 6218 C CA . TYR B 1 217 ? 7.957 18.734 -2.984 1 98.31 217 TYR B CA 1
ATOM 6219 C C . TYR B 1 217 ? 6.617 19.047 -3.637 1 98.31 217 TYR B C 1
ATOM 6221 O O . TYR B 1 217 ? 5.562 18.781 -3.062 1 98.31 217 TYR B O 1
ATOM 6229 N N . ILE B 1 218 ? 6.684 19.672 -4.754 1 98.62 218 ILE B N 1
ATOM 6230 C CA . ILE B 1 218 ? 5.504 19.875 -5.582 1 98.62 218 ILE B CA 1
ATOM 6231 C C . ILE B 1 218 ? 5.602 19.047 -6.852 1 98.62 218 ILE B C 1
ATOM 6233 O O . ILE B 1 218 ? 6.496 19.25 -7.676 1 98.62 218 ILE B O 1
ATOM 6237 N N . VAL B 1 219 ? 4.691 18.125 -6.973 1 98.25 219 VAL B N 1
ATOM 6238 C CA . VAL B 1 219 ? 4.656 17.234 -8.125 1 98.25 219 VAL B CA 1
ATOM 6239 C C . VAL B 1 219 ? 3.695 17.781 -9.18 1 98.25 219 VAL B C 1
ATOM 6241 O O . VAL B 1 219 ? 2.49 17.891 -8.93 1 98.25 219 VAL B O 1
ATOM 6244 N N . LYS B 1 220 ? 4.152 18.031 -10.352 1 98.06 220 LYS B N 1
ATOM 6245 C CA . LYS B 1 220 ? 3.379 18.734 -11.367 1 98.06 220 LYS B CA 1
ATOM 6246 C C . LYS B 1 220 ? 2.332 17.828 -12 1 98.06 220 LYS B C 1
ATOM 6248 O O . LYS B 1 220 ? 1.219 18.266 -12.297 1 98.06 220 LYS B O 1
ATOM 6253 N N . GLU B 1 221 ? 2.754 16.562 -12.203 1 94.81 221 GLU B N 1
ATOM 6254 C CA . GLU B 1 221 ? 1.858 15.57 -12.789 1 94.81 221 GLU B CA 1
ATOM 6255 C C . GLU B 1 221 ? 1.78 14.312 -11.922 1 94.81 221 GLU B C 1
ATOM 6257 O O . GLU B 1 221 ? 2.789 13.875 -11.367 1 94.81 221 GLU B O 1
ATOM 6262 N N . LYS B 1 222 ? 0.628 13.641 -11.945 1 91.5 222 LYS B N 1
ATOM 6263 C CA . LYS B 1 222 ? 0.392 12.586 -10.969 1 91.5 222 LYS B CA 1
ATOM 6264 C C . LYS B 1 222 ? 0.974 11.258 -11.438 1 91.5 222 LYS B C 1
ATOM 6266 O O . LYS B 1 222 ? 1.025 10.289 -10.68 1 91.5 222 LYS B O 1
ATOM 6271 N N . THR B 1 223 ? 1.438 11.219 -12.664 1 87.81 223 THR B N 1
ATOM 6272 C CA . THR B 1 223 ? 1.981 9.969 -13.172 1 87.81 223 THR B CA 1
ATOM 6273 C C . THR B 1 223 ? 3.094 9.453 -12.266 1 87.81 223 THR B C 1
ATOM 6275 O O . THR B 1 223 ? 4.023 10.188 -11.93 1 87.81 223 THR B O 1
ATOM 6278 N N . GLY B 1 224 ? 2.99 8.211 -11.867 1 88.81 224 GLY B N 1
ATOM 6279 C CA . GLY B 1 224 ? 4.031 7.605 -11.055 1 88.81 224 GLY B CA 1
ATOM 6280 C C . GLY B 1 224 ? 3.832 7.824 -9.57 1 88.81 224 GLY B C 1
ATOM 6281 O O . GLY B 1 224 ? 4.551 7.254 -8.742 1 88.81 224 GLY B O 1
ATOM 6282 N N . LEU B 1 225 ? 2.83 8.578 -9.148 1 92.81 225 LEU B N 1
ATOM 6283 C CA . LEU B 1 225 ? 2.6 8.883 -7.738 1 92.81 225 LEU B CA 1
ATOM 6284 C C . LEU B 1 225 ? 1.805 7.77 -7.062 1 92.81 225 LEU B C 1
ATOM 6286 O O . LEU B 1 225 ? 1.758 7.691 -5.836 1 92.81 225 LEU B O 1
ATOM 6290 N N . GLY B 1 226 ? 1.157 6.988 -7.875 1 90.12 226 GLY B N 1
ATOM 6291 C CA . GLY B 1 226 ? 0.29 5.961 -7.316 1 90.12 226 GLY B CA 1
ATOM 6292 C C . GLY B 1 226 ? -0.983 6.52 -6.711 1 90.12 226 GLY B C 1
ATOM 6293 O O . GLY B 1 226 ? -1.602 5.879 -5.855 1 90.12 226 GLY B O 1
ATOM 6294 N N . ILE B 1 227 ? -1.312 7.73 -7.07 1 92.88 227 ILE B N 1
ATOM 6295 C CA . ILE B 1 227 ? -2.52 8.375 -6.57 1 92.88 227 ILE B CA 1
ATOM 6296 C C . ILE B 1 227 ? -3.691 8.078 -7.504 1 92.88 227 ILE B C 1
ATOM 6298 O O . ILE B 1 227 ? -3.514 7.984 -8.719 1 92.88 227 ILE B O 1
ATOM 6302 N N . GLU B 1 228 ? -4.855 7.777 -6.906 1 89.56 228 GLU B N 1
ATOM 6303 C CA . GLU B 1 228 ? -6.082 7.645 -7.684 1 89.56 228 GLU B CA 1
ATOM 6304 C C . GLU B 1 228 ? -7.074 8.758 -7.348 1 89.56 228 GLU B C 1
ATOM 6306 O O . GLU B 1 228 ? -7.383 8.984 -6.176 1 89.56 228 GLU B O 1
ATOM 6311 N N . ILE B 1 229 ? -7.445 9.414 -8.344 1 90.62 229 ILE B N 1
ATOM 6312 C CA . ILE B 1 229 ? -8.438 10.469 -8.242 1 90.62 229 ILE B CA 1
ATOM 6313 C C . ILE B 1 229 ? -9.445 10.344 -9.383 1 90.62 229 ILE B C 1
ATOM 6315 O O . ILE B 1 229 ? -9.133 9.797 -10.438 1 90.62 229 ILE B O 1
ATOM 6319 N N . PRO B 1 230 ? -10.68 10.766 -9.039 1 85.56 230 PRO B N 1
ATOM 6320 C CA . PRO B 1 230 ? -11.641 10.75 -10.141 1 85.56 230 PRO B CA 1
ATOM 6321 C C . PRO B 1 230 ? -11.203 11.617 -11.32 1 85.56 230 PRO B C 1
ATOM 6323 O O . PRO B 1 230 ? -10.25 12.391 -11.203 1 85.56 230 PRO B O 1
ATOM 6326 N N . ASP B 1 231 ? -11.836 11.398 -12.391 1 77.62 231 ASP B N 1
ATOM 6327 C CA . ASP B 1 231 ? -11.469 12.094 -13.625 1 77.62 231 ASP B CA 1
ATOM 6328 C C . ASP B 1 231 ? -11.625 13.602 -13.469 1 77.62 231 ASP B C 1
ATOM 6330 O O . ASP B 1 231 ? -12.125 14.078 -12.453 1 77.62 231 ASP B O 1
ATOM 6334 N N . SER B 1 232 ? -11.203 14.297 -14.461 1 73.62 232 SER B N 1
ATOM 6335 C CA . SER B 1 232 ? -11.102 15.75 -14.414 1 73.62 232 SER B CA 1
ATOM 6336 C C . SER B 1 232 ? -12.477 16.391 -14.352 1 73.62 232 SER B C 1
ATOM 6338 O O . SER B 1 232 ? -12.602 17.578 -14.016 1 73.62 232 SER B O 1
ATOM 6340 N N . ARG B 1 233 ? -13.555 15.758 -14.477 1 83.31 233 ARG B N 1
ATOM 6341 C CA . ARG B 1 233 ? -14.883 16.359 -14.469 1 83.31 233 ARG B CA 1
ATOM 6342 C C . ARG B 1 233 ? -15.508 16.281 -13.078 1 83.31 233 ARG B C 1
ATOM 6344 O O . ARG B 1 233 ? -16.625 16.75 -12.867 1 83.31 233 ARG B O 1
ATOM 6351 N N . PHE B 1 234 ? -14.703 15.773 -12.172 1 90.62 234 PHE B N 1
ATOM 6352 C CA . PHE B 1 234 ? -15.203 15.625 -10.812 1 90.62 234 PHE B CA 1
ATOM 6353 C C . PHE B 1 234 ? -15.375 16.984 -10.148 1 90.62 234 PHE B C 1
ATOM 6355 O O . PHE B 1 234 ? -14.43 17.781 -10.094 1 90.62 234 PHE B O 1
ATOM 6362 N N . ASP B 1 235 ? -16.609 17.297 -9.711 1 93.56 235 ASP B N 1
ATOM 6363 C CA . ASP B 1 235 ? -16.891 18.562 -9.055 1 93.56 235 ASP B CA 1
ATOM 6364 C C . ASP B 1 235 ? -17.797 18.359 -7.844 1 93.56 235 ASP B C 1
ATOM 6366 O O . ASP B 1 235 ? -17.984 17.234 -7.383 1 93.56 235 ASP B O 1
ATOM 6370 N N . ILE B 1 236 ? -18.234 19.5 -7.324 1 95.25 236 ILE B N 1
ATOM 6371 C CA . ILE B 1 236 ? -18.969 19.469 -6.062 1 95.25 236 ILE B CA 1
ATOM 6372 C C . ILE B 1 236 ? -20.297 18.766 -6.266 1 95.25 236 ILE B C 1
ATOM 6374 O O . ILE B 1 236 ? -20.828 18.156 -5.332 1 95.25 236 ILE B O 1
ATOM 6378 N N . ARG B 1 237 ? -20.844 18.766 -7.438 1 94.5 237 ARG B N 1
ATOM 6379 C CA . ARG B 1 237 ? -22.094 18.062 -7.719 1 94.5 237 ARG B CA 1
ATOM 6380 C C . ARG B 1 237 ? -21.906 16.562 -7.574 1 94.5 237 ARG B C 1
ATOM 6382 O O . ARG B 1 237 ? -22.797 15.859 -7.098 1 94.5 237 ARG B O 1
ATOM 6389 N N . ASN B 1 238 ? -20.766 16.109 -8.023 1 94.38 238 ASN B N 1
ATOM 6390 C CA . ASN B 1 238 ? -20.453 14.688 -7.848 1 94.38 238 ASN B CA 1
ATOM 6391 C C . ASN B 1 238 ? -20.375 14.312 -6.371 1 94.38 238 ASN B C 1
ATOM 6393 O O . ASN B 1 238 ? -20.828 13.234 -5.984 1 94.38 238 ASN B O 1
ATOM 6397 N N . VAL B 1 239 ? -19.828 15.195 -5.582 1 96.06 239 VAL B N 1
ATOM 6398 C CA . VAL B 1 239 ? -19.734 14.945 -4.145 1 96.06 239 VAL B CA 1
ATOM 6399 C C . VAL B 1 239 ? -21.141 14.828 -3.553 1 96.06 239 VAL B C 1
ATOM 6401 O O . VAL B 1 239 ? -21.422 13.914 -2.777 1 96.06 239 VAL B O 1
ATOM 6404 N N . CYS B 1 240 ? -21.984 15.742 -3.98 1 96.62 240 CYS B N 1
ATOM 6405 C CA . CYS B 1 240 ? -23.375 15.727 -3.51 1 96.62 240 CYS B CA 1
ATOM 6406 C C . CYS B 1 240 ? -24.094 14.461 -3.957 1 96.62 240 CYS B C 1
ATOM 6408 O O . CYS B 1 240 ? -24.875 13.883 -3.201 1 96.62 240 CYS B O 1
ATOM 6410 N N . GLN B 1 241 ? -23.797 14.055 -5.109 1 94.94 241 GLN B N 1
ATOM 6411 C CA . GLN B 1 241 ? -24.438 12.859 -5.645 1 94.94 241 GLN B CA 1
ATOM 6412 C C . GLN B 1 241 ? -24.016 11.617 -4.863 1 94.94 241 GLN B C 1
ATOM 6414 O O . GLN B 1 241 ? -24.828 10.719 -4.621 1 94.94 241 GLN B O 1
ATOM 6419 N N . LEU B 1 242 ? -22.828 11.594 -4.492 1 92.94 242 LEU B N 1
ATOM 6420 C CA . LEU B 1 242 ? -22.266 10.414 -3.84 1 92.94 242 LEU B CA 1
ATOM 6421 C C . LEU B 1 242 ? -22.625 10.391 -2.357 1 92.94 242 LEU B C 1
ATOM 6423 O O . LEU B 1 242 ? -22.938 9.336 -1.808 1 92.94 242 LEU B O 1
ATOM 6427 N N . LEU B 1 243 ? -22.641 11.555 -1.696 1 96 243 LEU B N 1
ATOM 6428 C CA . LEU B 1 243 ? -22.844 11.594 -0.251 1 96 243 LEU B CA 1
ATOM 6429 C C . LEU B 1 243 ? -24.266 11.992 0.099 1 96 243 LEU B C 1
ATOM 6431 O O . LEU B 1 243 ? -24.734 11.711 1.202 1 96 243 LEU B O 1
ATOM 6435 N N . GLY B 1 244 ? -24.875 12.664 -0.784 1 96.38 244 GLY B N 1
ATOM 6436 C CA . GLY B 1 244 ? -26.219 13.188 -0.535 1 96.38 244 GLY B CA 1
ATOM 6437 C C . GLY B 1 244 ? -26.219 14.641 -0.104 1 96.38 244 GLY B C 1
ATOM 6438 O O . GLY B 1 244 ? -25.328 15.078 0.633 1 96.38 244 GLY B O 1
ATOM 6439 N N . ASP B 1 245 ? -27.281 15.391 -0.47 1 96.88 245 ASP B N 1
ATOM 6440 C CA . ASP B 1 245 ? -27.406 16.812 -0.178 1 96.88 245 ASP B CA 1
ATOM 6441 C C . ASP B 1 245 ? -27.562 17.047 1.32 1 96.88 245 ASP B C 1
ATOM 6443 O O . ASP B 1 245 ? -27.172 18.109 1.834 1 96.88 245 ASP B O 1
ATOM 6447 N N . ASP B 1 246 ? -28.094 16.047 1.965 1 97.12 246 ASP B N 1
ATOM 6448 C CA . ASP B 1 246 ? -28.438 16.219 3.373 1 97.12 246 ASP B CA 1
ATOM 6449 C C . ASP B 1 246 ? -27.266 15.867 4.277 1 97.12 246 ASP B C 1
ATOM 6451 O O . ASP B 1 246 ? -27.359 15.945 5.5 1 97.12 246 ASP B O 1
ATOM 6455 N N . PHE B 1 247 ? -26.156 15.578 3.691 1 96.94 247 PHE B N 1
ATOM 6456 C CA . PHE B 1 247 ? -24.984 15.219 4.473 1 96.94 247 PHE B CA 1
ATOM 6457 C C . PHE B 1 247 ? -24.453 16.422 5.242 1 96.94 247 PHE B C 1
ATOM 6459 O O . PHE B 1 247 ? -24.328 17.516 4.688 1 96.94 247 PHE B O 1
ATOM 6466 N N . ASP B 1 248 ? -24.141 16.234 6.508 1 96.5 248 ASP B N 1
ATOM 6467 C CA . ASP B 1 248 ? -23.641 17.328 7.344 1 96.5 248 ASP B CA 1
ATOM 6468 C C . ASP B 1 248 ? -22.141 17.516 7.16 1 96.5 248 ASP B C 1
ATOM 6470 O O . ASP B 1 248 ? -21.375 16.547 7.172 1 96.5 248 ASP B O 1
ATOM 6474 N N . ILE B 1 249 ? -21.75 18.75 7.035 1 96.25 249 ILE B N 1
ATOM 6475 C CA . ILE B 1 249 ? -20.312 19.047 6.941 1 96.25 249 ILE B CA 1
ATOM 6476 C C . ILE B 1 249 ? -19.984 20.266 7.801 1 96.25 249 ILE B C 1
ATOM 6478 O O . ILE B 1 249 ? -20.859 21.109 8.062 1 96.25 249 ILE B O 1
ATOM 6482 N N . GLY B 1 250 ? -18.781 20.266 8.297 1 94.56 250 GLY B N 1
ATOM 6483 C CA . GLY B 1 250 ? -18.25 21.469 8.93 1 94.56 250 GLY B CA 1
ATOM 6484 C C . GLY B 1 250 ? -17.625 22.438 7.941 1 94.56 250 GLY B C 1
ATOM 6485 O O . GLY B 1 250 ? -16.875 22.031 7.059 1 94.56 250 GLY B O 1
ATOM 6486 N N . VAL B 1 251 ? -18.031 23.734 8.047 1 95.5 251 VAL B N 1
ATOM 6487 C CA . VAL B 1 251 ? -17.531 24.766 7.121 1 95.5 251 VAL B CA 1
ATOM 6488 C C . VAL B 1 251 ? -17.062 25.984 7.906 1 95.5 251 VAL B C 1
ATOM 6490 O O . VAL B 1 251 ? -17.641 26.344 8.93 1 95.5 251 VAL B O 1
ATOM 6493 N N . ILE B 1 252 ? -15.984 26.578 7.43 1 92.94 252 ILE B N 1
ATOM 6494 C CA . ILE B 1 252 ? -15.469 27.797 8.031 1 92.94 252 ILE B CA 1
ATOM 6495 C C . ILE B 1 252 ? -16.047 29.016 7.297 1 92.94 252 ILE B C 1
ATOM 6497 O O . ILE B 1 252 ? -15.922 29.125 6.074 1 92.94 252 ILE B O 1
ATOM 6501 N N . ASP B 1 253 ? -16.703 29.797 8.047 1 92.94 253 ASP B N 1
ATOM 6502 C CA . ASP B 1 253 ? -17.016 31.125 7.535 1 92.94 253 ASP B CA 1
ATOM 6503 C C . ASP B 1 253 ? -15.766 32 7.508 1 92.94 253 ASP B C 1
ATOM 6505 O O . ASP B 1 253 ? -15.289 32.438 8.555 1 92.94 253 ASP B O 1
ATOM 6509 N N . VAL B 1 254 ? -15.32 32.344 6.391 1 91.62 254 VAL B N 1
ATOM 6510 C CA . VAL B 1 254 ? -14.008 32.969 6.227 1 91.62 254 VAL B CA 1
ATOM 6511 C C . VAL B 1 254 ? -13.992 34.344 6.863 1 91.62 254 VAL B C 1
ATOM 6513 O O . VAL B 1 254 ? -13.008 34.75 7.484 1 91.62 254 VAL B O 1
ATOM 6516 N N . GLU B 1 255 ? -15.039 35.094 6.758 1 88.12 255 GLU B N 1
ATOM 6517 C CA . GLU B 1 255 ? -15.117 36.438 7.32 1 88.12 255 GLU B CA 1
ATOM 6518 C C . GLU B 1 255 ? -15.117 36.375 8.844 1 88.12 255 GLU B C 1
ATOM 6520 O O . GLU B 1 255 ? -14.516 37.25 9.5 1 88.12 255 GLU B O 1
ATOM 6525 N N . ARG B 1 256 ? -15.781 35.375 9.344 1 84.5 256 ARG B N 1
ATOM 6526 C CA . ARG B 1 256 ? -15.906 35.281 10.797 1 84.5 256 ARG B CA 1
ATOM 6527 C C . ARG B 1 256 ? -14.836 34.375 11.383 1 84.5 256 ARG B C 1
ATOM 6529 O O . ARG B 1 256 ? -14.602 34.406 12.594 1 84.5 256 ARG B O 1
ATOM 6536 N N . GLN B 1 257 ? -14.258 33.656 10.508 1 81.25 257 GLN B N 1
ATOM 6537 C CA . GLN B 1 257 ? -13.242 32.719 10.922 1 81.25 257 GLN B CA 1
ATOM 6538 C C . GLN B 1 257 ? -13.781 31.734 11.969 1 81.25 257 GLN B C 1
ATOM 6540 O O . GLN B 1 257 ? -13.109 31.438 12.953 1 81.25 257 GLN B O 1
ATOM 6545 N N . GLN B 1 258 ? -14.992 31.344 11.789 1 84.06 258 GLN B N 1
ATOM 6546 C CA . GLN B 1 258 ? -15.664 30.406 12.68 1 84.06 258 GLN B CA 1
ATOM 6547 C C . GLN B 1 258 ? -16.219 29.203 11.906 1 84.06 258 GLN B C 1
ATOM 6549 O O . GLN B 1 258 ? -16.656 29.359 10.766 1 84.06 258 GLN B O 1
ATOM 6554 N N . THR B 1 259 ? -16.172 28.156 12.625 1 88.19 259 THR B N 1
ATOM 6555 C CA . THR B 1 259 ? -16.688 26.938 12.008 1 88.19 259 THR B CA 1
ATOM 6556 C C . THR B 1 259 ? -18.188 26.766 12.289 1 88.19 259 THR B C 1
ATOM 6558 O O . THR B 1 259 ? -18.641 27.047 13.398 1 88.19 259 THR B O 1
ATOM 6561 N N . GLU B 1 260 ? -18.938 26.422 11.305 1 91.5 260 GLU B N 1
ATOM 6562 C CA . GLU B 1 260 ? -20.359 26.125 11.438 1 91.5 260 GLU B CA 1
ATOM 6563 C C . GLU B 1 260 ? -20.734 24.844 10.711 1 91.5 260 GLU B C 1
ATOM 6565 O O . GLU B 1 260 ? -20 24.391 9.828 1 91.5 260 GLU B O 1
ATOM 6570 N N . LYS B 1 261 ? -21.812 24.297 11.141 1 94.38 261 LYS B N 1
ATOM 6571 C CA . LYS B 1 261 ? -22.344 23.094 10.484 1 94.38 261 LYS B CA 1
ATOM 6572 C C . LYS B 1 261 ? -23.391 23.469 9.438 1 94.38 261 LYS B C 1
ATOM 6574 O O . LYS B 1 261 ? -24.188 24.391 9.656 1 94.38 261 LYS B O 1
ATOM 6579 N N . MET B 1 262 ? -23.375 22.766 8.375 1 95.12 262 MET B N 1
ATOM 6580 C CA . MET B 1 262 ? -24.391 22.969 7.355 1 95.12 262 MET B CA 1
ATOM 6581 C C . MET B 1 262 ? -24.547 21.734 6.469 1 95.12 262 MET B C 1
ATOM 6583 O O . MET B 1 262 ? -23.734 20.812 6.547 1 95.12 262 MET B O 1
ATOM 6587 N N . LYS B 1 263 ? -25.562 21.766 5.699 1 97.56 263 LYS B N 1
ATOM 6588 C CA . LYS B 1 263 ? -25.797 20.672 4.758 1 97.56 263 LYS B CA 1
ATOM 6589 C C . LYS B 1 263 ? -24.922 20.828 3.52 1 97.56 263 LYS B C 1
ATOM 6591 O O . LYS B 1 263 ? -24.719 21.938 3.027 1 97.56 263 LYS B O 1
ATOM 6596 N N . LEU B 1 264 ? -24.469 19.688 3.041 1 97.94 264 LEU B N 1
ATOM 6597 C CA . LEU B 1 264 ? -23.609 19.672 1.862 1 97.94 264 LEU B CA 1
ATOM 6598 C C . LEU B 1 264 ? -24.297 20.328 0.676 1 97.94 264 LEU B C 1
ATOM 6600 O O . LEU B 1 264 ? -23.672 21.078 -0.08 1 97.94 264 LEU B O 1
ATOM 6604 N N . GLY B 1 265 ? -25.516 20.047 0.513 1 97.62 265 GLY B N 1
ATOM 6605 C CA . GLY B 1 265 ? -26.281 20.672 -0.567 1 97.62 265 GLY B CA 1
ATOM 6606 C C . GLY B 1 265 ? -26.297 22.188 -0.494 1 97.62 265 GLY B C 1
ATOM 6607 O O . GLY B 1 265 ? -26.172 22.859 -1.517 1 97.62 265 GLY B O 1
ATOM 6608 N N . ASP B 1 266 ? -26.469 22.688 0.698 1 96.25 266 ASP B N 1
ATOM 6609 C CA . ASP B 1 266 ? -26.484 24.141 0.891 1 96.25 266 ASP B CA 1
ATOM 6610 C C . ASP B 1 266 ? -25.109 24.75 0.566 1 96.25 266 ASP B C 1
ATOM 6612 O O . ASP B 1 266 ? -25.031 25.797 -0.068 1 96.25 266 ASP B O 1
ATOM 6616 N N . PHE B 1 267 ? -24.203 24.156 1.048 1 97.25 267 PHE B N 1
ATOM 6617 C CA . PHE B 1 267 ? -22.844 24.578 0.743 1 97.25 267 PHE B CA 1
ATOM 6618 C C . PHE B 1 267 ? -22.609 24.594 -0.762 1 97.25 267 PHE B C 1
ATOM 6620 O O . PHE B 1 267 ? -22.078 25.547 -1.307 1 97.25 267 PHE B O 1
ATOM 6627 N N . ALA B 1 268 ? -22.953 23.469 -1.408 1 96.81 268 ALA B N 1
ATOM 6628 C CA . ALA B 1 268 ? -22.781 23.328 -2.852 1 96.81 268 ALA B CA 1
ATOM 6629 C C . ALA B 1 268 ? -23.5 24.438 -3.604 1 96.81 268 ALA B C 1
ATOM 6631 O O . ALA B 1 268 ? -22.953 25.031 -4.539 1 96.81 268 ALA B O 1
ATOM 6632 N N . ASN B 1 269 ? -24.656 24.703 -3.193 1 95.5 269 ASN B N 1
ATOM 6633 C CA . ASN B 1 269 ? -25.438 25.75 -3.826 1 95.5 269 ASN B CA 1
ATOM 6634 C C . ASN B 1 269 ? -24.734 27.109 -3.719 1 95.5 269 ASN B C 1
ATOM 6636 O O . ASN B 1 269 ? -24.719 27.875 -4.68 1 95.5 269 ASN B O 1
ATOM 6640 N N . GLU B 1 270 ? -24.25 27.359 -2.561 1 95.19 270 GLU B N 1
ATOM 6641 C CA . GLU B 1 270 ? -23.547 28.625 -2.363 1 95.19 270 GLU B CA 1
ATOM 6642 C C . GLU B 1 270 ? -22.266 28.688 -3.209 1 95.19 270 GLU B C 1
ATOM 6644 O O . GLU B 1 270 ? -21.984 29.719 -3.826 1 95.19 270 GLU B O 1
ATOM 6649 N N . MET B 1 271 ? -21.547 27.656 -3.268 1 95.31 271 MET B N 1
ATOM 6650 C CA . MET B 1 271 ? -20.281 27.594 -3.986 1 95.31 271 MET B CA 1
ATOM 6651 C C . MET B 1 271 ? -20.5 27.75 -5.488 1 95.31 271 MET B C 1
ATOM 6653 O O . MET B 1 271 ? -19.656 28.328 -6.188 1 95.31 271 MET B O 1
ATOM 6657 N N . MET B 1 272 ? -21.562 27.234 -5.945 1 94.31 272 MET B N 1
ATOM 6658 C CA . MET B 1 272 ? -21.812 27.203 -7.383 1 94.31 272 MET B CA 1
ATOM 6659 C C . MET B 1 272 ? -22.312 28.547 -7.879 1 94.31 272 MET B C 1
ATOM 6661 O O . MET B 1 272 ? -22.359 28.797 -9.086 1 94.31 272 MET B O 1
ATOM 6665 N N . LYS B 1 273 ? -22.594 29.359 -6.938 1 91.94 273 LYS B N 1
ATOM 6666 C CA . LYS B 1 273 ? -22.984 30.703 -7.359 1 91.94 273 LYS B CA 1
ATOM 6667 C C . LYS B 1 273 ? -21.812 31.453 -7.977 1 91.94 273 LYS B C 1
ATOM 6669 O O . LYS B 1 273 ? -20.734 31.531 -7.379 1 91.94 273 LYS B O 1
ATOM 6674 N N . LYS B 1 274 ? -21.953 31.875 -9.188 1 79.88 274 LYS B N 1
ATOM 6675 C CA . LYS B 1 274 ? -20.891 32.625 -9.844 1 79.88 274 LYS B CA 1
ATOM 6676 C C . LYS B 1 274 ? -20.797 34.031 -9.312 1 79.88 274 LYS B C 1
ATOM 6678 O O . LYS B 1 274 ? -19.703 34.594 -9.211 1 79.88 274 LYS B O 1
ATOM 6683 N N . LYS B 1 275 ? -21.922 34.625 -9.039 1 82.31 275 LYS B N 1
ATOM 6684 C CA . LYS B 1 275 ? -21.984 36 -8.508 1 82.31 275 LYS B CA 1
ATOM 6685 C C . LYS B 1 275 ? -22.938 36.062 -7.32 1 82.31 275 LYS B C 1
ATOM 6687 O O . LYS B 1 275 ? -23.891 35.281 -7.234 1 82.31 275 LYS B O 1
ATOM 6692 N N . GLY B 1 276 ? -22.578 36.969 -6.402 1 82.56 276 GLY B N 1
ATOM 6693 C CA . GLY B 1 276 ? -23.516 37.281 -5.336 1 82.56 276 GLY B CA 1
ATOM 6694 C C . GLY B 1 276 ? -23.484 36.281 -4.195 1 82.56 276 GLY B C 1
ATOM 6695 O O . GLY B 1 276 ? -24.516 35.938 -3.645 1 82.56 276 GLY B O 1
ATOM 6696 N N . ARG B 1 277 ? -22.281 35.75 -3.947 1 89.19 277 ARG B N 1
ATOM 6697 C CA . ARG B 1 277 ? -22.188 34.875 -2.781 1 89.19 277 ARG B CA 1
ATOM 6698 C C . ARG B 1 277 ? -22.422 35.656 -1.493 1 89.19 277 ARG B C 1
ATOM 6700 O O . ARG B 1 277 ? -21.922 36.781 -1.329 1 89.19 277 ARG B O 1
ATOM 6707 N N . THR B 1 278 ? -23.281 35.156 -0.708 1 85.38 278 THR B N 1
ATOM 6708 C CA . THR B 1 278 ? -23.609 35.781 0.561 1 85.38 278 THR B CA 1
ATOM 6709 C C . THR B 1 278 ? -22.484 35.594 1.573 1 85.38 278 THR B C 1
ATOM 6711 O O . THR B 1 278 ? -22.281 36.438 2.455 1 85.38 278 THR B O 1
ATOM 6714 N N . LYS B 1 279 ? -21.844 34.469 1.444 1 91.19 279 LYS B N 1
ATOM 6715 C CA . LYS B 1 279 ? -20.75 34.125 2.334 1 91.19 279 LYS B CA 1
ATOM 6716 C C . LYS B 1 279 ? -19.641 33.406 1.572 1 91.19 279 LYS B C 1
ATOM 6718 O O . LYS B 1 279 ? -19.891 32.688 0.595 1 91.19 279 LYS B O 1
ATOM 6723 N N . ILE B 1 280 ? -18.469 33.719 1.999 1 95 280 ILE B N 1
ATOM 6724 C CA . ILE B 1 280 ? -17.344 32.906 1.529 1 95 280 ILE B CA 1
ATOM 6725 C C . ILE B 1 280 ? -17.062 31.797 2.527 1 95 280 ILE B C 1
ATOM 6727 O O . ILE B 1 280 ? -16.75 32.062 3.691 1 95 280 ILE B O 1
ATOM 6731 N N . LEU B 1 281 ? -17.172 30.547 2.002 1 96 281 LEU B N 1
ATOM 6732 C CA . LEU B 1 281 ? -17.094 29.375 2.877 1 96 281 LEU B CA 1
ATOM 6733 C C . LEU B 1 281 ? -15.953 28.469 2.465 1 96 281 LEU B C 1
ATOM 6735 O O . LEU B 1 281 ? -15.586 28.406 1.289 1 96 281 LEU B O 1
ATOM 6739 N N . ASN B 1 282 ? -15.391 27.828 3.434 1 96.5 282 ASN B N 1
ATOM 6740 C CA . ASN B 1 282 ? -14.273 26.906 3.26 1 96.5 282 ASN B CA 1
ATOM 6741 C C . ASN B 1 282 ? -14.508 25.609 4.02 1 96.5 282 ASN B C 1
ATOM 6743 O O . ASN B 1 282 ? -14.531 25.594 5.25 1 96.5 282 ASN B O 1
ATOM 6747 N N . ALA B 1 283 ? -14.719 24.516 3.264 1 96.31 283 ALA B N 1
ATOM 6748 C CA . ALA B 1 283 ? -14.898 23.203 3.875 1 96.31 283 ALA B CA 1
ATOM 6749 C C . ALA B 1 283 ? -13.594 22.422 3.875 1 96.31 283 ALA B C 1
ATOM 6751 O O . ALA B 1 283 ? -13.234 21.797 2.873 1 96.31 283 ALA B O 1
ATOM 6752 N N . ILE B 1 284 ? -12.938 22.328 4.98 1 90.81 284 ILE B N 1
ATOM 6753 C CA . ILE B 1 284 ? -11.609 21.719 4.973 1 90.81 284 ILE B CA 1
ATOM 6754 C C . ILE B 1 284 ? -11.586 20.516 5.922 1 90.81 284 ILE B C 1
ATOM 6756 O O . ILE B 1 284 ? -10.523 19.984 6.227 1 90.81 284 ILE B O 1
ATOM 6760 N N . SER B 1 285 ? -12.797 20.062 6.379 1 89.81 285 SER B N 1
ATOM 6761 C CA . SER B 1 285 ? -12.797 19.016 7.391 1 89.81 285 SER B CA 1
ATOM 6762 C C . SER B 1 285 ? -13.633 17.812 6.949 1 89.81 285 SER B C 1
ATOM 6764 O O . SER B 1 285 ? -13.984 16.969 7.766 1 89.81 285 SER B O 1
ATOM 6766 N N . LEU B 1 286 ? -14.008 17.781 5.719 1 95.56 286 LEU B N 1
ATOM 6767 C CA . LEU B 1 286 ? -14.727 16.609 5.246 1 95.56 286 LEU B CA 1
ATOM 6768 C C . LEU B 1 286 ? -13.789 15.414 5.121 1 95.56 286 LEU B C 1
ATOM 6770 O O . LEU B 1 286 ? -13.141 15.227 4.09 1 95.56 286 LEU B O 1
ATOM 6774 N N . GLU B 1 287 ? -13.781 14.625 6.164 1 95.81 287 GLU B N 1
ATOM 6775 C CA . GLU B 1 287 ? -12.969 13.414 6.203 1 95.81 287 GLU B CA 1
ATOM 6776 C C . GLU B 1 287 ? -13.719 12.227 5.602 1 95.81 287 GLU B C 1
ATOM 6778 O O . GLU B 1 287 ? -14.82 11.898 6.031 1 95.81 287 GLU B O 1
ATOM 6783 N N . ILE B 1 288 ? -13.07 11.516 4.629 1 95.38 288 ILE B N 1
ATOM 6784 C CA . ILE B 1 288 ? -13.883 10.594 3.838 1 95.38 288 ILE B CA 1
ATOM 6785 C C . ILE B 1 288 ? -13.344 9.172 3.988 1 95.38 288 ILE B C 1
ATOM 6787 O O . ILE B 1 288 ? -13.828 8.25 3.33 1 95.38 288 ILE B O 1
ATOM 6791 N N . THR B 1 289 ? -12.391 8.914 4.844 1 92.31 289 THR B N 1
ATOM 6792 C CA . THR B 1 289 ? -11.75 7.613 4.961 1 92.31 289 THR B CA 1
ATOM 6793 C C . THR B 1 289 ? -12.789 6.512 5.148 1 92.31 289 THR B C 1
ATOM 6795 O O . THR B 1 289 ? -12.672 5.434 4.562 1 92.31 289 THR B O 1
ATOM 6798 N N . ASN B 1 290 ? -13.789 6.77 5.965 1 89 290 ASN B N 1
ATOM 6799 C CA . ASN B 1 290 ? -14.766 5.734 6.305 1 89 290 ASN B CA 1
ATOM 6800 C C . ASN B 1 290 ? -16.078 5.945 5.57 1 89 290 ASN B C 1
ATOM 6802 O O . ASN B 1 290 ? -17.141 5.547 6.062 1 89 290 ASN B O 1
ATOM 6806 N N . LEU B 1 291 ? -16.047 6.629 4.496 1 91.56 291 LEU B N 1
ATOM 6807 C CA . LEU B 1 291 ? -17.203 6.824 3.629 1 91.56 291 LEU B CA 1
ATOM 6808 C C . LEU B 1 291 ? -17.016 6.105 2.299 1 91.56 291 LEU B C 1
ATOM 6810 O O . LEU B 1 291 ? -16.641 6.727 1.298 1 91.56 291 LEU B O 1
ATOM 6814 N N . PRO B 1 292 ? -17.312 4.887 2.293 1 82.94 292 PRO B N 1
ATOM 6815 C CA . PRO B 1 292 ? -17 4.066 1.119 1 82.94 292 PRO B CA 1
ATOM 6816 C C . PRO B 1 292 ? -17.688 4.574 -0.15 1 82.94 292 PRO B C 1
ATOM 6818 O O . PRO B 1 292 ? -17.188 4.348 -1.256 1 82.94 292 PRO B O 1
ATOM 6821 N N . GLN B 1 293 ? -18.828 5.285 -0.023 1 84.81 293 GLN B N 1
ATOM 6822 C CA . GLN B 1 293 ? -19.547 5.816 -1.179 1 84.81 293 GLN B CA 1
ATOM 6823 C C . GLN B 1 293 ? -18.656 6.719 -2.016 1 84.81 293 GLN B C 1
ATOM 6825 O O . GLN B 1 293 ? -18.844 6.848 -3.227 1 84.81 293 GLN B O 1
ATOM 6830 N N . ILE B 1 294 ? -17.641 7.262 -1.346 1 90.94 294 ILE B N 1
ATOM 6831 C CA . ILE B 1 294 ? -16.828 8.219 -2.072 1 90.94 294 ILE B CA 1
ATOM 6832 C C . ILE B 1 294 ? -15.352 7.844 -1.933 1 90.94 294 ILE B C 1
ATOM 6834 O O . ILE B 1 294 ? -14.555 8.055 -2.854 1 90.94 294 ILE B O 1
ATOM 6838 N N . SER B 1 295 ? -14.992 7.258 -0.843 1 90 295 SER B N 1
ATOM 6839 C CA . SER B 1 295 ? -13.586 6.984 -0.563 1 90 295 SER B CA 1
ATOM 6840 C C . SER B 1 295 ? -13.008 5.992 -1.567 1 90 295 SER B C 1
ATOM 6842 O O . SER B 1 295 ? -11.805 6.027 -1.859 1 90 295 SER B O 1
ATOM 6844 N N . SER B 1 296 ? -13.805 5.16 -2.164 1 82.94 296 SER B N 1
ATOM 6845 C CA . SER B 1 296 ? -13.352 4.125 -3.086 1 82.94 296 SER B CA 1
ATOM 6846 C C . SER B 1 296 ? -12.82 4.727 -4.383 1 82.94 296 SER B C 1
ATOM 6848 O O . SER B 1 296 ? -12.117 4.062 -5.145 1 82.94 296 SER B O 1
ATOM 6850 N N . MET B 1 297 ? -13.094 5.98 -4.598 1 86.19 297 MET B N 1
ATOM 6851 C CA . MET B 1 297 ? -12.68 6.656 -5.824 1 86.19 297 MET B CA 1
ATOM 6852 C C . MET B 1 297 ? -11.297 7.281 -5.66 1 86.19 297 MET B C 1
ATOM 6854 O O . MET B 1 297 ? -10.711 7.77 -6.629 1 86.19 297 MET B O 1
ATOM 6858 N N . PHE B 1 298 ? -10.852 7.195 -4.453 1 91.44 298 PHE B N 1
ATOM 6859 C CA . PHE B 1 298 ? -9.602 7.887 -4.156 1 91.44 298 PHE B CA 1
ATOM 6860 C C . PHE B 1 298 ? -8.586 6.93 -3.549 1 91.44 298 PHE B C 1
ATOM 6862 O O . PHE B 1 298 ? -8.961 5.98 -2.855 1 91.44 298 PHE B O 1
ATOM 6869 N N . GLU B 1 299 ? -7.328 7.18 -3.855 1 92.19 299 GLU B N 1
ATOM 6870 C CA . GLU B 1 299 ? -6.219 6.488 -3.207 1 92.19 299 GLU B CA 1
ATOM 6871 C C . GLU B 1 299 ? -5.055 7.438 -2.949 1 92.19 299 GLU B C 1
ATOM 6873 O O . GLU B 1 299 ? -4.707 8.25 -3.807 1 92.19 299 GLU B O 1
ATOM 6878 N N . GLN B 1 300 ? -4.488 7.297 -1.796 1 95.62 300 GLN B N 1
ATOM 6879 C CA . GLN B 1 300 ? -3.348 8.125 -1.417 1 95.62 300 GLN B CA 1
ATOM 6880 C C . GLN B 1 300 ? -2.135 7.824 -2.293 1 95.62 300 GLN B C 1
ATOM 6882 O O . GLN B 1 300 ? -2.037 6.742 -2.875 1 95.62 300 GLN B O 1
ATOM 6887 N N . PRO B 1 301 ? -1.222 8.805 -2.361 1 95.81 301 PRO B N 1
ATOM 6888 C CA . PRO B 1 301 ? 0.049 8.5 -3.021 1 95.81 301 PRO B CA 1
ATOM 6889 C C . PRO B 1 301 ? 0.776 7.32 -2.379 1 95.81 301 PRO B C 1
ATOM 6891 O O . PRO B 1 301 ? 0.69 7.125 -1.163 1 95.81 301 PRO B O 1
ATOM 6894 N N . LYS B 1 302 ? 1.537 6.609 -3.197 1 92.44 302 LYS B N 1
ATOM 6895 C CA . LYS B 1 302 ? 2.289 5.43 -2.771 1 92.44 302 LYS B CA 1
ATOM 6896 C C . LYS B 1 302 ? 3.217 5.762 -1.606 1 92.44 302 LYS B C 1
ATOM 6898 O O . LYS B 1 302 ? 3.307 5 -0.641 1 92.44 302 LYS B O 1
ATOM 6903 N N . MET B 1 303 ? 3.852 6.848 -1.704 1 93.69 303 MET B N 1
ATOM 6904 C CA . MET B 1 303 ? 4.812 7.254 -0.685 1 93.69 303 MET B CA 1
ATOM 6905 C C . MET B 1 303 ? 4.129 7.434 0.667 1 93.69 303 MET B C 1
ATOM 6907 O O . MET B 1 303 ? 4.691 7.074 1.703 1 93.69 303 MET B O 1
ATOM 6911 N N . VAL B 1 304 ? 2.934 7.945 0.677 1 96.81 304 VAL B N 1
ATOM 6912 C CA . VAL B 1 304 ? 2.174 8.172 1.903 1 96.81 304 VAL B CA 1
ATOM 6913 C C . VAL B 1 304 ? 1.83 6.828 2.549 1 96.81 304 VAL B C 1
ATOM 6915 O O . VAL B 1 304 ? 2.033 6.641 3.752 1 96.81 304 VAL B O 1
ATOM 6918 N N . ARG B 1 305 ? 1.402 5.945 1.774 1 94.5 305 ARG B N 1
ATOM 6919 C CA . ARG B 1 305 ? 1.013 4.629 2.264 1 94.5 305 ARG B CA 1
ATOM 6920 C C . ARG B 1 305 ? 2.211 3.879 2.836 1 94.5 305 ARG B C 1
ATOM 6922 O O . ARG B 1 305 ? 2.088 3.172 3.838 1 94.5 305 ARG B O 1
ATOM 6929 N N . LYS B 1 306 ? 3.326 4.023 2.242 1 92.94 306 LYS B N 1
ATOM 6930 C CA . LYS B 1 306 ? 4.531 3.301 2.643 1 92.94 306 LYS B CA 1
ATOM 6931 C C . LYS B 1 306 ? 5.141 3.908 3.902 1 92.94 306 LYS B C 1
ATOM 6933 O O . LYS B 1 306 ? 5.707 3.191 4.73 1 92.94 306 LYS B O 1
ATOM 6938 N N . LEU B 1 307 ? 5 5.191 4.074 1 96.25 307 LEU B N 1
ATOM 6939 C CA . LEU B 1 307 ? 5.688 5.875 5.164 1 96.25 307 LEU B CA 1
ATOM 6940 C C . LEU B 1 307 ? 4.789 5.977 6.395 1 96.25 307 LEU B C 1
ATOM 6942 O O . LEU B 1 307 ? 5.27 6.234 7.5 1 96.25 307 LEU B O 1
ATOM 6946 N N . SER B 1 308 ? 3.512 5.809 6.289 1 97.5 308 SER B N 1
ATOM 6947 C CA . SER B 1 308 ? 2.545 6.059 7.355 1 97.5 308 SER B CA 1
ATOM 6948 C C . SER B 1 308 ? 2.697 5.051 8.492 1 97.5 308 SER B C 1
ATOM 6950 O O . SER B 1 308 ? 2.506 3.85 8.289 1 97.5 308 SER B O 1
ATOM 6952 N N . MET B 1 309 ? 2.975 5.57 9.688 1 97.44 309 MET B N 1
ATOM 6953 C CA . MET B 1 309 ? 3.047 4.75 10.891 1 97.44 309 MET B CA 1
ATOM 6954 C C . MET B 1 309 ? 1.712 4.062 11.164 1 97.44 309 MET B C 1
ATOM 6956 O O . MET B 1 309 ? 1.675 2.885 11.523 1 97.44 309 MET B O 1
ATOM 6960 N N . THR B 1 310 ? 0.678 4.824 11 1 97.38 310 THR B N 1
ATOM 6961 C CA . THR B 1 310 ? -0.663 4.312 11.266 1 97.38 310 THR B CA 1
ATOM 6962 C C . THR B 1 310 ? -1.014 3.186 10.305 1 97.38 310 THR B C 1
ATOM 6964 O O . THR B 1 310 ? -1.564 2.162 10.711 1 97.38 310 THR B O 1
ATOM 6967 N N . GLN B 1 311 ? -0.674 3.408 9.055 1 95.94 311 GLN B N 1
ATOM 6968 C CA . GLN B 1 311 ? -0.969 2.375 8.062 1 95.94 311 GLN B CA 1
ATOM 6969 C C . GLN B 1 311 ? -0.205 1.09 8.367 1 95.94 311 GLN B C 1
ATOM 6971 O O . GLN B 1 311 ? -0.74 -0.009 8.203 1 95.94 311 GLN B O 1
ATOM 6976 N N . LYS B 1 312 ? 1.043 1.205 8.742 1 95.81 312 LYS B N 1
ATOM 6977 C CA . LYS B 1 312 ? 1.841 0.034 9.094 1 95.81 312 LYS B CA 1
ATOM 6978 C C . LYS B 1 312 ? 1.181 -0.765 10.211 1 95.81 312 LYS B C 1
ATOM 6980 O O . LYS B 1 312 ? 1.086 -1.991 10.133 1 95.81 312 LYS B O 1
ATOM 6985 N N . LEU B 1 313 ? 0.723 -0.086 11.25 1 96.69 313 LEU B N 1
ATOM 6986 C CA . LEU B 1 313 ? 0.068 -0.743 12.375 1 96.69 313 LEU B CA 1
ATOM 6987 C C . LEU B 1 313 ? -1.233 -1.404 11.938 1 96.69 313 LEU B C 1
ATOM 6989 O O . LEU B 1 313 ? -1.555 -2.508 12.383 1 96.69 313 LEU B O 1
ATOM 6993 N N . ILE B 1 314 ? -1.971 -0.73 11.07 1 93.75 314 ILE B N 1
ATOM 6994 C CA . ILE B 1 314 ? -3.238 -1.256 10.578 1 93.75 314 ILE B CA 1
ATOM 6995 C C . ILE B 1 314 ? -2.992 -2.535 9.773 1 93.75 314 ILE B C 1
ATOM 6997 O O . ILE B 1 314 ? -3.682 -3.537 9.969 1 93.75 314 ILE B O 1
ATOM 7001 N N . ASP B 1 315 ? -1.99 -2.498 8.953 1 91.69 315 ASP B N 1
ATOM 7002 C CA . ASP B 1 315 ? -1.721 -3.596 8.023 1 91.69 315 ASP B CA 1
ATOM 7003 C C . ASP B 1 315 ? -1.341 -4.867 8.781 1 91.69 315 ASP B C 1
ATOM 7005 O O . ASP B 1 315 ? -1.642 -5.977 8.336 1 91.69 315 ASP B O 1
ATOM 7009 N N . ILE B 1 316 ? -0.717 -4.727 9.93 1 92.19 316 ILE B N 1
ATOM 7010 C CA . ILE B 1 316 ? -0.287 -5.918 10.664 1 92.19 316 ILE B CA 1
ATOM 7011 C C . ILE B 1 316 ? -1.271 -6.215 11.789 1 92.19 316 ILE B C 1
ATOM 7013 O O . ILE B 1 316 ? -1.042 -7.117 12.602 1 92.19 316 ILE B O 1
ATOM 7017 N N . GLY B 1 317 ? -2.316 -5.379 11.938 1 90 317 GLY B N 1
ATOM 7018 C CA . GLY B 1 317 ? -3.434 -5.695 12.812 1 90 317 GLY B CA 1
ATOM 7019 C C . GLY B 1 317 ? -3.227 -5.227 14.242 1 90 317 GLY B C 1
ATOM 7020 O O . GLY B 1 317 ? -3.789 -5.801 15.172 1 90 317 GLY B O 1
ATOM 7021 N N . HIS B 1 318 ? -2.373 -4.281 14.414 1 93.94 318 HIS B N 1
ATOM 7022 C CA . HIS B 1 318 ? -2.084 -3.838 15.773 1 93.94 318 HIS B CA 1
ATOM 7023 C C . HIS B 1 318 ? -2.688 -2.465 16.047 1 93.94 318 HIS B C 1
ATOM 7025 O O . HIS B 1 318 ? -2.301 -1.793 17 1 93.94 318 HIS B O 1
ATOM 7031 N N . LEU B 1 319 ? -3.602 -2.057 15.203 1 93.69 319 LEU B N 1
ATOM 7032 C CA . LEU B 1 319 ? -4.43 -0.881 15.438 1 93.69 319 LEU B CA 1
ATOM 7033 C C . LEU B 1 319 ? -5.898 -1.18 15.141 1 93.69 319 LEU B C 1
ATOM 7035 O O . LEU B 1 319 ? -6.324 -1.115 13.984 1 93.69 319 LEU B O 1
ATOM 7039 N N . PRO B 1 320 ? -6.613 -1.419 16.156 1 88.56 320 PRO B N 1
ATOM 7040 C CA . PRO B 1 320 ? -8.031 -1.741 15.945 1 88.56 320 PRO B CA 1
ATOM 7041 C C . PRO B 1 320 ? -8.789 -0.62 15.242 1 88.56 320 PRO B C 1
ATOM 7043 O O . PRO B 1 320 ? -8.414 0.551 15.359 1 88.56 320 PRO B O 1
ATOM 7046 N N . LYS B 1 321 ? -9.859 -0.958 14.586 1 86.81 321 LYS B N 1
ATOM 7047 C CA . LYS B 1 321 ? -10.602 -0.06 13.703 1 86.81 321 LYS B CA 1
ATOM 7048 C C . LYS B 1 321 ? -11.102 1.164 14.469 1 86.81 321 LYS B C 1
ATOM 7050 O O . LYS B 1 321 ? -11.078 2.279 13.945 1 86.81 321 LYS B O 1
ATOM 7055 N N . ASN B 1 322 ? -11.555 0.98 15.68 1 88.88 322 ASN B N 1
ATOM 7056 C CA . ASN B 1 322 ? -12.125 2.08 16.453 1 88.88 322 ASN B CA 1
ATOM 7057 C C . ASN B 1 322 ? -11.062 3.105 16.828 1 88.88 322 ASN B C 1
ATOM 7059 O O . ASN B 1 322 ? -11.383 4.219 17.25 1 88.88 322 ASN B O 1
ATOM 7063 N N . LEU B 1 323 ? -9.797 2.75 16.625 1 91.5 323 LEU B N 1
ATOM 7064 C CA . LEU B 1 323 ? -8.711 3.643 17 1 91.5 323 LEU B CA 1
ATOM 7065 C C . LEU B 1 323 ? -8.062 4.262 15.766 1 91.5 323 LEU B C 1
ATOM 7067 O O . LEU B 1 323 ? -7.125 5.055 15.883 1 91.5 323 LEU B O 1
ATOM 7071 N N . HIS B 1 324 ? -8.578 3.91 14.578 1 93.56 324 HIS B N 1
ATOM 7072 C CA . HIS B 1 324 ? -8.039 4.492 13.352 1 93.56 324 HIS B CA 1
ATOM 7073 C C . HIS B 1 324 ? -8.195 6.008 13.352 1 93.56 324 HIS B C 1
ATOM 7075 O O . HIS B 1 324 ? -9.297 6.523 13.555 1 93.56 324 HIS B O 1
ATOM 7081 N N . PRO B 1 325 ? -7.059 6.699 13.148 1 94.19 325 PRO B N 1
ATOM 7082 C CA . PRO B 1 325 ? -7.219 8.148 13.031 1 94.19 325 PRO B CA 1
ATOM 7083 C C . PRO B 1 325 ? -7.977 8.562 11.766 1 94.19 325 PRO B C 1
ATOM 7085 O O . PRO B 1 325 ? -7.598 8.172 10.664 1 94.19 325 PRO B O 1
ATOM 7088 N N . THR B 1 326 ? -9.016 9.266 11.906 1 91.56 326 THR B N 1
ATOM 7089 C CA . THR B 1 326 ? -9.82 9.734 10.781 1 91.56 326 THR B CA 1
ATOM 7090 C C . THR B 1 326 ? -9.289 11.062 10.25 1 91.56 326 THR B C 1
ATOM 7092 O O . THR B 1 326 ? -9.992 12.078 10.297 1 91.56 326 THR B O 1
ATOM 7095 N N . VAL B 1 327 ? -8.102 11.102 9.789 1 94.44 327 VAL B N 1
ATOM 7096 C CA . VAL B 1 327 ? -7.43 12.289 9.273 1 94.44 327 VAL B CA 1
ATOM 7097 C C . VAL B 1 327 ? -6.672 11.938 7.992 1 94.44 327 VAL B C 1
ATOM 7099 O O . VAL B 1 327 ? -5.953 12.781 7.445 1 94.44 327 VAL B O 1
ATOM 7102 N N . ARG B 1 328 ? -6.797 10.758 7.512 1 94 328 ARG B N 1
ATOM 7103 C CA . ARG B 1 328 ? -5.949 10.203 6.465 1 94 328 ARG B CA 1
ATOM 7104 C C . ARG B 1 328 ? -6.391 10.695 5.086 1 94 328 ARG B C 1
ATOM 7106 O O . ARG B 1 328 ? -5.57 10.836 4.18 1 94 328 ARG B O 1
ATOM 7113 N N . ASN B 1 329 ? -7.684 10.859 4.91 1 96.81 329 ASN B N 1
ATOM 7114 C CA . ASN B 1 329 ? -8.234 11.305 3.633 1 96.81 329 ASN B CA 1
ATOM 7115 C C . ASN B 1 329 ? -9.281 12.398 3.822 1 96.81 329 ASN B C 1
ATOM 7117 O O . ASN B 1 329 ? -10.32 12.172 4.441 1 96.81 329 ASN B O 1
ATOM 7121 N N . TYR B 1 330 ? -8.992 13.516 3.252 1 97.25 330 TYR B N 1
ATOM 7122 C CA . TYR B 1 330 ? -9.93 14.633 3.271 1 97.25 330 TYR B CA 1
ATOM 7123 C C . TYR B 1 330 ? -10.312 15.055 1.857 1 97.25 330 TYR B C 1
ATOM 7125 O O . TYR B 1 330 ? -9.516 14.914 0.927 1 97.25 330 TYR B O 1
ATOM 7133 N N . LEU B 1 331 ? -11.523 15.461 1.746 1 97.25 331 LEU B N 1
ATOM 7134 C CA . LEU B 1 331 ? -11.914 16.297 0.614 1 97.25 331 LEU B CA 1
ATOM 7135 C C . LEU B 1 331 ? -12.102 17.75 1.046 1 97.25 331 LEU B C 1
ATOM 7137 O O . LEU B 1 331 ? -13.047 18.062 1.771 1 97.25 331 LEU B O 1
ATOM 7141 N N . LEU B 1 332 ? -11.188 18.562 0.625 1 97.81 332 LEU B N 1
ATOM 7142 C CA . LEU B 1 332 ? -11.273 19.984 0.926 1 97.81 332 LEU B CA 1
ATOM 7143 C C . LEU B 1 332 ? -11.93 20.75 -0.223 1 97.81 332 LEU B C 1
ATOM 7145 O O . LEU B 1 332 ? -11.594 20.516 -1.39 1 97.81 332 LEU B O 1
ATOM 7149 N N . MET B 1 333 ? -12.883 21.531 0.128 1 97.75 333 MET B N 1
ATOM 7150 C CA . MET B 1 333 ? -13.578 22.359 -0.857 1 97.75 333 MET B CA 1
ATOM 7151 C C . MET B 1 333 ? -13.609 23.812 -0.42 1 97.75 333 MET B C 1
ATOM 7153 O O . MET B 1 333 ? -14.266 24.156 0.567 1 97.75 333 MET B O 1
ATOM 7157 N N . GLY B 1 334 ? -12.938 24.625 -1.166 1 96.81 334 GLY B N 1
ATOM 7158 C CA . GLY B 1 334 ? -12.828 26.031 -0.813 1 96.81 334 GLY B CA 1
ATOM 7159 C C . GLY B 1 334 ? -13.328 26.969 -1.9 1 96.81 334 GLY B C 1
ATOM 7160 O O . GLY B 1 334 ? -13.031 26.766 -3.08 1 96.81 334 GLY B O 1
ATOM 7161 N N . MET B 1 335 ? -14.133 28 -1.512 1 96.75 335 MET B N 1
ATOM 7162 C CA . MET B 1 335 ? -14.594 29.031 -2.438 1 96.75 335 MET B CA 1
ATOM 7163 C C . MET B 1 335 ? -13.477 30.016 -2.758 1 96.75 335 MET B C 1
ATOM 7165 O O . MET B 1 335 ? -12.562 30.203 -1.954 1 96.75 335 MET B O 1
ATOM 7169 N N . LYS B 1 336 ? -13.609 30.578 -3.959 1 96.56 336 LYS B N 1
ATOM 7170 C CA . LYS B 1 336 ? -12.719 31.688 -4.289 1 96.56 336 LYS B CA 1
ATOM 7171 C C . LYS B 1 336 ? -12.68 32.719 -3.17 1 96.56 336 LYS B C 1
ATOM 7173 O O . LYS B 1 336 ? -13.719 33.062 -2.605 1 96.56 336 LYS B O 1
ATOM 7178 N N . ASP B 1 337 ? -11.43 33.094 -2.752 1 95.31 337 ASP B N 1
ATOM 7179 C CA . ASP B 1 337 ? -11.148 34.125 -1.776 1 95.31 337 ASP B CA 1
ATOM 7180 C C . ASP B 1 337 ? -11.219 33.594 -0.352 1 95.31 337 ASP B C 1
ATOM 7182 O O . ASP B 1 337 ? -11.18 34.344 0.614 1 95.31 337 ASP B O 1
ATOM 7186 N N . SER B 1 338 ? -11.398 32.281 -0.254 1 95.69 338 SER B N 1
ATOM 7187 C CA . SER B 1 338 ? -11.289 31.703 1.085 1 95.69 338 SER B CA 1
ATOM 7188 C C . SER B 1 338 ? -9.844 31.703 1.569 1 95.69 338 SER B C 1
ATOM 7190 O O . SER B 1 338 ? -8.914 31.625 0.765 1 95.69 338 SER B O 1
ATOM 7192 N N . TYR B 1 339 ? -9.68 31.859 2.873 1 94.25 339 TYR B N 1
ATOM 7193 C CA . TYR B 1 339 ? -8.359 31.938 3.492 1 94.25 339 TYR B CA 1
ATOM 7194 C C . TYR B 1 339 ? -8.312 31.125 4.777 1 94.25 339 TYR B C 1
ATOM 7196 O O . TYR B 1 339 ? -9.211 31.219 5.617 1 94.25 339 TYR B O 1
ATOM 7204 N N . THR B 1 340 ? -7.363 30.25 4.855 1 92.38 340 THR B N 1
ATOM 7205 C CA . THR B 1 340 ? -7.043 29.562 6.098 1 92.38 340 THR B CA 1
ATOM 7206 C C . THR B 1 340 ? -5.797 30.156 6.742 1 92.38 340 THR B C 1
ATOM 7208 O O . THR B 1 340 ? -4.719 30.156 6.148 1 92.38 340 THR B O 1
ATOM 7211 N N . ASN B 1 341 ? -5.992 30.656 7.898 1 90.62 341 ASN B N 1
ATOM 7212 C CA . ASN B 1 341 ? -4.922 31.344 8.602 1 90.62 341 ASN B CA 1
ATOM 7213 C C . ASN B 1 341 ? -3.762 30.406 8.93 1 90.62 341 ASN B C 1
ATOM 7215 O O . ASN B 1 341 ? -3.875 29.203 8.758 1 90.62 341 ASN B O 1
ATOM 7219 N N . SER B 1 342 ? -2.625 31.031 9.367 1 92.69 342 SER B N 1
ATOM 7220 C CA . SER B 1 342 ? -1.396 30.312 9.656 1 92.69 342 SER B CA 1
ATOM 7221 C C . SER B 1 342 ? -1.625 29.25 10.727 1 92.69 342 SER B C 1
ATOM 7223 O O . SER B 1 342 ? -2.248 29.516 11.758 1 92.69 342 SER B O 1
ATOM 7225 N N . HIS B 1 343 ? -1.141 28.094 10.5 1 92.5 343 HIS B N 1
ATOM 7226 C CA . HIS B 1 343 ? -1.26 26.984 11.445 1 92.5 343 HIS B CA 1
ATOM 7227 C C . HIS B 1 343 ? -0.206 25.922 11.18 1 92.5 343 HIS B C 1
ATOM 7229 O O . HIS B 1 343 ? 0.443 25.922 10.133 1 92.5 343 HIS B O 1
ATOM 7235 N N . CYS B 1 344 ? 0.019 25.156 12.156 1 95.31 344 CYS B N 1
ATOM 7236 C CA . CYS B 1 344 ? 0.75 23.891 12.039 1 95.31 344 CYS B CA 1
ATOM 7237 C C . CYS B 1 344 ? -0.192 22.703 12.156 1 95.31 344 CYS B C 1
ATOM 7239 O O . CYS B 1 344 ? -1.044 22.656 13.047 1 95.31 344 CYS B O 1
ATOM 7241 N N . ASP B 1 345 ? -0.057 21.812 11.25 1 96.19 345 ASP B N 1
ATOM 7242 C CA . ASP B 1 345 ? -0.955 20.656 11.305 1 96.19 345 ASP B CA 1
ATOM 7243 C C . ASP B 1 345 ? -0.732 19.859 12.578 1 96.19 345 ASP B C 1
ATOM 7245 O O . ASP B 1 345 ? 0.406 19.688 13.023 1 96.19 345 ASP B O 1
ATOM 7249 N N . PHE B 1 346 ? -1.772 19.359 13.117 1 96.56 346 PHE B N 1
ATOM 7250 C CA . PHE B 1 346 ? -1.759 18.672 14.398 1 96.56 346 PHE B CA 1
ATOM 7251 C C . PHE B 1 346 ? -0.729 17.547 14.398 1 96.56 346 PHE B C 1
ATOM 7253 O O . PHE B 1 346 ? -0.537 16.875 13.383 1 96.56 346 PHE B O 1
ATOM 7260 N N . GLY B 1 347 ? -0.049 17.406 15.492 1 96.81 347 GLY B N 1
ATOM 7261 C CA . GLY B 1 347 ? 0.945 16.344 15.656 1 96.81 347 GLY B CA 1
ATOM 7262 C C . GLY B 1 347 ? 2.154 16.531 14.758 1 96.81 347 GLY B C 1
ATOM 7263 O O . GLY B 1 347 ? 3.002 15.641 14.664 1 96.81 347 GLY B O 1
ATOM 7264 N N . GLY B 1 348 ? 2.201 17.703 14.102 1 97.69 348 GLY B N 1
ATOM 7265 C CA . GLY B 1 348 ? 3.287 17.875 13.148 1 97.69 348 GLY B CA 1
ATOM 7266 C C . GLY B 1 348 ? 3.242 16.875 12.008 1 97.69 348 GLY B C 1
ATOM 7267 O O . GLY B 1 348 ? 4.281 16.391 11.57 1 97.69 348 GLY B O 1
ATOM 7268 N N . THR B 1 349 ? 2.105 16.547 11.555 1 98.19 349 THR B N 1
ATOM 7269 C CA . THR B 1 349 ? 1.915 15.5 10.555 1 98.19 349 THR B CA 1
ATOM 7270 C C . THR B 1 349 ? 2.445 15.945 9.195 1 98.19 349 THR B C 1
ATOM 7272 O O . THR B 1 349 ? 2.502 17.141 8.906 1 98.19 349 THR B O 1
ATOM 7275 N N . ASN B 1 350 ? 2.893 14.945 8.43 1 98.25 350 ASN B N 1
ATOM 7276 C CA . ASN B 1 350 ? 3.09 15.164 7 1 98.25 350 ASN B CA 1
ATOM 7277 C C . ASN B 1 350 ? 1.761 15.352 6.273 1 98.25 350 ASN B C 1
ATOM 7279 O O . ASN B 1 350 ? 0.73 14.836 6.715 1 98.25 350 ASN B O 1
ATOM 7283 N N . VAL B 1 351 ? 1.893 16.078 5.164 1 98.06 351 VAL B N 1
ATOM 7284 C CA . VAL B 1 351 ? 0.674 16.375 4.418 1 98.06 351 VAL B CA 1
ATOM 7285 C C . VAL B 1 351 ? 0.863 15.992 2.949 1 98.06 351 VAL B C 1
ATOM 7287 O O . VAL B 1 351 ? 1.926 16.234 2.371 1 98.06 351 VAL B O 1
ATOM 7290 N N . TYR B 1 352 ? -0.066 15.273 2.391 1 98.31 352 TYR B N 1
ATOM 7291 C CA . TYR B 1 352 ? -0.22 15.219 0.941 1 98.31 352 TYR B CA 1
ATOM 7292 C C . TYR B 1 352 ? -1.458 15.984 0.494 1 98.31 352 TYR B C 1
ATOM 7294 O O . TYR B 1 352 ? -2.475 15.992 1.191 1 98.31 352 TYR B O 1
ATOM 7302 N N . TYR B 1 353 ? -1.341 16.719 -0.583 1 98.44 353 TYR B N 1
ATOM 7303 C CA . TYR B 1 353 ? -2.328 17.703 -1.015 1 98.44 353 TYR B CA 1
ATOM 7304 C C . TYR B 1 353 ? -2.408 17.766 -2.535 1 98.44 353 TYR B C 1
ATOM 7306 O O . TYR B 1 353 ? -1.572 18.406 -3.182 1 98.44 353 TYR B O 1
ATOM 7314 N N . HIS B 1 354 ? -3.461 17.109 -3.088 1 97.94 354 HIS B N 1
ATOM 7315 C CA . HIS B 1 354 ? -3.633 17.094 -4.535 1 97.94 354 HIS B CA 1
ATOM 7316 C C . HIS B 1 354 ? -4.758 18.016 -4.973 1 97.94 354 HIS B C 1
ATOM 7318 O O . HIS B 1 354 ? -5.91 17.844 -4.57 1 97.94 354 HIS B O 1
ATOM 7324 N N . LEU B 1 355 ? -4.449 18.953 -5.797 1 97.5 355 LEU B N 1
ATOM 7325 C CA . LEU B 1 355 ? -5.457 19.875 -6.293 1 97.5 355 LEU B CA 1
ATOM 7326 C C . LEU B 1 355 ? -6.246 19.266 -7.445 1 97.5 355 LEU B C 1
ATOM 7328 O O . LEU B 1 355 ? -5.801 19.297 -8.594 1 97.5 355 LEU B O 1
ATOM 7332 N N . VAL B 1 356 ? -7.422 18.781 -7.133 1 96.31 356 VAL B N 1
ATOM 7333 C CA . VAL B 1 356 ? -8.289 18.172 -8.141 1 96.31 356 VAL B CA 1
ATOM 7334 C C . VAL B 1 356 ? -8.758 19.234 -9.125 1 96.31 356 VAL B C 1
ATOM 7336 O O . VAL B 1 356 ? -8.773 19.016 -10.336 1 96.31 356 VAL B O 1
ATOM 7339 N N . SER B 1 357 ? -9.148 20.406 -8.57 1 96.06 357 SER B N 1
ATOM 7340 C CA . SER B 1 357 ? -9.531 21.562 -9.383 1 96.06 357 SER B CA 1
ATOM 7341 C C . SER B 1 357 ? -9.242 22.875 -8.656 1 96.06 357 SER B C 1
ATOM 7343 O O . SER B 1 357 ? -9.125 22.891 -7.43 1 96.06 357 SER B O 1
ATOM 7345 N N . GLY B 1 358 ? -9.039 23.891 -9.469 1 96.69 358 GLY B N 1
ATOM 7346 C CA . GLY B 1 358 ? -8.852 25.219 -8.922 1 96.69 358 GLY B CA 1
ATOM 7347 C C . GLY B 1 358 ? -7.391 25.625 -8.852 1 96.69 358 GLY B C 1
ATOM 7348 O O . GLY B 1 358 ? -6.582 25.203 -9.68 1 96.69 358 GLY B O 1
ATOM 7349 N N . LYS B 1 359 ? -7.188 26.641 -7.977 1 98.12 359 LYS B N 1
ATOM 7350 C CA . LYS B 1 359 ? -5.875 27.25 -7.781 1 98.12 359 LYS B CA 1
ATOM 7351 C C . LYS B 1 359 ? -5.734 27.812 -6.367 1 98.12 359 LYS B C 1
ATOM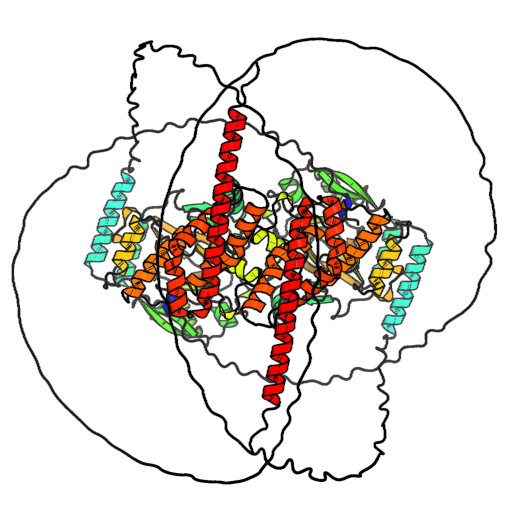 7353 O O . LYS B 1 359 ? -6.652 28.453 -5.855 1 98.12 359 LYS B O 1
ATOM 7358 N N . LYS B 1 360 ? -4.613 27.5 -5.773 1 98.12 360 LYS B N 1
ATOM 7359 C CA . LYS B 1 360 ? -4.398 27.969 -4.406 1 98.12 360 LYS B CA 1
ATOM 7360 C C . LYS B 1 360 ? -2.98 28.5 -4.223 1 98.12 360 LYS B C 1
ATOM 7362 O O . LYS B 1 360 ? -2.076 28.141 -4.984 1 98.12 360 LYS B O 1
ATOM 7367 N N . VAL B 1 361 ? -2.857 29.344 -3.23 1 98.31 361 VAL B N 1
ATOM 7368 C CA . VAL B 1 361 ? -1.567 29.906 -2.842 1 98.31 361 VAL B CA 1
ATOM 7369 C C . VAL B 1 361 ? -1.217 29.453 -1.423 1 98.31 361 VAL B C 1
ATOM 7371 O O . VAL B 1 361 ? -2.051 29.547 -0.518 1 98.31 361 VAL B O 1
ATOM 7374 N N . PHE B 1 362 ? 0.003 29.016 -1.293 1 98.56 362 PHE B N 1
ATOM 7375 C CA . PHE B 1 362 ? 0.521 28.641 0.019 1 98.56 362 PHE B CA 1
ATOM 7376 C C . PHE B 1 362 ? 1.562 29.641 0.496 1 98.56 362 PHE B C 1
ATOM 7378 O O . PHE B 1 362 ? 2.447 30.031 -0.266 1 98.56 362 PHE B O 1
ATOM 7385 N N . LEU B 1 363 ? 1.426 30.109 1.662 1 98.12 363 LEU B N 1
ATOM 7386 C CA . LEU B 1 363 ? 2.508 30.719 2.432 1 98.12 363 LEU B CA 1
ATOM 7387 C C . LEU B 1 363 ? 3.047 29.75 3.473 1 98.12 363 LEU B C 1
ATOM 7389 O O . LEU B 1 363 ? 2.275 29.156 4.234 1 98.12 363 LEU B O 1
ATOM 7393 N N . VAL B 1 364 ? 4.391 29.594 3.473 1 98.25 364 VAL B N 1
ATOM 7394 C CA . VAL B 1 364 ? 4.949 28.578 4.359 1 98.25 364 VAL B CA 1
ATOM 7395 C C . VAL B 1 364 ? 6.172 29.125 5.082 1 98.25 364 VAL B C 1
ATOM 7397 O O . VAL B 1 364 ? 6.867 30 4.551 1 98.25 364 VAL B O 1
ATOM 7400 N N . ALA B 1 365 ? 6.418 28.703 6.281 1 97.94 365 ALA B N 1
ATOM 7401 C CA . ALA B 1 365 ? 7.641 28.938 7.047 1 97.94 365 ALA B CA 1
ATOM 7402 C C . ALA B 1 365 ? 8.234 27.641 7.562 1 97.94 365 ALA B C 1
ATOM 7404 O O . ALA B 1 365 ? 7.508 26.781 8.062 1 97.94 365 ALA B O 1
ATOM 7405 N N . PRO B 1 366 ? 9.547 27.375 7.418 1 97.25 366 PRO B N 1
ATOM 7406 C CA . PRO B 1 366 ? 10.164 26.109 7.816 1 97.25 366 PRO B CA 1
ATOM 7407 C C . PRO B 1 366 ? 10.078 25.859 9.32 1 97.25 366 PRO B C 1
ATOM 7409 O O . PRO B 1 366 ? 10.055 26.812 10.109 1 97.25 366 PRO B O 1
ATOM 7412 N N . PRO B 1 367 ? 10.047 24.641 9.695 1 96.56 367 PRO B N 1
ATOM 7413 C CA . PRO B 1 367 ? 9.906 24.281 11.109 1 96.56 367 PRO B CA 1
ATOM 7414 C C . PRO B 1 367 ? 11.211 24.391 11.883 1 96.56 367 PRO B C 1
ATOM 7416 O O . PRO B 1 367 ? 11.602 23.453 12.578 1 96.56 367 PRO B O 1
ATOM 7419 N N . THR B 1 368 ? 11.812 25.484 11.836 1 95.88 368 THR B N 1
ATOM 7420 C CA . THR B 1 368 ? 12.961 25.734 12.703 1 95.88 368 THR B CA 1
ATOM 7421 C C . THR B 1 368 ? 12.508 25.906 14.156 1 95.88 368 THR B C 1
ATOM 7423 O O . THR B 1 368 ? 11.359 26.266 14.414 1 95.88 368 THR B O 1
ATOM 7426 N N . GLU B 1 369 ? 13.453 25.641 15.039 1 95.56 369 GLU B N 1
ATOM 7427 C CA . GLU B 1 369 ? 13.102 25.828 16.453 1 95.56 369 GLU B CA 1
ATOM 7428 C C . GLU B 1 369 ? 12.625 27.25 16.719 1 95.56 369 GLU B C 1
ATOM 7430 O O . GLU B 1 369 ? 11.703 27.453 17.516 1 95.56 369 GLU B O 1
ATOM 7435 N N . ASN B 1 370 ? 13.234 28.188 16.109 1 95.94 370 ASN B N 1
ATOM 7436 C CA . ASN B 1 370 ? 12.828 29.578 16.281 1 95.94 370 ASN B CA 1
ATOM 7437 C C . ASN B 1 370 ? 11.406 29.812 15.797 1 95.94 370 ASN B C 1
ATOM 7439 O O . ASN B 1 370 ? 10.594 30.406 16.516 1 95.94 370 ASN B O 1
ATOM 7443 N N . ASN B 1 371 ? 11.102 29.406 14.617 1 96.88 371 ASN B N 1
ATOM 7444 C CA . ASN B 1 371 ? 9.758 29.594 14.078 1 96.88 371 ASN B CA 1
ATOM 7445 C C . ASN B 1 371 ? 8.711 28.891 14.922 1 96.88 371 ASN B C 1
ATOM 7447 O O . ASN B 1 371 ? 7.621 29.422 15.148 1 96.88 371 ASN B O 1
ATOM 7451 N N . LEU B 1 372 ? 9.016 27.703 15.383 1 96.12 372 LEU B N 1
ATOM 7452 C CA . LEU B 1 372 ? 8.078 26.938 16.188 1 96.12 372 LEU B CA 1
ATOM 7453 C C . LEU B 1 372 ? 7.828 27.609 17.531 1 96.12 372 LEU B C 1
ATOM 7455 O O . LEU B 1 372 ? 6.695 27.625 18.016 1 96.12 372 LEU B O 1
ATOM 7459 N N . LYS B 1 373 ? 8.875 28.109 18.078 1 94.75 373 LYS B N 1
ATOM 7460 C CA . LYS B 1 373 ? 8.727 28.828 19.344 1 94.75 373 LYS B CA 1
ATOM 7461 C C . LYS B 1 373 ? 7.879 30.094 19.172 1 94.75 373 LYS B C 1
ATOM 7463 O O . LYS B 1 373 ? 7.004 30.375 20 1 94.75 373 LYS B O 1
ATOM 7468 N N . MET B 1 374 ? 8.195 30.844 18.141 1 94.19 374 MET B N 1
ATOM 7469 C CA . MET B 1 374 ? 7.426 32.062 17.859 1 94.19 374 MET B CA 1
ATOM 7470 C C . MET B 1 374 ? 5.957 31.719 17.625 1 94.19 374 MET B C 1
ATOM 7472 O O . MET B 1 374 ? 5.07 32.469 18.047 1 94.19 374 MET B O 1
ATOM 7476 N N . PHE B 1 375 ? 5.758 30.656 16.953 1 93.94 375 PHE B N 1
ATOM 7477 C CA . PHE B 1 375 ? 4.391 30.234 16.688 1 93.94 375 PHE B CA 1
ATOM 7478 C C . PHE B 1 375 ? 3.684 29.828 17.969 1 93.94 375 PHE B C 1
ATOM 7480 O O . PHE B 1 375 ? 2.521 30.188 18.188 1 93.94 375 PHE B O 1
ATOM 7487 N N . ALA B 1 376 ? 4.34 29.062 18.797 1 92.88 376 ALA B N 1
ATOM 7488 C CA . ALA B 1 376 ? 3.777 28.656 20.078 1 92.88 376 ALA B CA 1
ATOM 7489 C C . ALA B 1 376 ? 3.41 29.875 20.922 1 92.88 376 ALA B C 1
ATOM 7491 O O . ALA B 1 376 ? 2.334 29.922 21.531 1 92.88 376 ALA B O 1
ATOM 7492 N N . ASP B 1 377 ? 4.266 30.844 20.953 1 92 377 ASP B N 1
ATOM 7493 C CA . ASP B 1 377 ? 4.023 32.062 21.703 1 92 377 ASP B CA 1
ATOM 7494 C C . ASP B 1 377 ? 2.824 32.844 21.125 1 92 377 ASP B C 1
ATOM 7496 O O . ASP B 1 377 ? 2.031 33.406 21.891 1 92 377 ASP B O 1
ATOM 7500 N N . PHE B 1 378 ? 2.811 32.875 19.859 1 91.06 378 PHE B N 1
ATOM 7501 C CA . PHE B 1 378 ? 1.698 33.531 19.188 1 91.06 378 PHE B CA 1
ATOM 7502 C C . PHE B 1 378 ? 0.374 32.875 19.562 1 91.06 378 PHE B C 1
ATOM 7504 O O . PHE B 1 378 ? -0.605 33.562 19.844 1 91.06 378 PHE B O 1
ATOM 7511 N N . GLU B 1 379 ? 0.288 31.547 19.562 1 89.38 379 GLU B N 1
ATOM 7512 C CA . GLU B 1 379 ? -0.927 30.812 19.891 1 89.38 379 GLU B CA 1
ATOM 7513 C C . GLU B 1 379 ? -1.334 31.016 21.344 1 89.38 379 GLU B C 1
ATOM 7515 O O . GLU B 1 379 ? -2.523 31.016 21.672 1 89.38 379 GLU B O 1
ATOM 7520 N N . LEU B 1 380 ? -0.363 31.188 22.125 1 88.25 380 LEU B N 1
ATOM 7521 C CA . LEU B 1 380 ? -0.626 31.391 23.547 1 88.25 380 LEU B CA 1
ATOM 7522 C C . LEU B 1 380 ? -1.223 32.781 23.797 1 88.25 380 LEU B C 1
ATOM 7524 O O . LEU B 1 380 ? -1.931 32.969 24.781 1 88.25 380 LEU B O 1
ATOM 7528 N N . ARG B 1 381 ? -0.897 33.562 22.828 1 80.12 381 ARG B N 1
ATOM 7529 C CA . ARG B 1 381 ? -1.422 34.938 22.984 1 80.12 381 ARG B CA 1
ATOM 7530 C C . ARG B 1 381 ? -2.883 35 22.562 1 80.12 381 ARG B C 1
ATOM 7532 O O . ARG B 1 381 ? -3.299 34.312 21.625 1 80.12 381 ARG B O 1
ATOM 7539 N N . GLN B 1 382 ? -3.936 35.281 23.375 1 61.34 382 GLN B N 1
ATOM 7540 C CA . GLN B 1 382 ? -5.391 35.219 23.297 1 61.34 382 GLN B CA 1
ATOM 7541 C C . GLN B 1 382 ? -5.91 36.094 22.141 1 61.34 382 GLN B C 1
ATOM 7543 O O . GLN B 1 382 ? -7.09 36.031 21.797 1 61.34 382 GLN B O 1
ATOM 7548 N N . ASN B 1 383 ? -5.031 36.781 21.375 1 58.97 383 ASN B N 1
ATOM 7549 C CA . ASN B 1 383 ? -5.617 37.594 20.312 1 58.97 383 ASN B CA 1
ATOM 7550 C C . ASN B 1 383 ? -5.582 36.875 18.969 1 58.97 383 ASN B C 1
ATOM 7552 O O . ASN B 1 383 ? -4.688 37.125 18.156 1 58.97 383 ASN B O 1
ATOM 7556 N N . ARG B 1 384 ? -6.523 35.938 18.672 1 58 384 ARG B N 1
ATOM 7557 C CA . ARG B 1 384 ? -6.547 34.969 17.562 1 58 384 ARG B CA 1
ATOM 7558 C C . ARG B 1 384 ? -6.859 35.688 16.25 1 58 384 ARG B C 1
ATOM 7560 O O . ARG B 1 384 ? -6.816 35.062 15.18 1 58 384 ARG B O 1
ATOM 7567 N N . THR B 1 385 ? -7.066 36.906 16.297 1 61.88 385 THR B N 1
ATOM 7568 C CA . THR B 1 385 ? -7.465 37.562 15.062 1 61.88 385 THR B CA 1
ATOM 7569 C C . THR B 1 385 ? -6.25 38.125 14.336 1 61.88 385 THR B C 1
ATOM 7571 O O . THR B 1 385 ? -6.375 38.688 13.242 1 61.88 385 THR B O 1
ATOM 7574 N N . GLU B 1 386 ? -5.223 37.719 14.891 1 74.31 386 GLU B N 1
ATOM 7575 C CA . GLU B 1 386 ? -3.998 38.281 14.32 1 74.31 386 GLU B CA 1
ATOM 7576 C C . GLU B 1 386 ? -3.363 37.312 13.32 1 74.31 386 GLU B C 1
ATOM 7578 O O . GLU B 1 386 ? -3.748 36.156 13.25 1 74.31 386 GLU B O 1
ATOM 7583 N N . TRP B 1 387 ? -2.623 37.906 12.484 1 84 387 TRP B N 1
ATOM 7584 C CA . TRP B 1 387 ? -1.877 37.219 11.445 1 84 387 TRP B CA 1
ATOM 7585 C C . TRP B 1 387 ? -0.456 36.906 11.906 1 84 387 TRP B C 1
ATOM 7587 O O . TRP B 1 387 ? 0.278 37.812 12.32 1 84 387 TRP B O 1
ATOM 7597 N N . PHE B 1 388 ? -0.046 35.688 11.945 1 86.94 388 PHE B N 1
ATOM 7598 C CA . PHE B 1 388 ? 1.199 35.25 12.555 1 86.94 388 PHE B CA 1
ATOM 7599 C C . PHE B 1 388 ? 2.393 35.594 11.672 1 86.94 388 PHE B C 1
ATOM 7601 O O . PHE B 1 388 ? 3.477 35.906 12.18 1 86.94 388 PHE B O 1
ATOM 7608 N N . PHE B 1 389 ? 2.297 35.5 10.406 1 90.56 389 PHE B N 1
ATOM 7609 C CA . PHE B 1 389 ? 3.447 35.469 9.516 1 90.56 389 PHE B CA 1
ATOM 7610 C C . PHE B 1 389 ? 4.172 36.812 9.555 1 90.56 389 PHE B C 1
ATOM 7612 O O . PHE B 1 389 ? 5.312 36.938 9.094 1 90.56 389 PHE B O 1
ATOM 7619 N N . ASP B 1 390 ? 3.621 37.812 10.117 1 88.19 390 ASP B N 1
ATOM 7620 C CA . ASP B 1 390 ? 4.312 39.094 10.281 1 88.19 390 ASP B CA 1
ATOM 7621 C C . ASP B 1 390 ? 5.48 38.969 11.258 1 88.19 390 ASP B C 1
ATOM 7623 O O . ASP B 1 390 ? 6.418 39.781 11.219 1 88.19 390 ASP B O 1
ATOM 7627 N N . GLN B 1 391 ? 5.43 37.969 12.102 1 87.62 391 GLN B N 1
ATOM 7628 C CA . GLN B 1 391 ? 6.453 37.75 13.125 1 87.62 391 GLN B CA 1
ATOM 7629 C C . GLN B 1 391 ? 7.691 37.094 12.539 1 87.62 391 GLN B C 1
ATOM 7631 O O . GLN B 1 391 ? 8.781 37.188 13.109 1 87.62 391 GLN B O 1
ATOM 7636 N N . VAL B 1 392 ? 7.496 36.375 11.461 1 92.5 392 VAL B N 1
ATOM 7637 C CA . VAL B 1 392 ? 8.602 35.625 10.875 1 92.5 392 VAL B CA 1
ATOM 7638 C C . VAL B 1 392 ? 8.68 35.906 9.375 1 92.5 392 VAL B C 1
ATOM 7640 O O . VAL B 1 392 ? 8.938 35 8.578 1 92.5 392 VAL B O 1
ATOM 7643 N N . LEU B 1 393 ? 8.445 37.031 8.961 1 91.5 393 LEU B N 1
ATOM 7644 C CA . LEU B 1 393 ? 8.25 37.438 7.578 1 91.5 393 LEU B CA 1
ATOM 7645 C C . LEU B 1 393 ? 9.445 37.031 6.723 1 91.5 393 LEU B C 1
ATOM 7647 O O . LEU B 1 393 ? 9.289 36.656 5.559 1 91.5 393 LEU B O 1
ATOM 7651 N N . GLU B 1 394 ? 10.625 37.125 7.238 1 91.69 394 GLU B N 1
ATOM 7652 C CA . GLU B 1 394 ? 11.836 36.844 6.48 1 91.69 394 GLU B CA 1
ATOM 7653 C C . GLU B 1 394 ? 11.914 35.375 6.086 1 91.69 394 GLU B C 1
ATOM 7655 O O . GLU B 1 394 ? 12.547 35 5.086 1 91.69 394 GLU B O 1
ATOM 7660 N N . ASP B 1 395 ? 11.258 34.562 6.848 1 95.25 395 ASP B N 1
ATOM 7661 C CA . ASP B 1 395 ? 11.328 33.125 6.617 1 95.25 395 ASP B CA 1
ATOM 7662 C C . ASP B 1 395 ? 10.141 32.656 5.789 1 95.25 395 ASP B C 1
ATOM 7664 O O . ASP B 1 395 ? 10.094 31.484 5.379 1 95.25 395 ASP B O 1
ATOM 7668 N N . VAL B 1 396 ? 9.18 33.531 5.492 1 97.19 396 VAL B N 1
ATOM 7669 C CA . VAL B 1 396 ? 7.957 33.094 4.812 1 97.19 396 VAL B CA 1
ATOM 7670 C C . VAL B 1 396 ? 8.219 33 3.311 1 97.19 396 VAL B C 1
ATOM 7672 O O . VAL B 1 396 ? 8.883 33.844 2.725 1 97.19 396 VAL B O 1
ATOM 7675 N N . ARG B 1 397 ? 7.793 31.891 2.742 1 97.44 397 ARG B N 1
ATOM 7676 C CA . ARG B 1 397 ? 7.852 31.656 1.303 1 97.44 397 ARG B CA 1
ATOM 7677 C C . ARG B 1 397 ? 6.457 31.484 0.716 1 97.44 397 ARG B C 1
ATOM 7679 O O . ARG B 1 397 ? 5.527 31.062 1.415 1 97.44 397 ARG B O 1
ATOM 7686 N N . MET B 1 398 ? 6.383 31.828 -0.529 1 97.5 398 MET B N 1
ATOM 7687 C CA . MET B 1 398 ? 5.094 31.719 -1.208 1 97.5 398 MET B CA 1
ATOM 7688 C C . MET B 1 398 ? 5.215 30.875 -2.473 1 97.5 398 MET B C 1
ATOM 7690 O O . MET B 1 398 ? 6.188 31 -3.217 1 97.5 398 MET B O 1
ATOM 7694 N N . PHE B 1 399 ? 4.262 29.953 -2.689 1 98 399 PHE B N 1
ATOM 7695 C CA . PHE B 1 399 ? 4.156 29.234 -3.959 1 98 399 PHE B CA 1
ATOM 7696 C C . PHE B 1 399 ? 2.695 28.969 -4.301 1 98 399 PHE B C 1
ATOM 7698 O O . PHE B 1 399 ? 1.822 29.047 -3.436 1 98 399 PHE B O 1
ATOM 7705 N N . GLU B 1 400 ? 2.461 28.703 -5.535 1 97.88 400 GLU B N 1
ATOM 7706 C CA . GLU B 1 400 ? 1.114 28.438 -6.027 1 97.88 400 GLU B CA 1
ATOM 7707 C C . GLU B 1 400 ? 0.947 26.953 -6.395 1 97.88 400 GLU B C 1
ATOM 7709 O O . GLU B 1 400 ? 1.904 26.312 -6.812 1 97.88 400 GLU B O 1
ATOM 7714 N N . LEU B 1 401 ? -0.217 26.469 -6.16 1 98.12 401 LEU B N 1
ATOM 7715 C CA . LEU B 1 401 ? -0.64 25.141 -6.602 1 98.12 401 LEU B CA 1
ATOM 7716 C C . LEU B 1 401 ? -1.771 25.25 -7.621 1 98.12 401 LEU B C 1
ATOM 7718 O O . LEU B 1 401 ? -2.748 25.969 -7.398 1 98.12 401 LEU B O 1
ATOM 7722 N N . GLU B 1 402 ? -1.58 24.531 -8.688 1 97.62 402 GLU B N 1
ATOM 7723 C CA . GLU B 1 402 ? -2.592 24.5 -9.742 1 97.62 402 GLU B CA 1
ATOM 7724 C C . GLU B 1 402 ? -3.186 23.109 -9.898 1 97.62 402 GLU B C 1
ATOM 7726 O O . GLU B 1 402 ? -2.684 22.141 -9.312 1 97.62 402 GLU B O 1
ATOM 7731 N N . ARG B 1 403 ? -4.258 23.109 -10.695 1 96.38 403 ARG B N 1
ATOM 7732 C CA . ARG B 1 403 ? -4.965 21.859 -10.922 1 96.38 403 ARG B CA 1
ATOM 7733 C C . ARG B 1 403 ? -4.004 20.75 -11.367 1 96.38 403 ARG B C 1
ATOM 7735 O O . ARG B 1 403 ? -3.156 20.984 -12.234 1 96.38 403 ARG B O 1
ATOM 7742 N N . GLY B 1 404 ? -4.156 19.625 -10.703 1 95.62 404 GLY B N 1
ATOM 7743 C CA . GLY B 1 404 ? -3.369 18.469 -11.102 1 95.62 404 GLY B CA 1
ATOM 7744 C C . GLY B 1 404 ? -2.084 18.328 -10.312 1 95.62 404 GLY B C 1
ATOM 7745 O O . GLY B 1 404 ? -1.472 17.25 -10.312 1 95.62 404 GLY B O 1
ATOM 7746 N N . MET B 1 405 ? -1.655 19.375 -9.664 1 97.75 405 MET B N 1
ATOM 7747 C CA . MET B 1 405 ? -0.422 19.328 -8.883 1 97.75 405 MET B CA 1
ATOM 7748 C C . MET B 1 405 ? -0.666 18.688 -7.52 1 97.75 405 MET B C 1
ATOM 7750 O O . MET B 1 405 ? -1.774 18.766 -6.984 1 97.75 405 MET B O 1
ATOM 7754 N N . THR B 1 406 ? 0.358 18.016 -7.043 1 98.5 406 THR B N 1
ATOM 7755 C CA . THR B 1 406 ? 0.316 17.406 -5.715 1 98.5 406 THR B CA 1
ATOM 7756 C C . THR B 1 406 ? 1.416 17.984 -4.824 1 98.5 406 THR B C 1
ATOM 7758 O O . THR B 1 406 ? 2.592 17.969 -5.195 1 98.5 406 THR B O 1
ATOM 7761 N N . LEU B 1 407 ? 1 18.5 -3.73 1 98.69 407 LEU B N 1
ATOM 7762 C CA . LEU B 1 407 ? 1.921 19 -2.711 1 98.69 407 LEU B CA 1
ATOM 7763 C C . LEU B 1 407 ? 2.238 17.906 -1.696 1 98.69 407 LEU B C 1
ATOM 7765 O O . LEU B 1 407 ? 1.33 17.281 -1.145 1 98.69 407 LEU B O 1
ATOM 7769 N N . MET B 1 408 ? 3.494 17.609 -1.51 1 98.38 408 MET B N 1
ATOM 7770 C CA . MET B 1 408 ? 4.012 16.781 -0.424 1 98.38 408 MET B CA 1
ATOM 7771 C C . MET B 1 408 ? 4.781 17.625 0.585 1 98.38 408 MET B C 1
ATOM 7773 O O . MET B 1 408 ? 5.871 18.109 0.288 1 98.38 408 MET B O 1
ATOM 7777 N N . MET B 1 409 ? 4.238 17.766 1.746 1 98.25 409 MET B N 1
ATOM 7778 C CA . MET B 1 409 ? 4.84 18.656 2.725 1 98.25 409 MET B CA 1
ATOM 7779 C C . MET B 1 409 ? 5.184 17.922 4.012 1 98.25 409 MET B C 1
ATOM 7781 O O . MET B 1 409 ? 4.297 17.375 4.68 1 98.25 409 MET B O 1
ATOM 7785 N N . PRO B 1 410 ? 6.449 17.891 4.371 1 97.19 410 PRO B N 1
ATOM 7786 C CA . PRO B 1 410 ? 6.828 17.234 5.629 1 97.19 410 PRO B CA 1
ATOM 7787 C C . PRO B 1 410 ? 6.27 17.953 6.855 1 97.19 410 PRO B C 1
ATOM 7789 O O . PRO B 1 410 ? 5.891 19.125 6.773 1 97.19 410 PRO B O 1
ATOM 7792 N N . GLY B 1 411 ? 6.348 17.25 7.922 1 96.62 411 GLY B N 1
ATOM 7793 C CA . GLY B 1 411 ? 5.734 17.734 9.156 1 96.62 411 GLY B CA 1
ATOM 7794 C C . GLY B 1 411 ? 6.41 18.969 9.711 1 96.62 411 GLY B C 1
ATOM 7795 O O . GLY B 1 411 ? 7.625 19.141 9.578 1 96.62 411 GLY B O 1
ATOM 7796 N N . GLY B 1 412 ? 5.535 19.828 10.336 1 96.75 412 GLY B N 1
ATOM 7797 C CA . GLY B 1 412 ? 6.043 20.922 11.141 1 96.75 412 GLY B CA 1
ATOM 7798 C C . GLY B 1 412 ? 6.031 22.25 10.414 1 96.75 412 GLY B C 1
ATOM 7799 O O . GLY B 1 412 ? 6.16 23.312 11.039 1 96.75 412 GLY B O 1
ATOM 7800 N N . TRP B 1 413 ? 5.879 22.234 9.117 1 98 413 TRP B N 1
ATOM 7801 C CA . TRP B 1 413 ? 5.844 23.484 8.391 1 98 413 TRP B CA 1
ATOM 7802 C C . TRP B 1 413 ? 4.617 24.312 8.773 1 98 413 TRP B C 1
ATOM 7804 O O . TRP B 1 413 ? 3.494 23.812 8.742 1 98 413 TRP B O 1
ATOM 7814 N N . ILE B 1 414 ? 4.863 25.531 9.188 1 97.56 414 ILE B N 1
ATOM 7815 C CA . ILE B 1 414 ? 3.768 26.469 9.414 1 97.56 414 ILE B CA 1
ATOM 7816 C C . ILE B 1 414 ? 3.264 27.016 8.078 1 97.56 414 ILE B C 1
ATOM 7818 O O . ILE B 1 414 ? 4.059 27.359 7.203 1 97.56 414 ILE B O 1
ATOM 7822 N N . HIS B 1 415 ? 1.966 26.984 7.914 1 97.94 415 HIS B N 1
ATOM 7823 C CA . HIS B 1 415 ? 1.509 27.406 6.598 1 97.94 415 HIS B CA 1
ATOM 7824 C C . HIS B 1 415 ? 0.117 28.031 6.668 1 97.94 415 HIS B C 1
ATOM 7826 O O . HIS B 1 415 ? -0.6 27.844 7.652 1 97.94 415 HIS B O 1
ATOM 7832 N N . SER B 1 416 ? -0.202 28.859 5.758 1 96.44 416 SER B N 1
ATOM 7833 C CA . SER B 1 416 ? -1.525 29.391 5.461 1 96.44 416 SER B CA 1
ATOM 7834 C C . SER B 1 416 ? -1.884 29.203 3.992 1 96.44 416 SER B C 1
ATOM 7836 O O . SER B 1 416 ? -1.002 29.016 3.154 1 96.44 416 SER B O 1
ATOM 7838 N N . VAL B 1 417 ? -3.166 29.156 3.713 1 97.44 417 VAL B N 1
ATOM 7839 C CA . VAL B 1 417 ? -3.594 28.828 2.357 1 97.44 417 VAL B CA 1
ATOM 7840 C C . VAL B 1 417 ? -4.637 29.828 1.881 1 97.44 417 VAL B C 1
ATOM 7842 O O . VAL B 1 417 ? -5.609 30.109 2.588 1 97.44 417 VAL B O 1
ATOM 7845 N N . PHE B 1 418 ? -4.379 30.406 0.762 1 97.56 418 PHE B N 1
ATOM 7846 C CA . PHE B 1 418 ? -5.324 31.297 0.103 1 97.56 418 PHE B CA 1
ATOM 7847 C C . PHE B 1 418 ? -5.867 30.672 -1.174 1 97.56 418 PHE B C 1
ATOM 7849 O O . PHE B 1 418 ? -5.102 30.156 -1.99 1 97.56 418 PHE B O 1
ATOM 7856 N N . THR B 1 419 ? -7.18 30.688 -1.368 1 97.81 419 THR B N 1
ATOM 7857 C CA . THR B 1 419 ? -7.832 30.078 -2.52 1 97.81 419 THR B CA 1
ATOM 7858 C C . THR B 1 419 ? -8.086 31.109 -3.613 1 97.81 419 THR B C 1
ATOM 7860 O O . THR B 1 419 ? -8.93 32 -3.449 1 97.81 419 THR B O 1
ATOM 7863 N N . LEU B 1 420 ? -7.484 30.938 -4.711 1 97.19 420 LEU B N 1
ATOM 7864 C CA . LEU B 1 420 ? -7.59 31.891 -5.809 1 97.19 420 LEU B CA 1
ATOM 7865 C C . LEU B 1 420 ? -8.805 31.594 -6.676 1 97.19 420 LEU B C 1
ATOM 7867 O O . LEU B 1 420 ? -9.398 32.5 -7.27 1 97.19 420 LEU B O 1
ATOM 7871 N N . GLU B 1 421 ? -9.109 30.328 -6.801 1 96.94 421 GLU B N 1
ATOM 7872 C CA . GLU B 1 421 ? -10.266 29.812 -7.531 1 96.94 421 GLU B CA 1
ATOM 7873 C C . GLU B 1 421 ? -10.992 28.734 -6.734 1 96.94 421 GLU B C 1
ATOM 7875 O O . GLU B 1 421 ? -10.383 28.047 -5.902 1 96.94 421 GLU B O 1
ATOM 7880 N N . ASP B 1 422 ? -12.391 28.672 -7 1 97.06 422 ASP B N 1
ATOM 7881 C CA . ASP B 1 422 ? -13.086 27.562 -6.363 1 97.06 422 ASP B CA 1
ATOM 7882 C C . ASP B 1 422 ? -12.305 26.25 -6.547 1 97.06 422 ASP B C 1
ATOM 7884 O O . ASP B 1 422 ? -11.891 25.922 -7.66 1 97.06 422 ASP B O 1
ATOM 7888 N N . SER B 1 423 ? -12.117 25.578 -5.402 1 97.12 423 SER B N 1
ATOM 7889 C CA . SER B 1 423 ? -11.18 24.469 -5.465 1 97.12 423 SER B CA 1
ATOM 7890 C C . SER B 1 423 ? -11.727 23.234 -4.746 1 97.12 423 SER B C 1
ATOM 7892 O O . SER B 1 423 ? -12.453 23.375 -3.758 1 97.12 423 SER B O 1
ATOM 7894 N N . ILE B 1 424 ? -11.414 22.078 -5.277 1 97.19 424 ILE B N 1
ATOM 7895 C CA . ILE B 1 424 ? -11.57 20.781 -4.621 1 97.19 424 ILE B CA 1
ATOM 7896 C C . ILE B 1 424 ? -10.211 20.109 -4.469 1 97.19 424 ILE B C 1
ATOM 7898 O O . ILE B 1 424 ? -9.445 20.016 -5.43 1 97.19 424 ILE B O 1
ATOM 7902 N N . VAL B 1 425 ? -9.93 19.688 -3.283 1 97.62 425 VAL B N 1
ATOM 7903 C CA . VAL B 1 425 ? -8.625 19.109 -2.967 1 97.62 425 VAL B CA 1
ATOM 7904 C C . VAL B 1 425 ? -8.812 17.734 -2.318 1 97.62 425 VAL B C 1
ATOM 7906 O O . VAL B 1 425 ? -9.711 17.547 -1.5 1 97.62 425 VAL B O 1
ATOM 7909 N N . PHE B 1 426 ? -8.039 16.75 -2.756 1 97.44 426 PHE B N 1
ATOM 7910 C CA . PHE B 1 426 ? -7.875 15.492 -2.039 1 97.44 426 PHE B CA 1
ATOM 7911 C C . PHE B 1 426 ? -6.574 15.492 -1.242 1 97.44 426 PHE B C 1
ATOM 7913 O O . PHE B 1 426 ? -5.492 15.625 -1.812 1 97.44 426 PHE B O 1
ATOM 7920 N N . GLY B 1 427 ? -6.711 15.375 0.04 1 98 427 GLY B N 1
ATOM 7921 C CA . GLY B 1 427 ? -5.527 15.438 0.88 1 98 427 GLY B CA 1
ATOM 7922 C C . GLY B 1 427 ? -5.684 14.68 2.188 1 98 427 GLY B C 1
ATOM 7923 O O . GLY B 1 427 ? -6.688 14 2.4 1 98 427 GLY B O 1
ATOM 7924 N N . GLY B 1 428 ? -4.617 14.75 2.982 1 97.88 428 GLY B N 1
ATOM 7925 C CA . GLY B 1 428 ? -4.637 14.078 4.27 1 97.88 428 GLY B CA 1
ATOM 7926 C C . GLY B 1 428 ? -3.34 14.234 5.043 1 97.88 428 GLY B C 1
ATOM 7927 O O . GLY B 1 428 ? -2.418 14.914 4.59 1 97.88 428 GLY B O 1
ATOM 7928 N N . ASN B 1 429 ? -3.359 13.742 6.227 1 98.12 429 ASN B N 1
ATOM 7929 C CA . ASN B 1 429 ? -2.248 13.828 7.168 1 98.12 429 ASN B CA 1
ATOM 7930 C C . ASN B 1 429 ? -1.759 12.445 7.59 1 98.12 429 ASN B C 1
ATOM 7932 O O . ASN B 1 429 ? -2.535 11.492 7.617 1 98.12 429 ASN B O 1
ATOM 7936 N N . TYR B 1 430 ? -0.47 12.344 7.84 1 97.94 430 TYR B N 1
ATOM 7937 C CA . TYR B 1 430 ? 0.051 11.07 8.312 1 97.94 430 TYR B CA 1
ATOM 7938 C C . TYR B 1 430 ? 1.32 11.266 9.133 1 97.94 430 TYR B C 1
ATOM 7940 O O . TYR B 1 430 ? 2.016 12.273 8.977 1 97.94 430 TYR B O 1
ATOM 7948 N N . LEU B 1 431 ? 1.547 10.352 10.055 1 98.25 431 LEU B N 1
ATOM 7949 C CA . LEU B 1 431 ? 2.779 10.281 10.828 1 98.25 431 LEU B CA 1
ATOM 7950 C C . LEU B 1 431 ? 3.795 9.367 10.156 1 98.25 431 LEU B C 1
ATOM 7952 O O . LEU B 1 431 ? 3.42 8.367 9.539 1 98.25 431 LEU B O 1
ATOM 7956 N N . SER B 1 432 ? 5.016 9.703 10.242 1 97.69 432 SER B N 1
ATOM 7957 C CA . SER B 1 432 ? 6.074 8.867 9.688 1 97.69 432 SER B CA 1
ATOM 7958 C C . SER B 1 432 ? 7.285 8.82 10.609 1 97.69 432 SER B C 1
ATOM 7960 O O . SER B 1 432 ? 7.523 9.758 11.375 1 97.69 432 SER B O 1
ATOM 7962 N N . LEU B 1 433 ? 8.07 7.805 10.539 1 96.75 433 LEU B N 1
ATOM 7963 C CA . LEU B 1 433 ? 9.195 7.594 11.445 1 96.75 433 LEU B CA 1
ATOM 7964 C C . LEU B 1 433 ? 10.312 8.586 11.164 1 96.75 433 LEU B C 1
ATOM 7966 O O . LEU B 1 433 ? 11.016 9.016 12.078 1 96.75 433 LEU B O 1
ATOM 7970 N N . ASN B 1 434 ? 10.477 8.945 9.914 1 95.12 434 ASN B N 1
ATOM 7971 C CA . ASN B 1 434 ? 11.578 9.828 9.562 1 95.12 434 ASN B CA 1
ATOM 7972 C C . ASN B 1 434 ? 11.359 11.242 10.094 1 95.12 434 ASN B C 1
ATOM 7974 O O . ASN B 1 434 ? 12.297 12.047 10.125 1 95.12 434 ASN B O 1
ATOM 7978 N N . LYS B 1 435 ? 10.133 11.531 10.5 1 96.38 435 LYS B N 1
ATOM 7979 C CA . LYS B 1 435 ? 9.828 12.852 11.031 1 96.38 435 LYS B CA 1
ATOM 7980 C C . LYS B 1 435 ? 9.375 12.766 12.492 1 96.38 435 LYS B C 1
ATOM 7982 O O . LYS B 1 435 ? 8.734 13.688 13 1 96.38 435 LYS B O 1
ATOM 7987 N N . ILE B 1 436 ? 9.719 11.781 13.156 1 96.69 436 ILE B N 1
ATOM 7988 C CA . ILE B 1 436 ? 9.211 11.492 14.492 1 96.69 436 ILE B CA 1
ATOM 7989 C C . ILE B 1 436 ? 9.625 12.609 15.453 1 96.69 436 ILE B C 1
ATOM 7991 O O . ILE B 1 436 ? 8.875 12.961 16.359 1 96.69 436 ILE B O 1
ATOM 7995 N N . ASN B 1 437 ? 10.828 13.148 15.273 1 95.06 437 ASN B N 1
ATOM 7996 C CA . ASN B 1 437 ? 11.281 14.242 16.141 1 95.06 437 ASN B CA 1
ATOM 7997 C C . ASN B 1 437 ? 10.352 15.453 16.031 1 95.06 437 ASN B C 1
ATOM 7999 O O . ASN B 1 437 ? 10.008 16.047 17.047 1 95.06 437 ASN B O 1
ATOM 8003 N N . ILE B 1 438 ? 9.961 15.766 14.844 1 96.62 438 ILE B N 1
ATOM 8004 C CA . ILE B 1 438 ? 9.07 16.891 14.625 1 96.62 438 ILE B CA 1
ATOM 8005 C C . ILE B 1 438 ? 7.676 16.562 15.156 1 96.62 438 ILE B C 1
ATOM 8007 O O . ILE B 1 438 ? 7.008 17.422 15.734 1 96.62 438 ILE B O 1
ATOM 8011 N N . HIS B 1 439 ? 7.207 15.336 14.945 1 97.88 439 HIS B N 1
ATOM 8012 C CA . HIS B 1 439 ? 5.906 14.922 15.461 1 97.88 439 HIS B CA 1
ATOM 8013 C C . HIS B 1 439 ? 5.828 15.117 16.969 1 97.88 439 HIS B C 1
ATOM 8015 O O . HIS B 1 439 ? 4.879 15.711 17.484 1 97.88 439 HIS B O 1
ATOM 8021 N N . LEU B 1 440 ? 6.84 14.688 17.641 1 97 440 LEU B N 1
ATOM 8022 C CA . LEU B 1 440 ? 6.859 14.727 19.094 1 97 440 LEU B CA 1
ATOM 8023 C C . LEU B 1 440 ? 7.035 16.156 19.594 1 97 440 LEU B C 1
ATOM 8025 O O . LEU B 1 440 ? 6.414 16.547 20.578 1 97 440 LEU B O 1
ATOM 8029 N N . ARG B 1 441 ? 7.844 16.906 18.906 1 95.81 441 ARG B N 1
ATOM 8030 C CA . ARG B 1 441 ? 8.07 18.297 19.297 1 95.81 441 ARG B CA 1
ATOM 8031 C C . ARG B 1 441 ? 6.781 19.109 19.188 1 95.81 441 ARG B C 1
ATOM 8033 O O . ARG B 1 441 ? 6.449 19.875 20.094 1 95.81 441 ARG B O 1
ATOM 8040 N N . ILE B 1 442 ? 6.121 18.953 18.109 1 97.06 442 ILE B N 1
ATOM 8041 C CA . ILE B 1 442 ? 4.879 19.688 17.906 1 97.06 442 ILE B CA 1
ATOM 8042 C C . ILE B 1 442 ? 3.83 19.219 18.922 1 97.06 442 ILE B C 1
ATOM 8044 O O . ILE B 1 442 ? 3.059 20.031 19.438 1 97.06 442 ILE B O 1
ATOM 8048 N N . HIS B 1 443 ? 3.822 17.953 19.141 1 95 443 HIS B N 1
ATOM 8049 C CA . HIS B 1 443 ? 2.898 17.438 20.141 1 95 443 HIS B CA 1
ATOM 8050 C C . HIS B 1 443 ? 3.186 18.031 21.516 1 95 443 HIS B C 1
ATOM 8052 O O . HIS B 1 443 ? 2.26 18.312 22.281 1 95 443 HIS B O 1
ATOM 8058 N N . GLU B 1 444 ? 4.406 18.188 21.828 1 94.12 444 GLU B N 1
ATOM 8059 C CA . GLU B 1 444 ? 4.789 18.844 23.078 1 94.12 444 GLU B CA 1
ATOM 8060 C C . GLU B 1 444 ? 4.234 20.266 23.172 1 94.12 444 GLU B C 1
ATOM 8062 O O . GLU B 1 444 ? 3.717 20.672 24.203 1 94.12 444 GLU B O 1
ATOM 8067 N N . ILE B 1 445 ? 4.352 20.969 22.094 1 94.38 445 ILE B N 1
ATOM 8068 C CA . ILE B 1 445 ? 3.797 22.312 22.031 1 94.38 445 ILE B CA 1
ATOM 8069 C C . ILE B 1 445 ? 2.283 22.266 22.219 1 94.38 445 ILE B C 1
ATOM 8071 O O . ILE B 1 445 ? 1.716 23.062 22.969 1 94.38 445 ILE B O 1
ATOM 8075 N N . GLU B 1 446 ? 1.652 21.328 21.578 1 94.75 446 GLU B N 1
ATOM 8076 C CA . GLU B 1 446 ? 0.206 21.172 21.688 1 94.75 446 GLU B CA 1
ATOM 8077 C C . GLU B 1 446 ? -0.205 20.859 23.125 1 94.75 446 GLU B C 1
ATOM 8079 O O . GLU B 1 446 ? -1.218 21.375 23.609 1 94.75 446 GLU B O 1
ATOM 8084 N N . GLU B 1 447 ? 0.539 20.078 23.766 1 91.25 447 GLU B N 1
ATOM 8085 C CA . GLU B 1 447 ? 0.247 19.734 25.156 1 91.25 447 GLU B CA 1
ATOM 8086 C C . GLU B 1 447 ? 0.305 20.969 26.047 1 91.25 447 GLU B C 1
ATOM 8088 O O . GLU B 1 447 ? -0.5 21.125 26.969 1 91.25 447 GLU B O 1
ATOM 8093 N N . GLU B 1 448 ? 1.243 21.781 25.812 1 91.5 448 GLU B N 1
ATOM 8094 C CA . GLU B 1 448 ? 1.338 23.031 26.547 1 91.5 448 GLU B CA 1
ATOM 8095 C C . GLU B 1 448 ? 0.116 23.922 26.312 1 91.5 448 GLU B C 1
ATOM 8097 O O . GLU B 1 448 ? -0.413 24.531 27.25 1 91.5 448 GLU B O 1
ATOM 8102 N N . LEU B 1 449 ? -0.263 23.984 25.109 1 92.31 449 LEU B N 1
ATOM 8103 C CA . LEU B 1 449 ? -1.432 24.781 24.75 1 92.31 449 LEU B CA 1
ATOM 8104 C C . LEU B 1 449 ? -2.691 24.219 25.406 1 92.31 449 LEU B C 1
ATOM 8106 O O . LEU B 1 449 ? -3.594 24.969 25.781 1 92.31 449 LEU B O 1
ATOM 8110 N N . ILE B 1 450 ? -2.76 22.922 25.469 1 90.5 450 ILE B N 1
ATOM 8111 C CA . ILE B 1 450 ? -3.895 22.281 26.109 1 90.5 450 ILE B CA 1
ATOM 8112 C C . ILE B 1 450 ? -3.902 22.609 27.609 1 90.5 450 ILE B C 1
ATOM 8114 O O . ILE B 1 450 ? -4.945 22.938 28.172 1 90.5 450 ILE B O 1
ATOM 8118 N N . GLN B 1 451 ? -2.783 22.531 28.219 1 89.56 451 GLN B N 1
ATOM 8119 C CA . GLN B 1 451 ? -2.658 22.828 29.641 1 89.56 451 GLN B CA 1
ATOM 8120 C C . GLN B 1 451 ? -3.078 24.25 29.953 1 89.56 451 GLN B C 1
ATOM 8122 O O . GLN B 1 451 ? -3.656 24.531 31 1 89.56 451 GLN B O 1
ATOM 8127 N N . LYS B 1 452 ? -2.854 25.094 29.031 1 91.81 452 LYS B N 1
ATOM 8128 C CA . LYS B 1 452 ? -3.197 26.5 29.203 1 91.81 452 LYS B CA 1
ATOM 8129 C C . LYS B 1 452 ? -4.602 26.797 28.672 1 91.81 452 LYS B C 1
ATOM 8131 O O . LYS B 1 452 ? -5.016 27.953 28.594 1 91.81 452 LYS B O 1
ATOM 8136 N N . GLN B 1 453 ? -5.285 25.75 28.188 1 90.25 453 GLN B N 1
ATOM 8137 C CA . GLN B 1 453 ? -6.68 25.797 27.766 1 90.25 453 GLN B CA 1
ATOM 8138 C C . GLN B 1 453 ? -6.848 26.672 26.516 1 90.25 453 GLN B C 1
ATOM 8140 O O . GLN B 1 453 ? -7.852 27.375 26.375 1 90.25 453 GLN B O 1
ATOM 8145 N N . VAL B 1 454 ? -5.828 26.719 25.766 1 87.31 454 VAL B N 1
ATOM 8146 C CA . VAL B 1 454 ? -5.875 27.453 24.5 1 87.31 454 VAL B CA 1
ATOM 8147 C C . VAL B 1 454 ? -6.547 26.609 23.422 1 87.31 454 VAL B C 1
ATOM 8149 O O . VAL B 1 454 ? -7.297 27.125 22.594 1 87.31 454 VAL B O 1
ATOM 8152 N N . ILE B 1 455 ? -6.27 25.328 23.453 1 88.31 455 ILE B N 1
ATOM 8153 C CA . ILE B 1 455 ? -6.902 24.406 22.516 1 88.31 455 ILE B CA 1
ATOM 8154 C C . ILE B 1 455 ? -7.426 23.188 23.266 1 88.31 455 ILE B C 1
ATOM 8156 O O . ILE B 1 455 ? -7.016 22.922 24.391 1 88.31 455 ILE B O 1
ATOM 8160 N N . ASP B 1 456 ? -8.375 22.531 22.562 1 89.44 456 ASP B N 1
ATOM 8161 C CA . ASP B 1 456 ? -8.906 21.281 23.078 1 89.44 456 ASP B CA 1
ATOM 8162 C C . ASP B 1 456 ? -8.148 20.078 22.516 1 89.44 456 ASP B C 1
ATOM 8164 O O . ASP B 1 456 ? -7.633 20.141 21.391 1 89.44 456 ASP B O 1
ATOM 8168 N N . TYR B 1 457 ? -8.141 19.031 23.281 1 87.62 457 TYR B N 1
ATOM 8169 C CA . TYR B 1 457 ? -7.461 17.812 22.859 1 87.62 457 TYR B CA 1
ATOM 8170 C C . TYR B 1 457 ? -8.047 17.266 21.562 1 87.62 457 TYR B C 1
ATOM 8172 O O . TYR B 1 457 ? -7.34 16.641 20.766 1 87.62 457 TYR B O 1
ATOM 8180 N N . SER B 1 458 ? -9.273 17.531 21.344 1 86.38 458 SER B N 1
ATOM 8181 C CA . SER B 1 458 ? -9.953 17.016 20.156 1 86.38 458 SER B CA 1
ATOM 8182 C C . SER B 1 458 ? -9.375 17.641 18.891 1 86.38 458 SER B C 1
ATOM 8184 O O . SER B 1 458 ? -9.609 17.125 17.781 1 86.38 458 SER B O 1
ATOM 8186 N N . LEU B 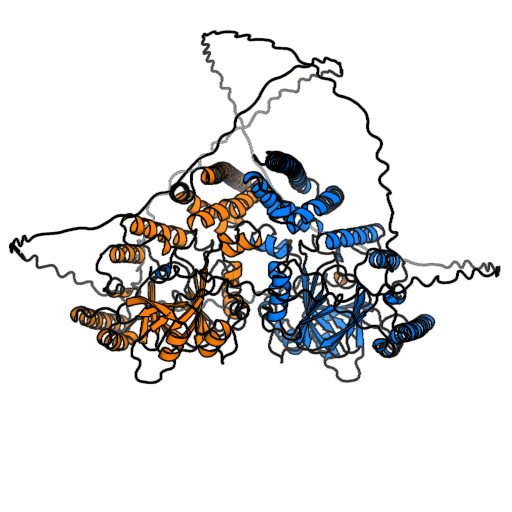1 459 ? -8.562 18.672 19.016 1 89.31 459 LEU B N 1
ATOM 8187 C CA . LEU B 1 459 ? -7.98 19.344 17.859 1 89.31 459 LEU B CA 1
ATOM 8188 C C . LEU B 1 459 ? -6.582 18.812 17.562 1 89.31 459 LEU B C 1
ATOM 8190 O O . LEU B 1 459 ? -5.918 19.281 16.641 1 89.31 459 LEU B O 1
ATOM 8194 N N . THR B 1 460 ? -6.168 17.875 18.375 1 93.94 460 THR B N 1
ATOM 8195 C CA . THR B 1 460 ? -4.875 17.25 18.141 1 93.94 460 THR B CA 1
ATOM 8196 C C . THR B 1 460 ? -5.039 15.953 17.344 1 93.94 460 THR B C 1
ATOM 8198 O O . THR B 1 460 ? -6.164 15.531 17.062 1 93.94 460 THR B O 1
ATOM 8201 N N . PHE B 1 461 ? -3.904 15.422 16.906 1 96.38 461 PHE B N 1
ATOM 8202 C CA . PHE B 1 461 ? -3.93 14.164 16.172 1 96.38 461 PHE B CA 1
ATOM 8203 C C . PHE B 1 461 ? -4.555 13.055 17 1 96.38 461 PHE B C 1
ATOM 8205 O O . PHE B 1 461 ? -4.09 12.766 18.109 1 96.38 461 PHE B O 1
ATOM 8212 N N . PRO B 1 462 ? -5.59 12.359 16.422 1 94.88 462 PRO B N 1
ATOM 8213 C CA . PRO B 1 462 ? -6.293 11.344 17.203 1 94.88 462 PRO B CA 1
ATOM 8214 C C . PRO B 1 462 ? -5.383 10.195 17.641 1 94.88 462 PRO B C 1
ATOM 8216 O O . PRO B 1 462 ? -4.723 9.578 16.797 1 94.88 462 PRO B O 1
ATOM 8219 N N . ASN B 1 463 ? -5.395 9.977 18.969 1 94.44 463 ASN B N 1
ATOM 8220 C CA . ASN B 1 463 ? -4.664 8.859 19.547 1 94.44 463 ASN B CA 1
ATOM 8221 C C . ASN B 1 463 ? -3.166 8.969 19.297 1 94.44 463 ASN B C 1
ATOM 8223 O O . ASN B 1 463 ? -2.494 7.953 19.078 1 94.44 463 ASN B O 1
ATOM 8227 N N . PHE B 1 464 ? -2.684 10.164 19.266 1 96.62 464 PHE B N 1
ATOM 8228 C CA . PHE B 1 464 ? -1.281 10.43 18.969 1 96.62 464 PHE B CA 1
ATOM 8229 C C . PHE B 1 464 ? -0.37 9.617 19.875 1 96.62 464 PHE B C 1
ATOM 8231 O O . PHE B 1 464 ? 0.514 8.898 19.391 1 96.62 464 PHE B O 1
ATOM 8238 N N . GLU B 1 465 ? -0.505 9.672 21.203 1 95.06 465 GLU B N 1
ATOM 8239 C CA . GLU B 1 465 ? 0.355 8.992 22.172 1 95.06 465 GLU B CA 1
ATOM 8240 C C . GLU B 1 465 ? 0.295 7.48 22 1 95.06 465 GLU B C 1
ATOM 8242 O O . GLU B 1 465 ? 1.329 6.809 22 1 95.06 465 GLU B O 1
ATOM 8247 N N . LEU B 1 466 ? -0.888 7.016 21.844 1 94.94 466 LEU B N 1
ATOM 8248 C CA . LEU B 1 466 ? -1.073 5.578 21.703 1 94.94 466 LEU B CA 1
ATOM 8249 C C . LEU B 1 466 ? -0.349 5.062 20.453 1 94.94 466 LEU B C 1
ATOM 8251 O O . LEU B 1 466 ? 0.257 3.99 20.484 1 94.94 466 LEU B O 1
ATOM 8255 N N . ILE B 1 467 ? -0.445 5.75 19.375 1 96.88 467 ILE B N 1
ATOM 8256 C CA . ILE B 1 467 ? 0.189 5.348 18.125 1 96.88 467 ILE B CA 1
ATOM 8257 C C . ILE B 1 467 ? 1.703 5.285 18.312 1 96.88 467 ILE B C 1
ATOM 8259 O O . ILE B 1 467 ? 2.355 4.348 17.844 1 96.88 467 ILE B O 1
ATOM 8263 N N . GLN B 1 468 ? 2.281 6.293 19.031 1 97.25 468 GLN B N 1
ATOM 8264 C CA . GLN B 1 468 ? 3.711 6.246 19.312 1 97.25 468 GLN B CA 1
ATOM 8265 C C . GLN B 1 468 ? 4.074 4.988 20.109 1 97.25 468 GLN B C 1
ATOM 8267 O O . GLN B 1 468 ? 5.062 4.32 19.797 1 97.25 468 GLN B O 1
ATOM 8272 N N . LEU B 1 469 ? 3.289 4.715 21.109 1 96.62 469 LEU B N 1
ATOM 8273 C CA . LEU B 1 469 ? 3.561 3.582 21.984 1 96.62 469 LEU B CA 1
ATOM 8274 C C . LEU B 1 469 ? 3.414 2.262 21.25 1 96.62 469 LEU B C 1
ATOM 8276 O O . LEU B 1 469 ? 4.219 1.346 21.422 1 96.62 469 LEU B O 1
ATOM 8280 N N . ARG B 1 470 ? 2.477 2.154 20.391 1 96.12 470 ARG B N 1
ATOM 8281 C CA . ARG B 1 470 ? 2.24 0.917 19.656 1 96.12 470 ARG B CA 1
ATOM 8282 C C . ARG B 1 470 ? 3.301 0.707 18.578 1 96.12 470 ARG B C 1
ATOM 8284 O O . ARG B 1 470 ? 3.713 -0.425 18.328 1 96.12 470 ARG B O 1
ATOM 8291 N N . VAL B 1 471 ? 3.689 1.761 17.922 1 97.81 471 VAL B N 1
ATOM 8292 C CA . VAL B 1 471 ? 4.77 1.648 16.938 1 97.81 471 VAL B CA 1
ATOM 8293 C C . VAL B 1 471 ? 6.039 1.159 17.625 1 97.81 471 VAL B C 1
ATOM 8295 O O . VAL B 1 471 ? 6.77 0.328 17.078 1 97.81 471 VAL B O 1
ATOM 8298 N N . LEU B 1 472 ? 6.332 1.742 18.812 1 97.88 472 LEU B N 1
ATOM 8299 C CA . LEU B 1 472 ? 7.488 1.284 19.578 1 97.88 472 LEU B CA 1
ATOM 8300 C C . LEU B 1 472 ? 7.379 -0.203 19.891 1 97.88 472 LEU B C 1
ATOM 8302 O O . LEU B 1 472 ? 8.328 -0.961 19.672 1 97.88 472 LEU B O 1
ATOM 8306 N N . LYS B 1 473 ? 6.234 -0.618 20.375 1 96.38 473 LYS B N 1
ATOM 8307 C CA . LYS B 1 473 ? 6.027 -1.969 20.891 1 96.38 473 LYS B CA 1
ATOM 8308 C C . LYS B 1 473 ? 6.043 -2.994 19.75 1 96.38 473 LYS B C 1
ATOM 8310 O O . LYS B 1 473 ? 6.648 -4.059 19.891 1 96.38 473 LYS B O 1
ATOM 8315 N N . TRP B 1 474 ? 5.395 -2.668 18.656 1 96 474 TRP B N 1
ATOM 8316 C CA . TRP B 1 474 ? 5.086 -3.721 17.703 1 96 474 TRP B CA 1
ATOM 8317 C C . TRP B 1 474 ? 5.984 -3.619 16.469 1 96 474 TRP B C 1
ATOM 8319 O O . TRP B 1 474 ? 6.066 -4.559 15.68 1 96 474 TRP B O 1
ATOM 8329 N N . ILE B 1 475 ? 6.645 -2.555 16.266 1 96.38 475 ILE B N 1
ATOM 8330 C CA . ILE B 1 475 ? 7.445 -2.404 15.055 1 96.38 475 ILE B CA 1
ATOM 8331 C C . ILE B 1 475 ? 8.906 -2.172 15.43 1 96.38 475 ILE B C 1
ATOM 8333 O O . ILE B 1 475 ? 9.781 -2.949 15.039 1 96.38 475 ILE B O 1
ATOM 8337 N N . LEU B 1 476 ? 9.195 -1.194 16.281 1 97.56 476 LEU B N 1
ATOM 8338 C CA . LEU B 1 476 ? 10.57 -0.765 16.516 1 97.56 476 LEU B CA 1
ATOM 8339 C C . LEU B 1 476 ? 11.289 -1.729 17.453 1 97.56 476 LEU B C 1
ATOM 8341 O O . LEU B 1 476 ? 12.43 -2.115 17.188 1 97.56 476 LEU B O 1
ATOM 8345 N N . LEU B 1 477 ? 10.625 -2.074 18.594 1 97.06 477 LEU B N 1
ATOM 8346 C CA . LEU B 1 477 ? 11.258 -2.967 19.562 1 97.06 477 LEU B CA 1
ATOM 8347 C C . LEU B 1 477 ? 11.562 -4.32 18.938 1 97.06 477 LEU B C 1
ATOM 8349 O O . LEU B 1 477 ? 12.664 -4.852 19.094 1 97.06 477 LEU B O 1
ATOM 8353 N N . PRO B 1 478 ? 10.609 -4.906 18.203 1 95.25 478 PRO B N 1
ATOM 8354 C CA . PRO B 1 478 ? 10.93 -6.168 17.531 1 95.25 478 PRO B CA 1
ATOM 8355 C C . PRO B 1 478 ? 12.125 -6.047 16.578 1 95.25 478 PRO B C 1
ATOM 8357 O O . PRO B 1 478 ? 12.914 -6.984 16.469 1 95.25 478 PRO B O 1
ATOM 8360 N N . LYS B 1 479 ? 12.258 -4.977 15.898 1 94.75 479 LYS B N 1
ATOM 8361 C CA . LYS B 1 479 ? 13.406 -4.766 15.023 1 94.75 479 LYS B CA 1
ATOM 8362 C C . LYS B 1 479 ? 14.703 -4.734 15.82 1 94.75 479 LYS B C 1
ATOM 8364 O O . LYS B 1 479 ? 15.727 -5.262 15.367 1 94.75 479 LYS B O 1
ATOM 8369 N N . LEU B 1 480 ? 14.648 -4.023 16.906 1 96.06 480 LEU B N 1
ATOM 8370 C CA . LEU B 1 480 ? 15.82 -3.953 17.781 1 96.06 480 LEU B CA 1
ATOM 8371 C C . LEU B 1 480 ? 16.188 -5.336 18.297 1 96.06 480 LEU B C 1
ATOM 8373 O O . LEU B 1 480 ? 17.375 -5.688 18.359 1 96.06 480 LEU B O 1
ATOM 8377 N N . VAL B 1 481 ? 15.188 -6.113 18.703 1 93.75 481 VAL B N 1
ATOM 8378 C CA . VAL B 1 481 ? 15.406 -7.48 19.172 1 93.75 481 VAL B CA 1
ATOM 8379 C C . VAL B 1 481 ? 16.062 -8.305 18.062 1 93.75 481 VAL B C 1
ATOM 8381 O O . VAL B 1 481 ? 17.016 -9.039 18.312 1 93.75 481 VAL B O 1
ATOM 8384 N N . GLU B 1 482 ? 15.547 -8.188 16.875 1 91.75 482 GLU B N 1
ATOM 8385 C CA . GLU B 1 482 ? 16.109 -8.922 15.742 1 91.75 482 GLU B CA 1
ATOM 8386 C C . GLU B 1 482 ? 17.562 -8.531 15.5 1 91.75 482 GLU B C 1
ATOM 8388 O O . GLU B 1 482 ? 18.406 -9.383 15.234 1 91.75 482 GLU B O 1
ATOM 8393 N N . ALA B 1 483 ? 17.828 -7.246 15.508 1 93.25 483 ALA B N 1
ATOM 8394 C CA . ALA B 1 483 ? 19.188 -6.773 15.328 1 93.25 483 ALA B CA 1
ATOM 8395 C C . ALA B 1 483 ? 20.125 -7.363 16.391 1 93.25 483 ALA B C 1
ATOM 8397 O O . ALA B 1 483 ? 21.234 -7.789 16.078 1 93.25 483 ALA B O 1
ATOM 8398 N N . ASN B 1 484 ? 19.688 -7.348 17.641 1 92.62 484 ASN B N 1
ATOM 8399 C CA . ASN B 1 484 ? 20.453 -7.91 18.734 1 92.62 484 ASN B CA 1
ATOM 8400 C C . ASN B 1 484 ? 20.703 -9.406 18.547 1 92.62 484 ASN B C 1
ATOM 8402 O O . ASN B 1 484 ? 21.812 -9.891 18.75 1 92.62 484 ASN B O 1
ATOM 8406 N N . ASP B 1 485 ? 19.625 -10.094 18.141 1 87.12 485 ASP B N 1
ATOM 8407 C CA . ASP B 1 485 ? 19.719 -11.531 17.922 1 87.12 485 ASP B CA 1
ATOM 8408 C C . ASP B 1 485 ? 20.734 -11.852 16.828 1 87.12 485 ASP B C 1
ATOM 8410 O O . ASP B 1 485 ? 21.438 -12.867 16.906 1 87.12 485 ASP B O 1
ATOM 8414 N N . GLN B 1 486 ? 20.812 -11.023 15.867 1 87.19 486 GLN B N 1
ATOM 8415 C CA . GLN B 1 486 ? 21.734 -11.242 14.742 1 87.19 486 GLN B CA 1
ATOM 8416 C C . GLN B 1 486 ? 23.078 -10.57 14.992 1 87.19 486 GLN B C 1
ATOM 8418 O O . GLN B 1 486 ? 23.953 -10.578 14.125 1 87.19 486 GLN B O 1
ATOM 8423 N N . LYS B 1 487 ? 23.234 -9.961 16.172 1 90.12 487 LYS B N 1
ATOM 8424 C CA . LYS B 1 487 ? 24.469 -9.281 16.562 1 90.12 487 LYS B CA 1
ATOM 8425 C C . LYS B 1 487 ? 24.828 -8.18 15.578 1 90.12 487 LYS B C 1
ATOM 8427 O O . LYS B 1 487 ? 25.984 -8.07 15.164 1 90.12 487 LYS B O 1
ATOM 8432 N N . LEU B 1 488 ? 23.812 -7.508 15.164 1 91.62 488 LEU B N 1
ATOM 8433 C CA . LEU B 1 488 ? 24 -6.398 14.234 1 91.62 488 LEU B CA 1
ATOM 8434 C C . LEU B 1 488 ? 23.781 -5.062 14.938 1 91.62 488 LEU B C 1
ATOM 8436 O O . LEU B 1 488 ? 22.984 -4.973 15.875 1 91.62 488 LEU B O 1
ATOM 8440 N N . ASP B 1 489 ? 24.484 -4.039 14.453 1 93.19 489 ASP B N 1
ATOM 8441 C CA . ASP B 1 489 ? 24.281 -2.672 14.914 1 93.19 489 ASP B CA 1
ATOM 8442 C C . ASP B 1 489 ? 23 -2.08 14.32 1 93.19 489 ASP B C 1
ATOM 8444 O O . ASP B 1 489 ? 22.938 -1.806 13.117 1 93.19 489 ASP B O 1
ATOM 8448 N N . MET B 1 490 ? 22.062 -1.76 15.227 1 93.44 490 MET B N 1
ATOM 8449 C CA . MET B 1 490 ? 20.766 -1.269 14.781 1 93.44 490 MET B CA 1
ATOM 8450 C C . MET B 1 490 ? 20.906 0.038 14.008 1 93.44 490 MET B C 1
ATOM 8452 O O . MET B 1 490 ? 20.188 0.275 13.039 1 93.44 490 MET B O 1
ATOM 8456 N N . GLU B 1 491 ? 21.734 0.938 14.383 1 91.31 491 GLU B N 1
ATOM 8457 C CA . GLU B 1 491 ? 21.938 2.227 13.727 1 91.31 491 GLU B CA 1
ATOM 8458 C C . GLU B 1 491 ? 22.422 2.043 12.289 1 91.31 491 GLU B C 1
ATOM 8460 O O . GLU B 1 491 ? 22.078 2.836 11.406 1 91.31 491 GLU B O 1
ATOM 8465 N N . MET B 1 492 ? 23.125 0.984 12.07 1 90.31 492 MET B N 1
ATOM 8466 C CA . MET B 1 492 ? 23.641 0.706 10.734 1 90.31 492 MET B CA 1
ATOM 8467 C C . MET B 1 492 ? 22.578 0.044 9.867 1 90.31 492 MET B C 1
ATOM 8469 O O . MET B 1 492 ? 22.547 0.261 8.656 1 90.31 492 MET B O 1
ATOM 8473 N N . VAL B 1 493 ? 21.828 -0.79 10.523 1 89.25 493 VAL B N 1
ATOM 8474 C CA . VAL B 1 493 ? 20.844 -1.558 9.766 1 89.25 493 VAL B CA 1
ATOM 8475 C C . VAL B 1 493 ? 19.609 -0.693 9.484 1 89.25 493 VAL B C 1
ATOM 8477 O O . VAL B 1 493 ? 19 -0.791 8.414 1 89.25 493 VAL B O 1
ATOM 8480 N N . ASP B 1 494 ? 19.234 0.139 10.43 1 92.81 494 ASP B N 1
ATOM 8481 C CA . ASP B 1 494 ? 18.047 0.984 10.336 1 92.81 494 ASP B CA 1
ATOM 8482 C C . ASP B 1 494 ? 18.234 2.281 11.125 1 92.81 494 ASP B C 1
ATOM 8484 O O . ASP B 1 494 ? 17.734 2.42 12.234 1 92.81 494 ASP B O 1
ATOM 8488 N N . ARG B 1 495 ? 18.844 3.17 10.469 1 92.69 495 ARG B N 1
ATOM 8489 C CA . ARG B 1 495 ? 19.188 4.438 11.102 1 92.69 495 ARG B CA 1
ATOM 8490 C C . ARG B 1 495 ? 17.922 5.18 11.547 1 92.69 495 ARG B C 1
ATOM 8492 O O . ARG B 1 495 ? 17.891 5.762 12.633 1 92.69 495 ARG B O 1
ATOM 8499 N N . ILE B 1 496 ? 16.938 5.219 10.773 1 93.94 496 ILE B N 1
ATOM 8500 C CA . ILE B 1 496 ? 15.711 5.938 11.062 1 93.94 496 ILE B CA 1
ATOM 8501 C C . ILE B 1 496 ? 14.992 5.285 12.242 1 93.94 496 ILE B C 1
ATOM 8503 O O . ILE B 1 496 ? 14.516 5.977 13.141 1 93.94 496 ILE B O 1
ATOM 8507 N N . GLY B 1 497 ? 14.914 3.965 12.203 1 95.25 497 GLY B N 1
ATOM 8508 C CA . GLY B 1 497 ? 14.312 3.254 13.32 1 95.25 497 GLY B CA 1
ATOM 8509 C C . GLY B 1 497 ? 15.031 3.496 14.633 1 95.25 497 GLY B C 1
ATOM 8510 O O . GLY B 1 497 ? 14.391 3.68 15.672 1 95.25 497 GLY B O 1
ATOM 8511 N N . TRP B 1 498 ? 16.359 3.488 14.57 1 95.62 498 TRP B N 1
ATOM 8512 C CA . TRP B 1 498 ? 17.156 3.727 15.758 1 95.62 498 TRP B CA 1
ATOM 8513 C C . TRP B 1 498 ? 16.906 5.121 16.328 1 95.62 498 TRP B C 1
ATOM 8515 O O . TRP B 1 498 ? 16.688 5.281 17.531 1 95.62 498 TRP B O 1
ATOM 8525 N N . ALA B 1 499 ? 16.875 6.07 15.445 1 95.62 499 ALA B N 1
ATOM 8526 C CA . ALA B 1 499 ? 16.578 7.441 15.859 1 95.62 499 ALA B CA 1
ATOM 8527 C C . ALA B 1 499 ? 15.188 7.551 16.453 1 95.62 499 ALA B C 1
ATOM 8529 O O . ALA B 1 499 ? 14.977 8.258 17.453 1 95.62 499 ALA B O 1
ATOM 8530 N N . ALA B 1 500 ? 14.258 6.922 15.875 1 97.12 500 ALA B N 1
ATOM 8531 C CA . ALA B 1 500 ? 12.875 6.949 16.359 1 97.12 500 ALA B CA 1
ATOM 8532 C C . ALA B 1 500 ? 12.781 6.383 17.781 1 97.12 500 ALA B C 1
ATOM 8534 O O . ALA B 1 500 ? 12.078 6.934 18.625 1 97.12 500 ALA B O 1
ATOM 8535 N N . ILE B 1 501 ? 13.484 5.281 17.984 1 97.38 501 ILE B N 1
ATOM 8536 C CA . ILE B 1 501 ? 13.516 4.668 19.312 1 97.38 501 ILE B CA 1
ATOM 8537 C C . ILE B 1 501 ? 14.016 5.676 20.344 1 97.38 501 ILE B C 1
ATOM 8539 O O . ILE B 1 501 ? 13.422 5.836 21.406 1 97.38 501 ILE B O 1
ATOM 8543 N N . TYR B 1 502 ? 15.047 6.324 19.969 1 95.62 502 TYR B N 1
ATOM 8544 C CA . TYR B 1 502 ? 15.641 7.305 20.875 1 95.62 502 TYR B CA 1
ATOM 8545 C C . TYR B 1 502 ? 14.656 8.422 21.203 1 95.62 502 TYR B C 1
ATOM 8547 O O . TYR B 1 502 ? 14.477 8.773 22.359 1 95.62 502 TYR B O 1
ATOM 8555 N N . HIS B 1 503 ? 14.039 8.961 20.219 1 96.5 503 HIS B N 1
ATOM 8556 C CA . HIS B 1 503 ? 13.125 10.078 20.422 1 96.5 503 HIS B CA 1
ATOM 8557 C C . HIS B 1 503 ? 11.898 9.656 21.219 1 96.5 503 HIS B C 1
ATOM 8559 O O . HIS B 1 503 ? 11.469 10.375 22.125 1 96.5 503 HIS B O 1
ATOM 8565 N N . ILE B 1 504 ? 11.32 8.539 20.938 1 97.25 504 ILE B N 1
ATOM 8566 C CA . ILE B 1 504 ? 10.164 8.062 21.688 1 97.25 504 ILE B CA 1
ATOM 8567 C C . ILE B 1 504 ? 10.539 7.828 23.141 1 97.25 504 ILE B C 1
ATOM 8569 O O . ILE B 1 504 ? 9.781 8.164 24.047 1 97.25 504 ILE B O 1
ATOM 8573 N N . ASN B 1 505 ? 11.742 7.254 23.297 1 96.62 505 ASN B N 1
ATOM 8574 C CA . ASN B 1 505 ? 12.227 6.988 24.641 1 96.62 505 ASN B CA 1
ATOM 8575 C C . ASN B 1 505 ? 12.398 8.273 25.438 1 96.62 505 ASN B C 1
ATOM 8577 O O . ASN B 1 505 ? 12.172 8.297 26.656 1 96.62 505 ASN B O 1
ATOM 8581 N N . GLN B 1 506 ? 12.805 9.32 24.812 1 95.31 506 GLN B N 1
ATOM 8582 C CA . GLN B 1 506 ? 12.969 10.617 25.469 1 95.31 506 GLN B CA 1
ATOM 8583 C C . GLN B 1 506 ? 11.625 11.156 25.969 1 95.31 506 GLN B C 1
ATOM 8585 O O . GLN B 1 506 ? 11.57 11.867 26.969 1 95.31 506 GLN B O 1
ATOM 8590 N N . TYR B 1 507 ? 10.594 10.812 25.281 1 95.88 507 TYR B N 1
ATOM 8591 C CA . TYR B 1 507 ? 9.273 11.328 25.625 1 95.88 507 TYR B CA 1
ATOM 8592 C C . TYR B 1 507 ? 8.461 10.281 26.391 1 95.88 507 TYR B C 1
ATOM 8594 O O . TYR B 1 507 ? 7.25 10.422 26.547 1 95.88 507 TYR B O 1
ATOM 8602 N N . LYS B 1 508 ? 9.078 9.273 26.875 1 95.75 508 LYS B N 1
ATOM 8603 C CA . LYS B 1 508 ? 8.445 8.133 27.516 1 95.75 508 LYS B CA 1
ATOM 8604 C C . LYS B 1 508 ? 7.496 8.578 28.625 1 95.75 508 LYS B C 1
ATOM 8606 O O . LYS B 1 508 ? 6.324 8.188 28.641 1 95.75 508 LYS B O 1
ATOM 8611 N N . ASN B 1 509 ? 7.922 9.438 29.516 1 93.44 509 ASN B N 1
ATOM 8612 C CA . ASN B 1 509 ? 7.109 9.844 30.656 1 93.44 509 ASN B CA 1
ATOM 8613 C C . ASN B 1 509 ? 5.883 10.633 30.234 1 93.44 509 ASN B C 1
ATOM 8615 O O . ASN B 1 509 ? 4.781 10.414 30.734 1 93.44 509 ASN B O 1
ATOM 8619 N N . ALA B 1 510 ? 6.094 11.531 29.312 1 92 510 ALA B N 1
ATOM 8620 C CA . ALA B 1 510 ? 4.98 12.336 28.828 1 92 510 ALA B CA 1
ATOM 8621 C C . ALA B 1 510 ? 3.936 11.461 28.125 1 92 510 ALA B C 1
ATOM 8623 O O . ALA B 1 510 ? 2.732 11.656 28.312 1 92 510 ALA B O 1
ATOM 8624 N N . LEU B 1 511 ? 4.359 10.531 27.344 1 93.31 511 LEU B N 1
ATOM 8625 C CA . LEU B 1 511 ? 3.465 9.641 26.609 1 93.31 511 LEU B CA 1
ATOM 8626 C C . LEU B 1 511 ? 2.662 8.766 27.562 1 93.31 511 LEU B C 1
ATOM 8628 O O . LEU B 1 511 ? 1.446 8.625 27.406 1 93.31 511 LEU B O 1
ATOM 8632 N N . LEU B 1 512 ? 3.355 8.203 28.531 1 93.19 512 LEU B N 1
ATOM 8633 C CA . LEU B 1 512 ? 2.709 7.305 29.469 1 93.19 512 LEU B CA 1
ATOM 8634 C C . LEU B 1 512 ? 1.719 8.062 30.359 1 93.19 512 LEU B C 1
ATOM 8636 O O . LEU B 1 512 ? 0.624 7.566 30.625 1 93.19 512 LEU B O 1
ATOM 8640 N N . GLU B 1 513 ? 2.086 9.242 30.766 1 90.62 513 GLU B N 1
ATOM 8641 C CA . GLU B 1 513 ? 1.207 10.047 31.609 1 90.62 513 GLU B CA 1
ATOM 8642 C C . GLU B 1 513 ? -0.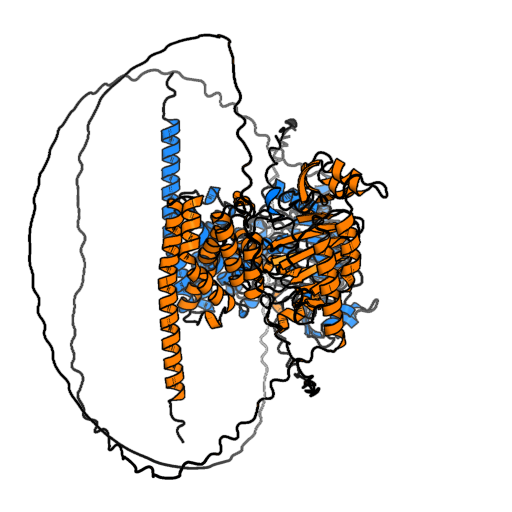054 10.461 30.859 1 90.62 513 GLU B C 1
ATOM 8644 O O . GLU B 1 513 ? -1.148 10.469 31.422 1 90.62 513 GLU B O 1
ATOM 8649 N N . SER B 1 514 ? 0.126 10.836 29.672 1 87.06 514 SER B N 1
ATOM 8650 C CA . SER B 1 514 ? -1.021 11.211 28.844 1 87.06 514 SER B CA 1
ATOM 8651 C C . SER B 1 514 ? -1.973 10.031 28.656 1 87.06 514 SER B C 1
ATOM 8653 O O . SER B 1 514 ? -3.189 10.188 28.781 1 87.06 514 SER B O 1
ATOM 8655 N N . GLU B 1 515 ? -1.437 8.859 28.391 1 87.56 515 GLU B N 1
ATOM 8656 C CA . GLU B 1 515 ? -2.262 7.676 28.203 1 87.56 515 GLU B CA 1
ATOM 8657 C C . GLU B 1 515 ? -2.924 7.234 29.5 1 87.56 515 GLU B C 1
ATOM 8659 O O . GLU B 1 515 ? -4.043 6.723 29.484 1 87.56 515 GLU B O 1
ATOM 8664 N N . LYS B 1 516 ? -2.217 7.391 30.562 1 88.12 516 LYS B N 1
ATOM 8665 C CA . LYS B 1 516 ? -2.797 7.098 31.875 1 88.12 516 LYS B CA 1
ATOM 8666 C C . LYS B 1 516 ? -4.027 7.961 32.125 1 88.12 516 LYS B C 1
ATOM 8668 O O . LYS B 1 516 ? -5.043 7.465 32.625 1 88.12 516 LYS B O 1
ATOM 8673 N N . THR B 1 517 ? -3.918 9.219 31.75 1 83.88 517 THR B N 1
ATOM 8674 C CA . THR B 1 517 ? -4.996 10.18 31.969 1 83.88 517 THR B CA 1
ATOM 8675 C C . THR B 1 517 ? -6.18 9.883 31.047 1 83.88 517 THR B C 1
ATOM 8677 O O . THR B 1 517 ? -7.336 10.016 31.469 1 83.88 517 THR B O 1
ATOM 8680 N N . ARG B 1 518 ? -5.969 9.344 29.953 1 81.56 518 ARG B N 1
ATOM 8681 C CA . ARG B 1 518 ? -7.016 9.203 28.938 1 81.56 518 ARG B CA 1
ATOM 8682 C C . ARG B 1 518 ? -7.637 7.809 28.984 1 81.56 518 ARG B C 1
ATOM 8684 O O . ARG B 1 518 ? -8.836 7.648 28.75 1 81.56 518 ARG B O 1
ATOM 8691 N N . ARG B 1 519 ? -6.805 6.82 29.203 1 81.56 519 ARG B N 1
ATOM 8692 C CA . ARG B 1 519 ? -7.309 5.461 29.047 1 81.56 519 ARG B CA 1
ATOM 8693 C C . ARG B 1 519 ? -7.195 4.676 30.344 1 81.56 519 ARG B C 1
ATOM 8695 O O . ARG B 1 519 ? -7.703 3.557 30.438 1 81.56 519 ARG B O 1
ATOM 8702 N N . GLY B 1 520 ? -6.559 5.16 31.281 1 81 520 GLY B N 1
ATOM 8703 C CA . GLY B 1 520 ? -6.516 4.52 32.594 1 81 520 GLY B CA 1
ATOM 8704 C C . GLY B 1 520 ? -5.223 3.771 32.844 1 81 520 GLY B C 1
ATOM 8705 O O . GLY B 1 520 ? -4.469 3.492 31.906 1 81 520 GLY B O 1
ATOM 8706 N N . LYS B 1 521 ? -5.066 3.328 34 1 77.81 521 LYS B N 1
ATOM 8707 C CA . LYS B 1 521 ? -3.814 2.77 34.5 1 77.81 521 LYS B CA 1
ATOM 8708 C C . LYS B 1 521 ? -3.59 1.355 33.969 1 77.81 521 LYS B C 1
ATOM 8710 O O . LYS B 1 521 ? -2.449 0.944 33.75 1 77.81 521 LYS B O 1
ATOM 8715 N N . ARG B 1 522 ? -4.543 0.68 33.75 1 73.38 522 ARG B N 1
ATOM 8716 C CA . ARG B 1 522 ? -4.41 -0.708 33.312 1 73.38 522 ARG B CA 1
ATOM 8717 C C . ARG B 1 522 ? -3.766 -0.794 31.938 1 73.38 522 ARG B C 1
ATOM 8719 O O . ARG B 1 522 ? -2.953 -1.684 31.688 1 73.38 522 ARG B O 1
ATOM 8726 N N . MET B 1 523 ? -4.074 0.146 31.156 1 77.38 523 MET B N 1
ATOM 8727 C CA . MET B 1 523 ? -3.547 0.158 29.797 1 77.38 523 MET B CA 1
ATOM 8728 C C . MET B 1 523 ? -2.059 0.49 29.781 1 77.38 523 MET B C 1
ATOM 8730 O O . MET B 1 523 ? -1.312 0.014 28.922 1 77.38 523 MET B O 1
ATOM 8734 N N . ILE B 1 524 ? -1.682 1.11 30.828 1 85.62 524 ILE B N 1
ATOM 8735 C CA . ILE B 1 524 ? -0.331 1.66 30.844 1 85.62 524 ILE B CA 1
ATOM 8736 C C . ILE B 1 524 ? 0.662 0.572 31.25 1 85.62 524 ILE B C 1
ATOM 8738 O O . ILE B 1 524 ? 1.838 0.629 30.891 1 85.62 524 ILE B O 1
ATOM 8742 N N . LYS B 1 525 ? 0.186 -0.383 31.938 1 86.56 525 LYS B N 1
ATOM 8743 C CA . LYS B 1 525 ? 1.09 -1.413 32.438 1 86.56 525 LYS B CA 1
ATOM 8744 C C . LYS B 1 525 ? 1.796 -2.133 31.297 1 86.56 525 LYS B C 1
ATOM 8746 O O . LYS B 1 525 ? 2.99 -2.426 31.375 1 86.56 525 LYS B O 1
ATOM 8751 N N . GLU B 1 526 ? 1.074 -2.359 30.328 1 88 526 GLU B N 1
ATOM 8752 C CA . GLU B 1 526 ? 1.645 -3.045 29.172 1 88 526 GLU B CA 1
ATOM 8753 C C . GLU B 1 526 ? 2.752 -2.215 28.531 1 88 526 GLU B C 1
ATOM 8755 O O . GLU B 1 526 ? 3.773 -2.758 28.109 1 88 526 GLU B O 1
ATOM 8760 N N . TYR B 1 527 ? 2.617 -0.949 28.438 1 93.31 527 TYR B N 1
ATOM 8761 C CA . TYR B 1 527 ? 3.598 -0.091 27.781 1 93.31 527 TYR B CA 1
ATOM 8762 C C . TYR B 1 527 ? 4.777 0.192 28.703 1 93.31 527 TYR B C 1
ATOM 8764 O O . TYR B 1 527 ? 5.906 0.385 28.25 1 93.31 527 TYR B O 1
ATOM 8772 N N . GLU B 1 528 ? 4.469 0.143 30.031 1 94 528 GLU B N 1
ATOM 8773 C CA . GLU B 1 528 ? 5.586 0.203 30.969 1 94 528 GLU B CA 1
ATOM 8774 C C . GLU B 1 528 ? 6.52 -0.989 30.797 1 94 528 GLU B C 1
ATOM 8776 O O . GLU B 1 528 ? 7.742 -0.833 30.812 1 94 528 GLU B O 1
ATOM 8781 N N . ARG B 1 529 ? 5.941 -2.113 30.625 1 93.56 529 ARG B N 1
ATOM 8782 C CA . ARG B 1 529 ? 6.734 -3.311 30.359 1 93.56 529 ARG B CA 1
ATOM 8783 C C . ARG B 1 529 ? 7.516 -3.178 29.062 1 93.56 529 ARG B C 1
ATOM 8785 O O . ARG B 1 529 ? 8.664 -3.619 28.969 1 93.56 529 ARG B O 1
ATOM 8792 N N . THR B 1 530 ? 6.891 -2.6 28.062 1 95.12 530 THR B N 1
ATOM 8793 C CA . THR B 1 530 ? 7.543 -2.383 26.781 1 95.12 530 THR B CA 1
ATOM 8794 C C . THR B 1 530 ? 8.805 -1.541 26.953 1 95.12 530 THR B C 1
ATOM 8796 O O . THR B 1 530 ? 9.844 -1.85 26.359 1 95.12 530 THR B O 1
ATOM 8799 N N . PHE B 1 531 ? 8.719 -0.497 27.766 1 96.75 531 PHE B N 1
ATOM 8800 C CA . PHE B 1 531 ? 9.875 0.365 27.969 1 96.75 531 PHE B CA 1
ATOM 8801 C C . PHE B 1 531 ? 10.953 -0.353 28.781 1 96.75 531 PHE B C 1
ATOM 8803 O O . PHE B 1 531 ? 12.148 -0.122 28.578 1 96.75 531 PHE B O 1
ATOM 8810 N N . THR B 1 532 ? 10.531 -1.267 29.672 1 96.62 532 THR B N 1
ATOM 8811 C CA . THR B 1 532 ? 11.5 -2.08 30.406 1 96.62 532 THR B CA 1
ATOM 8812 C C . THR B 1 532 ? 12.266 -2.996 29.453 1 96.62 532 THR B C 1
ATOM 8814 O O . THR B 1 532 ? 13.492 -3.1 29.531 1 96.62 532 THR B O 1
ATOM 8817 N N . ASP B 1 533 ? 11.516 -3.623 28.625 1 96.31 533 ASP B N 1
ATOM 8818 C CA . ASP B 1 533 ? 12.133 -4.469 27.609 1 96.31 533 ASP B CA 1
ATOM 8819 C C . ASP B 1 533 ? 13.047 -3.652 26.703 1 96.31 533 ASP B C 1
ATOM 8821 O O . ASP B 1 533 ? 14.125 -4.117 26.312 1 96.31 533 ASP B O 1
ATOM 8825 N N . LEU B 1 534 ? 12.57 -2.463 26.328 1 97.62 534 LEU B N 1
ATOM 8826 C CA . LEU B 1 534 ? 13.367 -1.579 25.484 1 97.62 534 LEU B CA 1
ATOM 8827 C C . LEU B 1 534 ? 14.703 -1.262 26.141 1 97.62 534 LEU B C 1
ATOM 8829 O O . LEU B 1 534 ? 15.75 -1.309 25.484 1 97.62 534 LEU B O 1
ATOM 8833 N N . ASP B 1 535 ? 14.648 -0.96 27.391 1 96.88 535 ASP B N 1
ATOM 8834 C CA . ASP B 1 535 ? 15.867 -0.643 28.141 1 96.88 535 ASP B CA 1
ATOM 8835 C C . ASP B 1 535 ? 16.859 -1.806 28.094 1 96.88 535 ASP B C 1
ATOM 8837 O O . ASP B 1 535 ? 18.062 -1.6 27.906 1 96.88 535 ASP B O 1
ATOM 8841 N N . GLN B 1 536 ? 16.344 -2.955 28.297 1 97 536 GLN B N 1
ATOM 8842 C CA . GLN B 1 536 ? 17.188 -4.148 28.25 1 97 536 GLN B CA 1
ATOM 8843 C C . GLN B 1 536 ? 17.828 -4.332 26.875 1 97 536 GLN B C 1
ATOM 8845 O O . GLN B 1 536 ? 19.016 -4.633 26.766 1 97 536 GLN B O 1
ATOM 8850 N N . GLN B 1 537 ? 17.016 -4.148 25.875 1 97.06 537 GLN B N 1
ATOM 8851 C CA . GLN B 1 537 ? 17.516 -4.328 24.516 1 97.06 537 GLN B CA 1
ATOM 8852 C C . GLN B 1 537 ? 18.516 -3.232 24.141 1 97.06 537 GLN B C 1
ATOM 8854 O O . GLN B 1 537 ? 19.469 -3.482 23.406 1 97.06 537 GLN B O 1
ATOM 8859 N N . MET B 1 538 ? 18.234 -2.035 24.562 1 96.44 538 MET B N 1
ATOM 8860 C CA . MET B 1 538 ? 19.156 -0.933 24.297 1 96.44 538 MET B CA 1
ATOM 8861 C C . MET B 1 538 ? 20.5 -1.166 24.984 1 96.44 538 MET B C 1
ATOM 8863 O O . MET B 1 538 ? 21.562 -0.862 24.406 1 96.44 538 MET B O 1
ATOM 8867 N N . LYS B 1 539 ? 20.5 -1.727 26.172 1 95.81 539 LYS B N 1
ATOM 8868 C CA . LYS B 1 539 ? 21.734 -2.078 26.875 1 95.81 539 LYS B CA 1
ATOM 8869 C C . LYS B 1 539 ? 22.516 -3.141 26.094 1 95.81 539 LYS B C 1
ATOM 8871 O O . LYS B 1 539 ? 23.734 -3.066 26 1 95.81 539 LYS B O 1
ATOM 8876 N N . GLN B 1 540 ? 21.781 -4.059 25.641 1 95.38 540 GLN B N 1
ATOM 8877 C CA . GLN B 1 540 ? 22.422 -5.09 24.828 1 95.38 540 GLN B CA 1
ATOM 8878 C C . GLN B 1 540 ? 23.047 -4.488 23.578 1 95.38 540 GLN B C 1
ATOM 8880 O O . GLN B 1 540 ? 24.141 -4.891 23.172 1 95.38 540 GLN B O 1
ATOM 8885 N N . GLN B 1 541 ? 22.344 -3.617 22.938 1 94.31 541 GLN B N 1
ATOM 8886 C CA . GLN B 1 541 ? 22.859 -2.938 21.75 1 94.31 541 GLN B CA 1
ATOM 8887 C C . GLN B 1 541 ? 24.141 -2.172 22.078 1 94.31 541 GLN B C 1
ATOM 8889 O O . GLN B 1 541 ? 25.078 -2.164 21.266 1 94.31 541 GLN B O 1
ATOM 8894 N N . GLU B 1 542 ? 24.188 -1.519 23.172 1 92.38 542 GLU B N 1
ATOM 8895 C CA . GLU B 1 542 ? 25.359 -0.768 23.609 1 92.38 542 GLU B CA 1
ATOM 8896 C C . GLU B 1 542 ? 26.547 -1.695 23.844 1 92.38 542 GLU B C 1
ATOM 8898 O O . GLU B 1 542 ? 27.688 -1.365 23.5 1 92.38 542 GLU B O 1
ATOM 8903 N N . ARG B 1 543 ? 26.266 -2.807 24.438 1 92.62 543 ARG B N 1
ATOM 8904 C CA . ARG B 1 543 ? 27.312 -3.797 24.656 1 92.62 543 ARG B CA 1
ATOM 8905 C C . ARG B 1 543 ? 27.891 -4.297 23.344 1 92.62 543 ARG B C 1
ATOM 8907 O O . ARG B 1 543 ? 29.094 -4.477 23.219 1 92.62 543 ARG B O 1
ATOM 8914 N N . LEU B 1 544 ? 27 -4.527 22.469 1 91.56 544 LEU B N 1
ATOM 8915 C CA . LEU B 1 544 ? 27.422 -4.992 21.141 1 91.56 544 LEU B CA 1
ATOM 8916 C C . LEU B 1 544 ? 28.297 -3.951 20.453 1 91.56 544 LEU B C 1
ATOM 8918 O O . LEU B 1 544 ? 29.297 -4.293 19.812 1 91.56 544 LEU B O 1
ATOM 8922 N N . LYS B 1 545 ? 27.938 -2.697 20.5 1 88.31 545 LYS B N 1
ATOM 8923 C CA . LYS B 1 545 ? 28.688 -1.617 19.859 1 88.31 545 LYS B CA 1
ATOM 8924 C C . LYS B 1 545 ? 30.078 -1.468 20.5 1 88.31 545 LYS B C 1
ATOM 8926 O O . LYS B 1 545 ? 31.047 -1.201 19.797 1 88.31 545 LYS B O 1
ATOM 8931 N N . LYS B 1 546 ? 30.172 -1.706 21.75 1 86 546 LYS B N 1
ATOM 8932 C CA . LYS B 1 546 ? 31.453 -1.642 22.453 1 86 546 LYS B CA 1
ATOM 8933 C C . LYS B 1 546 ? 32.344 -2.805 22.062 1 86 546 LYS B C 1
ATOM 8935 O O . LYS B 1 546 ? 33.562 -2.623 21.875 1 86 546 LYS B O 1
ATOM 8940 N N . THR B 1 547 ? 31.703 -3.926 21.906 1 84.31 547 THR B N 1
ATOM 8941 C CA . THR B 1 547 ? 32.469 -5.105 21.516 1 84.31 547 THR B CA 1
ATOM 8942 C C . THR B 1 547 ? 33 -4.965 20.094 1 84.31 547 THR B C 1
ATOM 8944 O O . THR B 1 547 ? 34.125 -5.355 19.797 1 84.31 547 THR B O 1
ATOM 8947 N N . ASN B 1 548 ? 32.219 -4.477 19.188 1 75.81 548 ASN B N 1
ATOM 8948 C CA . ASN B 1 548 ? 32.625 -4.289 17.797 1 75.81 548 ASN B CA 1
ATOM 8949 C C . ASN B 1 548 ? 33.719 -3.244 17.672 1 75.81 548 ASN B C 1
ATOM 8951 O O . ASN B 1 548 ? 34.625 -3.391 16.844 1 75.81 548 ASN B O 1
ATOM 8955 N N . LYS B 1 549 ? 33.656 -2.184 18.406 1 68.81 549 LYS B N 1
ATOM 8956 C CA . LYS B 1 549 ? 34.719 -1.166 18.422 1 68.81 549 LYS B CA 1
ATOM 8957 C C . LYS B 1 549 ? 36.031 -1.736 18.938 1 68.81 549 LYS B C 1
ATOM 8959 O O . LYS B 1 549 ? 37.094 -1.418 18.422 1 68.81 549 LYS B O 1
ATOM 8964 N N . LEU B 1 550 ? 35.875 -2.656 19.859 1 65.69 550 LEU B N 1
ATOM 8965 C CA . LEU B 1 550 ? 37.062 -3.295 20.422 1 65.69 550 LEU B CA 1
ATOM 8966 C C . LEU B 1 550 ? 37.656 -4.262 19.406 1 65.69 550 LEU B C 1
ATOM 8968 O O . LEU B 1 550 ? 38.906 -4.336 19.297 1 65.69 550 LEU B O 1
ATOM 8972 N N . ARG B 1 551 ? 36.812 -4.949 18.641 1 62.75 551 ARG B N 1
ATOM 8973 C CA . ARG B 1 551 ? 37.281 -5.883 17.625 1 62.75 551 ARG B CA 1
ATOM 8974 C C . ARG B 1 551 ? 37.969 -5.145 16.469 1 62.75 551 ARG B C 1
ATOM 8976 O O . ARG B 1 551 ? 38.969 -5.598 15.938 1 62.75 551 ARG B O 1
ATOM 8983 N N . THR B 1 552 ? 37.375 -4.047 16.109 1 64.12 552 THR B N 1
ATOM 8984 C CA . THR B 1 552 ? 37.969 -3.248 15.039 1 64.12 552 THR B CA 1
ATOM 8985 C C . THR B 1 552 ? 39.281 -2.617 15.492 1 64.12 552 THR B C 1
ATOM 8987 O O . THR B 1 552 ? 40.219 -2.525 14.719 1 64.12 552 THR B O 1
ATOM 8990 N N . ARG B 1 553 ? 39.438 -2.275 16.719 1 56.66 553 ARG B N 1
ATOM 8991 C CA . ARG B 1 553 ? 40.688 -1.732 17.266 1 56.66 553 ARG B CA 1
ATOM 8992 C C . ARG B 1 553 ? 41.75 -2.812 17.391 1 56.66 553 ARG B C 1
ATOM 8994 O O . ARG B 1 553 ? 42.938 -2.555 17.141 1 56.66 553 ARG B O 1
ATOM 9001 N N . GLN B 1 554 ? 41.219 -4.02 17.672 1 54.5 554 GLN B N 1
ATOM 9002 C CA . GLN B 1 554 ? 42.156 -5.133 17.781 1 54.5 554 GLN B CA 1
ATOM 9003 C C . GLN B 1 554 ? 42.625 -5.59 16.406 1 54.5 554 GLN B C 1
ATOM 9005 O O . GLN B 1 554 ? 43.812 -5.957 16.25 1 54.5 554 GLN B O 1
ATOM 9010 N N . THR B 1 555 ? 41.688 -5.57 15.438 1 56.59 555 THR B N 1
ATOM 9011 C CA . THR B 1 555 ? 42.094 -5.938 14.086 1 56.59 555 THR B CA 1
ATOM 9012 C C . THR B 1 555 ? 43 -4.852 13.477 1 56.59 555 THR B C 1
ATOM 9014 O O . THR B 1 555 ? 43.906 -5.152 12.703 1 56.59 555 THR B O 1
ATOM 9017 N N . SER B 1 556 ? 42.719 -3.674 13.727 1 48.81 556 SER B N 1
ATOM 9018 C CA . SER B 1 556 ? 43.594 -2.602 13.258 1 48.81 556 SER B CA 1
ATOM 9019 C C . SER B 1 556 ? 44.906 -2.582 14.031 1 48.81 556 SER B C 1
ATOM 9021 O O . SER B 1 556 ? 45.938 -2.068 13.539 1 48.81 556 SER B O 1
ATOM 9023 N N . ALA B 1 557 ? 45 -3.084 15.234 1 44.12 557 ALA B N 1
ATOM 9024 C CA . ALA B 1 557 ? 46.25 -3.135 16.016 1 44.12 557 ALA B CA 1
ATOM 9025 C C . ALA B 1 557 ? 47.094 -4.352 15.641 1 44.12 557 ALA B C 1
ATOM 9027 O O . ALA B 1 557 ? 48.156 -4.559 16.188 1 44.12 557 ALA B O 1
ATOM 9028 N N . VAL B 1 558 ? 46.531 -5.32 14.883 1 41.56 558 VAL B N 1
ATOM 9029 C CA . VAL B 1 558 ? 47.438 -6.375 14.398 1 41.56 558 VAL B CA 1
ATOM 9030 C C . VAL B 1 558 ? 48.469 -5.773 13.477 1 41.56 558 VAL B C 1
ATOM 9032 O O . VAL B 1 558 ? 48.156 -5.164 12.453 1 41.56 558 VAL B O 1
ATOM 9035 N N . PRO B 1 559 ? 49.719 -5.605 13.883 1 37.38 559 PRO B N 1
ATOM 9036 C CA . PRO B 1 559 ? 50.844 -5.078 13.102 1 37.38 559 PRO B CA 1
ATOM 9037 C C . PRO B 1 559 ? 51 -5.762 11.75 1 37.38 559 PRO B C 1
ATOM 9039 O O . PRO B 1 559 ? 50.656 -6.938 11.602 1 37.38 559 PRO B O 1
ATOM 9042 N N . SER B 1 560 ? 50.844 -5.027 10.656 1 33.28 560 SER B N 1
ATOM 9043 C CA . SER B 1 560 ? 51.375 -5.5 9.383 1 33.28 560 SER B CA 1
ATOM 9044 C C . SER B 1 560 ? 52.688 -6.266 9.586 1 33.28 560 SER B C 1
ATOM 9046 O O . SER B 1 560 ? 53.656 -5.742 10.172 1 33.28 560 SER B O 1
ATOM 9048 N N . LEU B 1 561 ? 52.719 -7.504 9.766 1 30.44 561 LEU B N 1
ATOM 9049 C CA . LEU B 1 561 ? 53.969 -8.211 9.531 1 30.44 561 LEU B CA 1
ATOM 9050 C C . LEU B 1 561 ? 54.625 -7.746 8.242 1 30.44 561 LEU B C 1
ATOM 9052 O O . LEU B 1 561 ? 54.031 -7.832 7.168 1 30.44 561 LEU B O 1
ATOM 9056 N N . GLN B 1 562 ? 55.688 -6.805 8.297 1 23.84 562 GLN B N 1
ATOM 9057 C CA . GLN B 1 562 ? 56.781 -6.844 7.332 1 23.84 562 GLN B CA 1
ATOM 9058 C C . GLN B 1 562 ? 57.438 -8.219 7.309 1 23.84 562 GLN B C 1
ATOM 9060 O O . GLN B 1 562 ? 57.75 -8.789 8.359 1 23.84 562 GLN B O 1
#

Sequence (1124 aa):
MAKAAQLASRKRTKSIAAAPQKRQKIAFTSPPVISAHPQHLTEKRRRSKTPAASTRQALQQITAPRSNAGKSLQPNVLSNDDDIMQRTTRSRSKSVIPSGLLPTPKTAQATPGKTNVLPTDGSSQRKARESRSKSVVGAQGRTPGKARKLEKLRKEVNDLNKNNWNVGTKEWIKKFKQILPLFLDPTQNEVEYVKNGLELEKMLTRKGGLESYDKIYIVKEKTGLGIEIPDSRFDIRNVCQLLGDDFDIGVIDVERQQTEKMKLGDFANEMMKKKGRTKILNAISLEITNLPQISSMFEQPKMVRKLSMTQKLIDIGHLPKNLHPTVRNYLLMGMKDSYTNSHCDFGGTNVYYHLVSGKKVFLVAPPTENNLKMFADFELRQNRTEWFFDQVLEDVRMFELERGMTLMMPGGWIHSVFTLEDSIVFGGNYLSLNKINIHLRIHEIEEELIQKQVIDYSLTFPNFELIQLRVLKWILLPKLVEANDQKLDMEMVDRIGWAAIYHINQYKNALLESEKTRRGKRMIKEYERTFTDLDQQMKQQERLKKTNKLRTRQTSAVPSLQMAKAAQLASRKRTKSIAAAPQKRQKIAFTSPPVISAHPQHLTEKRRRSKTPAASTRQALQQITAPRSNAGKSLQPNVLSNDDDIMQRTTRSRSKSVIPSGLLPTPKTAQATPGKTNVLPTDGSSQRKARESRSKSVVGAQGRTPGKARKLEKLRKEVNDLNKNNWNVGTKEWIKKFKQILPLFLDPTQNEVEYVKNGLELEKMLTRKGGLESYDKIYIVKEKTGLGIEIPDSRFDIRNVCQLLGDDFDIGVIDVERQQTEKMKLGDFANEMMKKKGRTKILNAISLEITNLPQISSMFEQPKMVRKLSMTQKLIDIGHLPKNLHPTVRNYLLMGMKDSYTNSHCDFGGTNVYYHLVSGKKVFLVAPPTENNLKMFADFELRQNRTEWFFDQVLEDVRMFELERGMTLMMPGGWIHSVFTLEDSIVFGGNYLSLNKINIHLRIHEIEEELIQKQVIDYSLTFPNFELIQLRVLKWILLPKLVEANDQKLDMEMVDRIGWAAIYHINQYKNALLESEKTRRGKRMIKEYERTFTDLDQQMKQQERLKKTNKLRTRQTSAVPSLQ

InterPro domains:
  IPR003347 JmjC domain [PS51184] (289-447)
  IPR003347 JmjC domain [SM00558] (289-447)
  IPR041667 Cupin-like domain 8 [PF13621] (253-425)
  IPR050690 JHDM1 Histone Demethylase [PTHR23123] (148-474)

Radius of gyration: 39.3 Å; Cα contacts (8 Å, |Δi|>4): 1581; chains: 2; bounding box: 114×119×106 Å

Solvent-accessible surface area (backbone atoms only — not comparable to full-atom values): 65942 Å² total; per-residue (Å²): 87,76,64,31,71,53,77,77,73,80,80,80,84,82,82,80,78,80,79,82,76,82,73,85,80,81,72,22,41,72,75,79,78,79,78,71,84,76,80,90,81,86,73,86,81,81,87,74,88,74,87,89,77,88,79,90,86,82,87,90,79,90,80,86,89,80,92,84,83,91,82,83,88,83,86,82,83,87,89,63,37,43,91,85,90,80,92,85,83,92,83,92,81,92,79,89,85,89,83,85,90,81,89,87,79,86,78,85,89,78,75,61,76,84,77,86,75,82,89,83,78,88,75,85,75,77,79,77,74,73,75,76,76,76,77,54,62,29,42,81,70,70,51,70,67,56,54,52,40,48,52,51,37,50,51,52,51,50,52,55,57,69,67,68,54,48,57,46,24,72,67,39,46,58,52,47,63,69,48,54,81,47,51,42,69,59,49,68,81,50,40,35,80,35,70,21,22,44,55,46,51,52,52,27,46,75,64,72,22,75,70,53,70,79,45,29,34,37,25,54,32,59,59,49,28,61,53,40,65,68,63,87,81,67,48,69,65,54,50,34,68,53,66,34,43,79,33,78,39,33,31,28,34,23,56,74,66,41,77,43,77,43,36,41,38,59,51,46,55,51,60,67,41,87,68,84,61,90,67,48,42,30,27,69,54,42,57,31,72,89,34,66,75,54,35,50,50,48,43,66,37,47,66,55,60,72,46,19,51,63,51,54,33,44,74,63,65,73,45,58,75,93,63,57,56,84,48,56,31,29,48,29,39,34,26,50,72,20,56,45,72,71,39,46,53,44,39,13,27,25,36,43,42,29,26,67,36,39,30,35,36,39,39,36,29,66,60,42,71,65,52,49,50,53,48,53,53,52,64,68,42,88,67,80,55,60,74,62,60,77,81,46,50,90,57,37,24,39,50,75,46,44,53,47,21,31,38,38,36,54,45,37,39,33,32,28,42,38,24,72,28,56,27,38,30,48,28,27,43,41,50,37,58,73,45,36,67,42,21,53,50,40,37,52,54,49,51,53,35,36,75,69,65,68,44,60,74,73,32,41,46,63,60,51,54,58,51,53,53,44,44,41,58,70,39,47,44,52,50,48,50,51,24,53,76,69,72,44,60,48,58,78,77,34,47,53,57,43,51,37,51,52,50,52,58,74,41,41,66,62,39,50,51,52,43,32,73,74,70,30,63,75,63,39,52,60,53,53,51,45,52,53,52,45,52,55,52,51,51,50,47,52,51,48,53,52,50,51,54,49,48,52,50,50,59,69,61,52,71,79,80,128,88,77,64,36,71,49,78,74,77,67,87,80,84,83,82,82,79,81,78,82,81,81,74,83,80,80,79,49,41,73,62,84,84,81,79,71,86,80,81,88,78,80,70,87,80,80,83,72,82,67,83,83,77,90,77,84,89,84,83,88,84,81,86,89,80,85,92,80,86,87,89,82,90,83,92,83,87,85,89,82,80,59,72,86,91,80,90,86,90,84,89,80,89,82,85,86,90,85,90,86,91,85,90,78,84,88,83,85,77,84,76,34,29,65,76,77,73,73,75,82,80,86,75,90,84,78,75,76,75,77,74,75,75,77,76,75,75,56,35,78,32,67,49,69,67,56,52,52,40,48,50,51,37,50,53,52,50,52,52,55,57,71,67,69,55,48,58,44,24,71,68,38,45,58,54,48,62,68,48,56,80,49,50,40,69,61,49,70,81,49,42,34,79,34,69,21,21,43,55,46,51,52,52,26,46,75,64,72,22,75,70,53,71,80,43,30,35,39,27,53,32,60,58,50,28,59,54,38,63,68,63,87,83,68,48,69,66,54,50,32,68,52,67,34,42,78,35,77,38,37,31,28,34,22,56,74,67,39,76,43,77,44,37,43,39,58,50,46,54,50,62,68,43,88,68,83,61,89,66,48,42,30,27,71,54,42,58,32,70,88,35,65,74,55,34,49,49,47,43,67,37,47,68,55,60,71,46,18,50,64,50,53,33,42,74,63,64,72,45,58,75,93,65,56,55,84,47,56,32,30,47,30,39,33,26,52,73,21,57,46,72,71,38,45,54,44,40,12,28,24,35,44,40,30,25,68,36,38,30,35,36,38,39,36,31,66,61,41,73,66,51,48,49,54,47,51,54,52,63,69,41,87,67,78,55,60,74,62,61,77,80,48,48,90,59,37,23,37,53,75,46,44,54,48,19,32,39,38,36,55,44,38,40,33,32,28,41,38,26,72,28,56,26,37,30,47,27,29,43,39,48,36,59,73,46,37,66,42,20,52,50,40,38,52,54,48,51,53,35,37,76,68,64,69,45,60,74,71,29,40,45,64,60,50,53,58,50,54,52,46,44,42,58,69,39,45,45,52,50,49,52,50,24,52,74,68,73,44,61,47,58,77,76,35,48,51,56,43,50,36,51,52,50,52,59,73,40,41,66,63,40,50,53,53,45,30,73,73,67,32,64,76,64,40,51,61,54,53,49,45,52,52,52,44,52,55,51,52,52,50,49,52,52,50,54,53,50,50,55,49,50,52,52,50,60,67,62,52,71,78,82,116

Foldseek 3Di:
DVPPPPPPDPPDDPPPDDPDDPPPDQPLADDPDPDDDDDDDDDDDDDDDDDDDDDDYDYDDDDDDDDDDDDDDDDYDDYDDDDDDDDDDDDDDDDDDDYDDDDDDDDDDDDDDDDDDDDDDDDDPPDPVVPPPPNSNRDPDPPPVLVVLLVVLLVLVVVLVVVVAFFLAPVSLVSVVVSQVSAAADDCVAENEDAELVRVQVVQVVVPGLLSPDHKYKYQAHPNQQKFADDLVDDLVNVCVLQNQQDKAWKAFRNVRDIDIDTSVVVVVLQPDPDDRPTWIKGWPAQCCPPCSHCVRIDGTPSQCVFFLLNVCVVVPNADPVQRFRFAKHKIWGHASHKDAKDFAFLQWKKKKAWSAAKKKKKKADQDPVLLVQVLVVLLPPPVRDHSCSVVRVRIHMDMDHHNMMMIGGGRIIMMMHGRHGTIMIMGTGDGLSCLLRSVVSNVSVVVCVVSVSDDPVRHGRCSLVSLLSCLQPPLLVLLVVCLVVLHQCCVVPVSSVVSNVNSLVCVVVSLVVCCVPPNDVVSVVSVVSVVSVVVSVVSNVVSVVVVVVVVVVVVPPDPDD/DVPPPPPPDDPDPDDPDDPDDDDDDLDQADDDDDDPDDDDDDDPDDDDDDPDDDDDYDYDYDDDDDDDDYDDDDDDDDDDYDDDDDDDYDDDDDDDDDDDDDDDDDDDDDDPDDPPPDDPDDDDDDDPDPPPPPPSPRPPHPPPVLVVLLVVLLVLVVVLVVVVQFFLAPVSLVSVVVSQVSAAADDCVAENEDAELVRVQVVQVVVPGLLSPDHKYKYQAHPNQQKFADDLVDDLVNVCVLQNQQDKAWKAFRNVRDIDIDGSVVVVVLQPDPDDRPTWIKGWPAQCCPPCSHCVRIDGTPSQCVFFLLNVCVVVPNADPVQRFRFAKHKIWGHASHKDAKDFAFLQWKKKKAWSAAKKKKKKADQDVVLLVQVLVVLLPPPVRDHSCSVVRVRIHMDMDHHNMMMTGGGRIIMMMTTRHGTIMIMGTGDGLSCLLRSVVSNVSVVVCVVSVSDPPVRHGRCSLVSLLSCLQPPLLVLLVVCLVVLHQCCVVPVSSVVSLVNCLVCVVVSLVVCCVPPNDVVSVVSVVSVVSVVVSVVSSVVSVVVVVVVVVVVVPPDPDD

pLDDT: mean 72.31, std 33.43, range [12.77, 98.69]